Protein AF-A0A5M9MHJ9-F1 (afdb_monomer_lite)

Radius of gyration: 39.11 Å; chains: 1; bounding box: 100×88×126 Å

Structure (mmCIF, N/CA/C/O backbone):
data_AF-A0A5M9MHJ9-F1
#
_entry.id   AF-A0A5M9MHJ9-F1
#
loop_
_atom_site.group_PDB
_atom_site.id
_atom_site.type_symbol
_atom_site.label_atom_id
_atom_site.label_alt_id
_atom_site.label_comp_id
_atom_site.label_asym_id
_atom_site.label_entity_id
_atom_site.label_seq_id
_atom_site.pdbx_PDB_ins_code
_atom_site.Cartn_x
_atom_site.Cartn_y
_atom_site.Cartn_z
_atom_site.occupancy
_atom_site.B_iso_or_equiv
_atom_site.auth_seq_id
_atom_site.auth_comp_id
_atom_site.auth_asym_id
_atom_site.auth_atom_id
_atom_site.pdbx_PDB_model_num
ATOM 1 N N . MET A 1 1 ? 21.197 -10.072 -76.867 1.00 35.59 1 MET A N 1
ATOM 2 C CA . MET A 1 1 ? 22.634 -9.866 -76.608 1.00 35.59 1 MET A CA 1
ATOM 3 C C . MET A 1 1 ? 22.841 -8.407 -76.247 1.00 35.59 1 MET A C 1
ATOM 5 O O . MET A 1 1 ? 22.905 -7.575 -77.137 1.00 35.59 1 MET A O 1
ATOM 9 N N . THR A 1 2 ? 22.917 -8.119 -74.955 1.00 24.06 2 THR A N 1
ATOM 10 C CA . THR A 1 2 ? 23.590 -6.936 -74.411 1.00 24.06 2 THR A CA 1
ATOM 11 C C . THR A 1 2 ? 24.116 -7.400 -73.064 1.00 24.06 2 THR A C 1
ATOM 13 O O . THR A 1 2 ? 23.375 -7.576 -72.103 1.00 24.06 2 THR A O 1
ATOM 16 N N . THR A 1 3 ? 25.381 -7.796 -73.077 1.00 29.19 3 THR A N 1
ATOM 17 C CA . THR A 1 3 ? 26.177 -8.205 -71.924 1.00 29.19 3 THR A CA 1
ATOM 18 C C . THR A 1 3 ? 26.262 -7.038 -70.945 1.00 29.19 3 THR A C 1
ATOM 20 O O . THR A 1 3 ? 27.033 -6.110 -71.164 1.00 29.19 3 THR A O 1
ATOM 23 N N . LEU A 1 4 ? 25.460 -7.078 -69.878 1.00 30.00 4 LEU A N 1
ATOM 24 C CA . LEU A 1 4 ? 25.735 -6.324 -68.658 1.00 30.00 4 LEU A CA 1
ATOM 25 C C . LEU A 1 4 ? 26.999 -6.932 -68.048 1.00 30.00 4 LEU A C 1
ATOM 27 O O . LEU A 1 4 ? 26.980 -8.077 -67.596 1.00 30.00 4 LEU A O 1
ATOM 31 N N . ALA A 1 5 ? 28.105 -6.192 -68.109 1.00 31.47 5 ALA A N 1
ATOM 32 C CA . ALA A 1 5 ? 29.316 -6.525 -67.380 1.00 31.47 5 ALA A CA 1
ATOM 33 C C . ALA A 1 5 ? 28.969 -6.563 -65.886 1.00 31.47 5 ALA A C 1
ATOM 35 O O . ALA A 1 5 ? 28.623 -5.554 -65.277 1.00 31.47 5 ALA A O 1
ATOM 36 N N . THR A 1 6 ? 28.974 -7.758 -65.306 1.00 33.78 6 THR A N 1
ATOM 37 C CA . THR A 1 6 ? 28.797 -7.954 -63.871 1.00 33.78 6 THR A CA 1
ATOM 38 C C . THR A 1 6 ? 30.060 -7.485 -63.163 1.00 33.78 6 THR A C 1
ATOM 40 O O . THR A 1 6 ? 31.103 -8.121 -63.304 1.00 33.78 6 THR A O 1
ATOM 43 N N . SER A 1 7 ? 29.974 -6.404 -62.386 1.00 37.25 7 SER A N 1
ATOM 44 C CA . SER A 1 7 ? 30.997 -6.065 -61.396 1.00 37.25 7 SER A CA 1
ATOM 45 C C . SER A 1 7 ? 31.138 -7.235 -60.415 1.00 37.25 7 SER A C 1
ATOM 47 O O . SER A 1 7 ? 30.146 -7.736 -59.880 1.00 37.25 7 SER A O 1
ATOM 49 N N . THR A 1 8 ? 32.358 -7.725 -60.204 1.00 37.47 8 THR A N 1
ATOM 50 C CA . THR A 1 8 ? 32.646 -8.831 -59.277 1.00 37.47 8 THR A CA 1
ATOM 51 C C . THR A 1 8 ? 33.340 -8.247 -58.058 1.00 37.47 8 THR A C 1
ATOM 53 O O . THR A 1 8 ? 34.488 -7.842 -58.157 1.00 37.47 8 THR A O 1
ATOM 56 N N . VAL A 1 9 ? 32.674 -8.218 -56.898 1.00 42.28 9 VAL A N 1
ATOM 57 C CA . VAL A 1 9 ? 33.405 -8.047 -55.631 1.00 42.28 9 VAL A CA 1
ATOM 58 C C . VAL A 1 9 ? 34.237 -9.302 -55.442 1.00 42.28 9 VAL A C 1
ATOM 60 O O . VAL A 1 9 ? 33.674 -10.396 -55.389 1.00 42.28 9 VAL A O 1
ATOM 63 N N . GLN A 1 10 ? 35.557 -9.150 -55.408 1.00 42.75 10 GLN A N 1
ATOM 64 C CA . GLN A 1 10 ? 36.471 -10.228 -55.066 1.00 42.75 10 GLN A CA 1
ATOM 65 C C . GLN A 1 10 ? 36.965 -10.004 -53.641 1.00 42.75 10 GLN A C 1
ATOM 67 O O . GLN A 1 10 ? 37.477 -8.940 -53.312 1.00 42.75 10 GLN A O 1
ATOM 72 N N . THR A 1 11 ? 36.841 -11.017 -52.788 1.00 42.75 11 THR A N 1
ATOM 73 C CA . THR A 1 11 ? 37.583 -11.063 -51.527 1.00 42.75 11 THR A CA 1
ATOM 74 C C . THR A 1 11 ? 39.049 -11.314 -51.881 1.00 42.75 11 THR A C 1
ATOM 76 O O . THR A 1 11 ? 39.420 -12.445 -52.208 1.00 42.75 11 THR A O 1
ATOM 79 N N . GLN A 1 12 ? 39.879 -10.271 -51.896 1.00 43.72 12 GLN A N 1
ATOM 80 C CA . GLN A 1 12 ? 41.303 -10.417 -52.186 1.00 43.72 12 GLN A CA 1
ATOM 81 C C . GLN A 1 12 ? 42.082 -10.654 -50.891 1.00 43.72 12 GLN A C 1
ATOM 83 O O . GLN A 1 12 ? 41.860 -10.024 -49.859 1.00 43.72 12 GLN A O 1
ATOM 88 N N . MET A 1 13 ? 42.993 -11.620 -50.954 1.00 39.66 13 MET A N 1
ATOM 89 C CA . MET A 1 13 ? 43.907 -11.953 -49.871 1.00 39.66 13 MET A CA 1
ATOM 90 C C . MET A 1 13 ? 45.109 -11.009 -49.946 1.00 39.66 13 MET A C 1
ATOM 92 O O . MET A 1 13 ? 45.943 -11.146 -50.841 1.00 39.66 13 MET A O 1
ATOM 96 N N . TYR A 1 14 ? 45.205 -10.077 -49.006 1.00 43.41 14 TYR A N 1
ATOM 97 C CA . TYR A 1 14 ? 46.397 -9.275 -48.771 1.00 43.41 14 TYR A CA 1
ATOM 98 C C . TYR A 1 14 ? 47.341 -10.014 -47.817 1.00 43.41 14 TYR A C 1
ATOM 100 O O . TYR A 1 14 ? 46.921 -10.661 -46.857 1.00 43.41 14 TYR A O 1
ATOM 108 N N . VAL A 1 15 ? 48.639 -9.942 -48.096 1.00 38.75 15 VAL A N 1
ATOM 109 C CA . VAL A 1 15 ? 49.693 -10.391 -47.180 1.00 38.75 15 VAL A CA 1
ATOM 110 C C . VAL A 1 15 ? 50.249 -9.127 -46.537 1.00 38.75 15 VAL A C 1
ATOM 112 O O . VAL A 1 15 ? 50.870 -8.328 -47.236 1.00 38.75 15 VAL A O 1
ATOM 115 N N . SER A 1 16 ? 49.993 -8.905 -45.246 1.00 41.28 16 SER A N 1
ATOM 116 C CA . SER A 1 16 ? 50.686 -7.841 -44.508 1.00 41.28 16 SER A CA 1
ATOM 117 C C . SER A 1 16 ? 52.136 -8.262 -44.258 1.00 41.28 16 SER A C 1
ATOM 119 O O . SER A 1 16 ? 52.421 -9.458 -44.166 1.00 41.28 16 SER A O 1
ATOM 121 N N . GLU A 1 17 ? 53.062 -7.305 -44.147 1.00 40.69 17 GLU A N 1
ATOM 122 C CA . GLU A 1 17 ? 54.464 -7.565 -43.781 1.00 40.69 17 GLU A CA 1
ATOM 123 C C . GLU A 1 17 ? 54.537 -8.187 -42.372 1.00 40.69 17 GLU A C 1
ATOM 125 O O . GLU A 1 17 ? 54.617 -7.493 -41.366 1.00 40.69 17 GLU A O 1
ATOM 130 N N . GLY A 1 18 ? 54.430 -9.517 -42.302 1.00 43.72 18 GLY A N 1
ATOM 131 C CA . GLY A 1 18 ? 54.384 -10.286 -41.058 1.00 43.72 18 GLY A CA 1
ATOM 132 C C . GLY A 1 18 ? 53.422 -11.476 -41.121 1.00 43.72 18 GLY A C 1
ATOM 133 O O . GLY A 1 18 ? 52.471 -11.506 -40.354 1.00 43.72 18 GLY A O 1
ATOM 134 N N . ASP A 1 19 ? 53.642 -12.417 -42.051 1.00 37.56 19 ASP A N 1
ATOM 135 C CA . ASP A 1 19 ? 53.073 -13.785 -42.176 1.00 37.56 19 ASP A CA 1
ATOM 136 C C . ASP A 1 19 ? 51.553 -14.045 -41.973 1.00 37.56 19 ASP A C 1
ATOM 138 O O . ASP A 1 19 ? 51.095 -15.177 -42.160 1.00 37.56 19 ASP A O 1
ATOM 142 N N . ALA A 1 20 ? 50.724 -13.040 -41.687 1.00 39.56 20 ALA A N 1
ATOM 143 C CA . ALA A 1 20 ? 49.273 -13.156 -41.596 1.00 39.56 20 ALA A CA 1
ATOM 144 C C . ALA A 1 20 ? 48.620 -12.833 -42.952 1.00 39.56 20 ALA A C 1
ATOM 146 O O . ALA A 1 20 ? 48.805 -11.760 -43.529 1.00 39.56 20 ALA A O 1
ATOM 147 N N . ARG A 1 21 ? 47.840 -13.781 -43.486 1.00 44.84 21 ARG A N 1
ATOM 148 C CA . ARG A 1 21 ? 46.992 -13.571 -44.671 1.00 44.84 21 ARG A CA 1
ATOM 149 C C . ARG A 1 21 ? 45.698 -12.900 -44.212 1.00 44.84 21 ARG A C 1
ATOM 151 O O . ARG A 1 21 ? 44.982 -13.485 -43.404 1.00 44.84 21 ARG A O 1
ATOM 158 N N . ARG A 1 22 ? 45.391 -11.707 -44.723 1.00 49.38 22 ARG A N 1
ATOM 159 C CA . ARG A 1 22 ? 44.179 -10.944 -44.392 1.00 49.38 22 ARG A CA 1
ATOM 160 C C . ARG A 1 22 ? 43.279 -10.826 -45.616 1.00 49.38 22 ARG A C 1
ATOM 162 O O . ARG A 1 22 ? 43.745 -10.490 -46.697 1.00 49.38 22 ARG A O 1
ATOM 169 N N . TYR A 1 23 ? 41.995 -11.133 -45.467 1.00 48.78 23 TYR A N 1
ATOM 170 C CA . TYR A 1 23 ? 41.013 -10.980 -46.542 1.00 48.78 23 TYR A CA 1
ATOM 171 C C . TYR A 1 23 ? 40.300 -9.641 -46.377 1.00 48.78 23 TYR A C 1
ATOM 173 O O . TYR A 1 23 ? 39.469 -9.486 -45.480 1.00 48.78 23 TYR A O 1
ATOM 181 N N . GLU A 1 24 ? 40.623 -8.690 -47.249 1.00 53.94 24 GLU A N 1
ATOM 182 C CA . GLU A 1 24 ? 39.956 -7.391 -47.319 1.00 53.94 24 GLU A CA 1
ATOM 183 C C . GLU A 1 24 ? 39.030 -7.336 -48.538 1.00 53.94 24 GLU A C 1
ATOM 185 O O . GLU A 1 24 ? 39.241 -7.995 -49.561 1.00 53.94 24 GLU A O 1
ATOM 190 N N . LEU A 1 25 ? 37.942 -6.581 -48.402 1.00 54.66 25 LEU A N 1
ATOM 191 C CA . LEU A 1 25 ? 36.965 -6.387 -49.466 1.00 54.66 25 LEU A CA 1
ATOM 192 C C . LEU A 1 25 ? 37.438 -5.255 -50.380 1.00 54.66 25 LEU A C 1
ATOM 194 O O . LEU A 1 25 ? 37.250 -4.081 -50.067 1.00 54.66 25 LEU A O 1
ATOM 198 N N . THR A 1 26 ? 38.021 -5.603 -51.526 1.00 49.88 26 THR A N 1
ATOM 199 C CA . THR A 1 26 ? 38.351 -4.645 -52.585 1.00 49.88 26 THR A CA 1
ATOM 200 C C . THR A 1 26 ? 37.261 -4.634 -53.661 1.00 49.88 26 THR A C 1
ATOM 202 O O . THR A 1 26 ? 36.793 -5.664 -54.150 1.00 49.88 26 THR A O 1
ATOM 205 N N . LEU A 1 27 ? 36.798 -3.429 -54.003 1.00 51.31 27 LEU A N 1
ATOM 206 C CA . LEU A 1 27 ? 35.852 -3.193 -55.094 1.00 51.31 27 LEU A CA 1
ATOM 207 C C . LEU A 1 27 ? 36.647 -2.940 -56.379 1.00 51.31 27 LEU A C 1
ATOM 209 O O . LEU A 1 27 ? 37.202 -1.857 -56.542 1.00 51.31 27 LEU A O 1
ATOM 213 N N . GLU A 1 28 ? 36.666 -3.907 -57.293 1.00 46.16 28 GLU A N 1
ATOM 214 C CA . GLU A 1 28 ? 37.132 -3.714 -58.670 1.00 46.16 28 GLU A CA 1
ATOM 215 C C . GLU A 1 28 ? 35.962 -3.955 -59.641 1.00 46.16 28 GLU A C 1
ATOM 217 O O . GLU A 1 28 ? 35.405 -5.052 -59.719 1.00 46.16 28 GLU A O 1
ATOM 222 N N . GLY A 1 29 ? 35.541 -2.913 -60.366 1.00 50.88 29 GLY A N 1
ATOM 223 C CA . GLY A 1 29 ? 34.471 -3.002 -61.362 1.00 50.88 29 GLY A CA 1
ATOM 224 C C . GLY A 1 29 ? 33.986 -1.644 -61.875 1.00 50.88 29 GLY A C 1
ATOM 225 O O . GLY A 1 29 ? 34.243 -0.614 -61.252 1.00 50.88 29 GLY A O 1
ATOM 226 N N . ASP A 1 30 ? 33.283 -1.660 -63.013 1.00 47.66 30 ASP A N 1
ATOM 227 C CA . ASP A 1 30 ? 32.705 -0.467 -63.647 1.00 47.66 30 ASP A CA 1
ATOM 228 C C . ASP A 1 30 ? 31.717 0.263 -62.720 1.00 47.66 30 ASP A C 1
ATOM 230 O O . ASP A 1 30 ? 30.988 -0.355 -61.938 1.00 47.66 30 ASP A O 1
ATOM 234 N N . ALA A 1 31 ? 31.687 1.595 -62.822 1.00 56.88 31 ALA A N 1
ATOM 235 C CA . ALA A 1 31 ? 30.853 2.459 -61.993 1.00 56.88 31 ALA A CA 1
ATOM 236 C C . ALA A 1 31 ? 29.353 2.155 -62.183 1.00 56.88 31 ALA A C 1
ATOM 238 O O . ALA A 1 31 ? 28.817 2.277 -63.285 1.00 56.88 31 ALA A O 1
ATOM 239 N N . ILE A 1 32 ? 28.663 1.790 -61.097 1.00 70.38 32 ILE A N 1
ATOM 240 C CA . ILE A 1 32 ? 27.198 1.671 -61.071 1.00 70.38 32 ILE A CA 1
ATOM 241 C C . ILE A 1 32 ? 26.588 3.061 -61.282 1.00 70.38 32 ILE A C 1
ATOM 243 O O . ILE A 1 32 ? 27.002 4.022 -60.628 1.00 70.38 32 ILE A O 1
ATOM 247 N N . THR A 1 33 ? 25.604 3.159 -62.179 1.00 76.81 33 THR A N 1
ATOM 248 C CA . THR A 1 33 ? 24.893 4.419 -62.462 1.00 76.81 33 THR A CA 1
ATOM 249 C C . THR A 1 33 ? 24.098 4.903 -61.243 1.00 76.81 33 THR A C 1
ATOM 251 O O . THR A 1 33 ? 23.638 4.093 -60.436 1.00 76.81 33 THR A O 1
ATOM 254 N N . ASP A 1 34 ? 23.888 6.215 -61.114 1.00 72.88 34 ASP A N 1
ATOM 255 C CA . ASP A 1 34 ? 23.124 6.777 -59.989 1.00 72.88 34 ASP A CA 1
ATOM 256 C C . ASP A 1 34 ? 21.669 6.268 -59.956 1.00 72.88 34 ASP A C 1
ATOM 258 O O . ASP A 1 34 ? 21.119 6.038 -58.883 1.00 72.88 34 ASP A O 1
ATOM 262 N N . GLU A 1 35 ? 21.074 5.970 -61.117 1.00 76.19 35 GLU A N 1
ATOM 263 C CA . GLU A 1 35 ? 19.724 5.399 -61.227 1.00 76.19 35 GLU A CA 1
ATOM 264 C C . GLU A 1 35 ? 19.651 3.956 -60.689 1.00 76.19 35 GLU A C 1
ATOM 266 O O . GLU A 1 35 ? 18.733 3.606 -59.947 1.00 76.19 35 GLU A O 1
ATOM 271 N N . GLN A 1 36 ? 20.655 3.121 -60.984 1.00 78.81 36 GLN A N 1
ATOM 272 C CA . GLN A 1 36 ? 20.760 1.766 -60.424 1.00 78.81 36 GLN A CA 1
ATOM 273 C C . GLN A 1 36 ? 21.016 1.786 -58.912 1.00 78.81 36 GLN A C 1
ATOM 275 O O . GLN A 1 36 ? 20.492 0.936 -58.189 1.00 78.81 36 GLN A O 1
ATOM 280 N N . ARG A 1 37 ? 21.801 2.758 -58.430 1.00 80.38 37 ARG A N 1
ATOM 281 C CA . ARG A 1 37 ? 22.043 2.975 -56.998 1.00 80.38 37 ARG A CA 1
ATOM 282 C C . ARG A 1 37 ? 20.757 3.384 -56.277 1.00 80.38 37 ARG A C 1
ATOM 284 O O . ARG A 1 37 ? 20.421 2.772 -55.266 1.00 80.38 37 ARG A O 1
ATOM 291 N N . ALA A 1 38 ? 20.020 4.354 -56.818 1.00 76.06 38 ALA A N 1
ATOM 292 C CA . ALA A 1 38 ? 18.750 4.814 -56.258 1.00 76.06 38 ALA A CA 1
ATOM 293 C C . ALA A 1 38 ? 17.690 3.700 -56.246 1.00 76.06 38 ALA A C 1
ATOM 295 O O . ALA A 1 38 ? 17.040 3.475 -55.230 1.00 76.06 38 ALA A O 1
ATOM 296 N N . ALA A 1 39 ? 17.554 2.938 -57.338 1.00 80.38 39 ALA A N 1
ATOM 297 C CA . ALA A 1 39 ? 16.614 1.817 -57.409 1.00 80.38 39 ALA A CA 1
ATOM 298 C C . ALA A 1 39 ? 16.935 0.707 -56.391 1.00 80.38 39 ALA A C 1
ATOM 300 O O . ALA A 1 39 ? 16.022 0.152 -55.778 1.00 80.38 39 ALA A O 1
ATOM 301 N N . PHE A 1 40 ? 18.221 0.396 -56.191 1.00 85.06 40 PHE A N 1
ATOM 302 C CA . PHE A 1 40 ? 18.655 -0.544 -55.159 1.00 85.06 40 PHE A CA 1
ATOM 303 C C . PHE A 1 40 ? 18.284 -0.043 -53.760 1.00 85.06 40 PHE A C 1
ATOM 305 O O . PHE A 1 40 ? 17.638 -0.777 -53.014 1.00 85.06 40 PHE A O 1
ATOM 312 N N . TRP A 1 41 ? 18.644 1.199 -53.420 1.00 81.50 41 TRP A N 1
ATOM 313 C CA . TRP A 1 41 ? 18.390 1.739 -52.086 1.00 81.50 41 TRP A CA 1
ATOM 314 C C . TRP A 1 41 ? 16.901 1.917 -51.790 1.00 81.50 41 TRP A C 1
ATOM 316 O O . TRP A 1 41 ? 16.481 1.547 -50.700 1.00 81.50 41 TRP A O 1
ATOM 326 N N . ASN A 1 42 ? 16.083 2.338 -52.757 1.00 79.19 42 ASN A N 1
ATOM 327 C CA . ASN A 1 42 ? 14.627 2.407 -52.587 1.00 79.19 42 ASN A CA 1
ATOM 328 C C . ASN A 1 42 ? 14.027 1.042 -52.210 1.00 79.19 42 ASN A C 1
ATOM 330 O O . ASN A 1 42 ? 13.278 0.942 -51.244 1.00 79.19 42 ASN A O 1
ATOM 334 N N . ALA A 1 43 ? 14.411 -0.026 -52.917 1.00 81.19 43 ALA A N 1
ATOM 335 C CA . ALA A 1 43 ? 13.926 -1.376 -52.621 1.00 81.19 43 ALA A CA 1
ATOM 336 C C . ALA A 1 43 ? 14.447 -1.927 -51.281 1.00 81.19 43 ALA A C 1
ATOM 338 O O . ALA A 1 43 ? 13.815 -2.783 -50.661 1.00 81.19 43 ALA A O 1
ATOM 339 N N . GLU A 1 44 ? 15.626 -1.483 -50.852 1.00 82.19 44 GLU A N 1
ATOM 340 C CA . GLU A 1 44 ? 16.256 -1.946 -49.620 1.00 82.19 44 GLU A CA 1
ATOM 341 C C . GLU A 1 44 ? 15.708 -1.224 -48.392 1.00 82.19 44 GLU A C 1
ATOM 343 O O . GLU A 1 44 ? 15.442 -1.896 -47.399 1.00 82.19 44 GLU A O 1
ATOM 348 N N . ILE A 1 45 ? 15.489 0.094 -48.475 1.00 76.62 45 ILE A N 1
ATOM 349 C CA . ILE A 1 45 ? 14.923 0.930 -47.405 1.00 76.62 45 ILE A CA 1
ATOM 350 C C . ILE A 1 45 ? 13.506 0.478 -47.047 1.00 76.62 45 ILE A C 1
ATOM 352 O O . ILE A 1 45 ? 13.199 0.372 -45.865 1.00 76.62 45 ILE A O 1
ATOM 356 N N . GLU A 1 46 ? 12.674 0.122 -48.033 1.00 76.12 46 GLU A N 1
ATOM 357 C CA . GLU A 1 46 ? 11.323 -0.420 -47.792 1.00 76.12 46 GLU A CA 1
ATOM 358 C C . GLU A 1 46 ? 11.319 -1.701 -46.939 1.00 76.12 46 GLU A C 1
ATOM 360 O O . GLU A 1 46 ? 10.309 -2.036 -46.324 1.00 76.12 46 GLU A O 1
ATOM 365 N N . GLN A 1 47 ? 12.437 -2.431 -46.904 1.00 78.44 47 GLN A N 1
ATOM 366 C CA . GLN A 1 47 ? 12.585 -3.673 -46.145 1.00 78.44 47 GLN A CA 1
ATOM 367 C C . GLN A 1 47 ? 13.390 -3.492 -44.853 1.00 78.44 47 GLN A C 1
ATOM 369 O O . GLN A 1 47 ? 13.648 -4.479 -44.162 1.00 78.44 47 GLN A O 1
ATOM 374 N N . ILE A 1 48 ? 13.840 -2.273 -44.533 1.00 76.06 48 ILE A N 1
ATOM 375 C CA . ILE A 1 48 ? 14.564 -2.011 -43.289 1.00 76.06 48 ILE A CA 1
ATOM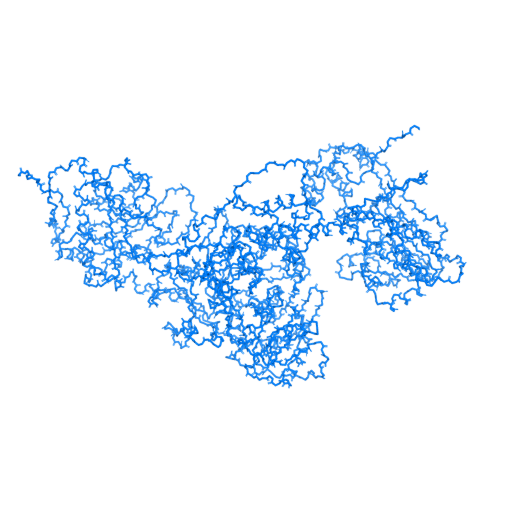 376 C C . ILE A 1 48 ? 13.568 -2.095 -42.119 1.00 76.06 48 ILE A C 1
ATOM 378 O O . ILE A 1 48 ? 12.542 -1.413 -42.134 1.00 76.06 48 ILE A O 1
ATOM 382 N N . PRO A 1 49 ? 13.835 -2.942 -41.108 1.00 71.50 49 PRO A N 1
ATOM 383 C CA . PRO A 1 49 ? 13.017 -3.006 -39.903 1.00 71.50 49 PRO A CA 1
ATOM 384 C C . PRO A 1 49 ? 13.143 -1.707 -39.100 1.00 71.50 49 PRO A C 1
ATOM 386 O O . PRO A 1 49 ? 14.107 -0.959 -39.262 1.00 71.50 49 PRO A O 1
ATOM 389 N N . LEU A 1 50 ? 12.201 -1.465 -38.184 1.00 66.69 50 LEU A N 1
ATOM 390 C CA . LEU A 1 50 ? 12.307 -0.335 -37.260 1.00 66.69 50 LEU A CA 1
ATOM 391 C C . LEU A 1 50 ? 13.661 -0.356 -36.521 1.00 66.69 50 LEU A C 1
ATOM 393 O O . LEU A 1 50 ? 14.143 -1.441 -36.171 1.00 66.69 50 LEU A O 1
ATOM 397 N N . PRO A 1 51 ? 14.270 0.815 -36.259 1.00 65.56 51 PRO A N 1
ATOM 398 C CA . PRO A 1 51 ? 15.543 0.886 -35.555 1.00 65.56 51 PRO A CA 1
ATOM 399 C C . PRO A 1 51 ? 15.486 0.197 -34.193 1.00 65.56 51 PRO A C 1
ATOM 401 O O . PRO A 1 51 ? 14.469 0.236 -33.495 1.00 65.56 51 PRO A O 1
ATOM 404 N N . LEU A 1 52 ? 16.596 -0.436 -33.810 1.00 65.00 52 LEU A N 1
ATOM 405 C CA . LEU A 1 52 ? 16.655 -1.194 -32.566 1.00 65.00 52 LEU A CA 1
ATOM 406 C C . LEU A 1 52 ? 16.519 -0.266 -31.352 1.00 65.00 52 LEU A C 1
ATOM 408 O O . LEU A 1 52 ? 17.150 0.797 -31.330 1.00 65.00 52 LEU A O 1
ATOM 412 N N . PRO A 1 53 ? 15.775 -0.686 -30.314 1.00 63.22 53 PRO A N 1
ATOM 413 C CA . PRO A 1 53 ? 15.806 -0.010 -29.027 1.00 63.22 53 PRO A CA 1
ATOM 414 C C . PRO A 1 53 ? 17.194 -0.149 -28.372 1.00 63.22 53 PRO A C 1
ATOM 416 O O . PRO A 1 53 ? 18.022 -0.953 -28.818 1.00 63.22 53 PRO A O 1
ATOM 419 N N . PRO A 1 54 ? 17.461 0.600 -27.287 1.00 68.19 54 PRO A N 1
ATOM 420 C CA . PRO A 1 54 ? 18.698 0.458 -26.530 1.00 68.19 54 PRO A CA 1
ATOM 421 C C . PRO A 1 54 ? 18.929 -0.995 -26.081 1.00 68.19 54 PRO A C 1
ATOM 423 O O . PRO A 1 54 ? 18.015 -1.647 -25.579 1.00 68.19 54 PRO A O 1
ATOM 426 N N . LEU A 1 55 ? 20.158 -1.499 -26.241 1.00 72.94 55 LEU A N 1
ATOM 427 C CA . LEU A 1 55 ? 20.540 -2.878 -25.898 1.00 72.94 55 LEU A CA 1
ATOM 428 C C . LEU A 1 55 ? 20.532 -3.146 -24.389 1.00 72.94 55 LEU A C 1
ATOM 430 O O . LEU A 1 55 ? 20.410 -4.290 -23.957 1.00 72.94 55 LEU A O 1
ATOM 434 N N . LEU A 1 56 ? 20.685 -2.087 -23.594 1.00 68.56 56 LEU A N 1
ATOM 435 C CA . LEU A 1 56 ? 20.559 -2.094 -22.145 1.00 68.56 56 LEU A CA 1
ATOM 436 C C . LEU A 1 56 ? 19.592 -0.983 -21.744 1.00 68.56 56 LEU A C 1
ATOM 438 O O . LEU A 1 56 ? 19.646 0.126 -22.273 1.00 68.56 56 LEU A O 1
ATOM 442 N N . TYR A 1 57 ? 18.724 -1.281 -20.783 1.00 57.06 57 TYR A N 1
ATOM 443 C CA . TYR A 1 57 ? 17.841 -0.297 -20.167 1.00 57.06 57 TYR A CA 1
ATOM 444 C C . TYR A 1 57 ? 18.632 0.505 -19.132 1.00 57.06 57 TYR A C 1
ATOM 446 O O . TYR A 1 57 ? 18.584 0.193 -17.947 1.00 57.06 57 TYR A O 1
ATOM 454 N N . SER A 1 58 ? 19.413 1.495 -19.556 1.00 46.91 58 SER A N 1
ATOM 455 C CA . SER A 1 58 ? 20.077 2.443 -18.651 1.00 46.91 58 SER A CA 1
ATOM 456 C C . SER A 1 58 ? 19.404 3.814 -18.663 1.00 46.91 58 SER A C 1
ATOM 458 O O . SER A 1 58 ? 18.697 4.192 -19.591 1.00 46.91 58 SER A O 1
ATOM 460 N N . ASN A 1 59 ? 19.558 4.493 -17.530 1.00 46.62 59 ASN A N 1
ATOM 461 C CA . ASN A 1 59 ? 18.840 5.680 -17.091 1.00 46.62 59 ASN A CA 1
ATOM 462 C C . ASN A 1 59 ? 18.823 6.812 -18.144 1.00 46.62 59 ASN A C 1
ATOM 464 O O . ASN A 1 59 ? 19.876 7.172 -18.668 1.00 46.62 59 ASN A O 1
ATOM 468 N N . ARG A 1 60 ? 17.655 7.423 -18.399 1.00 41.34 60 ARG A N 1
ATOM 469 C CA . ARG A 1 60 ? 17.570 8.746 -19.036 1.00 41.34 60 ARG A CA 1
ATOM 470 C C . ARG A 1 60 ? 17.501 9.782 -17.932 1.00 41.34 60 ARG A C 1
ATOM 472 O O . ARG A 1 60 ? 16.540 9.775 -17.174 1.00 41.34 60 ARG A O 1
ATOM 479 N N . ASN A 1 61 ? 18.500 10.662 -17.888 1.00 39.25 61 ASN A N 1
ATOM 480 C CA . ASN A 1 61 ? 18.366 12.095 -17.597 1.00 39.25 61 ASN A CA 1
ATOM 481 C C . ASN A 1 61 ? 19.746 12.773 -17.568 1.00 39.25 61 ASN A C 1
ATOM 483 O O . ASN A 1 61 ? 20.167 13.351 -16.567 1.00 39.25 61 ASN A O 1
ATOM 487 N N . VAL A 1 62 ? 20.461 12.724 -18.690 1.00 36.00 62 VAL A N 1
ATOM 488 C CA . VAL A 1 62 ? 21.477 13.743 -18.972 1.00 36.00 62 VAL A CA 1
ATOM 489 C C . VAL A 1 62 ? 20.822 14.721 -19.932 1.00 36.00 62 VAL A C 1
ATOM 491 O O . VAL A 1 62 ? 20.134 14.303 -20.864 1.00 36.00 62 VAL A O 1
ATOM 494 N N . SER A 1 63 ? 20.966 16.014 -19.642 1.00 35.38 63 SER A N 1
ATOM 495 C CA . SER A 1 63 ? 20.470 17.096 -20.487 1.00 35.38 63 SER A CA 1
ATOM 496 C C . SER A 1 63 ? 20.923 16.912 -21.937 1.00 35.38 63 SER A C 1
ATOM 498 O O . SER A 1 63 ? 21.826 16.131 -22.224 1.00 35.38 63 SER A O 1
ATOM 500 N N . SER A 1 64 ? 20.309 17.668 -22.840 1.00 35.97 64 SER A N 1
ATOM 501 C CA . SER A 1 64 ? 20.569 17.781 -24.283 1.00 35.97 64 SER A CA 1
ATOM 502 C C . SER A 1 64 ? 22.026 18.086 -24.707 1.00 35.97 64 SER A C 1
ATOM 504 O O . SER A 1 64 ? 22.257 18.587 -25.804 1.00 35.97 64 SER A O 1
ATOM 506 N N . ALA A 1 65 ? 23.024 17.830 -23.861 1.00 38.81 65 ALA A N 1
ATOM 507 C CA . ALA A 1 65 ? 24.429 17.809 -24.212 1.00 38.81 65 ALA A CA 1
ATOM 508 C C . ALA A 1 65 ? 24.758 16.515 -24.974 1.00 38.81 65 ALA A C 1
ATOM 510 O O . ALA A 1 65 ? 24.805 15.425 -24.405 1.00 38.81 65 ALA A O 1
ATOM 511 N N . VAL A 1 66 ? 25.020 16.661 -26.272 1.00 52.91 66 VAL A N 1
ATOM 512 C CA . VAL A 1 66 ? 25.569 15.621 -27.149 1.00 52.91 66 VAL A CA 1
ATOM 513 C C . VAL A 1 66 ? 26.918 15.161 -26.578 1.00 52.91 66 VAL A C 1
ATOM 515 O O . VAL A 1 66 ? 27.915 15.869 -26.687 1.00 52.91 66 VAL A O 1
ATOM 518 N N . GLY A 1 67 ? 26.961 14.004 -25.914 1.00 60.44 67 GLY A N 1
ATOM 519 C CA . GLY A 1 67 ? 28.190 13.457 -25.340 1.00 60.44 67 GLY A CA 1
ATOM 520 C C . GLY A 1 67 ? 28.279 11.937 -25.466 1.00 60.44 67 GLY A C 1
ATOM 521 O O . GLY A 1 67 ? 27.276 11.230 -25.548 1.00 60.44 67 GLY A O 1
ATOM 522 N N . TRP A 1 68 ? 29.506 11.417 -25.487 1.00 72.44 68 TRP A N 1
ATOM 523 C CA . TRP A 1 68 ? 29.783 10.000 -25.733 1.00 72.44 68 TRP A CA 1
ATOM 524 C C . TRP A 1 68 ? 30.653 9.411 -24.623 1.00 72.44 68 TRP A C 1
ATOM 526 O O . TRP A 1 68 ? 31.695 9.968 -24.280 1.00 72.44 68 TRP A O 1
ATOM 536 N N . HIS A 1 69 ? 30.277 8.244 -24.104 1.00 75.19 69 HIS A N 1
ATOM 537 C CA . HIS A 1 69 ? 31.204 7.382 -23.383 1.00 75.19 69 HIS A CA 1
ATOM 538 C C . HIS A 1 69 ? 31.949 6.507 -24.383 1.00 75.19 69 HIS A C 1
ATOM 540 O O . HIS A 1 69 ? 31.340 5.796 -25.180 1.00 75.19 69 HIS A O 1
ATOM 546 N N . ARG A 1 70 ? 33.280 6.538 -24.312 1.00 78.00 70 ARG A N 1
ATOM 547 C CA . ARG A 1 70 ? 34.161 5.683 -25.107 1.00 78.00 70 ARG A CA 1
ATOM 548 C C . ARG A 1 70 ? 34.900 4.736 -24.178 1.00 78.00 70 ARG A C 1
ATOM 550 O O . ARG A 1 70 ? 35.489 5.163 -23.183 1.00 78.00 70 ARG A O 1
ATOM 557 N N . VAL A 1 71 ? 34.852 3.449 -24.489 1.00 78.88 71 VAL A N 1
ATOM 558 C CA . VAL A 1 71 ? 35.593 2.409 -23.774 1.00 78.88 71 VAL A CA 1
ATOM 559 C C . VAL A 1 71 ? 36.409 1.617 -24.778 1.00 78.88 71 VAL A C 1
ATOM 561 O O . VAL A 1 71 ? 35.907 1.267 -25.839 1.00 78.88 71 VAL A O 1
ATOM 564 N N . VAL A 1 72 ? 37.676 1.368 -24.457 1.00 83.00 72 VAL A N 1
ATOM 565 C CA . VAL A 1 72 ? 38.626 0.697 -25.350 1.00 83.00 72 VAL A CA 1
ATOM 566 C C . VAL A 1 72 ? 39.171 -0.534 -24.649 1.00 83.00 72 VAL A C 1
ATOM 568 O O . VAL A 1 72 ? 39.552 -0.462 -23.479 1.00 83.00 72 VAL A O 1
ATOM 571 N N . ARG A 1 73 ? 39.249 -1.654 -25.367 1.00 85.25 73 ARG A N 1
ATOM 572 C CA . ARG A 1 73 ? 39.922 -2.868 -24.905 1.00 85.25 73 ARG A CA 1
ATOM 573 C C . ARG A 1 73 ? 40.938 -3.311 -25.947 1.00 85.25 73 ARG A C 1
ATOM 575 O O . ARG A 1 73 ? 40.583 -3.580 -27.092 1.00 85.25 73 ARG A O 1
ATOM 582 N N . ARG A 1 74 ? 42.206 -3.368 -25.533 1.00 84.19 74 ARG A N 1
ATOM 583 C CA . ARG A 1 74 ? 43.292 -3.961 -26.319 1.00 84.19 74 ARG A CA 1
ATOM 584 C C . ARG A 1 74 ? 43.335 -5.463 -26.050 1.00 84.19 74 ARG A C 1
ATOM 586 O O . ARG A 1 74 ? 43.357 -5.886 -24.895 1.00 84.19 74 ARG A O 1
ATOM 593 N N . LEU A 1 75 ? 43.299 -6.240 -27.119 1.00 84.69 75 LEU A N 1
ATOM 594 C CA . LEU A 1 75 ? 43.363 -7.694 -27.155 1.00 84.69 75 LEU A CA 1
ATOM 595 C C . LEU A 1 75 ? 44.726 -8.089 -27.708 1.00 84.69 75 LEU A C 1
ATOM 597 O O . LEU A 1 75 ? 45.207 -7.456 -28.645 1.00 84.69 75 LEU A O 1
ATOM 601 N N . ASP A 1 76 ? 45.342 -9.118 -27.136 1.00 82.75 76 ASP A N 1
ATOM 602 C CA . ASP A 1 76 ? 46.665 -9.566 -27.564 1.00 82.75 76 ASP A CA 1
ATOM 603 C C . ASP A 1 76 ? 46.702 -10.020 -29.037 1.00 82.75 76 ASP A C 1
ATOM 605 O O . ASP A 1 76 ? 45.678 -10.290 -29.675 1.00 82.75 76 ASP A O 1
ATOM 609 N N . SER A 1 77 ? 47.913 -10.131 -29.582 1.00 79.75 77 SER A N 1
ATOM 610 C CA . SER A 1 77 ? 48.122 -10.555 -30.968 1.00 79.75 77 SER A CA 1
ATOM 611 C C . SER A 1 77 ? 47.633 -11.980 -31.247 1.00 79.75 77 SER A C 1
ATOM 613 O O . SER A 1 77 ? 47.282 -12.305 -32.382 1.00 79.75 77 SER A O 1
ATOM 615 N N . SER A 1 78 ? 47.527 -12.835 -30.223 1.00 84.88 78 SER A N 1
ATOM 616 C CA . SER A 1 78 ? 47.008 -14.197 -30.381 1.00 84.88 78 SER A CA 1
ATOM 617 C C . SER A 1 78 ? 45.516 -14.207 -30.720 1.00 84.88 78 SER A C 1
ATOM 619 O O . SER A 1 78 ? 45.069 -15.057 -31.493 1.00 84.88 78 SER A O 1
ATOM 621 N N . PHE A 1 79 ? 44.752 -13.247 -30.192 1.00 86.31 79 PHE A N 1
ATOM 622 C CA . PHE A 1 79 ? 43.350 -13.050 -30.541 1.00 86.31 79 PHE A CA 1
ATOM 623 C C . PHE A 1 79 ? 43.207 -12.669 -32.014 1.00 86.31 79 PHE A C 1
ATOM 625 O O . PHE A 1 79 ? 42.454 -13.310 -32.744 1.00 86.31 79 PHE A O 1
ATOM 632 N N . GLY A 1 80 ? 43.948 -11.650 -32.462 1.00 79.56 80 GLY A N 1
ATOM 633 C CA . GLY A 1 80 ? 43.858 -11.169 -33.840 1.00 79.56 80 GLY A CA 1
ATOM 634 C C . GLY A 1 80 ? 44.249 -12.230 -34.860 1.00 79.56 80 GLY A C 1
ATOM 635 O O . GLY A 1 80 ? 43.500 -12.483 -35.802 1.00 79.56 80 GLY A O 1
ATOM 636 N N . LEU A 1 81 ? 45.336 -12.956 -34.592 1.00 82.38 81 LEU A N 1
ATOM 637 C CA . LEU A 1 81 ? 45.773 -14.071 -35.431 1.00 82.38 81 LEU A CA 1
ATOM 638 C C . LEU A 1 81 ? 44.728 -15.191 -35.522 1.00 82.38 81 LEU A C 1
ATOM 640 O O . LEU A 1 81 ? 44.555 -15.776 -36.590 1.00 82.38 81 LEU A O 1
ATOM 644 N N . LYS A 1 82 ? 44.028 -15.530 -34.432 1.00 87.00 82 LYS A N 1
ATOM 645 C CA . LYS A 1 82 ? 42.968 -16.555 -34.462 1.00 87.00 82 LYS A CA 1
ATOM 646 C C . LYS A 1 82 ? 41.786 -16.118 -35.323 1.00 87.00 82 LYS A C 1
ATOM 648 O O . LYS A 1 82 ? 41.319 -16.914 -36.141 1.00 87.00 82 LYS A O 1
ATOM 653 N N . LEU A 1 83 ? 41.350 -14.870 -35.178 1.00 85.44 83 LEU A N 1
ATOM 654 C CA . LEU A 1 83 ? 40.255 -14.308 -35.962 1.00 85.44 83 LEU A CA 1
ATOM 655 C C . LEU A 1 83 ? 40.615 -14.245 -37.454 1.00 85.44 83 LEU A C 1
ATOM 657 O O . LEU A 1 83 ? 39.855 -14.746 -38.283 1.00 85.44 83 LEU A O 1
ATOM 661 N N . ASP A 1 84 ? 41.801 -13.723 -37.788 1.00 81.62 84 ASP A N 1
ATOM 662 C CA . ASP A 1 84 ? 42.306 -13.628 -39.165 1.00 81.62 84 ASP A CA 1
ATOM 663 C C . ASP A 1 84 ? 42.468 -15.022 -39.807 1.00 81.62 84 ASP A C 1
ATOM 665 O O . ASP A 1 84 ? 42.077 -15.239 -40.960 1.00 81.62 84 ASP A O 1
ATOM 669 N N . ASN A 1 85 ? 42.966 -16.011 -39.053 1.00 84.94 85 ASN A N 1
ATOM 670 C CA . ASN A 1 85 ? 43.074 -17.397 -39.518 1.00 84.94 85 ASN A CA 1
ATOM 671 C C . ASN A 1 85 ? 41.703 -18.034 -39.774 1.00 84.94 85 ASN A C 1
ATOM 673 O O . ASN A 1 85 ? 41.529 -18.732 -40.777 1.00 84.94 85 ASN A O 1
ATOM 677 N N . MET A 1 86 ? 40.727 -17.813 -38.889 1.00 87.88 86 MET A N 1
ATOM 678 C CA . MET A 1 86 ? 39.382 -18.368 -39.050 1.00 87.88 86 MET A CA 1
ATOM 679 C C . MET A 1 86 ? 38.652 -17.730 -40.238 1.00 87.88 86 MET A C 1
ATOM 681 O O . MET A 1 86 ? 38.068 -18.445 -41.059 1.00 87.88 86 MET A O 1
ATOM 685 N N . ALA A 1 87 ? 38.753 -16.407 -40.380 1.00 85.44 87 ALA A N 1
ATOM 686 C CA . ALA A 1 87 ? 38.240 -15.663 -41.525 1.00 85.44 87 ALA A CA 1
ATOM 687 C C . ALA A 1 87 ? 38.859 -16.171 -42.838 1.00 85.44 87 ALA A C 1
ATOM 689 O O . ALA A 1 87 ? 38.138 -16.540 -43.769 1.00 85.44 87 ALA A O 1
ATOM 690 N N . SER A 1 88 ? 40.184 -16.335 -42.862 1.00 82.75 88 SER A N 1
ATOM 691 C CA . SER A 1 88 ? 40.924 -16.861 -44.012 1.00 82.75 88 SER A CA 1
ATOM 692 C C . SER A 1 88 ? 40.540 -18.287 -44.391 1.00 82.75 88 SER A C 1
ATOM 694 O O . SER A 1 88 ? 40.354 -18.593 -45.570 1.00 82.75 88 SER A O 1
ATOM 696 N N . LYS A 1 89 ? 40.397 -19.171 -43.398 1.00 86.88 89 LYS A N 1
ATOM 697 C CA . LYS A 1 89 ? 40.035 -20.579 -43.600 1.00 86.88 89 LYS A CA 1
ATOM 698 C C . LYS A 1 89 ? 38.691 -20.731 -44.313 1.00 86.88 89 LYS A C 1
ATOM 700 O O . LYS A 1 89 ? 38.537 -21.641 -45.126 1.00 86.88 89 LYS A O 1
ATOM 705 N N . HIS A 1 90 ? 37.739 -19.845 -44.024 1.00 86.06 90 HIS A N 1
ATOM 706 C CA . HIS A 1 90 ? 36.382 -19.901 -44.566 1.00 86.06 90 HIS A CA 1
ATOM 707 C C . HIS A 1 90 ? 36.080 -18.834 -45.634 1.00 86.06 90 HIS A C 1
ATOM 709 O O . HIS A 1 90 ? 34.966 -18.807 -46.150 1.00 86.06 90 HIS A O 1
ATOM 715 N N . ARG A 1 91 ? 37.080 -18.030 -46.033 1.00 86.00 91 ARG A N 1
ATOM 716 C CA . ARG A 1 91 ? 36.979 -16.955 -47.041 1.00 86.00 91 ARG A CA 1
ATOM 717 C C . ARG A 1 91 ? 35.952 -15.870 -46.689 1.00 86.00 91 ARG A C 1
ATOM 719 O O . ARG A 1 91 ? 35.224 -15.397 -47.559 1.00 86.00 91 ARG A O 1
ATOM 726 N N . PHE A 1 92 ? 35.903 -15.474 -45.423 1.00 87.38 92 PHE A N 1
ATOM 727 C CA . PHE A 1 92 ? 35.128 -14.317 -44.966 1.00 87.38 92 PHE A CA 1
ATOM 728 C C . PHE A 1 92 ? 36.055 -13.150 -44.634 1.00 87.38 92 PHE A C 1
ATOM 730 O O . PHE A 1 92 ? 37.240 -13.356 -44.376 1.00 87.38 92 PHE A O 1
ATOM 737 N N . SER A 1 93 ? 35.519 -11.930 -44.608 1.00 84.00 93 SER A N 1
ATOM 738 C CA . SER A 1 93 ? 36.231 -10.785 -44.038 1.00 84.00 93 SER A CA 1
ATOM 739 C C . SER A 1 93 ? 36.130 -10.785 -42.509 1.00 84.00 93 SER A C 1
ATOM 741 O O . SER A 1 93 ? 35.175 -11.306 -41.928 1.00 84.00 93 SER A O 1
ATOM 743 N N . THR A 1 94 ? 37.084 -10.149 -41.832 1.00 81.88 94 THR A N 1
ATOM 744 C CA . THR A 1 94 ? 36.978 -9.878 -40.388 1.00 81.88 94 THR A CA 1
ATOM 745 C C . THR A 1 94 ? 35.793 -8.961 -40.069 1.00 81.88 94 THR A C 1
ATOM 747 O O . THR A 1 94 ? 35.128 -9.148 -39.052 1.00 81.88 94 THR A O 1
ATOM 750 N N . THR A 1 95 ? 35.433 -8.050 -40.981 1.00 81.81 95 THR A N 1
ATOM 751 C CA . THR A 1 95 ? 34.208 -7.237 -40.902 1.00 81.81 95 THR A CA 1
ATOM 752 C C . THR A 1 95 ? 32.945 -8.090 -40.795 1.00 81.81 95 THR A C 1
ATOM 754 O O . THR A 1 95 ? 32.049 -7.754 -40.021 1.00 81.81 95 THR A O 1
ATOM 757 N N . ALA A 1 96 ? 32.870 -9.219 -41.511 1.00 87.69 96 ALA A N 1
ATOM 758 C CA . ALA A 1 96 ? 31.734 -10.131 -41.401 1.00 87.69 96 ALA A CA 1
ATOM 759 C C . ALA A 1 96 ? 31.625 -10.752 -39.999 1.00 87.69 96 ALA A C 1
ATOM 761 O O . ALA A 1 96 ? 30.514 -10.907 -39.497 1.00 87.69 96 ALA A O 1
ATOM 762 N N . PHE A 1 97 ? 32.751 -11.039 -39.333 1.00 89.00 97 PHE A N 1
ATOM 763 C CA . PHE A 1 97 ? 32.752 -11.493 -37.937 1.00 89.00 97 PHE A CA 1
ATOM 764 C C . PHE A 1 97 ? 32.256 -10.411 -36.980 1.00 89.00 97 PHE A C 1
ATOM 766 O O . PHE A 1 97 ? 31.412 -10.701 -36.135 1.00 89.00 97 PHE A O 1
ATOM 773 N N . TYR A 1 98 ? 32.717 -9.166 -37.124 1.00 87.06 98 TYR A N 1
ATOM 774 C CA . TYR A 1 98 ? 32.248 -8.060 -36.282 1.00 87.06 98 TYR A CA 1
ATOM 775 C C . TYR A 1 98 ? 30.747 -7.808 -36.442 1.00 87.06 98 TYR A C 1
ATOM 777 O O . TYR A 1 98 ? 30.035 -7.685 -35.448 1.00 87.06 98 TYR A O 1
ATOM 785 N N . LEU A 1 99 ? 30.245 -7.808 -37.679 1.00 87.38 99 LEU A N 1
ATOM 786 C CA . LEU A 1 99 ? 28.817 -7.667 -37.959 1.00 87.38 99 LEU A CA 1
ATOM 787 C C . LEU A 1 99 ? 27.992 -8.843 -37.431 1.00 87.38 99 LEU A C 1
ATOM 789 O O . LEU A 1 99 ? 26.947 -8.626 -36.820 1.00 87.38 99 LEU A O 1
ATOM 793 N N . ALA A 1 100 ? 28.457 -10.080 -37.626 1.00 90.75 100 ALA A N 1
ATOM 794 C CA . ALA A 1 100 ? 27.784 -11.260 -37.093 1.00 90.75 100 ALA A CA 1
ATOM 795 C C . ALA A 1 100 ? 27.729 -11.226 -35.559 1.00 90.75 100 ALA A C 1
ATOM 797 O O . ALA A 1 100 ? 26.685 -11.530 -34.979 1.00 90.75 100 ALA A O 1
ATOM 798 N N . ALA A 1 101 ? 28.814 -10.808 -34.902 1.00 89.81 101 ALA A N 1
ATOM 799 C CA . ALA A 1 101 ? 28.875 -10.675 -33.453 1.00 89.81 101 ALA A CA 1
ATOM 800 C C . ALA A 1 101 ? 27.947 -9.565 -32.932 1.00 89.81 101 ALA A C 1
ATOM 802 O O . ALA A 1 101 ? 27.177 -9.814 -32.007 1.00 89.81 101 ALA A O 1
ATOM 803 N N . LEU A 1 102 ? 27.941 -8.382 -33.561 1.00 86.50 102 LEU A N 1
ATOM 804 C CA . LEU A 1 102 ? 27.026 -7.282 -33.221 1.00 86.50 102 LEU A CA 1
ATOM 805 C C . LEU A 1 102 ? 25.557 -7.677 -33.406 1.00 86.50 102 LEU A C 1
ATOM 807 O O . LEU A 1 102 ? 24.742 -7.439 -32.517 1.00 86.50 102 LEU A O 1
ATOM 811 N N . GLY A 1 103 ? 25.224 -8.319 -34.528 1.00 87.06 103 GLY A N 1
ATOM 812 C CA . GLY A 1 103 ? 23.872 -8.810 -34.783 1.00 87.06 103 GLY A CA 1
ATOM 813 C C . GLY A 1 103 ? 23.444 -9.866 -33.763 1.00 87.06 103 GLY A C 1
ATOM 814 O O . GLY A 1 103 ? 22.346 -9.783 -33.221 1.00 87.06 103 GLY A O 1
ATOM 815 N N . THR A 1 104 ? 24.326 -10.818 -33.445 1.00 89.00 104 THR A N 1
ATOM 816 C CA . THR A 1 104 ? 24.061 -11.861 -32.437 1.00 89.00 104 THR A CA 1
ATOM 817 C C . THR A 1 104 ? 23.850 -11.254 -31.052 1.00 89.00 104 THR A C 1
ATOM 819 O O . THR A 1 104 ? 22.891 -11.613 -30.371 1.00 89.00 104 THR A O 1
ATOM 822 N N . MET A 1 105 ? 24.695 -10.298 -30.655 1.00 87.00 105 MET A N 1
ATOM 823 C CA . MET A 1 105 ? 24.553 -9.560 -29.399 1.00 87.00 105 MET A CA 1
ATOM 824 C C . MET A 1 105 ? 23.196 -8.854 -29.329 1.00 87.00 105 MET A C 1
ATOM 826 O O . MET A 1 105 ? 22.457 -9.045 -28.367 1.00 87.00 105 MET A O 1
ATOM 830 N N . ALA A 1 106 ? 22.839 -8.084 -30.360 1.00 81.12 106 ALA A N 1
ATOM 831 C CA . ALA A 1 106 ? 21.579 -7.352 -30.400 1.00 81.12 106 ALA A CA 1
ATOM 832 C C . ALA A 1 106 ? 20.358 -8.283 -30.350 1.00 81.12 106 ALA A C 1
ATOM 834 O O . ALA A 1 106 ? 19.459 -8.068 -29.539 1.00 81.12 106 ALA A O 1
ATOM 835 N N . SER A 1 107 ? 20.353 -9.346 -31.161 1.00 83.31 107 SER A N 1
ATOM 836 C CA . SER A 1 107 ? 19.265 -10.329 -31.192 1.00 83.31 107 SER A CA 1
ATOM 837 C C . SER A 1 107 ? 19.063 -11.005 -29.833 1.00 83.31 107 SER A C 1
ATOM 839 O O . SER A 1 107 ? 17.934 -11.082 -29.349 1.00 83.31 107 SER A O 1
ATOM 841 N N . ARG A 1 108 ? 20.148 -11.435 -29.175 1.00 81.88 108 ARG A N 1
ATOM 842 C CA . ARG A 1 108 ? 20.075 -12.142 -27.887 1.00 81.88 108 ARG A CA 1
ATOM 843 C C . ARG A 1 108 ? 19.718 -11.223 -26.719 1.00 81.88 108 ARG A C 1
ATOM 845 O O . ARG A 1 108 ? 18.905 -11.617 -25.892 1.00 81.88 108 ARG A O 1
ATOM 852 N N . LEU A 1 109 ? 20.270 -10.008 -26.654 1.00 77.19 109 LEU A N 1
ATOM 853 C CA . LEU A 1 109 ? 19.983 -9.061 -25.565 1.00 77.19 109 LEU A CA 1
ATOM 854 C C . LEU A 1 109 ? 18.562 -8.490 -25.624 1.00 77.19 109 LEU A C 1
ATOM 856 O O . LEU A 1 109 ? 17.941 -8.259 -24.586 1.00 77.19 109 LEU A O 1
ATOM 860 N N . LEU A 1 110 ? 18.038 -8.282 -26.833 1.00 71.62 110 LEU A N 1
ATOM 861 C CA . LEU A 1 110 ? 16.673 -7.799 -27.043 1.00 71.62 110 LEU A CA 1
ATOM 862 C C . LEU A 1 110 ? 15.641 -8.931 -27.118 1.00 71.62 110 LEU A C 1
ATOM 864 O O . LEU A 1 110 ? 14.447 -8.650 -27.160 1.00 71.62 110 LEU A O 1
ATOM 868 N N . ASN A 1 111 ? 16.095 -10.188 -27.122 1.00 73.06 111 ASN A N 1
ATOM 869 C CA . ASN A 1 111 ? 15.277 -11.381 -27.331 1.00 73.06 111 ASN A CA 1
ATOM 870 C C . ASN A 1 111 ? 14.391 -11.289 -28.591 1.00 73.06 111 ASN A C 1
ATOM 872 O O . ASN A 1 111 ? 13.191 -11.560 -28.553 1.00 73.06 111 ASN A O 1
ATOM 876 N N . ILE A 1 112 ? 14.983 -10.858 -29.712 1.00 70.12 112 ILE A N 1
ATOM 877 C CA . ILE A 1 112 ? 14.295 -10.705 -31.001 1.00 70.12 112 ILE A CA 1
ATOM 878 C C . ILE A 1 112 ? 14.727 -11.792 -31.991 1.00 70.12 112 ILE A C 1
ATOM 880 O O . ILE A 1 112 ? 15.916 -11.966 -32.269 1.00 70.12 112 ILE A O 1
ATOM 884 N N . ASP A 1 113 ? 13.742 -12.485 -32.563 1.00 78.50 113 ASP A N 1
ATOM 885 C CA . ASP A 1 113 ? 13.900 -13.401 -33.703 1.00 78.50 113 ASP A CA 1
ATOM 886 C C . ASP A 1 113 ? 13.351 -12.724 -34.969 1.00 78.50 113 ASP A C 1
ATOM 888 O O . ASP A 1 113 ? 12.293 -13.073 -35.496 1.00 78.50 113 ASP A O 1
ATOM 892 N N . ALA A 1 114 ? 14.012 -11.639 -35.375 1.00 76.94 114 ALA A N 1
ATOM 893 C CA . ALA A 1 114 ? 13.615 -10.802 -36.502 1.00 76.94 114 ALA A CA 1
ATOM 894 C C . ALA A 1 114 ? 14.843 -10.242 -37.233 1.00 76.94 114 ALA A C 1
ATOM 896 O O . ALA A 1 114 ? 15.960 -10.253 -36.707 1.00 76.94 114 ALA A O 1
ATOM 897 N N . GLU A 1 115 ? 14.634 -9.725 -38.448 1.00 82.94 115 GLU A N 1
ATOM 898 C CA . GLU A 1 115 ? 15.670 -8.943 -39.123 1.00 82.94 115 GLU A CA 1
ATOM 899 C C . GLU A 1 115 ? 15.990 -7.675 -38.325 1.00 82.94 115 GLU A C 1
ATOM 901 O O . GLU A 1 115 ? 15.103 -7.031 -37.766 1.00 82.94 115 GLU A O 1
ATOM 906 N N . LEU A 1 116 ? 17.267 -7.302 -38.310 1.00 83.31 116 LEU A N 1
ATOM 907 C CA . LEU A 1 116 ? 17.788 -6.082 -37.703 1.00 83.31 116 LEU A CA 1
ATOM 908 C C . LEU A 1 116 ? 18.723 -5.362 -38.675 1.00 83.31 116 LEU A C 1
ATOM 910 O O . LEU A 1 116 ? 19.248 -5.972 -39.606 1.00 83.31 116 LEU A O 1
ATOM 914 N N . CYS A 1 117 ? 18.944 -4.065 -38.470 1.00 82.56 117 CYS A N 1
ATOM 915 C CA . CYS A 1 117 ? 19.790 -3.251 -39.338 1.00 82.56 117 CYS A CA 1
ATOM 916 C C . CYS A 1 117 ? 20.970 -2.652 -38.562 1.00 82.56 117 CYS A C 1
ATOM 918 O O . CYS A 1 117 ? 20.781 -2.050 -37.506 1.00 82.56 117 CYS A O 1
ATOM 920 N N . VAL A 1 118 ? 22.182 -2.811 -39.102 1.00 80.25 118 VAL A N 1
ATOM 921 C CA . VAL A 1 118 ? 23.429 -2.243 -38.568 1.00 80.25 118 VAL A CA 1
ATOM 922 C C . VAL A 1 118 ? 24.063 -1.358 -39.635 1.00 80.25 118 VAL A C 1
ATOM 924 O O . VAL A 1 118 ? 24.232 -1.785 -40.776 1.00 80.25 118 VAL A O 1
ATOM 927 N N . GLY A 1 119 ? 24.420 -0.127 -39.284 1.00 76.69 119 GLY A N 1
ATOM 928 C CA . GLY A 1 119 ? 25.166 0.762 -40.168 1.00 76.69 119 GLY A CA 1
ATOM 929 C C . GLY A 1 119 ? 26.623 0.320 -40.299 1.00 76.69 119 GLY A C 1
ATOM 930 O O . GLY A 1 119 ? 27.244 -0.070 -39.317 1.00 76.69 119 GLY A O 1
ATOM 931 N N . VAL A 1 120 ? 27.198 0.399 -41.493 1.00 77.38 120 VAL A N 1
ATOM 932 C CA . VAL A 1 120 ? 28.633 0.180 -41.718 1.00 77.38 120 VAL A CA 1
ATOM 933 C C . VAL A 1 120 ? 29.244 1.436 -42.309 1.00 77.38 120 VAL A C 1
ATOM 935 O O . VAL A 1 120 ? 28.741 1.956 -43.305 1.00 77.38 120 VAL A O 1
ATOM 938 N N . HIS A 1 121 ? 30.329 1.905 -41.702 1.00 71.00 121 HIS A N 1
ATOM 939 C CA . HIS A 1 121 ? 31.131 3.021 -42.172 1.00 71.00 121 HIS A CA 1
ATOM 940 C C . HIS A 1 121 ? 32.458 2.496 -42.743 1.00 71.00 121 HIS A C 1
ATOM 942 O O . HIS A 1 121 ? 33.225 1.823 -42.057 1.00 71.00 121 HIS A O 1
ATOM 948 N N . ALA A 1 122 ? 32.675 2.741 -44.038 1.00 60.81 122 ALA A N 1
ATOM 949 C CA . ALA A 1 122 ? 33.912 2.392 -44.754 1.00 60.81 122 ALA A CA 1
ATOM 950 C C . ALA A 1 122 ? 34.229 3.386 -45.889 1.00 60.81 122 ALA A C 1
ATOM 952 O O . ALA A 1 122 ? 35.373 3.747 -46.118 1.00 60.81 122 ALA A O 1
ATOM 953 N N . LYS A 1 123 ? 33.207 3.839 -46.635 1.00 57.81 123 LYS A N 1
ATOM 954 C CA . LYS A 1 123 ? 33.298 4.901 -47.669 1.00 57.81 123 LYS A CA 1
ATOM 955 C C . LYS A 1 123 ? 32.017 5.750 -47.695 1.00 57.81 123 LYS A C 1
ATOM 957 O O . LYS A 1 123 ? 31.477 6.073 -48.753 1.00 57.81 123 LYS A O 1
ATOM 962 N N . GLY A 1 124 ? 31.481 6.028 -46.508 1.00 59.09 124 GLY A N 1
ATOM 963 C CA . GLY A 1 124 ? 30.105 6.474 -46.273 1.00 59.09 124 GLY A CA 1
ATOM 964 C C . GLY A 1 124 ? 29.304 5.430 -45.492 1.00 59.09 124 GLY A C 1
ATOM 965 O O . GLY A 1 124 ? 29.731 4.280 -45.375 1.00 59.09 124 GLY A O 1
ATOM 966 N N . VAL A 1 125 ? 28.168 5.850 -44.933 1.00 68.31 125 VAL A N 1
ATOM 967 C CA . VAL A 1 125 ? 27.344 5.018 -44.048 1.00 68.31 125 VAL A CA 1
ATOM 968 C C . VAL A 1 125 ? 26.351 4.195 -44.864 1.00 68.31 125 VAL A C 1
ATOM 970 O O . VAL A 1 125 ? 25.623 4.742 -45.692 1.00 68.31 125 VAL A O 1
ATOM 973 N N . MET A 1 126 ? 26.332 2.880 -44.649 1.00 78.19 126 MET A N 1
ATOM 974 C CA . MET A 1 126 ? 25.486 1.950 -45.399 1.00 78.19 126 MET A CA 1
ATOM 975 C C . MET A 1 126 ? 24.699 1.032 -44.451 1.00 78.19 126 MET A C 1
ATOM 977 O O . MET A 1 126 ? 25.321 0.370 -43.618 1.00 78.19 126 MET A O 1
ATOM 981 N N . PRO A 1 127 ? 23.361 0.945 -44.557 1.00 80.00 127 PRO A N 1
ATOM 982 C CA . PRO A 1 127 ? 22.570 0.024 -43.746 1.00 80.00 127 PRO A CA 1
ATOM 983 C C . PRO A 1 127 ? 22.745 -1.427 -44.218 1.00 80.00 127 PRO A C 1
ATOM 985 O O . PRO A 1 127 ? 22.484 -1.769 -45.373 1.00 80.00 127 PRO A O 1
ATOM 988 N N . VAL A 1 128 ? 23.161 -2.307 -43.308 1.00 85.88 128 VAL A N 1
ATOM 989 C CA . VAL A 1 128 ? 23.312 -3.747 -43.540 1.00 85.88 128 VAL A CA 1
ATOM 990 C C . VAL A 1 128 ? 22.278 -4.498 -42.703 1.00 85.88 128 VAL A C 1
ATOM 992 O O . VAL A 1 128 ? 22.342 -4.519 -41.475 1.00 85.88 128 VAL A O 1
ATOM 995 N N . ARG A 1 129 ? 21.322 -5.145 -43.381 1.00 88.50 129 ARG A N 1
ATOM 996 C CA . ARG A 1 129 ? 20.340 -6.032 -42.735 1.00 88.50 129 ARG A CA 1
ATOM 997 C C . ARG A 1 129 ? 20.967 -7.368 -42.341 1.00 88.50 129 ARG A C 1
ATOM 999 O O . ARG A 1 129 ? 21.656 -7.981 -43.155 1.00 88.50 129 ARG A O 1
ATOM 1006 N N . LEU A 1 130 ? 20.674 -7.830 -41.132 1.00 89.25 130 LEU A N 1
ATOM 1007 C CA . LEU A 1 130 ? 21.126 -9.091 -40.549 1.00 89.25 130 LEU A CA 1
ATOM 1008 C C . LEU A 1 130 ? 19.914 -9.846 -39.986 1.00 89.25 130 LEU A C 1
ATOM 1010 O O . LEU A 1 130 ? 18.976 -9.222 -39.505 1.00 89.25 130 LEU A O 1
ATOM 1014 N N . HIS A 1 131 ? 19.945 -11.179 -40.000 1.00 89.12 131 HIS A N 1
ATOM 1015 C CA . HIS A 1 131 ? 18.897 -12.015 -39.399 1.00 89.12 131 HIS A CA 1
ATOM 1016 C C . HIS A 1 131 ? 19.524 -13.189 -38.633 1.00 89.12 131 HIS A C 1
ATOM 1018 O O . HIS A 1 131 ? 19.542 -14.314 -39.136 1.00 89.12 131 HIS A O 1
ATOM 1024 N N . PRO A 1 132 ? 20.089 -12.948 -37.439 1.00 89.50 132 PRO A N 1
ATOM 1025 C CA . PRO A 1 132 ? 20.641 -14.013 -36.610 1.00 89.50 132 PRO A CA 1
ATOM 1026 C C . PRO A 1 132 ? 19.500 -14.898 -36.099 1.00 89.50 132 PRO A C 1
ATOM 1028 O O . PRO A 1 132 ? 18.659 -14.430 -35.340 1.00 89.50 132 PRO A O 1
ATOM 1031 N N . LYS A 1 133 ? 19.458 -16.172 -36.506 1.00 88.06 133 LYS A N 1
ATOM 1032 C CA . LYS A 1 133 ? 18.425 -17.121 -36.051 1.00 88.06 133 LYS A CA 1
ATOM 1033 C C . LYS A 1 133 ? 18.979 -18.052 -34.975 1.00 88.06 133 LYS A C 1
ATOM 1035 O O . LYS A 1 133 ? 20.017 -18.663 -35.224 1.00 88.06 133 LYS A O 1
ATOM 1040 N N . PRO A 1 134 ? 18.291 -18.288 -33.843 1.00 83.25 134 PRO A N 1
ATOM 1041 C CA . PRO A 1 134 ? 18.835 -19.092 -32.743 1.00 83.25 134 PRO A CA 1
ATOM 1042 C C . PRO A 1 134 ? 19.347 -20.484 -33.145 1.00 83.25 134 PRO A C 1
ATOM 1044 O O . PRO A 1 134 ? 20.350 -20.934 -32.611 1.00 83.25 134 PRO A O 1
ATOM 1047 N N . GLY A 1 135 ? 18.690 -21.165 -34.091 1.00 86.62 135 GLY A N 1
ATOM 1048 C CA . GLY A 1 135 ? 19.102 -22.495 -34.572 1.00 86.62 135 GLY A CA 1
ATOM 1049 C C . GLY A 1 135 ? 20.128 -22.499 -35.715 1.00 86.62 135 GLY A C 1
ATOM 1050 O O . GLY A 1 135 ? 20.519 -23.569 -36.176 1.00 86.62 135 GLY A O 1
ATOM 1051 N N . GLN A 1 136 ? 20.529 -21.333 -36.224 1.00 92.62 136 GLN A N 1
ATOM 1052 C CA . GLN A 1 136 ? 21.507 -21.212 -37.305 1.00 92.62 136 GLN A CA 1
ATOM 1053 C C . GLN A 1 136 ? 22.928 -21.391 -36.756 1.00 92.62 136 GLN A C 1
ATOM 1055 O O . GLN A 1 136 ? 23.212 -20.993 -35.631 1.00 92.62 136 GLN A O 1
ATOM 1060 N N . SER A 1 137 ? 23.840 -21.970 -37.542 1.00 94.88 137 SER A N 1
ATOM 1061 C CA . SER A 1 137 ? 25.255 -22.023 -37.160 1.00 94.88 137 SER A CA 1
ATOM 1062 C C . SER A 1 137 ? 25.957 -20.685 -37.396 1.00 94.88 137 SER A C 1
ATOM 1064 O O . SER A 1 137 ? 25.617 -19.955 -38.333 1.00 94.88 137 SER A O 1
ATOM 1066 N N . VAL A 1 138 ? 26.998 -20.395 -36.612 1.00 93.69 138 VAL A N 1
ATOM 1067 C CA . VAL A 1 138 ? 27.853 -19.205 -36.808 1.00 93.69 138 VAL A CA 1
ATOM 1068 C C . VAL A 1 138 ? 28.360 -19.120 -38.256 1.00 93.69 138 VAL A C 1
ATOM 1070 O O . VAL A 1 138 ? 28.307 -18.062 -38.876 1.00 93.69 138 VAL A O 1
ATOM 1073 N N . LEU A 1 139 ? 28.777 -20.247 -38.840 1.00 94.38 139 LEU A N 1
ATOM 1074 C CA . LEU A 1 139 ? 29.250 -20.354 -40.220 1.00 94.38 139 LEU A CA 1
ATOM 1075 C C . LEU A 1 139 ? 28.185 -19.926 -41.237 1.00 94.38 139 LEU A C 1
ATOM 1077 O O . LEU A 1 139 ? 28.497 -19.240 -42.211 1.00 94.38 139 LEU A O 1
ATOM 1081 N N . SER A 1 140 ? 26.932 -20.334 -41.025 1.00 94.12 140 SER A N 1
ATOM 1082 C CA . SER A 1 140 ? 25.841 -19.948 -41.915 1.00 94.12 140 SER A CA 1
ATOM 1083 C C . SER A 1 140 ? 25.529 -18.458 -41.801 1.00 94.12 140 SER A C 1
ATOM 1085 O O . SER A 1 140 ? 25.343 -17.828 -42.842 1.00 94.12 140 SER A O 1
ATOM 1087 N N . LEU A 1 141 ? 25.524 -17.901 -40.584 1.00 94.31 141 LEU A N 1
ATOM 1088 C CA . LEU A 1 141 ? 25.320 -16.468 -40.369 1.00 94.31 141 LEU A CA 1
ATOM 1089 C C . LEU A 1 141 ? 26.425 -15.654 -41.054 1.00 94.31 141 LEU A C 1
ATOM 1091 O O . LEU A 1 141 ? 26.123 -14.732 -41.804 1.00 94.31 141 LEU A O 1
ATOM 1095 N N . LEU A 1 142 ? 27.696 -16.025 -40.867 1.00 93.88 142 LEU A N 1
ATOM 1096 C CA . LEU A 1 142 ? 28.836 -15.366 -41.521 1.00 93.88 142 LEU A CA 1
ATOM 1097 C C . LEU A 1 142 ? 28.692 -15.346 -43.048 1.00 93.88 142 LEU A C 1
ATOM 1099 O O . LEU A 1 142 ? 28.967 -14.328 -43.680 1.00 93.88 142 LEU A O 1
ATOM 1103 N N . GLY A 1 143 ? 28.203 -16.439 -43.640 1.00 92.94 143 GLY A N 1
ATOM 1104 C CA . GLY A 1 143 ? 27.913 -16.502 -45.071 1.00 92.94 143 GLY A CA 1
ATOM 1105 C C . GLY A 1 143 ? 26.810 -15.537 -45.518 1.00 92.94 143 GLY A C 1
ATOM 1106 O O . GLY A 1 143 ? 26.936 -14.926 -46.581 1.00 92.94 143 GLY A O 1
ATOM 1107 N N . ASP A 1 144 ? 25.747 -15.384 -44.725 1.00 91.94 144 ASP A N 1
ATOM 1108 C CA . ASP A 1 144 ? 24.674 -14.418 -44.992 1.00 91.94 144 ASP A CA 1
ATOM 1109 C C . ASP A 1 144 ? 25.179 -12.975 -44.879 1.00 91.94 144 ASP A C 1
ATOM 1111 O O . ASP A 1 144 ? 24.975 -12.175 -45.798 1.00 91.94 144 ASP A O 1
ATOM 1115 N N . VAL A 1 145 ? 25.907 -12.667 -43.800 1.00 91.62 145 VAL A N 1
ATOM 1116 C CA . VAL A 1 145 ? 26.501 -11.346 -43.550 1.00 91.62 145 VAL A CA 1
ATOM 1117 C C . VAL A 1 145 ? 27.470 -10.959 -44.664 1.00 91.62 145 VAL A C 1
ATOM 1119 O O . VAL A 1 145 ? 27.358 -9.866 -45.213 1.00 91.62 145 VAL A O 1
ATOM 1122 N N . GLN A 1 146 ? 28.381 -11.857 -45.049 1.00 89.75 146 GLN A N 1
ATOM 1123 C CA . GLN A 1 146 ? 29.361 -11.608 -46.107 1.00 89.75 146 GLN A CA 1
ATOM 1124 C C . GLN A 1 146 ? 28.672 -11.280 -47.440 1.00 89.75 146 GLN A C 1
ATOM 1126 O O . GLN A 1 146 ? 28.979 -10.262 -48.057 1.00 89.75 146 GLN A O 1
ATOM 1131 N N . ARG A 1 147 ? 27.690 -12.091 -47.866 1.00 89.69 147 ARG A N 1
ATOM 1132 C CA . ARG A 1 147 ? 26.932 -11.840 -49.108 1.00 89.69 147 ARG A CA 1
ATOM 1133 C C . ARG A 1 147 ? 26.218 -10.493 -49.082 1.00 89.69 147 ARG A C 1
ATOM 1135 O O . ARG A 1 147 ? 26.162 -9.796 -50.097 1.00 89.69 147 ARG A O 1
ATOM 1142 N N . ARG A 1 148 ? 25.644 -10.135 -47.933 1.00 88.69 148 ARG A N 1
ATOM 1143 C CA . ARG A 1 148 ? 24.931 -8.870 -47.759 1.00 88.69 148 ARG A CA 1
ATOM 1144 C C . ARG A 1 148 ? 25.882 -7.681 -47.824 1.00 88.69 148 ARG A C 1
ATOM 1146 O O . ARG A 1 148 ? 25.599 -6.727 -48.543 1.00 88.69 148 ARG A O 1
ATOM 1153 N N . LEU A 1 149 ? 27.012 -7.776 -47.130 1.00 85.19 149 LEU A N 1
ATOM 1154 C CA . LEU A 1 149 ? 28.056 -6.760 -47.113 1.00 85.19 149 LEU A CA 1
ATOM 1155 C C . LEU A 1 149 ? 28.610 -6.515 -48.522 1.00 85.19 149 LEU A C 1
ATOM 1157 O O . LEU A 1 149 ? 28.663 -5.374 -48.966 1.00 85.19 149 LEU A O 1
ATOM 1161 N N . GLU A 1 150 ? 28.927 -7.574 -49.271 1.00 84.88 150 GLU A N 1
ATOM 1162 C CA . GLU A 1 150 ? 29.368 -7.462 -50.668 1.00 84.88 150 GLU A CA 1
ATOM 1163 C C . GLU A 1 150 ? 28.321 -6.783 -51.556 1.00 84.88 150 GLU A C 1
ATOM 1165 O O . GLU A 1 150 ? 28.666 -5.962 -52.405 1.00 84.88 150 GLU A O 1
ATOM 1170 N N . ARG A 1 151 ? 27.035 -7.108 -51.370 1.00 84.81 151 ARG A N 1
ATOM 1171 C CA . ARG A 1 151 ? 25.940 -6.510 -52.144 1.00 84.81 151 ARG A CA 1
ATOM 1172 C C . ARG A 1 151 ? 25.797 -5.016 -51.863 1.00 84.81 151 ARG A C 1
ATOM 1174 O O . ARG A 1 151 ? 25.643 -4.250 -52.809 1.00 84.81 151 ARG A O 1
ATOM 1181 N N . VAL A 1 152 ? 25.864 -4.616 -50.597 1.00 83.06 152 VAL A N 1
ATOM 1182 C CA . VAL A 1 152 ? 25.769 -3.214 -50.171 1.00 83.06 152 VAL A CA 1
ATOM 1183 C C . VAL A 1 152 ? 26.987 -2.413 -50.649 1.00 83.06 152 VAL A C 1
ATOM 1185 O O . VAL A 1 152 ? 26.825 -1.365 -51.269 1.00 83.06 152 VAL A O 1
ATOM 1188 N N . LEU A 1 153 ? 28.199 -2.957 -50.492 1.00 79.06 153 LEU A N 1
ATOM 1189 C CA . LEU A 1 153 ? 29.436 -2.316 -50.955 1.00 79.06 153 LEU A CA 1
ATOM 1190 C C . LEU A 1 153 ? 29.457 -2.079 -52.472 1.00 79.06 153 LEU A C 1
ATOM 1192 O O . LEU A 1 153 ? 29.966 -1.048 -52.906 1.00 79.06 153 LEU A O 1
ATOM 1196 N N . ARG A 1 154 ? 28.874 -2.979 -53.285 1.00 79.56 154 ARG A N 1
ATOM 1197 C CA . ARG A 1 154 ? 28.757 -2.777 -54.746 1.00 79.56 154 ARG A CA 1
ATOM 1198 C C . ARG A 1 154 ? 28.006 -1.500 -55.102 1.00 79.56 154 ARG A C 1
ATOM 1200 O O . ARG A 1 154 ? 28.404 -0.827 -56.043 1.00 79.56 154 ARG A O 1
ATOM 1207 N N . HIS A 1 155 ? 26.931 -1.190 -54.378 1.00 78.12 155 HIS A N 1
ATOM 1208 C CA . HIS A 1 155 ? 26.017 -0.097 -54.722 1.00 78.12 155 HIS A CA 1
ATOM 1209 C C . HIS A 1 155 ? 26.427 1.248 -54.106 1.00 78.12 155 HIS A C 1
ATOM 1211 O O . HIS A 1 155 ? 25.951 2.287 -54.556 1.00 78.12 155 HIS A O 1
ATOM 1217 N N . GLY A 1 156 ? 27.390 1.259 -53.179 1.00 71.94 156 GLY A N 1
ATOM 1218 C CA . GLY A 1 156 ? 27.945 2.482 -52.594 1.00 71.94 156 GLY A CA 1
ATOM 1219 C C . GLY A 1 156 ? 27.009 3.148 -51.580 1.00 71.94 156 GLY A C 1
ATOM 1220 O O . GLY A 1 156 ? 25.960 2.610 -51.246 1.00 71.94 156 GLY A O 1
ATOM 1221 N N . ARG A 1 157 ? 27.401 4.319 -51.061 1.00 70.00 157 ARG A N 1
ATOM 1222 C CA . ARG A 1 157 ? 26.669 5.034 -49.996 1.00 70.00 157 ARG A CA 1
ATOM 1223 C C . ARG A 1 157 ? 25.240 5.425 -50.399 1.00 70.00 157 ARG A C 1
ATOM 1225 O O . ARG A 1 157 ? 24.973 5.671 -51.574 1.00 70.00 157 ARG A O 1
ATOM 1232 N N . ILE A 1 158 ? 24.365 5.545 -49.406 1.00 68.38 158 ILE A N 1
ATOM 1233 C CA . ILE A 1 158 ? 23.068 6.218 -49.542 1.00 68.38 158 ILE A CA 1
ATOM 1234 C C . ILE A 1 158 ? 23.280 7.744 -49.545 1.00 68.38 158 ILE A C 1
ATOM 1236 O O . ILE A 1 158 ? 24.154 8.240 -48.828 1.00 68.38 158 ILE A O 1
ATOM 1240 N N . GLU A 1 159 ? 22.540 8.495 -50.365 1.00 62.78 159 GLU A N 1
ATOM 1241 C CA . GLU A 1 159 ? 22.597 9.964 -50.343 1.00 62.78 159 GLU A CA 1
ATOM 1242 C C . GLU A 1 159 ? 21.626 10.517 -49.287 1.00 62.78 159 GLU A C 1
ATOM 1244 O O . GLU A 1 159 ? 20.538 9.983 -49.077 1.00 62.78 159 GLU A O 1
ATOM 1249 N N . SER A 1 160 ? 22.019 11.577 -48.568 1.00 53.12 160 SER A N 1
ATOM 1250 C CA . SER A 1 160 ? 21.299 12.022 -47.360 1.00 53.12 160 SER A CA 1
ATOM 1251 C C . SER A 1 160 ? 19.898 12.588 -47.624 1.00 53.12 160 SER A C 1
ATOM 1253 O O . SER A 1 160 ? 19.157 12.836 -46.679 1.00 53.12 160 SER A O 1
ATOM 1255 N N . THR A 1 161 ? 19.536 12.843 -48.880 1.00 52.91 161 THR A N 1
ATOM 1256 C CA . THR A 1 161 ? 18.221 13.365 -49.279 1.00 52.91 161 THR A CA 1
ATOM 1257 C C . THR A 1 161 ? 17.115 12.309 -49.268 1.00 52.91 161 THR A C 1
ATOM 1259 O O . THR A 1 161 ? 15.942 12.677 -49.281 1.00 52.91 161 THR A O 1
ATOM 1262 N N . ASP A 1 162 ? 17.472 11.024 -49.199 1.00 51.66 162 ASP A N 1
ATOM 1263 C CA . ASP A 1 162 ? 16.535 9.903 -49.363 1.00 51.66 162 ASP A CA 1
ATOM 1264 C C . ASP A 1 162 ? 15.967 9.372 -48.031 1.00 51.66 162 ASP A C 1
ATOM 1266 O O . ASP A 1 162 ? 15.125 8.476 -48.021 1.00 51.66 162 ASP A O 1
ATOM 1270 N N . VAL A 1 163 ? 16.400 9.921 -46.888 1.00 55.53 163 VAL A N 1
ATOM 1271 C CA . VAL A 1 163 ? 16.137 9.359 -45.552 1.00 55.53 163 VAL A CA 1
ATOM 1272 C C . VAL A 1 163 ? 15.529 10.416 -44.624 1.00 55.53 163 VAL A C 1
ATOM 1274 O O . VAL A 1 163 ? 16.178 11.403 -44.288 1.00 55.53 163 VAL A O 1
ATOM 1277 N N . ARG A 1 164 ? 14.268 10.218 -44.206 1.00 49.16 164 ARG A N 1
ATOM 1278 C CA . ARG A 1 164 ? 13.546 11.118 -43.274 1.00 49.16 164 ARG A CA 1
ATOM 1279 C C . ARG A 1 164 ? 13.639 10.701 -41.802 1.00 49.16 164 ARG A C 1
ATOM 1281 O O . ARG A 1 164 ? 13.438 11.542 -40.934 1.00 49.16 164 ARG A O 1
ATOM 1288 N N . GLU A 1 165 ? 13.938 9.431 -41.538 1.00 54.06 165 GLU A N 1
ATOM 1289 C CA . GLU A 1 165 ? 14.000 8.818 -40.205 1.00 54.06 165 GLU A CA 1
ATOM 1290 C C . GLU A 1 165 ? 15.283 7.973 -40.063 1.00 54.06 165 GLU A C 1
ATOM 1292 O O . GLU A 1 165 ? 15.792 7.487 -41.075 1.00 54.06 165 GLU A O 1
ATOM 1297 N N . PRO A 1 166 ? 15.827 7.774 -38.846 1.00 60.56 166 PRO A N 1
ATOM 1298 C CA . PRO A 1 166 ? 17.002 6.925 -38.641 1.00 60.56 166 PRO A CA 1
ATOM 1299 C C . PRO A 1 166 ? 16.760 5.503 -39.171 1.00 60.56 166 PRO A C 1
ATOM 1301 O O . PRO A 1 166 ? 15.750 4.895 -38.838 1.00 60.56 166 PRO A O 1
ATOM 1304 N N . LEU A 1 167 ? 17.692 4.936 -39.947 1.00 69.44 167 LEU A N 1
ATOM 1305 C CA . LEU A 1 167 ? 17.569 3.568 -40.494 1.00 69.44 167 LEU A CA 1
ATOM 1306 C C . LEU A 1 167 ? 18.150 2.478 -39.575 1.00 69.44 167 LEU A C 1
ATOM 1308 O O . LEU A 1 167 ? 17.890 1.290 -39.750 1.00 69.44 167 LEU A O 1
ATOM 1312 N N . PHE A 1 168 ? 18.998 2.865 -38.628 1.00 70.44 168 PHE A N 1
ATOM 1313 C CA . PHE A 1 168 ? 19.647 1.986 -37.658 1.00 70.44 168 PHE A CA 1
ATOM 1314 C C . PHE A 1 168 ? 20.104 2.825 -36.464 1.00 70.44 168 PHE A C 1
ATOM 1316 O O . PHE A 1 168 ? 20.335 4.027 -36.587 1.00 70.44 168 PHE A O 1
ATOM 1323 N N . THR A 1 169 ? 20.268 2.172 -35.318 1.00 66.94 169 THR A N 1
ATOM 1324 C CA . THR A 1 169 ? 20.828 2.766 -34.094 1.00 66.94 169 THR A CA 1
ATOM 1325 C C . THR A 1 169 ? 22.251 2.279 -33.824 1.00 66.94 169 THR A C 1
ATOM 1327 O O . THR A 1 169 ? 23.053 3.011 -33.260 1.00 66.94 169 THR A O 1
ATOM 1330 N N . ILE A 1 170 ? 22.622 1.088 -34.312 1.00 74.94 170 ILE A N 1
ATOM 1331 C CA . ILE A 1 170 ? 23.965 0.516 -34.139 1.00 74.94 170 ILE A CA 1
ATOM 1332 C C . ILE A 1 170 ? 24.793 0.704 -35.410 1.00 74.94 170 ILE A C 1
ATOM 1334 O O . ILE A 1 170 ? 24.299 0.427 -36.504 1.00 74.94 170 ILE A O 1
ATOM 1338 N N . ALA A 1 171 ? 26.058 1.108 -35.271 1.00 75.44 171 ALA A N 1
ATOM 1339 C CA . ALA A 1 171 ? 26.990 1.230 -36.393 1.00 75.44 171 ALA A CA 1
ATOM 1340 C C . ALA A 1 171 ? 28.352 0.568 -36.123 1.00 75.44 171 ALA A C 1
ATOM 1342 O O . ALA A 1 171 ? 28.804 0.498 -34.981 1.00 75.44 171 ALA A O 1
ATOM 1343 N N . LEU A 1 172 ? 29.007 0.108 -37.188 1.00 78.06 172 LEU A N 1
ATOM 1344 C CA . LEU A 1 172 ? 30.365 -0.425 -37.200 1.00 78.06 172 LEU A CA 1
ATOM 1345 C C . LEU A 1 172 ? 31.256 0.450 -38.087 1.00 78.06 172 LEU A C 1
ATOM 1347 O O . LEU A 1 172 ? 30.945 0.634 -39.263 1.00 78.06 172 LEU A O 1
ATOM 1351 N N . ASP A 1 173 ? 32.376 0.929 -37.553 1.00 72.25 173 ASP A N 1
ATOM 1352 C CA . ASP A 1 173 ? 33.419 1.613 -38.330 1.00 72.25 173 ASP A CA 1
ATOM 1353 C C . ASP A 1 173 ? 34.640 0.701 -38.502 1.00 72.25 173 ASP A C 1
ATOM 1355 O O . ASP A 1 173 ? 35.089 0.071 -37.538 1.00 72.25 173 ASP A O 1
ATOM 1359 N N . CYS A 1 174 ? 35.130 0.589 -39.738 1.00 62.59 174 CYS A N 1
ATOM 1360 C CA . CYS A 1 174 ? 36.182 -0.351 -40.142 1.00 62.59 174 CYS A CA 1
ATOM 1361 C C . CYS A 1 174 ? 37.436 0.327 -40.725 1.00 62.59 174 CYS A C 1
ATOM 1363 O O . CYS A 1 174 ? 38.307 -0.387 -41.220 1.00 62.59 174 CYS A O 1
ATOM 1365 N N . ASP A 1 175 ? 37.551 1.661 -40.691 1.00 55.12 175 ASP A N 1
ATOM 1366 C CA . ASP A 1 175 ? 38.687 2.358 -41.312 1.00 55.12 175 ASP A CA 1
ATOM 1367 C C . ASP A 1 175 ? 40.041 2.069 -40.623 1.00 55.12 175 ASP A C 1
ATOM 1369 O O . ASP A 1 175 ? 40.226 2.225 -39.411 1.00 55.12 175 ASP A O 1
ATOM 1373 N N . SER A 1 176 ? 41.031 1.677 -41.433 1.00 47.34 176 SER A N 1
ATOM 1374 C CA . SER A 1 176 ? 42.417 1.396 -41.043 1.00 47.34 176 SER A CA 1
ATOM 1375 C C . SER A 1 176 ? 43.328 2.606 -41.315 1.00 47.34 176 SER A C 1
ATOM 1377 O O . SER A 1 176 ? 43.820 2.781 -42.430 1.00 47.34 176 SER A O 1
ATOM 1379 N N . GLY A 1 177 ? 43.566 3.456 -40.310 1.00 46.66 177 GLY A N 1
ATOM 1380 C CA . GLY A 1 177 ? 44.579 4.531 -40.355 1.00 46.66 177 GLY A CA 1
ATOM 1381 C C . GLY A 1 177 ? 45.791 4.265 -39.440 1.00 46.66 177 GLY A C 1
ATOM 1382 O O . GLY A 1 177 ? 45.713 3.358 -38.608 1.00 46.66 177 GLY A O 1
ATOM 1383 N N . PRO A 1 178 ? 46.891 5.044 -39.527 1.00 41.06 178 PRO A N 1
ATOM 1384 C CA . PRO A 1 178 ? 48.024 4.991 -38.589 1.00 41.06 178 PRO A CA 1
ATOM 1385 C C . PRO A 1 178 ? 47.738 5.699 -37.247 1.00 41.06 178 PRO A C 1
ATOM 1387 O O . PRO A 1 178 ? 46.800 6.491 -37.133 1.00 41.06 178 PRO A O 1
ATOM 1390 N N . GLU A 1 179 ? 48.536 5.362 -36.230 1.00 41.28 179 GLU A N 1
ATOM 1391 C CA . GLU A 1 179 ? 48.421 5.557 -34.765 1.00 41.28 179 GLU A CA 1
ATOM 1392 C C . GLU A 1 179 ? 48.254 7.000 -34.198 1.00 41.28 179 GLU A C 1
ATOM 1394 O O . GLU A 1 179 ? 48.676 7.291 -33.079 1.00 41.28 179 GLU A O 1
ATOM 1399 N N . GLY A 1 180 ? 47.630 7.933 -34.921 1.00 36.81 180 GLY A N 1
ATOM 1400 C CA . GLY A 1 180 ? 47.398 9.306 -34.455 1.00 36.81 180 GLY A CA 1
ATOM 1401 C C . GLY A 1 180 ? 46.414 9.396 -33.283 1.00 36.81 180 GLY A C 1
ATOM 1402 O O . GLY A 1 180 ? 45.208 9.401 -33.490 1.00 36.81 180 GLY A O 1
ATOM 1403 N N . ASP A 1 181 ? 46.966 9.463 -32.073 1.00 37.34 181 ASP A N 1
ATOM 1404 C CA . ASP A 1 181 ? 46.379 9.938 -30.815 1.00 37.34 181 ASP A CA 1
ATOM 1405 C C . ASP A 1 181 ? 44.994 9.371 -30.430 1.00 37.34 181 ASP A C 1
ATOM 1407 O O . ASP A 1 181 ? 43.945 9.996 -30.573 1.00 37.34 181 ASP A O 1
ATOM 1411 N N . LEU A 1 182 ? 45.003 8.181 -29.815 1.00 42.75 182 LEU A N 1
ATOM 1412 C CA . LEU A 1 182 ? 43.835 7.564 -29.161 1.00 42.75 182 LEU A CA 1
ATOM 1413 C C . LEU A 1 182 ? 43.178 8.455 -28.080 1.00 42.75 182 LEU A C 1
ATOM 1415 O O . LEU A 1 182 ? 42.129 8.077 -27.553 1.00 42.75 182 LEU A O 1
ATOM 1419 N N . SER A 1 183 ? 43.783 9.597 -27.725 1.00 38.00 183 SER A N 1
ATOM 1420 C CA . SER A 1 183 ? 43.312 10.500 -26.676 1.00 38.00 183 SER A CA 1
ATOM 1421 C C . SER A 1 183 ? 42.637 11.790 -27.167 1.00 38.00 183 SER A C 1
ATOM 1423 O O . SER A 1 183 ? 41.937 12.406 -26.363 1.00 38.00 183 SER A O 1
ATOM 1425 N N . GLN A 1 184 ? 42.752 12.180 -28.448 1.00 36.62 184 GLN A N 1
ATOM 1426 C CA . GLN A 1 184 ? 42.171 13.438 -28.955 1.00 36.62 184 GLN A CA 1
ATOM 1427 C C . GLN A 1 184 ? 41.587 13.326 -30.390 1.00 36.62 184 GLN A C 1
ATOM 1429 O O . GLN A 1 184 ? 42.281 13.095 -31.373 1.00 36.62 184 GLN A O 1
ATOM 1434 N N . ASP A 1 185 ? 40.268 13.534 -30.489 1.00 39.38 185 ASP A N 1
ATOM 1435 C CA . ASP A 1 185 ? 39.557 14.205 -31.598 1.00 39.38 185 ASP A CA 1
ATOM 1436 C C . ASP A 1 185 ? 39.443 13.638 -33.032 1.00 39.38 185 ASP A C 1
ATOM 1438 O O . ASP A 1 185 ? 39.057 14.389 -33.923 1.00 39.38 185 ASP A O 1
ATOM 1442 N N . THR A 1 186 ? 39.613 12.342 -33.327 1.00 36.94 186 THR A N 1
ATOM 1443 C CA . THR A 1 186 ? 39.408 11.865 -34.729 1.00 36.94 186 THR A CA 1
ATOM 1444 C C . THR A 1 186 ? 38.558 10.606 -34.925 1.00 36.94 186 THR A C 1
ATOM 1446 O O . THR A 1 186 ? 38.857 9.750 -35.749 1.00 36.94 186 THR A O 1
ATOM 1449 N N . VAL A 1 187 ? 37.401 10.539 -34.260 1.00 40.75 187 VAL A N 1
ATOM 1450 C CA . VAL A 1 187 ? 36.221 9.891 -34.870 1.00 40.75 187 VAL A CA 1
ATOM 1451 C C . VAL A 1 187 ? 35.065 10.877 -34.746 1.00 40.75 187 VAL A C 1
ATOM 1453 O O . VAL A 1 187 ? 34.455 10.997 -33.678 1.00 40.75 187 VAL A O 1
ATOM 1456 N N . ASN A 1 188 ? 34.807 11.629 -35.820 1.00 39.75 188 ASN A N 1
ATOM 1457 C CA . ASN A 1 188 ? 33.651 12.518 -35.953 1.00 39.75 188 ASN A CA 1
ATOM 1458 C C . ASN A 1 188 ? 32.376 11.669 -36.073 1.00 39.75 188 ASN A C 1
ATOM 1460 O O . ASN A 1 188 ? 31.792 11.535 -37.144 1.00 39.75 188 ASN A O 1
ATOM 1464 N N . VAL A 1 189 ? 31.922 11.102 -34.953 1.00 43.03 189 VAL A N 1
ATOM 1465 C CA . VAL A 1 189 ? 30.576 10.510 -34.853 1.00 43.03 189 VAL A CA 1
ATOM 1466 C C . VAL A 1 189 ? 29.499 11.598 -35.039 1.00 43.03 189 VAL A C 1
ATOM 1468 O O . VAL A 1 189 ? 28.366 11.289 -35.386 1.00 43.03 189 VAL A O 1
ATOM 1471 N N . GLU A 1 190 ? 29.865 12.884 -34.918 1.00 37.25 190 GLU A N 1
ATOM 1472 C CA . GLU A 1 190 ? 29.021 14.042 -35.257 1.00 37.25 190 GLU A CA 1
ATOM 1473 C C . GLU A 1 190 ? 28.590 14.094 -36.737 1.00 37.25 190 GLU A C 1
ATOM 1475 O O . GLU A 1 190 ? 27.632 14.786 -37.070 1.00 37.25 190 GLU A O 1
ATOM 1480 N N . ALA A 1 191 ? 29.253 13.358 -37.638 1.00 35.47 191 ALA A N 1
ATOM 1481 C CA . ALA A 1 191 ? 29.010 13.432 -39.080 1.00 35.47 191 ALA A CA 1
ATOM 1482 C C . ALA A 1 191 ? 27.958 12.440 -39.619 1.00 35.47 191 ALA A C 1
ATOM 1484 O O . ALA A 1 191 ? 27.836 12.311 -40.838 1.00 35.47 191 ALA A O 1
ATOM 1485 N N . ILE A 1 192 ? 27.196 11.747 -38.760 1.00 43.41 192 ILE A N 1
ATOM 1486 C CA . ILE A 1 192 ? 26.049 10.924 -39.182 1.00 43.41 192 ILE A CA 1
ATOM 1487 C C . ILE A 1 192 ? 24.749 11.632 -38.760 1.00 43.41 192 ILE A C 1
ATOM 1489 O O . ILE A 1 192 ? 24.285 11.440 -37.635 1.00 43.41 192 ILE A O 1
ATOM 1493 N N . PRO A 1 193 ? 24.145 12.469 -39.627 1.00 34.94 193 PRO A N 1
ATOM 1494 C CA . PRO A 1 193 ? 22.889 13.138 -39.313 1.00 34.94 193 PRO A CA 1
ATOM 1495 C C . PRO A 1 193 ? 21.794 12.111 -39.007 1.00 34.94 193 PRO A C 1
ATOM 1497 O O . PRO A 1 193 ? 21.544 11.211 -39.806 1.00 34.94 193 PRO A O 1
ATOM 1500 N N . GLY A 1 194 ? 21.131 12.255 -37.857 1.00 37.78 194 GLY A N 1
ATOM 1501 C CA . GLY A 1 194 ? 19.930 11.490 -37.513 1.00 37.78 194 GLY A CA 1
ATOM 1502 C C . GLY A 1 194 ? 20.143 10.146 -36.809 1.00 37.78 194 GLY A C 1
ATOM 1503 O O . GLY A 1 194 ? 19.158 9.456 -36.589 1.00 37.78 194 GLY A O 1
ATOM 1504 N N . VAL A 1 195 ? 21.364 9.756 -36.422 1.00 40.75 195 VAL A N 1
ATOM 1505 C CA . VAL A 1 195 ? 21.592 8.495 -35.685 1.00 40.75 195 VAL A CA 1
ATOM 1506 C C . VAL A 1 195 ? 21.833 8.770 -34.204 1.00 40.75 195 VAL A C 1
ATOM 1508 O O . VAL A 1 195 ? 22.954 9.007 -33.757 1.00 40.75 195 VAL A O 1
ATOM 1511 N N . GLU A 1 196 ? 20.762 8.685 -33.419 1.00 42.97 196 GLU A N 1
ATOM 1512 C CA . GLU A 1 196 ? 20.864 8.561 -31.972 1.00 42.97 196 GLU A CA 1
ATOM 1513 C C . GLU A 1 196 ? 21.175 7.088 -31.590 1.00 42.97 196 GLU A C 1
ATOM 1515 O O . GLU A 1 196 ? 20.294 6.298 -31.268 1.00 42.97 196 GLU A O 1
ATOM 1520 N N . ILE A 1 197 ? 22.490 6.809 -31.515 1.00 50.88 197 ILE A N 1
ATOM 1521 C CA . ILE A 1 197 ? 23.194 6.041 -30.456 1.00 50.88 197 ILE A CA 1
ATOM 1522 C C . ILE A 1 197 ? 23.593 4.562 -30.697 1.00 50.88 197 ILE A C 1
ATOM 1524 O O . ILE A 1 197 ? 22.776 3.655 -30.567 1.00 50.88 197 ILE A O 1
ATOM 1528 N N . GLY A 1 198 ? 24.926 4.334 -30.753 1.00 48.47 198 GLY A N 1
ATOM 1529 C CA . GLY A 1 198 ? 25.626 3.073 -30.427 1.00 48.47 198 GLY A CA 1
ATOM 1530 C C . GLY A 1 198 ? 26.641 2.601 -31.483 1.00 48.47 198 GLY A C 1
ATOM 1531 O O . GLY A 1 198 ? 26.365 1.665 -32.223 1.00 48.47 198 GLY A O 1
ATOM 1532 N N . GLY A 1 199 ? 27.824 3.215 -31.580 1.00 51.00 199 GLY A N 1
ATOM 1533 C CA . GLY A 1 199 ? 28.857 2.812 -32.547 1.00 51.00 199 GLY A CA 1
ATOM 1534 C C . GLY A 1 199 ? 29.920 1.896 -31.931 1.00 51.00 199 GLY A C 1
ATOM 1535 O O . GLY A 1 199 ? 30.531 2.259 -30.928 1.00 51.00 199 GLY A O 1
ATOM 1536 N N . ALA A 1 200 ? 30.194 0.734 -32.524 1.00 50.16 200 ALA A N 1
ATOM 1537 C CA . ALA A 1 200 ? 31.393 -0.056 -32.236 1.00 50.16 200 ALA A CA 1
ATOM 1538 C C . ALA A 1 200 ? 32.453 0.221 -33.312 1.00 50.16 200 ALA A C 1
ATOM 1540 O O . ALA A 1 200 ? 32.186 0.112 -34.501 1.00 50.16 200 ALA A O 1
ATOM 1541 N N . VAL A 1 201 ? 33.665 0.577 -32.906 1.00 53.69 201 VAL A N 1
ATOM 1542 C CA . VAL A 1 201 ? 34.818 0.793 -33.786 1.00 53.69 201 VAL A CA 1
ATOM 1543 C C . VAL A 1 201 ? 35.860 -0.264 -33.439 1.00 53.69 201 VAL A C 1
ATOM 1545 O O . VAL A 1 201 ? 36.414 -0.250 -32.342 1.00 53.69 201 VAL A O 1
ATOM 1548 N N . ALA A 1 202 ? 36.131 -1.202 -34.343 1.00 50.25 202 ALA A N 1
ATOM 1549 C CA . ALA A 1 202 ? 37.160 -2.223 -34.140 1.00 50.25 202 ALA A CA 1
ATOM 1550 C C . ALA A 1 202 ? 38.375 -1.907 -35.020 1.00 50.25 202 ALA A C 1
ATOM 1552 O O . ALA A 1 202 ? 38.251 -1.862 -36.240 1.00 50.25 202 ALA A O 1
ATOM 1553 N N . ARG A 1 203 ? 39.552 -1.700 -34.414 1.00 58.94 203 ARG A N 1
ATOM 1554 C CA . ARG A 1 203 ? 40.784 -1.308 -35.115 1.00 58.94 203 ARG A CA 1
ATOM 1555 C C . ARG A 1 203 ? 41.945 -2.243 -34.772 1.00 58.94 203 ARG A C 1
ATOM 1557 O O . ARG A 1 203 ? 42.212 -2.521 -33.609 1.00 58.94 203 ARG A O 1
ATOM 1564 N N . CYS A 1 204 ? 42.655 -2.727 -35.787 1.00 48.94 204 CYS A N 1
ATOM 1565 C CA . CYS A 1 204 ? 43.925 -3.436 -35.604 1.00 48.94 204 CYS A CA 1
ATOM 1566 C C . CYS A 1 204 ? 45.046 -2.425 -35.310 1.00 48.94 204 CYS A C 1
ATOM 1568 O O . CYS A 1 204 ? 45.064 -1.357 -35.918 1.00 48.94 204 CYS A O 1
ATOM 1570 N N . VAL A 1 205 ? 45.955 -2.757 -34.393 1.00 54.00 205 VAL A N 1
ATOM 1571 C CA . VAL A 1 205 ? 47.156 -1.973 -34.057 1.00 54.00 205 VAL A CA 1
ATOM 1572 C C . VAL A 1 205 ? 48.370 -2.576 -34.779 1.00 54.00 205 VAL A C 1
ATOM 1574 O O . VAL A 1 205 ? 48.368 -3.764 -35.114 1.00 54.00 205 VAL A O 1
ATOM 1577 N N . ASP A 1 206 ? 49.394 -1.758 -35.025 1.00 48.97 206 ASP A N 1
ATOM 1578 C CA . ASP A 1 206 ? 50.576 -2.089 -35.836 1.00 48.97 206 ASP A CA 1
ATOM 1579 C C . ASP A 1 206 ? 51.427 -3.253 -35.277 1.00 48.97 206 ASP A C 1
ATOM 1581 O O . ASP A 1 206 ? 52.171 -3.888 -36.020 1.00 48.97 206 ASP A O 1
ATOM 1585 N N . ASP A 1 207 ? 51.292 -3.598 -33.991 1.00 58.22 207 ASP A N 1
ATOM 1586 C CA . ASP A 1 207 ? 51.976 -4.731 -33.340 1.00 58.22 207 ASP A CA 1
ATOM 1587 C C . ASP A 1 207 ? 51.234 -6.081 -33.482 1.00 58.22 207 ASP A C 1
ATOM 1589 O O . ASP A 1 207 ? 51.594 -7.078 -32.847 1.00 58.22 207 ASP A O 1
ATOM 1593 N N . GLY A 1 208 ? 50.178 -6.126 -34.302 1.00 60.94 208 GLY A N 1
ATOM 1594 C CA . GLY A 1 208 ? 49.318 -7.295 -34.495 1.00 60.94 208 GLY A CA 1
ATOM 1595 C C . GLY A 1 208 ? 48.258 -7.483 -33.403 1.00 60.94 208 GLY A C 1
ATOM 1596 O O . GLY A 1 208 ? 47.480 -8.436 -33.480 1.00 60.94 208 GLY A O 1
ATOM 1597 N N . SER A 1 209 ? 48.199 -6.602 -32.398 1.00 70.44 209 SER A N 1
ATOM 1598 C CA . SER A 1 209 ? 47.115 -6.556 -31.411 1.00 70.44 209 SER A CA 1
ATOM 1599 C C . SER A 1 209 ? 45.844 -5.923 -31.998 1.00 70.44 209 SER A C 1
ATOM 1601 O O . SER A 1 209 ? 45.880 -5.204 -32.998 1.00 70.44 209 SER A O 1
ATOM 1603 N N . ILE A 1 210 ? 44.681 -6.198 -31.397 1.00 77.00 210 ILE A N 1
ATOM 1604 C CA . ILE A 1 210 ? 43.401 -5.597 -31.812 1.00 77.00 210 ILE A CA 1
ATOM 1605 C C . ILE A 1 210 ? 42.891 -4.683 -30.702 1.00 77.00 210 ILE A C 1
ATOM 1607 O O . ILE A 1 210 ? 42.717 -5.115 -29.566 1.00 77.00 210 ILE A O 1
ATOM 1611 N N . ALA A 1 211 ? 42.593 -3.428 -31.025 1.00 78.12 211 ALA A N 1
ATOM 1612 C CA . ALA A 1 211 ? 41.902 -2.493 -30.151 1.00 78.12 211 ALA A CA 1
ATOM 1613 C C . ALA A 1 211 ? 40.432 -2.367 -30.573 1.00 78.12 211 ALA A C 1
ATOM 1615 O O . ALA A 1 211 ? 40.118 -1.853 -31.645 1.00 78.12 211 ALA A O 1
ATOM 1616 N N . ILE A 1 212 ? 39.513 -2.807 -29.715 1.00 80.56 212 ILE A N 1
ATOM 1617 C CA . ILE A 1 212 ? 38.076 -2.608 -29.931 1.00 80.56 212 ILE A CA 1
ATOM 1618 C C . ILE A 1 212 ? 37.608 -1.461 -29.040 1.00 80.56 212 ILE A C 1
ATOM 1620 O O . ILE A 1 212 ? 37.772 -1.501 -27.819 1.00 80.56 212 ILE A O 1
ATOM 1624 N N . THR A 1 213 ? 37.028 -0.444 -29.665 1.00 78.56 213 THR A N 1
ATOM 1625 C CA . THR A 1 213 ? 36.443 0.734 -29.031 1.00 78.56 213 THR A CA 1
ATOM 1626 C C . THR A 1 213 ? 34.929 0.670 -29.163 1.00 78.56 213 THR A C 1
ATOM 1628 O O . THR A 1 213 ? 34.407 0.557 -30.264 1.00 78.56 213 THR A O 1
ATOM 1631 N N . LEU A 1 214 ? 34.200 0.791 -28.060 1.00 80.75 214 LEU A N 1
ATOM 1632 C CA . LEU A 1 214 ? 32.755 0.999 -28.092 1.00 80.75 214 LEU A CA 1
ATOM 1633 C C . LEU A 1 214 ? 32.448 2.439 -27.680 1.00 80.75 214 LEU A C 1
ATOM 1635 O O . LEU A 1 214 ? 32.880 2.890 -26.616 1.00 80.75 214 LEU A O 1
ATOM 1639 N N . ALA A 1 215 ? 31.709 3.148 -28.530 1.00 75.06 215 ALA A N 1
ATOM 1640 C CA . ALA A 1 215 ? 31.207 4.489 -28.290 1.00 75.06 215 ALA A CA 1
ATOM 1641 C C . ALA A 1 215 ? 29.683 4.443 -28.126 1.00 75.06 215 ALA A C 1
ATOM 1643 O O . ALA A 1 215 ? 28.937 4.135 -29.057 1.00 75.06 215 ALA A O 1
ATOM 1644 N N . VAL A 1 216 ? 29.213 4.780 -26.932 1.00 73.00 216 VAL A N 1
ATOM 1645 C CA . VAL A 1 216 ? 27.787 4.866 -26.607 1.00 73.00 216 VAL A CA 1
ATOM 1646 C C . VAL A 1 216 ? 27.461 6.284 -26.171 1.00 73.00 216 VAL A C 1
ATOM 1648 O O . VAL A 1 216 ? 28.306 6.959 -25.584 1.00 73.00 216 VAL A O 1
ATOM 1651 N N . ALA A 1 217 ? 26.258 6.765 -26.452 1.00 69.56 217 ALA A N 1
ATOM 1652 C CA . ALA A 1 217 ? 25.887 8.096 -26.002 1.00 69.56 217 ALA A CA 1
ATOM 1653 C C . ALA A 1 217 ? 25.533 8.080 -24.520 1.00 69.56 217 ALA A C 1
ATOM 1655 O O . ALA A 1 217 ? 24.856 7.174 -24.025 1.00 69.56 217 ALA A O 1
ATOM 1656 N N . ASN A 1 218 ? 25.987 9.122 -23.837 1.00 69.94 218 ASN A N 1
ATOM 1657 C CA . ASN A 1 218 ? 25.784 9.319 -22.406 1.00 69.94 218 ASN A CA 1
ATOM 1658 C C . ASN A 1 218 ? 24.310 9.535 -22.022 1.00 69.94 218 ASN A C 1
ATOM 1660 O O . ASN A 1 218 ? 23.949 9.340 -20.866 1.00 69.94 218 ASN A O 1
ATOM 1664 N N . SER A 1 219 ? 23.457 9.906 -22.980 1.00 59.56 219 SER A N 1
ATOM 1665 C CA . SER A 1 219 ? 22.015 10.070 -22.788 1.00 59.56 219 SER A CA 1
ATOM 1666 C C . SER A 1 219 ? 21.262 8.743 -22.662 1.00 59.56 219 SER A C 1
ATOM 1668 O O . SER A 1 219 ? 20.125 8.744 -22.190 1.00 59.56 219 SER A O 1
ATOM 1670 N N . LEU A 1 220 ? 21.873 7.622 -23.070 1.00 62.38 220 LEU A N 1
ATOM 1671 C CA . LEU A 1 220 ? 21.271 6.288 -22.982 1.00 62.38 220 LEU A CA 1
ATOM 1672 C C . LEU A 1 220 ? 22.071 5.294 -22.151 1.00 62.38 220 LEU A C 1
ATOM 1674 O O . LEU A 1 220 ? 21.465 4.407 -21.562 1.00 62.38 220 LEU A O 1
ATOM 1678 N N . TYR A 1 221 ? 23.399 5.392 -22.127 1.00 71.81 221 TYR A N 1
ATOM 1679 C CA . TYR A 1 221 ? 24.270 4.398 -21.505 1.00 71.81 221 TYR A CA 1
ATOM 1680 C C . TYR A 1 221 ? 25.244 5.054 -20.544 1.00 71.81 221 TYR A C 1
ATOM 1682 O O . TYR A 1 221 ? 25.789 6.112 -20.838 1.00 71.81 221 TYR A O 1
ATOM 1690 N N . THR A 1 222 ? 25.532 4.396 -19.425 1.00 74.06 222 THR A N 1
ATOM 1691 C CA . THR A 1 222 ? 26.655 4.779 -18.567 1.00 74.06 222 THR A CA 1
ATOM 1692 C C . THR A 1 222 ? 27.973 4.235 -19.126 1.00 74.06 222 THR A C 1
ATOM 1694 O O . THR A 1 222 ? 28.007 3.316 -19.950 1.00 74.06 222 THR A O 1
ATOM 1697 N N . GLN A 1 223 ? 29.106 4.736 -18.625 1.00 79.38 223 GLN A N 1
ATOM 1698 C CA . GLN A 1 223 ? 30.412 4.148 -18.943 1.00 79.38 223 GLN A CA 1
ATOM 1699 C C . GLN A 1 223 ? 30.502 2.664 -18.532 1.00 79.38 223 GLN A C 1
ATOM 1701 O O . GLN A 1 223 ? 31.237 1.899 -19.155 1.00 79.38 223 GLN A O 1
ATOM 1706 N N . HIS A 1 224 ? 29.773 2.247 -17.492 1.00 79.44 224 HIS A N 1
ATOM 1707 C CA . HIS A 1 224 ? 29.722 0.849 -17.073 1.00 79.44 224 HIS A CA 1
ATOM 1708 C C . HIS A 1 224 ? 28.961 -0.013 -18.089 1.00 79.44 224 HIS A C 1
ATOM 1710 O O . HIS A 1 224 ? 29.497 -1.031 -18.522 1.00 79.44 224 HIS A O 1
ATOM 1716 N N . ASP A 1 225 ? 27.790 0.442 -18.546 1.00 77.06 225 ASP A N 1
ATOM 1717 C CA . ASP A 1 225 ? 27.012 -0.236 -19.595 1.00 77.06 225 ASP A CA 1
ATOM 1718 C C . ASP A 1 225 ? 27.845 -0.411 -20.875 1.00 77.06 225 ASP A C 1
ATOM 1720 O O . ASP A 1 225 ? 27.862 -1.483 -21.479 1.00 77.06 225 ASP A O 1
ATOM 1724 N N . ALA A 1 226 ? 28.628 0.610 -21.244 1.00 80.31 226 ALA A N 1
ATOM 1725 C CA . ALA A 1 226 ? 29.556 0.533 -22.370 1.00 80.31 226 ALA A CA 1
ATOM 1726 C C . ALA A 1 226 ? 30.593 -0.594 -22.194 1.00 80.31 226 ALA A C 1
ATOM 1728 O O . ALA A 1 226 ? 30.873 -1.343 -23.129 1.00 80.31 226 ALA A O 1
ATOM 1729 N N . ARG A 1 227 ? 31.174 -0.742 -20.993 1.00 84.44 227 ARG A N 1
ATOM 1730 C CA . ARG A 1 227 ? 32.139 -1.821 -20.707 1.00 84.44 227 ARG A CA 1
ATOM 1731 C C . ARG A 1 227 ? 31.483 -3.196 -20.787 1.00 84.44 227 ARG A C 1
ATOM 1733 O O . ARG A 1 227 ? 32.091 -4.105 -21.343 1.00 84.44 227 ARG A O 1
ATOM 1740 N N . LEU A 1 228 ? 30.259 -3.337 -20.276 1.00 82.81 228 LEU A N 1
ATOM 1741 C CA . LEU A 1 228 ? 29.499 -4.588 -20.337 1.00 82.81 228 LEU A CA 1
ATOM 1742 C C . LEU A 1 228 ? 29.215 -5.007 -21.783 1.00 82.81 228 LEU A C 1
ATOM 1744 O O . LEU A 1 228 ? 29.490 -6.144 -22.163 1.00 82.81 228 LEU A O 1
ATOM 1748 N N . LEU A 1 229 ? 28.731 -4.079 -22.612 1.00 84.06 229 LEU A N 1
ATOM 1749 C CA . LEU A 1 229 ? 28.481 -4.332 -24.033 1.00 84.06 229 LEU A CA 1
ATOM 1750 C C . LEU A 1 229 ? 29.770 -4.671 -24.792 1.00 84.06 229 LEU A C 1
ATOM 1752 O O . LEU A 1 229 ? 29.779 -5.593 -25.605 1.00 84.06 229 LEU A O 1
ATOM 1756 N N . LEU A 1 230 ? 30.877 -3.978 -24.502 1.00 86.69 230 LEU A N 1
ATOM 1757 C CA . LEU A 1 230 ? 32.172 -4.280 -25.114 1.00 86.69 230 LEU A CA 1
ATOM 1758 C C . LEU A 1 230 ? 32.679 -5.676 -24.717 1.00 86.69 230 LEU A C 1
ATOM 1760 O O . LEU A 1 230 ? 33.167 -6.414 -25.571 1.00 86.69 230 LEU A O 1
ATOM 1764 N N . ASN A 1 231 ? 32.541 -6.062 -23.446 1.00 87.12 231 ASN A N 1
ATOM 1765 C CA . ASN A 1 231 ? 32.907 -7.400 -22.978 1.00 87.12 231 ASN A CA 1
ATOM 1766 C C . ASN A 1 231 ? 32.053 -8.485 -23.647 1.00 87.12 231 ASN A C 1
ATOM 1768 O O . ASN A 1 231 ? 32.610 -9.477 -24.112 1.00 87.12 231 ASN A O 1
ATOM 1772 N N . CYS A 1 232 ? 30.740 -8.263 -23.762 1.00 87.50 232 CYS A N 1
ATOM 1773 C CA . CYS A 1 232 ? 29.811 -9.150 -24.467 1.00 87.50 232 CYS A CA 1
ATOM 1774 C C . CYS A 1 232 ? 30.226 -9.342 -25.935 1.00 87.50 232 CYS A C 1
ATOM 1776 O O . CYS A 1 232 ? 30.416 -10.469 -26.393 1.00 87.50 232 CYS A O 1
ATOM 1778 N N . LEU A 1 233 ? 30.490 -8.244 -26.654 1.00 88.00 233 LEU A N 1
ATOM 1779 C CA . LEU A 1 233 ? 30.951 -8.290 -28.043 1.00 88.00 233 LEU A CA 1
ATOM 1780 C C . LEU A 1 233 ? 32.258 -9.085 -28.191 1.00 88.00 233 LEU A C 1
ATOM 1782 O O . LEU A 1 233 ? 32.373 -9.935 -29.075 1.00 88.00 233 LEU A O 1
ATOM 1786 N N . ILE A 1 234 ? 33.235 -8.837 -27.315 1.00 88.81 234 ILE A N 1
ATOM 1787 C CA . ILE A 1 234 ? 34.514 -9.558 -27.312 1.00 88.81 234 ILE A CA 1
ATOM 1788 C C . ILE A 1 234 ? 34.294 -11.044 -27.035 1.00 88.81 234 ILE A C 1
ATOM 1790 O O . ILE A 1 234 ? 34.888 -11.873 -27.719 1.00 88.81 234 ILE A O 1
ATOM 1794 N N . HIS A 1 235 ? 33.436 -11.395 -26.078 1.00 90.06 235 HIS A N 1
ATOM 1795 C CA . HIS A 1 235 ? 33.170 -12.787 -25.736 1.00 90.06 235 HIS A CA 1
ATOM 1796 C C . HIS A 1 235 ? 32.482 -13.540 -26.883 1.00 90.06 235 HIS A C 1
ATOM 1798 O O . HIS A 1 235 ? 32.866 -14.663 -27.215 1.00 90.06 235 HIS A O 1
ATOM 1804 N N . ILE A 1 236 ? 31.530 -12.907 -27.569 1.00 90.25 236 ILE A N 1
ATOM 1805 C CA . ILE A 1 236 ? 30.902 -13.481 -28.766 1.00 90.25 236 ILE A CA 1
ATOM 1806 C C . ILE A 1 236 ? 31.952 -13.703 -29.862 1.00 90.25 236 ILE A C 1
ATOM 1808 O O . ILE A 1 236 ? 32.021 -14.793 -30.431 1.00 90.25 236 ILE A O 1
ATOM 1812 N N . LEU A 1 237 ? 32.827 -12.723 -30.113 1.00 90.25 237 LEU A N 1
ATOM 1813 C CA . LEU A 1 237 ? 33.927 -12.866 -31.074 1.00 90.25 237 LEU A CA 1
ATOM 1814 C C . LEU A 1 237 ? 34.876 -14.014 -30.698 1.00 90.25 237 LEU A C 1
ATOM 1816 O O . LEU A 1 237 ? 35.277 -14.778 -31.577 1.00 90.25 237 LEU A O 1
ATOM 1820 N N . GLN A 1 238 ? 35.190 -14.183 -29.407 1.00 91.00 238 GLN A N 1
ATOM 1821 C CA . GLN A 1 238 ? 35.995 -15.304 -28.905 1.00 91.00 238 GLN A CA 1
ATOM 1822 C C . GLN A 1 238 ? 35.353 -16.656 -29.203 1.00 91.00 238 GLN A C 1
ATOM 1824 O O . GLN A 1 238 ? 36.037 -17.579 -29.641 1.00 91.00 238 GLN A O 1
ATOM 1829 N N . ASN A 1 239 ? 34.048 -16.779 -28.990 1.00 91.12 239 ASN A N 1
ATOM 1830 C CA . ASN A 1 239 ? 33.327 -18.016 -29.257 1.00 91.12 239 ASN A CA 1
ATOM 1831 C C . ASN A 1 239 ? 33.234 -18.302 -30.762 1.00 91.12 239 ASN A C 1
ATOM 1833 O O . ASN A 1 239 ? 33.552 -19.410 -31.199 1.00 91.12 239 ASN A O 1
ATOM 1837 N N . MET A 1 240 ? 32.905 -17.291 -31.571 1.00 91.44 240 MET A N 1
ATOM 1838 C CA . MET A 1 240 ? 32.813 -17.423 -33.028 1.00 91.44 240 MET A CA 1
ATOM 1839 C C . MET A 1 240 ? 34.150 -17.813 -33.672 1.00 91.44 240 MET A C 1
ATOM 1841 O O . MET A 1 240 ? 34.159 -18.646 -34.577 1.00 91.44 240 MET A O 1
ATOM 1845 N N . GLN A 1 241 ? 35.284 -17.271 -33.206 1.00 89.62 241 GLN A N 1
ATOM 1846 C CA . GLN A 1 241 ? 36.602 -17.656 -33.736 1.00 89.62 241 GLN A CA 1
ATOM 1847 C C . GLN A 1 241 ? 37.055 -19.056 -33.294 1.00 89.62 241 GLN A C 1
ATOM 1849 O O . GLN A 1 241 ? 37.919 -19.643 -33.941 1.00 89.62 241 GLN A O 1
ATOM 1854 N N . ASN A 1 242 ? 36.498 -19.598 -32.205 1.00 90.50 242 ASN A N 1
ATOM 1855 C CA . ASN A 1 242 ? 36.853 -20.924 -31.699 1.00 90.50 242 ASN A CA 1
ATOM 1856 C C . ASN A 1 242 ? 35.998 -22.033 -32.330 1.00 90.50 242 ASN A C 1
ATOM 1858 O O . ASN A 1 242 ? 36.513 -23.118 -32.600 1.00 90.50 242 ASN A O 1
ATOM 1862 N N . ASN A 1 243 ? 34.709 -21.779 -32.581 1.00 91.00 243 ASN A N 1
ATOM 1863 C CA . ASN A 1 243 ? 33.796 -22.784 -33.116 1.00 91.00 243 ASN A CA 1
ATOM 1864 C C . ASN A 1 243 ? 32.722 -22.177 -34.033 1.00 91.00 243 ASN A C 1
ATOM 1866 O O . ASN A 1 243 ? 31.655 -21.763 -33.594 1.00 91.00 243 ASN A O 1
ATOM 1870 N N . VAL A 1 244 ? 32.973 -22.199 -35.343 1.00 91.56 244 VAL A N 1
ATOM 1871 C CA . VAL A 1 244 ? 32.021 -21.680 -36.340 1.00 91.56 244 VAL A CA 1
ATOM 1872 C C . VAL A 1 244 ? 30.861 -22.637 -36.651 1.00 91.56 244 VAL A C 1
ATOM 1874 O O . VAL A 1 244 ? 29.901 -22.234 -37.301 1.00 91.56 244 VAL A O 1
ATOM 1877 N N . VAL A 1 245 ? 30.911 -23.908 -36.237 1.00 91.69 245 VAL A N 1
ATOM 1878 C CA . VAL A 1 245 ? 29.819 -24.864 -36.516 1.00 91.69 245 VAL A CA 1
ATOM 1879 C C . VAL A 1 245 ? 28.762 -24.902 -35.415 1.00 91.69 245 VAL A C 1
ATOM 1881 O O . VAL A 1 245 ? 27.694 -25.465 -35.645 1.00 91.69 245 VAL A O 1
ATOM 1884 N N . GLN A 1 246 ? 29.028 -24.286 -34.259 1.00 92.62 246 GLN A N 1
ATOM 1885 C CA . GLN A 1 246 ? 28.060 -24.202 -33.168 1.00 92.62 246 GLN A CA 1
ATOM 1886 C C . GLN A 1 246 ? 26.815 -23.415 -33.569 1.00 92.62 246 GLN A C 1
ATOM 1888 O O . GLN A 1 246 ? 26.880 -22.485 -34.383 1.00 92.62 246 GLN A O 1
ATOM 1893 N N . SER A 1 247 ? 25.695 -23.785 -32.957 1.00 90.81 247 SER A N 1
ATOM 1894 C CA . SER A 1 247 ? 24.443 -23.045 -33.055 1.00 90.81 247 SER A CA 1
ATOM 1895 C C . SER A 1 247 ? 24.564 -21.681 -32.368 1.00 90.81 247 SER A C 1
ATOM 1897 O O . SER A 1 247 ? 25.228 -21.561 -31.338 1.00 90.81 247 SER A O 1
ATOM 1899 N N . LEU A 1 248 ? 23.894 -20.650 -32.889 1.00 87.31 248 LEU A N 1
ATOM 1900 C CA . LEU A 1 248 ? 23.847 -19.331 -32.249 1.00 87.31 248 LEU A CA 1
ATOM 1901 C C . LEU A 1 248 ? 23.196 -19.381 -30.858 1.00 87.31 248 LEU A C 1
ATOM 1903 O O . LEU A 1 248 ? 23.589 -18.609 -29.990 1.00 87.31 248 LEU A O 1
ATOM 1907 N N . ARG A 1 249 ? 22.264 -20.314 -30.612 1.00 84.81 249 ARG A N 1
ATOM 1908 C CA . ARG A 1 249 ? 21.690 -20.570 -29.278 1.00 84.81 249 ARG A CA 1
ATOM 1909 C C . ARG A 1 249 ? 22.737 -21.071 -28.280 1.00 84.81 249 ARG A C 1
ATOM 1911 O O . ARG A 1 249 ? 22.665 -20.721 -27.111 1.00 84.81 249 ARG A O 1
ATOM 1918 N N . GLU A 1 250 ? 23.689 -21.879 -28.738 1.00 84.75 250 GLU A N 1
ATOM 1919 C CA . GLU A 1 250 ? 24.741 -22.470 -27.899 1.00 84.75 250 GLU A CA 1
ATOM 1920 C C . GLU A 1 250 ? 25.965 -21.560 -27.762 1.00 84.75 250 GLU A C 1
ATOM 1922 O O . GLU A 1 250 ? 26.843 -21.846 -26.956 1.00 84.75 250 GLU A O 1
ATOM 1927 N N . CYS A 1 251 ? 26.043 -20.479 -28.545 1.00 84.94 251 CYS A N 1
ATOM 1928 C CA . CYS A 1 251 ? 27.109 -19.492 -28.466 1.00 84.94 251 CYS A CA 1
ATOM 1929 C C . CYS A 1 251 ? 26.906 -18.620 -27.216 1.00 84.94 251 CYS A C 1
ATOM 1931 O O . CYS A 1 251 ? 25.994 -17.784 -27.213 1.00 84.94 251 CYS A O 1
ATOM 1933 N N . PRO A 1 252 ? 27.741 -18.751 -26.168 1.00 82.94 252 PRO A N 1
ATOM 1934 C CA . PRO A 1 252 ? 27.596 -17.937 -24.972 1.00 82.94 252 PRO A CA 1
ATOM 1935 C C . PRO A 1 252 ? 27.799 -16.463 -25.317 1.00 82.94 252 PRO A C 1
ATOM 1937 O O . PRO A 1 252 ? 28.755 -16.092 -26.003 1.00 82.94 252 PRO A O 1
ATOM 1940 N N . ILE A 1 253 ? 26.885 -15.623 -24.841 1.00 84.75 253 ILE A N 1
ATOM 1941 C CA . ILE A 1 253 ? 26.985 -14.166 -24.995 1.00 84.75 253 ILE A CA 1
ATOM 1942 C C . ILE A 1 253 ? 27.764 -13.523 -23.841 1.00 84.75 253 ILE A C 1
ATOM 1944 O O . ILE A 1 253 ? 28.277 -12.418 -23.980 1.00 84.75 253 ILE A O 1
ATOM 1948 N N . PHE A 1 254 ? 27.902 -14.234 -22.722 1.00 85.44 254 PHE A N 1
ATOM 1949 C CA . PHE A 1 254 ? 28.559 -13.762 -21.509 1.00 85.44 254 PHE A CA 1
ATOM 1950 C C . PHE A 1 254 ? 29.704 -14.685 -21.116 1.00 85.44 254 PHE A C 1
ATOM 1952 O O . PHE A 1 254 ? 29.593 -15.899 -21.285 1.00 85.44 254 PHE A O 1
ATOM 1959 N N . ASP A 1 255 ? 30.759 -14.115 -20.527 1.00 83.44 255 ASP A N 1
ATOM 1960 C CA . ASP A 1 255 ? 31.745 -14.913 -19.803 1.00 83.44 255 ASP A CA 1
ATOM 1961 C C . ASP A 1 255 ? 31.028 -15.631 -18.648 1.00 83.44 255 ASP A C 1
ATOM 1963 O O . ASP A 1 255 ? 30.425 -14.958 -17.801 1.00 83.44 255 ASP A O 1
ATOM 1967 N N . PRO A 1 256 ? 31.083 -16.975 -18.579 1.00 81.94 256 PRO A N 1
ATOM 1968 C CA . PRO A 1 256 ? 30.459 -17.719 -17.498 1.00 81.94 256 PRO A CA 1
ATOM 1969 C C . PRO A 1 256 ? 30.886 -17.214 -16.121 1.00 81.94 256 PRO A C 1
ATOM 1971 O O . PRO A 1 256 ? 30.047 -17.110 -15.240 1.00 81.94 256 PRO A O 1
ATOM 1974 N N . ASN A 1 257 ? 32.151 -16.839 -15.914 1.00 85.00 257 ASN A N 1
ATOM 1975 C CA . ASN A 1 257 ? 32.606 -16.369 -14.605 1.00 85.00 257 ASN A CA 1
ATOM 1976 C C . ASN A 1 257 ? 31.944 -15.041 -14.212 1.00 85.00 257 ASN A C 1
ATOM 1978 O O . ASN A 1 257 ? 31.555 -14.870 -13.059 1.00 85.00 257 ASN A O 1
ATOM 1982 N N . GLU A 1 258 ? 31.780 -14.109 -15.158 1.00 83.31 258 GLU A N 1
ATOM 1983 C CA . GLU A 1 258 ? 31.078 -12.841 -14.909 1.00 83.31 258 GLU A CA 1
ATOM 1984 C C . GLU A 1 258 ? 29.593 -13.078 -14.592 1.00 83.31 258 GLU A C 1
ATOM 1986 O O . GLU A 1 258 ? 29.045 -12.423 -13.706 1.00 83.31 258 GLU A O 1
ATOM 1991 N N . ALA A 1 259 ? 28.968 -14.046 -15.267 1.00 85.44 259 ALA A N 1
ATOM 1992 C CA . ALA A 1 259 ? 27.602 -14.475 -14.993 1.00 85.44 259 ALA A CA 1
ATOM 1993 C C . ALA A 1 259 ? 27.464 -15.156 -13.620 1.00 85.44 259 ALA A C 1
ATOM 1995 O O . ALA A 1 259 ? 26.604 -14.785 -12.833 1.00 85.44 259 ALA A O 1
ATOM 1996 N N . TRP A 1 260 ? 28.341 -16.098 -13.271 1.00 89.94 260 TRP A N 1
ATOM 1997 C CA . TRP A 1 260 ? 28.303 -16.797 -11.982 1.00 89.94 260 TRP A CA 1
ATOM 1998 C C . TRP A 1 260 ? 28.576 -15.861 -10.794 1.00 89.94 260 TRP A C 1
ATOM 2000 O O . TRP A 1 260 ? 27.959 -16.019 -9.742 1.00 89.94 260 TRP A O 1
ATOM 2010 N N . ASN A 1 261 ? 29.414 -14.832 -10.968 1.00 89.94 261 ASN A N 1
ATOM 2011 C CA . ASN A 1 261 ? 29.656 -13.809 -9.941 1.00 89.94 261 ASN A CA 1
ATOM 2012 C C . ASN A 1 261 ? 28.389 -13.014 -9.567 1.00 89.94 261 ASN A C 1
ATOM 2014 O O . ASN A 1 261 ? 28.308 -12.474 -8.462 1.00 89.94 261 ASN A O 1
ATOM 2018 N N . GLN A 1 262 ? 27.391 -12.934 -10.456 1.00 92.38 262 GLN A N 1
ATOM 2019 C CA . GLN A 1 262 ? 26.117 -12.269 -10.173 1.00 92.38 262 GLN A CA 1
ATOM 2020 C C . GLN A 1 262 ? 25.364 -12.936 -9.012 1.00 92.38 262 GLN A C 1
ATOM 2022 O O . GLN A 1 262 ? 24.685 -12.240 -8.252 1.00 92.38 262 GLN A O 1
ATOM 2027 N N . LEU A 1 263 ? 25.533 -14.248 -8.816 1.00 93.75 263 LEU A N 1
ATOM 2028 C CA . LEU A 1 263 ? 24.889 -14.971 -7.719 1.00 93.75 263 LEU A CA 1
ATOM 2029 C C . LEU A 1 263 ? 25.341 -14.435 -6.355 1.00 93.75 263 LEU A C 1
ATOM 2031 O O . LEU A 1 263 ? 24.520 -14.270 -5.454 1.00 93.75 263 LEU A O 1
ATOM 2035 N N . ASP A 1 264 ? 26.627 -14.100 -6.217 1.00 92.50 264 ASP A N 1
ATOM 2036 C CA . ASP A 1 264 ? 27.181 -13.505 -4.996 1.00 92.50 264 ASP A CA 1
ATOM 2037 C C . ASP A 1 264 ? 26.747 -12.043 -4.808 1.00 92.50 264 ASP A C 1
ATOM 2039 O O . ASP A 1 264 ? 26.579 -11.585 -3.677 1.00 92.50 264 ASP A O 1
ATOM 2043 N N . VAL A 1 265 ? 26.541 -11.303 -5.904 1.00 93.00 265 VAL A N 1
ATOM 2044 C CA . VAL A 1 265 ? 25.995 -9.931 -5.882 1.00 93.00 265 VAL A CA 1
ATOM 2045 C C . VAL A 1 265 ? 24.558 -9.938 -5.365 1.00 93.00 265 VAL A C 1
ATOM 2047 O O . VAL A 1 265 ? 24.201 -9.100 -4.541 1.00 93.00 265 VAL A O 1
ATOM 2050 N N . GLY A 1 266 ? 23.748 -10.894 -5.824 1.00 94.00 266 GLY A N 1
ATOM 2051 C CA . GLY A 1 266 ? 22.340 -11.030 -5.457 1.00 94.00 266 GLY A CA 1
ATOM 2052 C C . GLY A 1 266 ? 22.090 -11.666 -4.093 1.00 94.00 266 GLY A C 1
ATOM 2053 O O . GLY A 1 266 ? 20.949 -11.668 -3.621 1.00 94.00 266 GLY A O 1
ATOM 2054 N N . LYS A 1 267 ? 23.130 -12.195 -3.445 1.00 94.75 267 LYS A N 1
ATOM 2055 C CA . LYS A 1 267 ? 23.046 -12.843 -2.138 1.00 94.75 267 LYS A CA 1
ATOM 2056 C C . LYS A 1 267 ? 23.063 -11.813 -1.011 1.00 94.75 267 LYS A C 1
ATOM 2058 O O . LYS A 1 267 ? 24.030 -11.071 -0.831 1.00 94.75 267 LYS A O 1
ATOM 2063 N N . GLY A 1 268 ? 21.995 -11.803 -0.217 1.00 93.12 268 GLY A N 1
ATOM 2064 C CA . GLY A 1 268 ? 21.945 -11.044 1.025 1.00 93.12 268 GLY A CA 1
ATOM 2065 C C . GLY A 1 268 ? 22.896 -11.624 2.079 1.00 93.12 268 GLY A C 1
ATOM 2066 O O . GLY A 1 268 ? 23.324 -12.780 1.978 1.00 93.12 268 GLY A O 1
ATOM 2067 N N . PRO A 1 269 ? 23.249 -10.852 3.119 1.00 90.62 269 PRO A N 1
ATOM 2068 C CA . PRO A 1 269 ? 24.111 -11.349 4.182 1.00 90.62 269 PRO A CA 1
ATOM 2069 C C . PRO A 1 269 ? 23.473 -12.566 4.869 1.00 90.62 269 PRO A C 1
ATOM 2071 O O . PRO A 1 269 ? 22.289 -12.559 5.203 1.00 90.62 269 PRO A O 1
ATOM 2074 N N . CYS A 1 270 ? 24.270 -13.612 5.093 1.00 88.19 270 CYS A N 1
ATOM 2075 C CA . CYS A 1 270 ? 23.853 -14.754 5.901 1.00 88.19 270 CYS A CA 1
ATOM 2076 C C . CYS A 1 270 ? 23.989 -14.374 7.376 1.00 88.19 270 CYS A C 1
ATOM 2078 O O . CYS A 1 270 ? 25.090 -14.066 7.840 1.00 88.19 270 CYS A O 1
ATOM 2080 N N . VAL A 1 271 ? 22.873 -14.348 8.099 1.00 85.38 271 VAL A N 1
ATOM 2081 C CA . VAL A 1 271 ? 22.825 -13.880 9.485 1.00 85.38 271 VAL A CA 1
ATOM 2082 C C . VAL A 1 271 ? 22.126 -14.920 10.344 1.00 85.38 271 VAL A C 1
ATOM 2084 O O . VAL A 1 271 ? 20.983 -15.288 10.083 1.00 85.38 271 VAL A O 1
ATOM 2087 N N . GLU A 1 272 ? 22.792 -15.355 11.412 1.00 80.00 272 GLU A N 1
ATOM 2088 C CA . GLU A 1 272 ? 22.162 -16.181 12.436 1.00 80.00 272 GLU A CA 1
ATOM 2089 C C . GLU A 1 272 ? 21.106 -15.353 13.185 1.00 80.00 272 GLU A C 1
ATOM 2091 O O . GLU A 1 272 ? 21.398 -14.299 13.763 1.00 80.00 272 GLU A O 1
ATOM 2096 N N . HIS A 1 273 ? 19.852 -15.801 13.146 1.00 69.31 273 HIS A N 1
ATOM 2097 C CA . HIS A 1 273 ? 18.771 -15.123 13.850 1.00 69.31 273 HIS A CA 1
ATOM 2098 C C . HIS A 1 273 ? 18.756 -15.540 15.323 1.00 69.31 273 HIS A C 1
ATOM 2100 O O . HIS A 1 273 ? 18.505 -16.691 15.654 1.00 69.31 273 HIS A O 1
ATOM 2106 N N . VAL A 1 274 ? 18.917 -14.566 16.222 1.00 73.38 274 VAL A N 1
ATOM 2107 C CA . VAL A 1 274 ? 18.756 -14.746 17.683 1.00 73.38 274 VAL A CA 1
ATOM 2108 C C . VAL A 1 274 ? 17.266 -14.773 18.093 1.00 73.38 274 VAL A C 1
ATOM 2110 O O . VAL A 1 274 ? 16.919 -14.773 19.272 1.00 73.38 274 VAL A O 1
ATOM 2113 N N . TRP A 1 275 ? 16.347 -14.731 17.125 1.00 79.75 275 TRP A N 1
ATOM 2114 C CA . TRP A 1 275 ? 14.906 -14.746 17.374 1.00 79.75 275 TRP A CA 1
ATOM 2115 C C . TRP A 1 275 ? 14.394 -16.179 17.556 1.00 79.75 275 TRP A C 1
ATOM 2117 O O . TRP A 1 275 ? 14.906 -17.093 16.913 1.00 79.75 275 TRP A O 1
ATOM 2127 N N . PRO A 1 276 ? 13.348 -16.389 18.377 1.00 81.25 276 PRO A N 1
ATOM 2128 C CA . PRO A 1 276 ? 12.604 -17.640 18.361 1.00 81.25 276 PRO A CA 1
ATOM 2129 C C . PRO A 1 276 ? 12.078 -17.960 16.961 1.00 81.25 276 PRO A C 1
ATOM 2131 O O . PRO A 1 276 ? 11.730 -17.061 16.196 1.00 81.25 276 PRO A O 1
ATOM 2134 N N . SER A 1 277 ? 11.922 -19.247 16.666 1.00 78.06 277 SER A 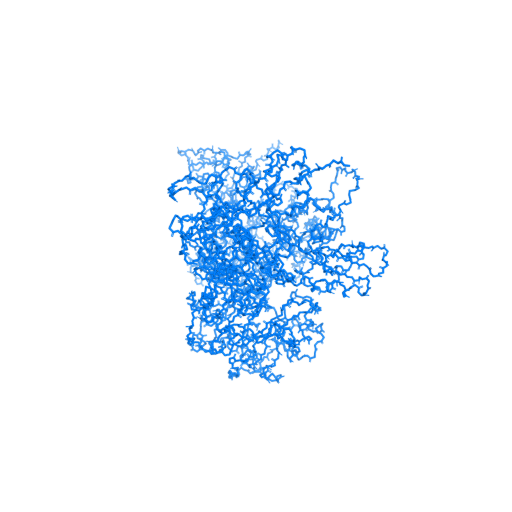N 1
ATOM 2135 C CA . SER A 1 277 ? 11.568 -19.741 15.330 1.00 78.06 277 SER A CA 1
ATOM 2136 C C . SER A 1 277 ? 10.142 -19.391 14.868 1.00 78.06 277 SER A C 1
ATOM 2138 O O . SER A 1 277 ? 9.776 -19.683 13.735 1.00 78.06 277 SER A O 1
ATOM 2140 N N . THR A 1 278 ? 9.323 -18.770 15.726 1.00 91.38 278 THR A N 1
ATOM 2141 C CA . THR A 1 278 ? 7.961 -18.320 15.397 1.00 91.38 278 THR A CA 1
ATOM 2142 C C . THR A 1 278 ? 7.682 -16.949 16.016 1.00 91.38 278 THR A C 1
ATOM 2144 O O . THR A 1 278 ? 8.131 -16.664 17.132 1.00 91.38 278 THR A O 1
ATOM 2147 N N . LEU A 1 279 ? 6.841 -16.156 15.353 1.00 92.75 279 LEU A N 1
ATOM 2148 C CA . LEU A 1 279 ? 6.420 -14.829 15.815 1.00 92.75 279 LEU A CA 1
ATOM 2149 C C . LEU A 1 279 ? 5.741 -14.849 17.195 1.00 92.75 279 LEU A C 1
ATOM 2151 O O . LEU A 1 279 ? 6.017 -13.984 18.023 1.00 92.75 279 LEU A O 1
ATOM 2155 N N . ILE A 1 280 ? 4.898 -15.848 17.483 1.00 95.25 280 ILE A N 1
ATOM 2156 C CA . ILE A 1 280 ? 4.149 -15.898 18.748 1.00 95.25 280 ILE A CA 1
ATOM 2157 C C . ILE A 1 280 ? 5.065 -16.147 19.954 1.00 95.25 280 ILE A C 1
ATOM 2159 O O . ILE A 1 280 ? 4.883 -15.513 20.985 1.00 95.25 280 ILE A O 1
ATOM 2163 N N . HIS A 1 281 ? 6.108 -16.976 19.813 1.00 94.62 281 HIS A N 1
ATOM 2164 C CA . HIS A 1 281 ? 7.131 -17.143 20.853 1.00 94.62 281 HIS A CA 1
ATOM 2165 C C . HIS A 1 281 ? 7.899 -15.839 21.109 1.00 94.62 281 HIS A C 1
ATOM 2167 O O . HIS A 1 281 ? 8.226 -15.528 22.253 1.00 94.62 281 HIS A O 1
ATOM 2173 N N . LYS A 1 282 ? 8.170 -15.049 20.060 1.00 94.69 282 LYS A N 1
ATOM 2174 C CA . LYS A 1 282 ? 8.806 -13.736 20.217 1.00 94.69 282 LYS A CA 1
ATOM 2175 C C . LYS A 1 282 ? 7.900 -12.753 20.962 1.00 94.69 282 LYS A C 1
ATOM 2177 O O . LYS A 1 282 ? 8.378 -12.061 21.856 1.00 94.69 282 LYS A O 1
ATOM 2182 N N . ILE A 1 283 ? 6.608 -12.723 20.637 1.00 95.94 283 ILE A N 1
ATOM 2183 C CA . ILE A 1 283 ? 5.619 -11.908 21.358 1.00 95.94 283 ILE A CA 1
ATOM 2184 C C . ILE A 1 283 ? 5.523 -12.359 22.820 1.00 95.94 283 ILE A C 1
ATOM 2186 O O . ILE A 1 283 ? 5.537 -11.523 23.712 1.00 95.94 283 ILE A O 1
ATOM 2190 N N . ASP A 1 284 ? 5.513 -13.664 23.089 1.00 94.94 284 ASP A N 1
ATOM 2191 C CA . ASP A 1 284 ? 5.454 -14.214 24.448 1.00 94.94 284 ASP A CA 1
ATOM 2192 C C . ASP A 1 284 ? 6.671 -13.774 25.296 1.00 94.94 284 ASP A C 1
ATOM 2194 O O . ASP A 1 284 ? 6.508 -13.387 26.452 1.00 94.94 284 ASP A O 1
ATOM 2198 N N . GLN A 1 285 ? 7.879 -13.689 24.716 1.00 95.06 285 GLN A N 1
ATOM 2199 C CA . GLN A 1 285 ? 9.051 -13.087 25.383 1.00 95.06 285 GLN A CA 1
ATOM 2200 C C . GLN A 1 285 ? 8.853 -11.599 25.733 1.00 95.06 285 GLN A C 1
ATOM 2202 O O . GLN A 1 285 ? 9.300 -11.139 26.789 1.00 95.06 285 GLN A O 1
ATOM 2207 N N . ILE A 1 286 ? 8.194 -10.829 24.860 1.00 95.00 286 ILE A N 1
ATOM 2208 C CA . ILE A 1 286 ? 7.852 -9.424 25.125 1.00 95.00 286 ILE A CA 1
ATOM 2209 C C . ILE A 1 286 ? 6.811 -9.330 26.242 1.00 95.00 286 ILE A C 1
ATOM 2211 O O . ILE A 1 286 ? 7.011 -8.564 27.178 1.00 95.00 286 ILE A O 1
ATOM 2215 N N . VAL A 1 287 ? 5.761 -10.155 26.209 1.00 96.00 287 VAL A N 1
ATOM 2216 C CA . VAL A 1 287 ? 4.720 -10.204 27.250 1.00 96.00 287 VAL A CA 1
ATOM 2217 C C . VAL A 1 287 ? 5.330 -10.476 28.627 1.00 96.00 287 VAL A C 1
ATOM 2219 O O . VAL A 1 287 ? 4.972 -9.810 29.593 1.00 96.00 287 VAL A O 1
ATOM 2222 N N . HIS A 1 288 ? 6.288 -11.403 28.722 1.00 95.69 288 HIS A N 1
ATOM 2223 C CA . HIS A 1 288 ? 6.968 -11.710 29.984 1.00 95.69 288 HIS A CA 1
ATOM 2224 C C . HIS A 1 288 ? 7.860 -10.568 30.487 1.00 95.69 288 HIS A C 1
ATOM 2226 O O . HIS A 1 288 ? 7.975 -10.365 31.693 1.00 95.69 288 HIS A O 1
ATOM 2232 N N . SER A 1 289 ? 8.518 -9.839 29.583 1.00 96.12 289 SER A N 1
ATOM 2233 C CA . SER A 1 289 ? 9.453 -8.772 29.961 1.00 96.12 289 SER A CA 1
ATOM 2234 C C . SER A 1 289 ? 8.788 -7.405 30.145 1.00 96.12 289 SER A C 1
ATOM 2236 O O . SER A 1 289 ? 9.326 -6.564 30.863 1.00 96.12 289 SER A O 1
ATOM 2238 N N . GLN A 1 290 ? 7.644 -7.163 29.498 1.00 95.50 290 GLN A N 1
ATOM 2239 C CA . GLN A 1 290 ? 6.959 -5.866 29.432 1.00 95.50 290 GLN A CA 1
ATOM 2240 C C . GLN A 1 290 ? 5.418 -6.018 29.437 1.00 95.50 290 GLN A C 1
ATOM 2242 O O . GLN A 1 290 ? 4.751 -5.517 28.528 1.00 95.50 290 GLN A O 1
ATOM 2247 N N . PRO A 1 291 ? 4.818 -6.680 30.444 1.00 97.00 291 PRO A N 1
ATOM 2248 C CA . PRO A 1 291 ? 3.384 -6.997 30.448 1.00 97.00 291 PRO A CA 1
ATOM 2249 C C . PRO A 1 291 ? 2.473 -5.760 30.450 1.00 97.00 291 PRO A C 1
ATOM 2251 O O . PRO A 1 291 ? 1.380 -5.804 29.885 1.00 97.00 291 PRO A O 1
ATOM 2254 N N . ASP A 1 292 ? 2.933 -4.661 31.053 1.00 97.88 292 ASP A N 1
ATOM 2255 C CA . ASP A 1 292 ? 2.165 -3.419 31.220 1.00 97.88 292 ASP A CA 1
ATOM 2256 C C . ASP A 1 292 ? 2.393 -2.407 30.083 1.00 97.88 292 ASP A C 1
ATOM 2258 O O . ASP A 1 292 ? 1.817 -1.320 30.082 1.00 97.88 292 ASP A O 1
ATOM 2262 N N . ALA A 1 293 ? 3.244 -2.732 29.102 1.00 97.69 293 ALA A N 1
ATOM 2263 C CA . ALA A 1 293 ? 3.435 -1.881 27.933 1.00 97.69 293 ALA A CA 1
ATOM 2264 C C . ALA A 1 293 ? 2.203 -1.929 27.017 1.00 97.69 293 ALA A C 1
ATOM 2266 O O . ALA A 1 293 ? 1.566 -2.974 26.885 1.00 97.69 293 ALA A O 1
ATOM 2267 N N . ILE A 1 294 ? 1.889 -0.815 26.349 1.00 98.38 294 ILE A N 1
ATOM 2268 C CA . ILE A 1 294 ? 0.768 -0.741 25.402 1.00 98.38 294 ILE A CA 1
ATOM 2269 C C . ILE A 1 294 ? 1.109 -1.530 24.135 1.00 98.38 294 ILE A C 1
ATOM 2271 O O . ILE A 1 294 ? 2.035 -1.170 23.406 1.00 98.38 294 ILE A O 1
ATOM 2275 N N . ALA A 1 295 ? 0.340 -2.583 23.869 1.00 98.31 295 ALA A N 1
ATOM 2276 C CA . ALA A 1 295 ? 0.482 -3.422 22.684 1.00 98.31 295 ALA A CA 1
ATOM 2277 C C . ALA A 1 295 ? -0.315 -2.871 21.500 1.00 98.31 295 ALA A C 1
ATOM 2279 O O . ALA A 1 295 ? 0.147 -2.930 20.362 1.00 98.31 295 ALA A O 1
ATOM 2280 N N . VAL A 1 296 ? -1.509 -2.335 21.760 1.00 98.44 296 VAL A N 1
ATOM 2281 C CA . VAL A 1 296 ? -2.427 -1.875 20.715 1.00 98.44 296 VAL A CA 1
ATOM 2282 C C . VAL A 1 296 ? -3.225 -0.657 21.164 1.00 98.44 296 VAL A C 1
ATOM 2284 O O . VAL A 1 296 ? -3.626 -0.564 22.324 1.00 98.44 296 VAL A O 1
ATOM 2287 N N . GLU A 1 297 ? -3.456 0.256 20.230 1.00 97.62 297 GLU A N 1
ATOM 2288 C CA . GLU A 1 297 ? -4.326 1.423 20.356 1.00 97.62 297 GLU A CA 1
ATOM 2289 C C . GLU A 1 297 ? -5.252 1.474 19.132 1.00 97.62 297 GLU A C 1
ATOM 2291 O O . GLU A 1 297 ? -4.790 1.306 18.000 1.00 97.62 297 GLU A O 1
ATOM 2296 N N . ASP A 1 298 ? -6.559 1.634 19.340 1.00 91.50 298 ASP A N 1
ATOM 2297 C CA . ASP A 1 298 ? -7.521 1.803 18.245 1.00 91.50 298 ASP A CA 1
ATOM 2298 C C . ASP A 1 298 ? -7.799 3.282 17.935 1.00 91.50 298 ASP A C 1
ATOM 2300 O O . ASP A 1 298 ? -7.392 4.192 18.660 1.00 91.50 298 ASP A O 1
ATOM 2304 N N . ASP A 1 299 ? -8.511 3.530 16.839 1.00 84.50 299 ASP A N 1
ATOM 2305 C CA . ASP A 1 299 ? -8.871 4.873 16.377 1.00 84.50 299 ASP A CA 1
ATOM 2306 C C . ASP A 1 299 ? -9.880 5.612 17.275 1.00 84.50 299 ASP A C 1
ATOM 2308 O O . ASP A 1 299 ? -10.140 6.798 17.065 1.00 84.50 299 ASP A O 1
ATOM 2312 N N . THR A 1 300 ? -10.406 4.954 18.312 1.00 86.25 300 THR A N 1
ATOM 2313 C CA . THR A 1 300 ? -11.223 5.580 19.362 1.00 86.25 300 THR A CA 1
ATOM 2314 C C . THR A 1 300 ? -10.397 6.023 20.574 1.00 86.25 300 THR A C 1
ATOM 2316 O O . THR A 1 300 ? -10.935 6.647 21.492 1.00 86.25 300 THR A O 1
ATOM 2319 N N . GLY A 1 301 ? -9.090 5.731 20.579 1.00 87.25 301 GLY A N 1
ATOM 2320 C CA . GLY A 1 301 ? -8.167 6.003 21.681 1.00 87.25 301 GLY A CA 1
ATOM 2321 C C . GLY A 1 301 ? -8.169 4.925 22.768 1.00 87.25 301 GLY A C 1
ATOM 2322 O O . GLY A 1 301 ? -7.605 5.130 23.847 1.00 87.25 301 GLY A O 1
ATOM 2323 N N . ARG A 1 302 ? -8.806 3.772 22.528 1.00 92.50 302 ARG A N 1
ATOM 2324 C CA . ARG A 1 302 ? -8.760 2.640 23.455 1.00 92.50 302 ARG A CA 1
ATOM 2325 C C . ARG A 1 302 ? -7.400 1.963 23.340 1.00 92.50 302 ARG A C 1
ATOM 2327 O O . ARG A 1 302 ? -7.000 1.548 22.259 1.00 92.50 302 ARG A O 1
ATOM 2334 N N . MET A 1 303 ? -6.723 1.798 24.472 1.00 96.81 303 MET A N 1
ATOM 2335 C CA . MET A 1 303 ? -5.392 1.193 24.555 1.00 96.81 303 MET A CA 1
ATOM 2336 C C . MET A 1 303 ? -5.435 -0.088 25.379 1.00 96.81 303 MET A C 1
ATOM 2338 O O . MET A 1 303 ? -5.998 -0.066 26.472 1.00 96.81 303 MET A O 1
ATOM 2342 N N . TRP A 1 304 ? -4.831 -1.168 24.877 1.00 98.25 304 TRP A N 1
ATOM 2343 C CA . TRP A 1 304 ? -4.637 -2.419 25.619 1.00 98.25 304 TRP A CA 1
ATOM 2344 C C . TRP A 1 304 ? -3.155 -2.732 25.807 1.00 98.25 304 TRP A C 1
ATOM 2346 O O . TRP A 1 304 ? -2.337 -2.566 24.892 1.00 98.25 304 TRP A O 1
ATOM 2356 N N . THR A 1 305 ? -2.814 -3.232 26.990 1.00 98.69 305 THR A N 1
ATOM 2357 C CA . THR A 1 305 ? -1.468 -3.713 27.308 1.00 98.69 305 THR A CA 1
ATOM 2358 C C . THR A 1 305 ? -1.187 -5.087 26.691 1.00 98.69 305 THR A C 1
ATOM 2360 O O . THR A 1 305 ? -2.096 -5.808 26.269 1.00 98.69 305 THR A O 1
ATOM 2363 N N . TYR A 1 306 ? 0.085 -5.497 26.664 1.00 98.31 306 TYR A N 1
ATOM 2364 C CA . TYR A 1 306 ? 0.469 -6.857 26.266 1.00 98.31 306 TYR A CA 1
ATOM 2365 C C . TYR A 1 306 ? -0.202 -7.932 27.135 1.00 98.31 306 TYR A C 1
ATOM 2367 O O . TYR A 1 306 ? -0.580 -8.986 26.613 1.00 98.31 306 TYR A O 1
ATOM 2375 N N . SER A 1 307 ? -0.388 -7.684 28.435 1.00 97.44 307 SER A N 1
ATOM 2376 C CA . SER A 1 307 ? -1.070 -8.622 29.334 1.00 97.44 307 SER A CA 1
ATOM 2377 C C . SER A 1 307 ? -2.571 -8.734 29.041 1.00 97.44 307 SER A C 1
ATOM 2379 O O . SER A 1 307 ? -3.097 -9.848 28.996 1.00 97.44 307 SER A O 1
ATOM 2381 N N . GLU A 1 308 ? -3.248 -7.622 28.744 1.00 97.56 308 GLU A N 1
ATOM 2382 C CA . GLU A 1 308 ? -4.669 -7.606 28.365 1.00 97.56 308 GLU A CA 1
ATOM 2383 C C . GLU A 1 308 ? -4.912 -8.313 27.024 1.00 97.56 308 GLU A C 1
ATOM 2385 O O . GLU A 1 308 ? -5.804 -9.160 26.917 1.00 97.56 308 GLU A O 1
ATOM 2390 N N . VAL A 1 309 ? -4.066 -8.045 26.021 1.00 97.62 309 VAL A N 1
ATOM 2391 C CA . VAL A 1 309 ? -4.098 -8.763 24.735 1.00 97.62 309 VAL A CA 1
ATOM 2392 C C . VAL A 1 309 ? -3.882 -10.260 24.957 1.00 97.62 309 VAL A C 1
ATOM 2394 O O . VAL A 1 309 ? -4.662 -11.074 24.467 1.00 97.62 309 VAL A O 1
ATOM 2397 N N . THR A 1 310 ? -2.874 -10.646 25.742 1.00 96.50 310 THR A N 1
ATOM 2398 C CA . THR A 1 310 ? -2.569 -12.062 26.014 1.00 96.50 310 THR A CA 1
ATOM 2399 C C . THR A 1 310 ? -3.722 -12.772 26.721 1.00 96.50 310 THR A C 1
ATOM 2401 O O . THR A 1 310 ? -4.057 -13.910 26.384 1.00 96.50 310 THR A O 1
ATOM 2404 N N . HIS A 1 311 ? -4.390 -12.095 27.656 1.00 95.62 311 HIS A N 1
ATOM 2405 C CA . HIS A 1 311 ? -5.572 -12.628 28.323 1.00 95.62 311 HIS A CA 1
ATOM 2406 C C . HIS A 1 311 ? -6.700 -12.935 27.325 1.00 95.62 311 HIS A C 1
ATOM 2408 O O . HIS A 1 311 ? -7.255 -14.038 27.327 1.00 95.62 311 HIS A O 1
ATOM 2414 N N . ARG A 1 312 ? -6.999 -11.998 26.416 1.00 95.44 312 ARG A N 1
ATOM 2415 C CA . ARG A 1 312 ? -8.006 -12.201 25.362 1.00 95.44 312 ARG A CA 1
ATOM 2416 C C . ARG A 1 312 ? -7.601 -13.300 24.379 1.00 95.44 312 ARG A C 1
ATOM 2418 O O . ARG A 1 312 ? -8.446 -14.103 23.990 1.00 95.44 312 ARG A O 1
ATOM 2425 N N . VAL A 1 313 ? -6.318 -13.386 24.033 1.00 96.50 313 VAL A N 1
ATOM 2426 C CA . VAL A 1 313 ? -5.760 -14.464 23.203 1.00 96.50 313 VAL A CA 1
ATOM 2427 C C . VAL A 1 313 ? -5.998 -15.834 23.839 1.00 96.50 313 VAL A C 1
ATOM 2429 O O . VAL A 1 313 ? -6.406 -16.756 23.139 1.00 96.50 313 VAL A O 1
ATOM 2432 N N . HIS A 1 314 ? -5.808 -15.985 25.153 1.00 95.81 314 HIS A N 1
ATOM 2433 C CA . HIS A 1 314 ? -6.075 -17.251 25.843 1.00 95.81 314 HIS A CA 1
ATOM 2434 C C . HIS A 1 314 ? -7.552 -17.646 25.835 1.00 95.81 314 HIS A C 1
ATOM 2436 O O . HIS A 1 314 ? -7.863 -18.815 25.606 1.00 95.81 314 HIS A O 1
ATOM 2442 N N . LEU A 1 315 ? -8.462 -16.691 26.030 1.00 95.25 315 LEU A N 1
ATOM 2443 C CA . LEU A 1 315 ? -9.904 -16.942 25.959 1.00 95.25 315 LEU A CA 1
ATOM 2444 C C . LEU A 1 315 ? -10.325 -17.461 24.569 1.00 95.25 315 LEU A C 1
ATOM 2446 O O . LEU A 1 315 ? -11.017 -18.481 24.456 1.00 95.25 315 LEU A O 1
ATOM 2450 N N . ILE A 1 316 ? -9.840 -16.814 23.504 1.00 95.88 316 ILE A N 1
ATOM 2451 C CA . ILE A 1 316 ? -10.129 -17.232 22.126 1.00 95.88 316 ILE A CA 1
ATOM 2452 C C . ILE A 1 316 ? -9.457 -18.578 21.825 1.00 95.88 316 ILE A C 1
ATOM 2454 O O . ILE A 1 316 ? -10.098 -19.466 21.271 1.00 95.88 316 ILE A O 1
ATOM 2458 N N . ALA A 1 317 ? -8.202 -18.777 22.237 1.00 95.69 317 ALA A N 1
ATOM 2459 C CA . ALA A 1 317 ? -7.469 -20.023 22.014 1.00 95.69 317 ALA A CA 1
ATOM 2460 C C . ALA A 1 317 ? -8.151 -21.232 22.676 1.00 95.69 317 ALA A C 1
ATOM 2462 O O . ALA A 1 317 ? -8.273 -22.279 22.046 1.00 95.69 317 ALA A O 1
ATOM 2463 N N . ASN A 1 318 ? -8.656 -21.091 23.907 1.00 94.56 318 ASN A N 1
ATOM 2464 C CA . ASN A 1 318 ? -9.433 -22.149 24.562 1.00 94.56 318 ASN A CA 1
ATOM 2465 C C . ASN A 1 318 ? -10.714 -22.479 23.790 1.00 94.56 318 ASN A C 1
ATOM 2467 O O . ASN A 1 318 ? -11.047 -23.651 23.634 1.00 94.56 318 ASN A O 1
ATOM 2471 N N . SER A 1 319 ? -11.400 -21.459 23.274 1.00 94.12 319 SER A N 1
ATOM 2472 C CA . SER A 1 319 ? -12.613 -21.646 22.472 1.00 9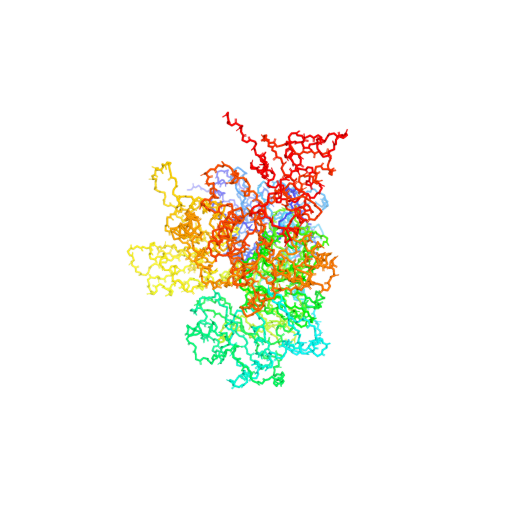4.12 319 SER A CA 1
ATOM 2473 C C . SER A 1 319 ? -12.302 -22.396 21.171 1.00 94.12 319 SER A C 1
ATOM 2475 O O . SER A 1 319 ? -12.978 -23.360 20.835 1.00 94.12 319 SER A O 1
ATOM 2477 N N . LEU A 1 320 ? -11.209 -22.042 20.484 1.00 95.19 320 LEU A N 1
ATOM 2478 C CA . LEU A 1 320 ? -10.750 -22.759 19.289 1.00 95.19 320 LEU A CA 1
ATOM 2479 C C . LEU A 1 320 ? -10.433 -24.233 19.583 1.00 95.19 320 LEU A C 1
ATOM 2481 O O . LEU A 1 320 ? -10.816 -25.113 18.814 1.00 95.19 320 LEU A O 1
ATOM 2485 N N . LEU A 1 321 ? -9.770 -24.522 20.705 1.00 94.12 321 LEU A N 1
ATOM 2486 C CA . LEU A 1 321 ? -9.486 -25.898 21.122 1.00 94.12 321 LEU A CA 1
ATOM 2487 C C . LEU A 1 321 ? -10.767 -26.690 21.437 1.00 94.12 321 LEU A C 1
ATOM 2489 O O . LEU A 1 321 ? -10.844 -27.871 21.100 1.00 94.12 321 LEU A O 1
ATOM 2493 N N . GLN A 1 322 ? -11.775 -26.055 22.046 1.00 93.12 322 GLN A N 1
ATOM 2494 C CA . GLN A 1 322 ? -13.085 -26.669 22.313 1.00 93.12 322 GLN A CA 1
ATOM 2495 C C . GLN A 1 322 ? -13.852 -26.983 21.025 1.00 93.12 322 GLN A C 1
ATOM 2497 O O . GLN A 1 322 ? -14.443 -28.056 20.922 1.00 93.12 322 GLN A O 1
ATOM 2502 N N . GLU A 1 323 ? -13.754 -26.112 20.019 1.00 93.88 323 GLU A N 1
ATOM 2503 C CA . GLU A 1 323 ? -14.289 -26.343 18.669 1.00 93.88 323 GLU A CA 1
ATOM 2504 C C . GLU A 1 323 ? -13.484 -27.384 17.867 1.00 93.88 323 GLU A C 1
ATOM 2506 O O . GLU A 1 323 ? -13.818 -27.715 16.728 1.00 93.88 323 GLU A O 1
ATOM 2511 N N . GLY A 1 324 ? -12.426 -27.950 18.453 1.00 94.06 324 GLY A N 1
ATOM 2512 C CA . GLY A 1 324 ? -11.663 -29.048 17.871 1.00 94.06 324 GLY A CA 1
ATOM 2513 C C . GLY A 1 324 ? -10.583 -28.616 16.884 1.00 94.06 324 GLY A C 1
ATOM 2514 O O . GLY A 1 324 ? -10.149 -29.448 16.084 1.00 94.06 324 GLY A O 1
ATOM 2515 N N . ILE A 1 325 ? -10.125 -27.359 16.941 1.00 95.69 325 ILE A N 1
ATOM 2516 C CA . ILE A 1 325 ? -8.963 -26.897 16.174 1.00 95.69 325 ILE A CA 1
ATOM 2517 C C . ILE A 1 325 ? -7.722 -27.702 16.554 1.00 95.69 325 ILE A C 1
ATOM 2519 O O . ILE A 1 325 ? -7.418 -27.919 17.728 1.00 95.69 325 ILE A O 1
ATOM 2523 N N . ARG A 1 326 ? -7.000 -28.157 15.528 1.00 92.31 326 ARG A N 1
ATOM 2524 C CA . ARG A 1 326 ? -5.749 -28.909 15.637 1.00 92.31 326 ARG A CA 1
ATOM 2525 C C . ARG A 1 326 ? -4.663 -28.210 14.824 1.00 92.31 326 ARG A C 1
ATOM 2527 O O . ARG A 1 326 ? -4.945 -27.329 14.014 1.00 92.31 326 ARG A O 1
ATOM 2534 N N . ARG A 1 327 ? -3.418 -28.656 15.002 1.00 95.00 327 ARG A N 1
ATOM 2535 C CA . ARG A 1 327 ? -2.278 -28.234 14.178 1.00 95.00 327 ARG A CA 1
ATOM 2536 C C . ARG A 1 327 ? -2.616 -28.377 12.688 1.00 95.00 327 ARG A C 1
ATOM 2538 O O . ARG A 1 327 ? -2.981 -29.467 12.249 1.00 95.00 327 ARG A O 1
ATOM 2545 N N . GLY A 1 328 ? -2.508 -27.284 11.937 1.00 92.69 328 GLY A N 1
ATOM 2546 C CA . GLY A 1 328 ? -2.816 -27.213 10.506 1.00 92.69 328 GLY A CA 1
ATOM 2547 C C . GLY A 1 328 ? -4.290 -26.972 10.151 1.00 92.69 328 GLY A C 1
ATOM 2548 O O . GLY A 1 328 ? -4.595 -26.808 8.973 1.00 92.69 328 GLY A O 1
ATOM 2549 N N . SER A 1 329 ? -5.213 -26.920 11.121 1.00 96.25 329 SER A N 1
ATOM 2550 C CA . SER A 1 329 ? -6.614 -26.563 10.854 1.00 96.25 329 SER A CA 1
ATOM 2551 C C . SER A 1 329 ? -6.719 -25.115 10.372 1.00 96.25 329 SER A C 1
ATOM 2553 O O . SER A 1 329 ? -6.210 -24.206 11.027 1.00 96.25 329 SER A O 1
ATOM 2555 N N . THR A 1 330 ? -7.420 -24.884 9.263 1.00 97.69 330 THR A N 1
ATOM 2556 C CA . THR A 1 330 ? -7.706 -23.538 8.755 1.00 97.69 330 THR A CA 1
ATOM 2557 C C . THR A 1 330 ? -8.803 -22.871 9.581 1.00 97.69 330 THR A C 1
ATOM 2559 O O . THR A 1 330 ? -9.838 -23.470 9.882 1.00 97.69 330 THR A O 1
ATOM 2562 N N . VAL A 1 331 ? -8.576 -21.616 9.965 1.00 98.31 331 VAL A N 1
ATOM 2563 C CA . VAL A 1 331 ? -9.525 -20.782 10.708 1.00 98.31 331 VAL A CA 1
ATOM 2564 C C . VAL A 1 331 ? -9.692 -19.473 9.961 1.00 98.31 331 VAL A C 1
ATOM 2566 O O . VAL A 1 331 ? -8.738 -18.707 9.805 1.00 98.31 331 VAL A O 1
ATOM 2569 N N . ALA A 1 332 ? -10.912 -19.219 9.501 1.00 97.44 332 ALA A N 1
ATOM 2570 C CA . ALA A 1 332 ? -11.236 -17.992 8.800 1.00 97.44 332 ALA A CA 1
ATOM 2571 C C . ALA A 1 332 ? -11.681 -16.901 9.776 1.00 97.44 332 ALA A C 1
ATOM 2573 O O . ALA A 1 332 ? -12.401 -17.176 10.733 1.00 97.44 332 ALA A O 1
ATOM 2574 N N . VAL A 1 333 ? -11.265 -15.660 9.534 1.00 96.06 333 VAL A N 1
ATOM 2575 C CA . VAL A 1 333 ? -11.627 -14.504 10.365 1.00 96.06 333 VAL A CA 1
ATOM 2576 C C . VAL A 1 333 ? -12.411 -13.507 9.527 1.00 96.06 333 VAL A C 1
ATOM 2578 O O . VAL A 1 333 ? -11.866 -12.899 8.608 1.00 96.06 333 VAL A O 1
ATOM 2581 N N . PHE A 1 334 ? -13.690 -13.346 9.861 1.00 93.88 334 PHE A N 1
ATOM 2582 C CA . PHE A 1 334 ? -14.667 -12.504 9.173 1.00 93.88 334 PHE A CA 1
ATOM 2583 C C . PHE A 1 334 ? -15.142 -11.361 10.083 1.00 93.88 334 PHE A C 1
ATOM 2585 O O . PHE A 1 334 ? -16.314 -11.244 10.461 1.00 93.88 334 PHE A O 1
ATOM 2592 N N . CYS A 1 335 ? -14.178 -10.524 10.463 1.00 89.81 335 CYS A N 1
ATOM 2593 C CA . CYS A 1 335 ? -14.343 -9.424 11.407 1.00 89.81 335 CYS A CA 1
ATOM 2594 C C . CYS A 1 335 ? -13.837 -8.111 10.803 1.00 89.81 335 CYS A C 1
ATOM 2596 O O . CYS A 1 335 ? -12.980 -8.114 9.916 1.00 89.81 335 CYS A O 1
ATOM 2598 N N . GLU A 1 336 ? -14.334 -6.982 11.310 1.00 87.19 336 GLU A N 1
ATOM 2599 C CA . GLU A 1 336 ? -13.706 -5.694 11.019 1.00 87.19 336 GLU A CA 1
ATOM 2600 C C . GLU A 1 336 ? -12.317 -5.612 11.673 1.00 87.19 336 GLU A C 1
ATOM 2602 O O . GLU A 1 336 ? -12.091 -6.233 12.718 1.00 87.19 336 GLU A O 1
ATOM 2607 N N . PRO A 1 337 ? -11.377 -4.851 11.084 1.00 88.38 337 PRO A N 1
ATOM 2608 C CA . PRO A 1 337 ? -10.089 -4.604 11.713 1.00 88.38 337 PRO A CA 1
ATOM 2609 C C . PRO A 1 337 ? -10.261 -3.923 13.073 1.00 88.38 337 PRO A C 1
ATOM 2611 O O . PRO A 1 337 ? -10.881 -2.868 13.179 1.00 88.38 337 PRO A O 1
ATOM 2614 N N . GLY A 1 338 ? -9.696 -4.536 14.110 1.00 91.69 338 GLY A N 1
ATOM 2615 C CA . GLY A 1 338 ? -9.820 -4.097 15.499 1.00 91.69 338 GLY A CA 1
ATOM 2616 C C . GLY A 1 338 ? -9.075 -5.016 16.468 1.00 91.69 338 GLY A C 1
ATOM 2617 O O . GLY A 1 338 ? -8.519 -6.044 16.067 1.00 91.69 338 GLY A O 1
ATOM 2618 N N . ILE A 1 339 ? -9.095 -4.671 17.758 1.00 93.88 339 ILE A N 1
ATOM 2619 C CA . ILE A 1 339 ? -8.383 -5.407 18.819 1.00 93.88 339 ILE A CA 1
ATOM 2620 C C . ILE A 1 339 ? -8.806 -6.885 18.876 1.00 93.88 339 ILE A C 1
ATOM 2622 O O . ILE A 1 339 ? -7.962 -7.767 19.021 1.00 93.88 339 ILE A O 1
ATOM 2626 N N . ASP A 1 340 ? -10.096 -7.182 18.708 1.00 91.69 340 ASP A N 1
ATOM 2627 C CA . ASP A 1 340 ? -10.593 -8.563 18.709 1.00 91.69 340 ASP A CA 1
ATOM 2628 C C . ASP A 1 340 ? -10.064 -9.376 17.515 1.00 91.69 340 ASP A C 1
ATOM 2630 O O . ASP A 1 340 ? -9.623 -10.511 17.693 1.00 91.69 340 ASP A O 1
ATOM 2634 N N . SER A 1 341 ? -10.028 -8.789 16.311 1.00 92.56 341 SER A N 1
ATOM 2635 C CA . SER A 1 341 ? -9.464 -9.447 15.120 1.00 92.56 341 SER A CA 1
ATOM 2636 C C . SER A 1 341 ? -7.962 -9.729 15.269 1.00 92.56 341 SER A C 1
ATOM 2638 O O . SER A 1 341 ? -7.483 -10.788 14.857 1.00 92.56 341 SER A O 1
ATOM 2640 N N . LEU A 1 342 ? -7.234 -8.826 15.940 1.00 96.19 342 LEU A N 1
ATOM 2641 C CA . LEU A 1 342 ? -5.835 -9.021 16.310 1.00 96.19 342 LEU A CA 1
ATOM 2642 C C . LEU A 1 342 ? -5.689 -10.195 17.286 1.00 96.19 342 LEU A C 1
ATOM 2644 O O . LEU A 1 342 ? -4.870 -11.087 17.070 1.00 96.19 342 LEU A O 1
ATOM 2648 N N . CYS A 1 343 ? -6.496 -10.221 18.348 1.00 96.50 343 CYS A N 1
ATOM 2649 C CA . CYS A 1 343 ? -6.453 -11.302 19.329 1.00 96.50 343 CYS A CA 1
ATOM 2650 C C . CYS A 1 343 ? -6.814 -12.655 18.697 1.00 96.50 343 CYS A C 1
ATOM 2652 O O . CYS A 1 343 ? -6.212 -13.668 19.044 1.00 96.50 343 CYS A O 1
ATOM 2654 N N . ALA A 1 344 ? -7.743 -12.679 17.737 1.00 96.56 344 ALA A N 1
ATOM 2655 C CA . ALA A 1 344 ? -8.088 -13.878 16.981 1.00 96.56 344 ALA A CA 1
ATOM 2656 C C . ALA A 1 344 ? -6.899 -14.409 16.162 1.00 96.56 344 ALA A C 1
ATOM 2658 O O . ALA A 1 344 ? -6.571 -15.588 16.272 1.00 96.56 344 ALA A O 1
ATOM 2659 N N . LEU A 1 345 ? -6.200 -13.546 15.414 1.00 97.38 345 LEU A N 1
ATOM 2660 C CA . LEU A 1 345 ? -4.971 -13.903 14.689 1.00 97.38 345 LEU A CA 1
ATOM 2661 C C . LEU A 1 345 ? -3.916 -14.525 15.624 1.00 97.38 345 LEU A C 1
ATOM 2663 O O . LEU A 1 345 ? -3.344 -15.581 15.334 1.00 97.38 345 LEU A O 1
ATOM 2667 N N . LEU A 1 346 ? -3.672 -13.892 16.772 1.00 97.44 346 LEU A N 1
ATOM 2668 C CA . LEU A 1 346 ? -2.693 -14.369 17.752 1.00 97.44 346 LEU A CA 1
ATOM 2669 C C . LEU A 1 346 ? -3.128 -15.686 18.418 1.00 97.44 346 LEU A C 1
ATOM 2671 O O . LEU A 1 346 ? -2.296 -16.555 18.670 1.00 97.44 346 LEU A O 1
ATOM 2675 N N . ALA A 1 347 ? -4.424 -15.876 18.667 1.00 97.12 347 ALA A N 1
ATOM 2676 C CA . ALA A 1 347 ? -4.960 -17.119 19.216 1.00 97.12 347 ALA A CA 1
ATOM 2677 C C . ALA A 1 347 ? -4.838 -18.286 18.231 1.00 97.12 347 ALA A C 1
ATOM 2679 O O . ALA A 1 347 ? -4.384 -19.358 18.626 1.00 97.12 347 ALA A O 1
ATOM 2680 N N . ILE A 1 348 ? -5.176 -18.062 16.956 1.00 97.56 348 ILE A N 1
ATOM 2681 C CA . ILE A 1 348 ? -5.060 -19.060 15.881 1.00 97.56 348 ILE A CA 1
ATOM 2682 C C . ILE A 1 348 ? -3.609 -19.528 15.753 1.00 97.56 348 ILE A C 1
ATOM 2684 O O . ILE A 1 348 ? -3.336 -20.726 15.802 1.00 97.56 348 ILE A O 1
ATOM 2688 N N . THR A 1 349 ? -2.671 -18.583 15.677 1.00 95.44 349 THR A N 1
ATOM 2689 C CA . THR A 1 349 ? -1.238 -18.900 15.571 1.00 95.44 349 THR A CA 1
ATOM 2690 C C . THR A 1 349 ? -0.710 -19.630 16.811 1.00 95.44 349 THR A C 1
ATOM 2692 O O . THR A 1 349 ? 0.091 -20.554 16.686 1.00 95.44 349 THR A O 1
ATOM 2695 N N . ARG A 1 350 ? -1.193 -19.293 18.015 1.00 95.19 350 ARG A N 1
ATOM 2696 C CA . ARG A 1 350 ? -0.804 -19.958 19.273 1.00 95.19 350 ARG A CA 1
ATOM 2697 C C . ARG A 1 350 ? -1.193 -21.440 19.327 1.00 95.19 350 ARG A C 1
ATOM 2699 O O . ARG A 1 350 ? -0.426 -22.255 19.849 1.00 95.19 350 ARG A O 1
ATOM 2706 N N . VAL A 1 351 ? -2.352 -21.797 18.770 1.00 95.69 351 VAL A N 1
ATOM 2707 C CA . VAL A 1 351 ? -2.852 -23.186 18.702 1.00 95.69 351 VAL A CA 1
ATOM 2708 C C . VAL A 1 351 ? -2.422 -23.926 17.426 1.00 95.69 351 VAL A C 1
ATOM 2710 O O . VAL A 1 351 ? -2.982 -24.972 17.105 1.00 95.69 351 VAL A O 1
ATOM 2713 N N . ALA A 1 352 ? -1.430 -23.388 16.701 1.00 95.50 352 ALA A N 1
ATOM 2714 C CA . ALA A 1 352 ? -0.923 -23.925 15.436 1.00 95.50 352 ALA A CA 1
ATOM 2715 C C . ALA A 1 352 ? -1.999 -24.074 14.340 1.00 95.50 352 ALA A C 1
ATOM 2717 O O . ALA A 1 352 ? -1.910 -24.958 13.484 1.00 95.50 352 ALA A O 1
ATOM 2718 N N . GLY A 1 353 ? -3.034 -23.232 14.384 1.00 97.00 353 GLY A N 1
ATOM 2719 C CA . GLY A 1 353 ? -4.013 -23.098 13.312 1.00 97.00 353 GLY A CA 1
ATOM 2720 C C . GLY A 1 353 ? -3.497 -22.201 12.184 1.00 97.00 353 GLY A C 1
ATOM 2721 O O . GLY A 1 353 ? -2.583 -21.398 12.372 1.00 97.00 353 GLY A O 1
ATOM 2722 N N . VAL A 1 354 ? -4.125 -22.317 11.016 1.00 97.94 354 VAL A N 1
ATOM 2723 C CA . VAL A 1 354 ? -3.786 -21.559 9.808 1.00 97.94 354 VAL A CA 1
ATOM 2724 C C . VAL A 1 354 ? -4.795 -20.428 9.622 1.00 97.94 354 VAL A C 1
ATOM 2726 O O . VAL A 1 354 ? -5.977 -20.671 9.387 1.00 97.94 354 VAL A O 1
ATOM 2729 N N . TYR A 1 355 ? -4.338 -19.185 9.731 1.00 98.25 355 TYR A N 1
ATOM 2730 C CA . TYR A 1 355 ? -5.172 -17.990 9.626 1.00 98.25 355 TYR A CA 1
ATOM 2731 C C . TYR A 1 355 ? -5.568 -17.683 8.174 1.00 98.25 355 TYR A C 1
ATOM 2733 O O . TYR A 1 355 ? -4.705 -17.597 7.297 1.00 98.25 355 TYR A O 1
ATOM 2741 N N . VAL A 1 356 ? -6.869 -17.470 7.944 1.00 97.81 356 VAL A N 1
ATOM 2742 C CA . VAL A 1 356 ? -7.450 -17.062 6.654 1.00 97.81 356 VAL A CA 1
ATOM 2743 C C . VAL A 1 356 ? -8.253 -15.758 6.839 1.00 97.81 356 VAL A C 1
ATOM 2745 O O . VAL A 1 356 ? -9.358 -15.790 7.383 1.00 97.81 356 VAL A O 1
ATOM 2748 N N . PRO A 1 357 ? -7.747 -14.592 6.411 1.00 95.44 357 PRO A N 1
ATOM 2749 C CA . PRO A 1 357 ? -8.489 -13.335 6.503 1.00 95.44 357 PRO A CA 1
ATOM 2750 C C . PRO A 1 357 ? -9.620 -13.268 5.466 1.00 95.44 357 PRO A C 1
ATOM 2752 O O . PRO A 1 357 ? -9.394 -13.494 4.277 1.00 95.44 357 PRO A O 1
ATOM 2755 N N . LEU A 1 358 ? -10.829 -12.893 5.894 1.00 92.25 358 LEU A N 1
ATOM 2756 C CA . LEU A 1 358 ? -11.966 -12.612 5.013 1.00 92.25 358 LEU A CA 1
ATOM 2757 C C . LEU A 1 358 ? -12.310 -11.115 5.074 1.00 92.25 358 LEU A C 1
ATOM 2759 O O . LEU A 1 358 ? -12.985 -10.659 5.996 1.00 92.25 358 LEU A O 1
ATOM 2763 N N . ASP A 1 359 ? -11.839 -10.340 4.093 1.00 85.06 359 ASP A N 1
ATOM 2764 C CA . ASP A 1 359 ? -12.092 -8.893 4.031 1.00 85.06 359 ASP A CA 1
ATOM 2765 C C . ASP A 1 359 ? -13.569 -8.599 3.719 1.00 85.06 359 ASP A C 1
ATOM 2767 O O . ASP A 1 359 ? -14.070 -8.903 2.636 1.00 85.06 359 ASP A O 1
ATOM 2771 N N . LEU A 1 360 ? -14.248 -7.943 4.663 1.00 82.69 360 LEU A N 1
ATOM 2772 C CA . LEU A 1 360 ? -15.655 -7.535 4.580 1.00 82.69 360 LEU A CA 1
ATOM 2773 C C . LEU A 1 360 ? -15.975 -6.602 3.400 1.00 82.69 360 LEU A C 1
ATOM 2775 O O . LEU A 1 360 ? -17.145 -6.412 3.070 1.00 82.69 360 LEU A O 1
ATOM 2779 N N . ASN A 1 361 ? -14.961 -6.006 2.770 1.00 74.00 361 ASN A N 1
ATOM 2780 C CA . ASN A 1 361 ? -15.119 -5.161 1.589 1.00 74.00 361 ASN A CA 1
ATOM 2781 C C . ASN A 1 361 ? -15.212 -5.955 0.279 1.00 74.00 361 ASN A C 1
ATOM 2783 O O . ASN A 1 361 ? -15.490 -5.370 -0.771 1.00 74.00 361 ASN A O 1
ATOM 2787 N N . HIS A 1 362 ? -14.954 -7.263 0.305 1.00 74.69 362 HIS A N 1
ATOM 2788 C CA . HIS A 1 362 ? -15.122 -8.119 -0.861 1.00 74.69 362 HIS A CA 1
ATOM 2789 C C . HIS A 1 362 ? -16.568 -8.618 -0.998 1.00 74.69 362 HIS A C 1
ATOM 2791 O O . HIS A 1 362 ? -17.233 -8.855 0.012 1.00 74.69 362 HIS A O 1
ATOM 2797 N N . PRO A 1 363 ? -17.061 -8.811 -2.240 1.00 75.81 363 PRO A N 1
ATOM 2798 C CA . PRO A 1 363 ? -18.348 -9.457 -2.473 1.00 75.81 363 PRO A CA 1
ATOM 2799 C C . PRO A 1 363 ? -18.402 -10.841 -1.820 1.00 75.81 363 PRO A C 1
ATOM 2801 O O . PRO A 1 363 ? -17.410 -11.579 -1.839 1.00 75.81 363 PRO A O 1
ATOM 2804 N N . ILE A 1 364 ? -19.567 -11.202 -1.280 1.00 84.06 364 ILE A N 1
ATOM 2805 C CA . ILE A 1 364 ? -19.787 -12.482 -0.594 1.00 84.06 364 ILE A CA 1
ATOM 2806 C C . ILE A 1 364 ? -19.460 -13.664 -1.509 1.00 84.06 364 ILE A C 1
ATOM 2808 O O . ILE A 1 364 ? -18.879 -14.638 -1.050 1.00 84.06 364 ILE A O 1
ATOM 2812 N N . GLU A 1 365 ? -19.723 -13.554 -2.810 1.00 79.00 365 GLU A N 1
ATOM 2813 C CA . GLU A 1 365 ? -19.425 -14.588 -3.802 1.00 79.00 365 GLU A CA 1
ATOM 2814 C C . GLU A 1 365 ? -17.919 -14.860 -3.896 1.00 79.00 365 GLU A C 1
ATOM 2816 O O . GLU A 1 365 ? -17.492 -16.011 -3.964 1.00 79.00 365 GLU A O 1
ATOM 2821 N N . ARG A 1 366 ? -17.088 -13.810 -3.845 1.00 81.19 366 ARG A N 1
ATOM 2822 C CA . ARG A 1 366 ? -15.626 -13.961 -3.839 1.00 81.19 366 ARG A CA 1
ATOM 2823 C C . ARG A 1 366 ? -15.144 -14.579 -2.530 1.00 81.19 366 ARG A C 1
ATOM 2825 O O . ARG A 1 366 ? -14.258 -15.430 -2.553 1.00 81.19 366 ARG A O 1
ATOM 2832 N N . LEU A 1 367 ? -15.717 -14.164 -1.402 1.00 88.56 367 LEU A N 1
ATOM 2833 C CA . LEU A 1 367 ? -15.386 -14.733 -0.095 1.00 88.56 367 LEU A CA 1
ATOM 2834 C C . LEU A 1 367 ? -15.813 -16.205 0.006 1.00 88.56 367 LEU A C 1
ATOM 2836 O O . LEU A 1 367 ? -15.077 -17.008 0.571 1.00 88.56 367 LEU A O 1
ATOM 2840 N N . ALA A 1 368 ? -16.936 -16.584 -0.604 1.00 89.81 368 ALA A N 1
ATOM 2841 C CA . ALA A 1 368 ? -17.377 -17.971 -0.697 1.00 89.81 368 ALA A CA 1
ATOM 2842 C C . ALA A 1 368 ? -16.371 -18.835 -1.477 1.00 89.81 368 ALA A C 1
ATOM 2844 O O . ALA A 1 368 ? -16.082 -19.947 -1.053 1.00 89.81 368 ALA A O 1
ATOM 2845 N N . LEU A 1 369 ? -15.759 -18.317 -2.555 1.00 87.38 369 LEU A N 1
ATOM 2846 C CA . LEU A 1 369 ? -14.681 -19.024 -3.269 1.00 87.38 369 LEU A CA 1
ATOM 2847 C C . LEU A 1 369 ? -13.435 -19.239 -2.396 1.00 87.38 369 LEU A C 1
ATOM 2849 O O . LEU A 1 369 ? -12.807 -20.291 -2.472 1.00 87.38 369 LEU A O 1
ATOM 2853 N N . ILE A 1 370 ? -13.083 -18.252 -1.568 1.00 91.75 370 ILE A N 1
ATOM 2854 C CA . ILE A 1 370 ? -11.975 -18.357 -0.607 1.00 91.75 370 ILE A CA 1
ATOM 2855 C C . ILE A 1 370 ? -12.282 -19.419 0.454 1.00 91.75 370 ILE A C 1
ATOM 2857 O O . ILE A 1 370 ? -11.417 -20.216 0.812 1.00 91.75 370 ILE A O 1
ATOM 2861 N N . VAL A 1 371 ? -13.514 -19.447 0.960 1.00 95.06 371 VAL A N 1
ATOM 2862 C CA . VAL A 1 371 ? -13.972 -20.433 1.945 1.00 95.06 371 VAL A CA 1
ATOM 2863 C C . VAL A 1 371 ? -14.038 -21.842 1.347 1.00 95.06 371 VAL A C 1
ATOM 2865 O O . VAL A 1 371 ? -13.633 -22.792 2.009 1.00 95.06 371 VAL A O 1
ATOM 2868 N N . ASP A 1 372 ? -14.480 -21.980 0.097 1.00 93.19 372 ASP A N 1
ATOM 2869 C CA . ASP A 1 372 ? -14.521 -23.251 -0.638 1.00 93.19 372 ASP A CA 1
ATOM 2870 C C . ASP A 1 372 ? -13.119 -23.858 -0.825 1.00 93.19 372 ASP A C 1
ATOM 2872 O O . ASP A 1 372 ? -12.927 -25.057 -0.605 1.00 93.19 372 ASP A O 1
ATOM 2876 N N . ASP A 1 373 ? -12.121 -23.031 -1.162 1.00 93.88 373 ASP A N 1
ATOM 2877 C CA . ASP A 1 373 ? -10.730 -23.479 -1.300 1.00 93.88 373 ASP A CA 1
ATOM 2878 C C . ASP A 1 373 ? -10.064 -23.738 0.065 1.00 93.88 373 ASP A C 1
ATOM 2880 O O . ASP A 1 373 ? -9.471 -24.794 0.288 1.00 93.88 373 ASP A O 1
ATOM 2884 N N . SER A 1 374 ? -10.211 -22.825 1.032 1.00 95.31 374 SER A N 1
ATOM 2885 C CA . SER A 1 374 ? -9.559 -22.955 2.350 1.00 95.31 374 SER A CA 1
ATOM 2886 C C . SER A 1 374 ? -10.205 -23.962 3.298 1.00 95.31 374 SER A C 1
ATOM 2888 O O . SER A 1 374 ? -9.537 -24.417 4.230 1.00 95.31 374 SER A O 1
ATOM 2890 N N . ARG A 1 375 ? -11.483 -24.295 3.084 1.00 95.38 375 ARG A N 1
ATOM 2891 C CA . ARG A 1 375 ? -12.290 -25.216 3.902 1.00 95.38 375 ARG A CA 1
ATOM 2892 C C . ARG A 1 375 ? -12.084 -25.005 5.410 1.00 95.38 375 ARG A C 1
ATOM 2894 O O . ARG A 1 375 ? -11.641 -25.934 6.089 1.00 95.38 375 ARG A O 1
ATOM 2901 N N . PRO A 1 376 ? -12.350 -23.792 5.934 1.00 96.75 376 PRO A N 1
ATOM 2902 C CA . PRO A 1 376 ? -12.096 -23.479 7.333 1.00 96.75 376 PRO A CA 1
ATOM 2903 C C . PRO A 1 376 ? -12.881 -24.417 8.251 1.00 96.75 376 PRO A C 1
ATOM 2905 O O . PRO A 1 376 ? -14.055 -24.691 8.011 1.00 96.75 376 PRO A O 1
ATOM 2908 N N . HIS A 1 377 ? -12.244 -24.883 9.324 1.00 96.69 377 HIS A N 1
ATOM 2909 C CA . HIS A 1 377 ? -12.915 -25.654 10.378 1.00 96.69 377 HIS A CA 1
ATOM 2910 C C . HIS A 1 377 ? -13.813 -24.743 11.226 1.00 96.69 377 HIS A C 1
ATOM 2912 O O . HIS A 1 377 ? -14.929 -25.111 11.587 1.00 96.69 377 HIS A O 1
ATOM 2918 N N . VAL A 1 378 ? -13.338 -23.520 11.484 1.00 96.88 378 VAL A N 1
ATOM 2919 C CA . VAL A 1 378 ? -14.057 -22.467 12.213 1.00 96.88 378 VAL A CA 1
ATOM 2920 C C . VAL A 1 378 ? -14.028 -21.166 11.414 1.00 96.88 378 VAL A C 1
ATOM 2922 O O . VAL A 1 378 ? -12.992 -20.798 10.855 1.00 96.88 378 VAL A O 1
ATOM 2925 N N . ILE A 1 379 ? -15.153 -20.450 11.404 1.00 96.75 379 ILE A N 1
ATOM 2926 C CA . ILE A 1 379 ? -15.244 -19.047 10.987 1.00 96.75 379 ILE A CA 1
ATOM 2927 C C . ILE A 1 379 ? -15.468 -18.199 12.240 1.00 96.75 379 ILE A C 1
ATOM 2929 O O . ILE A 1 379 ? -16.493 -18.317 12.906 1.00 96.75 379 ILE A O 1
ATOM 2933 N N . ILE A 1 380 ? -14.515 -17.331 12.559 1.00 95.44 380 ILE A N 1
ATOM 2934 C CA . ILE A 1 380 ? -14.634 -16.349 13.636 1.00 95.44 380 ILE A CA 1
ATOM 2935 C C . ILE A 1 380 ? -15.368 -15.114 13.098 1.00 95.44 380 ILE A C 1
ATOM 2937 O O . ILE A 1 380 ? -14.977 -14.574 12.062 1.00 95.44 380 ILE A O 1
ATOM 2941 N N . ALA A 1 381 ? -16.399 -14.655 13.805 1.00 92.62 381 ALA A N 1
ATOM 2942 C CA . ALA A 1 381 ? -17.199 -13.481 13.450 1.00 92.62 381 ALA A CA 1
ATOM 2943 C C . ALA A 1 381 ? -17.584 -12.660 14.698 1.00 92.62 381 ALA A C 1
ATOM 2945 O O . ALA A 1 381 ? -17.400 -13.104 15.832 1.00 92.62 381 ALA A O 1
ATOM 2946 N N . HIS A 1 382 ? -18.131 -11.458 14.494 1.00 85.94 382 HIS A N 1
ATOM 2947 C CA . HIS A 1 382 ? -18.870 -10.724 15.529 1.00 85.94 382 HIS A CA 1
ATOM 2948 C C . HIS A 1 382 ? -20.369 -10.962 15.333 1.00 85.94 382 HIS A C 1
ATOM 2950 O O . HIS A 1 382 ? -20.801 -11.135 14.197 1.00 85.94 382 HIS A O 1
ATOM 2956 N N . ALA A 1 383 ? -21.184 -10.823 16.384 1.00 78.94 383 ALA A N 1
ATOM 2957 C CA . ALA A 1 383 ? -22.649 -10.890 16.282 1.00 78.94 383 ALA A CA 1
ATOM 2958 C C . ALA A 1 383 ? -23.248 -10.083 15.109 1.00 78.94 383 ALA A C 1
ATOM 2960 O O . ALA A 1 383 ? -24.198 -10.522 14.473 1.00 78.94 383 ALA A O 1
ATOM 2961 N N . GLN A 1 384 ? -22.669 -8.923 14.783 1.00 75.31 384 GLN A N 1
ATOM 2962 C CA . GLN A 1 384 ? -23.120 -8.053 13.687 1.00 75.31 384 GLN A CA 1
ATOM 2963 C C . GLN A 1 384 ? -22.759 -8.576 12.282 1.00 75.31 384 GLN A C 1
ATOM 2965 O O . GLN A 1 384 ? -23.346 -8.140 11.291 1.00 75.31 384 GLN A O 1
ATOM 2970 N N . THR A 1 385 ? -21.771 -9.471 12.172 1.00 78.75 385 THR A N 1
ATOM 2971 C CA . THR A 1 385 ? -21.339 -10.094 10.910 1.00 78.75 385 THR A CA 1
ATOM 2972 C C . THR A 1 385 ? -21.786 -11.550 10.777 1.00 78.75 385 THR A C 1
ATOM 2974 O O . THR A 1 385 ? -21.762 -12.068 9.661 1.00 78.75 385 THR A O 1
ATOM 2977 N N . THR A 1 386 ? -22.267 -12.181 11.854 1.00 81.56 386 THR A N 1
ATOM 2978 C CA . THR A 1 386 ? -22.739 -13.576 11.878 1.00 81.56 386 THR A CA 1
ATOM 2979 C C . THR A 1 386 ? -23.799 -13.867 10.810 1.00 81.56 386 THR A C 1
ATOM 2981 O O . THR A 1 386 ? -23.663 -14.837 10.066 1.00 81.56 386 THR A O 1
ATOM 2984 N N . ASP A 1 387 ? -24.793 -12.991 10.634 1.00 80.25 387 ASP A N 1
ATOM 2985 C CA . ASP A 1 387 ? -25.854 -13.196 9.632 1.00 80.25 387 ASP A CA 1
ATOM 2986 C C . ASP A 1 387 ? -25.308 -13.255 8.195 1.00 80.25 387 ASP A C 1
ATOM 2988 O O . ASP A 1 387 ? -25.842 -13.955 7.333 1.00 80.25 387 ASP A O 1
ATOM 2992 N N . LYS A 1 388 ? -24.207 -12.542 7.923 1.00 82.94 388 LYS A N 1
ATOM 2993 C CA . LYS A 1 388 ? -23.587 -12.504 6.594 1.00 82.94 388 LYS A CA 1
ATOM 2994 C C . LYS A 1 388 ? -22.785 -13.763 6.283 1.00 82.94 388 LYS A C 1
ATOM 2996 O O . LYS A 1 388 ? -22.598 -14.056 5.103 1.00 82.94 388 LYS A O 1
ATOM 3001 N N . VAL A 1 389 ? -22.333 -14.529 7.286 1.00 85.69 389 VAL A N 1
ATOM 3002 C CA . VAL A 1 389 ? -21.557 -15.751 7.007 1.00 85.69 389 VAL A CA 1
ATOM 3003 C C . VAL A 1 389 ? -22.420 -16.854 6.384 1.00 85.69 389 VAL A C 1
ATOM 3005 O O . VAL A 1 389 ? -21.892 -17.679 5.642 1.00 85.69 389 VAL A O 1
ATOM 3008 N N . HIS A 1 390 ? -23.750 -16.807 6.538 1.00 81.88 390 HIS A N 1
ATOM 3009 C CA . HIS A 1 390 ? -24.665 -17.699 5.811 1.00 81.88 390 HIS A CA 1
ATOM 3010 C C . HIS A 1 390 ? -24.504 -17.617 4.284 1.00 81.88 390 HIS A C 1
ATOM 3012 O O . HIS A 1 390 ? -24.637 -18.630 3.598 1.00 81.88 390 HIS A O 1
ATOM 3018 N N . GLY A 1 391 ? -24.158 -16.439 3.749 1.00 81.12 391 GLY A N 1
ATOM 3019 C CA . GLY A 1 391 ? -23.904 -16.246 2.319 1.00 81.12 391 GLY A CA 1
ATOM 3020 C C . GLY A 1 391 ? -22.601 -16.880 1.816 1.00 81.12 391 GLY A C 1
ATOM 3021 O O . GLY A 1 391 ? -22.411 -17.001 0.612 1.00 81.12 391 GLY A O 1
ATOM 3022 N N . LEU A 1 392 ? -21.708 -17.320 2.711 1.00 88.06 392 LEU A N 1
ATOM 3023 C CA . LEU A 1 392 ? -20.452 -17.985 2.343 1.00 88.06 392 LEU A CA 1
ATOM 3024 C C . LEU A 1 392 ? -20.643 -19.470 2.003 1.00 88.06 392 LEU A C 1
ATOM 3026 O O . LEU A 1 392 ? -19.685 -20.117 1.590 1.00 88.06 392 LEU A O 1
ATOM 3030 N N . HIS A 1 393 ? -21.851 -20.014 2.204 1.00 84.56 393 HIS A N 1
ATOM 3031 C CA . HIS A 1 393 ? -22.197 -21.418 1.946 1.00 84.56 393 HIS A CA 1
ATOM 3032 C C . HIS A 1 393 ? -21.250 -22.430 2.624 1.00 84.56 393 HIS A C 1
ATOM 3034 O O . HIS A 1 393 ? -20.983 -23.506 2.094 1.00 84.56 393 HIS A O 1
ATOM 3040 N N . SER A 1 394 ? -20.747 -22.083 3.812 1.00 85.50 394 SER A N 1
ATOM 3041 C CA . SER A 1 394 ? -19.801 -22.897 4.580 1.00 85.50 394 SER A CA 1
ATOM 3042 C C . SER A 1 394 ? -20.492 -23.881 5.522 1.00 85.50 394 SER A C 1
ATOM 3044 O O . SER A 1 394 ? -21.552 -23.583 6.070 1.00 85.50 394 SER A O 1
ATOM 3046 N N . THR A 1 395 ? -19.842 -25.017 5.786 1.00 88.44 395 THR A N 1
ATOM 3047 C CA . THR A 1 395 ? -20.204 -25.947 6.872 1.00 88.44 395 THR A CA 1
ATOM 3048 C C . THR A 1 395 ? -19.391 -25.723 8.151 1.00 88.44 395 THR A C 1
ATOM 3050 O O . THR A 1 395 ? -19.525 -26.501 9.092 1.00 88.44 395 THR A O 1
ATOM 3053 N N . ALA A 1 396 ? -18.508 -24.722 8.174 1.00 91.75 396 ALA A N 1
ATOM 3054 C CA . ALA A 1 396 ? -17.664 -24.405 9.324 1.00 91.75 396 ALA A CA 1
ATOM 3055 C C . ALA A 1 396 ? -18.494 -23.987 10.545 1.00 91.75 396 ALA A C 1
ATOM 3057 O O . ALA A 1 396 ? -19.527 -23.325 10.400 1.00 91.75 396 ALA A O 1
ATOM 3058 N N . THR A 1 397 ? -18.005 -24.288 11.751 1.00 93.50 397 THR A N 1
ATOM 3059 C CA . THR A 1 397 ? -18.621 -23.742 12.967 1.00 93.50 397 THR A CA 1
ATOM 3060 C C . THR A 1 397 ? -18.373 -22.238 13.041 1.00 93.50 397 THR A C 1
ATOM 3062 O O . THR A 1 397 ? -17.246 -21.778 12.843 1.00 93.50 397 THR A O 1
ATOM 3065 N N . VAL A 1 398 ? -19.416 -21.460 13.339 1.00 93.44 398 VAL A N 1
ATOM 3066 C CA . VAL A 1 398 ? -19.290 -20.013 13.539 1.00 93.44 398 VAL A CA 1
ATOM 3067 C C . VAL A 1 398 ? -19.020 -19.723 15.009 1.00 93.44 398 VAL A C 1
ATOM 3069 O O . VAL A 1 398 ? -19.851 -20.019 15.864 1.00 93.44 398 VAL A O 1
ATOM 3072 N N . LEU A 1 399 ? -17.865 -19.126 15.294 1.00 92.31 399 LEU A N 1
ATOM 3073 C CA . LEU A 1 399 ? -17.472 -18.704 16.633 1.00 92.31 399 LEU A CA 1
ATOM 3074 C C . LEU A 1 399 ? -17.681 -17.193 16.765 1.00 92.31 399 LEU A C 1
ATOM 3076 O O . LEU A 1 399 ? -16.968 -16.401 16.148 1.00 92.31 399 LEU A O 1
ATOM 3080 N N . ASP A 1 400 ? -18.665 -16.798 17.574 1.00 89.75 400 ASP A N 1
ATOM 3081 C CA . ASP A 1 400 ? -18.967 -15.391 17.847 1.00 89.75 400 ASP A CA 1
ATOM 3082 C C . ASP A 1 400 ? -18.084 -14.846 18.978 1.00 89.75 400 ASP A C 1
ATOM 3084 O O . ASP A 1 400 ? -18.209 -15.247 20.141 1.00 89.75 400 ASP A O 1
ATOM 3088 N N . LEU A 1 401 ? -17.223 -13.881 18.648 1.00 85.44 401 LEU A N 1
ATOM 3089 C CA . LEU A 1 401 ? -16.336 -13.211 19.604 1.00 85.44 401 LEU A CA 1
ATOM 3090 C C . LEU A 1 401 ? -17.075 -12.366 20.649 1.00 85.44 401 LEU A C 1
ATOM 3092 O O . LEU A 1 401 ? -16.470 -12.017 21.667 1.00 85.44 401 LEU A O 1
ATOM 3096 N N . SER A 1 402 ? -18.345 -12.022 20.411 1.00 79.81 402 SER A N 1
ATOM 3097 C CA . SER A 1 402 ? -19.167 -11.233 21.333 1.00 79.81 402 SER A CA 1
ATOM 3098 C C . SER A 1 402 ? -19.751 -12.057 22.487 1.00 79.81 402 SER A C 1
ATOM 3100 O O . SER A 1 402 ? -20.120 -11.500 23.524 1.00 79.81 402 SER A O 1
ATOM 3102 N N . SER A 1 403 ? -19.793 -13.384 22.340 1.00 75.00 403 SER A N 1
ATOM 3103 C CA . SER A 1 403 ? -20.250 -14.291 23.391 1.00 75.00 403 SER A CA 1
ATOM 3104 C C . SER A 1 403 ? -19.264 -14.323 24.570 1.00 75.00 403 SER A C 1
ATOM 3106 O O . SER A 1 403 ? -18.044 -14.238 24.394 1.00 75.00 403 SER A O 1
ATOM 3108 N N . SER A 1 404 ? -19.775 -14.402 25.807 1.00 57.12 404 SER A N 1
ATOM 3109 C CA . SER A 1 404 ? -18.914 -14.408 26.994 1.00 57.12 404 SER A CA 1
ATOM 3110 C C . SER A 1 404 ? -18.148 -15.732 27.103 1.00 57.12 404 SER A C 1
ATOM 3112 O O . SER A 1 404 ? -18.705 -16.799 27.354 1.00 57.12 404 SER A O 1
ATOM 3114 N N . GLN A 1 405 ? -16.832 -15.660 26.918 1.00 68.38 405 GLN A N 1
ATOM 3115 C CA . GLN A 1 405 ? -15.936 -16.811 27.024 1.00 68.38 405 GLN A CA 1
ATOM 3116 C C . GLN A 1 405 ? -15.617 -17.078 28.500 1.00 68.38 405 GLN A C 1
ATOM 3118 O O . GLN A 1 405 ? -15.247 -16.170 29.242 1.00 68.38 405 GLN A O 1
ATOM 3123 N N . SER A 1 406 ? -15.791 -18.322 28.947 1.00 61.28 406 SER A N 1
ATOM 3124 C CA . SER A 1 406 ? -15.838 -18.641 30.383 1.00 61.28 406 SER A CA 1
ATOM 3125 C C . SER A 1 406 ? -14.484 -19.014 31.008 1.00 61.28 406 SER A C 1
ATOM 3127 O O . SER A 1 406 ? -14.391 -19.065 32.232 1.00 61.28 406 SER A O 1
ATOM 3129 N N . SER A 1 407 ? -13.439 -19.290 30.211 1.00 73.88 407 SER A N 1
ATOM 3130 C CA . SER A 1 407 ? -12.132 -19.745 30.719 1.00 73.88 407 SER A CA 1
ATOM 3131 C C . SER A 1 407 ? -10.939 -19.079 30.032 1.00 73.88 407 SER A C 1
ATOM 3133 O O . SER A 1 407 ? -10.668 -19.309 28.853 1.00 73.88 407 SER A O 1
ATOM 3135 N N . ALA A 1 408 ? -10.180 -18.303 30.808 1.00 74.88 408 ALA A N 1
ATOM 3136 C CA . ALA A 1 408 ? -8.918 -17.687 30.397 1.00 74.88 408 ALA A CA 1
ATOM 3137 C C . ALA A 1 408 ? -7.685 -18.512 30.815 1.00 74.88 408 ALA A C 1
ATOM 3139 O O . ALA A 1 408 ? -6.609 -17.945 31.009 1.00 74.88 408 ALA A O 1
ATOM 3140 N N . SER A 1 409 ? -7.825 -19.829 31.026 1.00 88.62 409 SER A N 1
ATOM 3141 C CA . SER A 1 409 ? -6.683 -20.675 31.398 1.00 88.62 409 SER A CA 1
ATOM 3142 C C . SER A 1 409 ? -5.542 -20.519 30.381 1.00 88.62 409 SER A C 1
ATOM 3144 O O . SER A 1 409 ? -5.814 -20.569 29.178 1.00 88.62 409 SER A O 1
ATOM 3146 N N . PRO A 1 410 ? -4.281 -20.340 30.825 1.00 92.12 410 PRO A N 1
ATOM 3147 C CA . PRO A 1 410 ? -3.154 -20.193 29.914 1.00 92.12 410 PRO A CA 1
ATOM 3148 C C . PRO A 1 410 ? -3.040 -21.380 28.955 1.00 92.12 410 PRO A C 1
ATOM 3150 O O . PRO A 1 410 ? -2.940 -22.532 29.373 1.00 92.12 410 PRO A O 1
ATOM 3153 N N . VAL A 1 411 ? -3.034 -21.080 27.659 1.00 93.12 411 VAL A N 1
ATOM 3154 C CA . VAL A 1 411 ? -2.846 -22.063 26.585 1.00 93.12 411 VAL A CA 1
ATOM 3155 C C . VAL A 1 411 ? -1.362 -22.085 26.205 1.00 93.12 411 VAL A C 1
ATOM 3157 O O . VAL A 1 411 ? -0.819 -21.017 25.899 1.00 93.12 411 VAL A O 1
ATOM 3160 N N . PRO A 1 412 ? -0.668 -23.236 26.223 1.00 92.44 412 PRO A N 1
ATOM 3161 C CA . PRO A 1 412 ? 0.722 -23.312 25.782 1.00 92.44 412 PRO A CA 1
ATOM 3162 C C . PRO A 1 412 ? 0.830 -23.071 24.272 1.00 92.44 412 PRO A C 1
ATOM 3164 O O . PRO A 1 412 ? -0.092 -23.369 23.514 1.00 92.44 412 PRO A O 1
ATOM 3167 N N . ILE A 1 413 ? 1.964 -22.532 23.828 1.00 93.38 413 ILE A N 1
ATOM 3168 C CA . ILE A 1 413 ? 2.248 -22.393 22.397 1.00 93.38 413 ILE A CA 1
ATOM 3169 C C . ILE A 1 413 ? 2.544 -23.786 21.829 1.00 93.38 413 ILE A C 1
ATOM 3171 O O . ILE A 1 413 ? 3.361 -24.516 22.385 1.00 93.38 413 ILE A O 1
ATOM 3175 N N . SER A 1 414 ? 1.875 -24.155 20.734 1.00 90.75 414 SER A N 1
ATOM 3176 C CA . SER A 1 414 ? 1.975 -25.498 20.132 1.00 90.75 414 SER A CA 1
ATOM 3177 C C . SER A 1 414 ? 2.565 -25.524 18.715 1.00 90.75 414 SER A C 1
ATOM 3179 O O . SER A 1 414 ? 2.836 -26.603 18.188 1.00 90.75 414 SER A O 1
ATOM 3181 N N . CYS A 1 415 ? 2.779 -24.356 18.100 1.00 90.44 415 CYS A N 1
ATOM 3182 C CA . CYS A 1 415 ? 3.307 -24.229 16.742 1.00 90.44 415 CYS A CA 1
ATOM 3183 C C . CYS A 1 415 ? 4.834 -24.395 16.673 1.00 90.44 415 CYS A C 1
ATOM 3185 O O . CYS A 1 415 ? 5.567 -23.975 17.572 1.00 90.44 415 CYS A O 1
ATOM 3187 N N . SER A 1 416 ? 5.308 -24.945 15.557 1.00 90.38 416 SER A N 1
ATOM 3188 C CA . SER A 1 416 ? 6.718 -25.036 15.154 1.00 90.38 416 SER A CA 1
ATOM 3189 C C . SER A 1 416 ? 7.026 -24.068 13.999 1.00 90.38 416 SER A C 1
ATOM 3191 O O . SER A 1 416 ? 6.117 -23.486 13.415 1.00 90.38 416 SER A O 1
ATOM 3193 N N . SER A 1 417 ? 8.305 -23.893 13.648 1.00 90.19 417 SER A N 1
ATOM 3194 C CA . SER A 1 417 ? 8.746 -23.008 12.551 1.00 90.19 417 SER A CA 1
ATOM 3195 C C . SER A 1 417 ? 8.134 -23.361 11.195 1.00 90.19 417 SER A C 1
ATOM 3197 O O . SER A 1 417 ? 7.684 -22.478 10.467 1.00 90.19 417 SER A O 1
ATOM 3199 N N . ASP A 1 418 ? 8.086 -24.655 10.892 1.00 90.75 418 ASP A N 1
ATOM 3200 C CA . ASP A 1 418 ? 7.731 -25.165 9.563 1.00 90.75 418 ASP A CA 1
ATOM 3201 C C . ASP A 1 418 ? 6.216 -25.335 9.397 1.00 90.75 418 ASP A C 1
ATOM 3203 O O . ASP A 1 418 ? 5.731 -25.667 8.316 1.00 90.75 418 ASP A O 1
ATOM 3207 N N . ASP A 1 419 ? 5.455 -25.106 10.470 1.00 94.00 419 ASP A N 1
ATOM 3208 C CA . ASP A 1 419 ? 4.002 -25.165 10.422 1.00 94.00 419 ASP A CA 1
ATOM 3209 C C . ASP A 1 419 ? 3.442 -24.057 9.546 1.00 94.00 419 ASP A C 1
ATOM 3211 O O . ASP A 1 419 ? 3.849 -22.898 9.651 1.00 94.00 419 ASP A O 1
ATOM 3215 N N . ALA A 1 420 ? 2.456 -24.418 8.725 1.00 95.69 420 ALA A N 1
ATOM 3216 C CA . ALA A 1 420 ? 1.611 -23.452 8.048 1.00 95.69 420 ALA A CA 1
ATOM 3217 C C . ALA A 1 420 ? 0.942 -22.532 9.079 1.00 95.69 420 ALA A C 1
ATOM 3219 O O . ALA A 1 420 ? 0.373 -23.000 10.064 1.00 95.69 420 ALA A O 1
ATOM 3220 N N . ALA A 1 421 ? 0.997 -21.230 8.824 1.00 95.81 421 ALA A N 1
ATOM 3221 C CA . ALA A 1 421 ? 0.516 -20.193 9.728 1.00 95.81 421 ALA A CA 1
ATOM 3222 C C . ALA A 1 421 ? -0.533 -19.295 9.067 1.00 95.81 421 ALA A C 1
ATOM 3224 O O . ALA A 1 421 ? -1.505 -18.901 9.711 1.00 95.81 421 ALA A O 1
ATOM 3225 N N . PHE A 1 422 ? -0.357 -18.982 7.780 1.00 97.31 422 PHE A N 1
ATOM 3226 C CA . PHE A 1 422 ? -1.200 -18.024 7.067 1.00 97.31 422 PHE A CA 1
ATOM 3227 C C . PHE A 1 422 ? -1.530 -18.526 5.662 1.00 97.31 422 PHE A C 1
ATOM 3229 O O . PHE A 1 422 ? -0.676 -19.103 4.985 1.00 97.31 422 PHE A O 1
ATOM 3236 N N . VAL A 1 423 ? -2.755 -18.256 5.208 1.00 97.25 423 VAL A N 1
ATOM 3237 C CA . VAL A 1 423 ? -3.131 -18.348 3.794 1.00 97.25 423 VAL A CA 1
ATOM 3238 C C . VAL A 1 423 ? -3.601 -16.981 3.333 1.00 97.25 423 VAL A C 1
ATOM 3240 O O . VAL A 1 423 ? -4.614 -16.473 3.812 1.00 97.25 423 VAL A O 1
ATOM 3243 N N . LEU A 1 424 ? -2.881 -16.402 2.376 1.00 93.81 424 LEU A N 1
ATOM 3244 C CA . LEU A 1 424 ? -3.223 -15.111 1.785 1.00 93.81 424 LEU A CA 1
ATOM 3245 C C . LEU A 1 424 ? -3.650 -15.299 0.336 1.00 93.81 424 LEU A C 1
ATOM 3247 O O . LEU A 1 424 ? -2.911 -15.858 -0.474 1.00 93.81 424 LEU A O 1
ATOM 3251 N N . TYR A 1 425 ? -4.856 -14.845 0.006 1.00 89.50 425 TYR A N 1
ATOM 3252 C CA . TYR A 1 425 ? -5.413 -15.028 -1.328 1.00 89.50 425 TYR A CA 1
ATOM 3253 C C . TYR A 1 425 ? -5.014 -13.897 -2.265 1.00 89.50 425 TYR A C 1
ATOM 3255 O O . TYR A 1 425 ? -5.203 -12.720 -1.976 1.00 89.50 425 TYR A O 1
ATOM 3263 N N . THR A 1 426 ? -4.525 -14.277 -3.440 1.00 77.69 426 THR A N 1
ATOM 3264 C CA . THR A 1 426 ? -4.196 -13.361 -4.536 1.00 77.69 426 THR A CA 1
ATOM 3265 C C . THR A 1 426 ? -5.053 -13.668 -5.768 1.00 77.69 426 THR A C 1
ATOM 3267 O O . THR A 1 426 ? -5.789 -14.660 -5.806 1.00 77.69 426 THR A O 1
ATOM 3270 N N . SER A 1 427 ? -5.001 -12.792 -6.772 1.00 66.69 427 SER A N 1
ATOM 3271 C CA . SER A 1 427 ? -5.627 -13.011 -8.081 1.00 66.69 427 SER A CA 1
ATOM 3272 C C . SER A 1 427 ? -5.071 -14.266 -8.767 1.00 66.69 427 SER A C 1
ATOM 3274 O O . SER A 1 427 ? -3.884 -14.587 -8.662 1.00 66.69 427 SER A O 1
ATOM 3276 N N . GLY A 1 428 ? -5.935 -15.015 -9.452 1.00 59.03 428 GLY A N 1
ATOM 3277 C CA . GLY A 1 428 ? -5.589 -16.267 -10.118 1.00 59.03 428 GLY A CA 1
ATOM 3278 C C . GLY A 1 428 ? -6.070 -16.293 -11.562 1.00 59.03 428 GLY A C 1
ATOM 3279 O O . GLY A 1 428 ? -7.259 -16.162 -11.822 1.00 59.03 428 GLY A O 1
ATOM 3280 N N . SER A 1 429 ? -5.159 -16.546 -12.510 1.00 51.69 429 SER A N 1
ATOM 3281 C CA . SER A 1 429 ? -5.447 -16.506 -13.957 1.00 51.69 429 SER A CA 1
ATOM 3282 C C . SER A 1 429 ? -6.612 -17.389 -14.443 1.00 51.69 429 SER A C 1
ATOM 3284 O O . SER A 1 429 ? -7.132 -17.166 -15.531 1.00 51.69 429 SER A O 1
ATOM 3286 N N . THR A 1 430 ? -7.070 -18.361 -13.649 1.00 57.12 430 THR A N 1
ATOM 3287 C CA . THR A 1 430 ? -8.215 -19.237 -13.957 1.00 57.12 430 THR A CA 1
ATOM 3288 C C . THR A 1 430 ? -9.582 -18.634 -13.614 1.00 57.12 430 THR A C 1
ATOM 3290 O O . THR A 1 430 ? -10.593 -19.302 -13.810 1.00 57.12 430 THR A O 1
ATOM 3293 N N . GLY A 1 431 ? -9.651 -17.410 -13.076 1.00 59.03 431 GLY A N 1
ATOM 3294 C CA . GLY A 1 431 ? -10.914 -16.830 -12.596 1.00 59.03 431 GLY A CA 1
ATOM 3295 C C . GLY A 1 431 ? -11.191 -17.079 -11.105 1.00 59.03 431 GLY A C 1
ATOM 3296 O O . GLY A 1 431 ? -12.137 -16.513 -10.565 1.00 59.03 431 GLY A O 1
ATOM 3297 N N . ARG A 1 432 ? -10.395 -17.929 -10.432 1.00 72.62 432 ARG A N 1
ATOM 3298 C CA . ARG A 1 432 ? -10.536 -18.252 -8.999 1.00 72.62 432 ARG A CA 1
ATOM 3299 C C . ARG A 1 432 ? -9.346 -17.703 -8.194 1.00 72.62 432 ARG A C 1
ATOM 3301 O O . ARG A 1 432 ? -8.211 -17.856 -8.655 1.00 72.62 432 ARG A O 1
ATOM 3308 N N . PRO A 1 433 ? -9.574 -17.117 -6.999 1.00 79.12 433 PRO A N 1
ATOM 3309 C CA . PRO A 1 433 ? -8.498 -16.701 -6.098 1.00 79.12 433 PRO A CA 1
ATOM 3310 C C . PRO A 1 433 ? -7.534 -17.854 -5.785 1.00 79.12 433 PRO A C 1
ATOM 3312 O O . PRO A 1 433 ? -7.973 -18.990 -5.628 1.00 79.12 433 PRO A O 1
ATOM 3315 N N . LYS A 1 434 ? -6.231 -17.567 -5.665 1.00 87.38 434 LYS A N 1
ATOM 3316 C CA . LYS A 1 434 ? -5.199 -18.555 -5.294 1.00 87.38 434 LYS A CA 1
ATOM 3317 C C . LYS A 1 434 ? -4.658 -18.262 -3.892 1.00 87.38 434 LYS A C 1
ATOM 3319 O O . LYS A 1 434 ? -4.174 -17.154 -3.652 1.00 87.38 434 LYS A O 1
ATOM 3324 N N . GLY A 1 435 ? -4.734 -19.228 -2.979 1.00 93.75 435 GLY A N 1
ATOM 3325 C CA . GLY A 1 435 ? -4.193 -19.095 -1.625 1.00 93.75 435 GLY A CA 1
ATOM 3326 C C . GLY A 1 435 ? -2.687 -19.354 -1.590 1.00 93.75 435 GLY A C 1
ATOM 3327 O O . GLY A 1 435 ? -2.248 -20.443 -1.944 1.00 93.75 435 GLY A O 1
ATOM 3328 N N . VAL A 1 436 ? -1.883 -18.379 -1.167 1.00 96.44 436 VAL A N 1
ATOM 3329 C CA . VAL A 1 436 ? -0.448 -18.550 -0.886 1.00 96.44 436 VAL A CA 1
ATOM 3330 C C . VAL A 1 436 ? -0.295 -19.065 0.541 1.00 96.44 436 VAL A C 1
ATOM 3332 O O . VAL A 1 436 ? -0.739 -18.398 1.475 1.00 96.44 436 VAL A O 1
ATOM 3335 N N . LEU A 1 437 ? 0.308 -20.243 0.706 1.00 96.88 437 LEU A N 1
ATOM 3336 C CA . LEU A 1 437 ? 0.483 -20.914 1.993 1.00 96.88 437 LEU A CA 1
ATOM 3337 C C . LEU A 1 437 ? 1.850 -20.574 2.597 1.00 96.88 437 LEU A C 1
ATOM 3339 O O . LEU A 1 437 ? 2.888 -20.907 2.026 1.00 96.88 437 LEU A O 1
ATOM 3343 N N . LEU A 1 438 ? 1.845 -19.942 3.766 1.00 95.88 438 LEU A N 1
ATOM 3344 C CA . LEU A 1 438 ? 3.038 -19.418 4.434 1.00 95.88 438 LEU A CA 1
ATOM 3345 C C . LEU A 1 438 ? 3.276 -20.138 5.760 1.00 95.88 438 LEU A C 1
ATOM 3347 O O . LEU A 1 438 ? 2.325 -20.358 6.515 1.00 95.88 438 LEU A O 1
ATOM 3351 N N . SER A 1 439 ? 4.533 -20.457 6.066 1.00 94.88 439 SER A N 1
ATOM 3352 C CA . SER A 1 439 ? 4.925 -21.012 7.365 1.00 94.88 439 SER A CA 1
ATOM 3353 C C . SER A 1 439 ? 5.170 -19.923 8.416 1.00 94.88 439 SER A C 1
ATOM 3355 O O . SER A 1 439 ? 5.305 -18.737 8.095 1.00 94.88 439 SER A O 1
ATOM 3357 N N . HIS A 1 440 ? 5.276 -20.314 9.689 1.00 93.50 440 HIS A N 1
ATOM 3358 C CA . HIS A 1 440 ? 5.703 -19.395 10.749 1.00 93.50 440 HIS A CA 1
ATOM 3359 C C . HIS A 1 440 ? 7.101 -18.822 10.496 1.00 93.50 440 HIS A C 1
ATOM 3361 O O . HIS A 1 440 ? 7.319 -17.629 10.730 1.00 93.50 440 HIS A O 1
ATOM 3367 N N . GLN A 1 441 ? 8.040 -19.649 10.024 1.00 91.44 441 GLN A N 1
ATOM 3368 C CA . GLN A 1 441 ? 9.412 -19.228 9.755 1.00 91.44 441 GLN A CA 1
ATOM 3369 C C . GLN A 1 441 ? 9.477 -18.156 8.673 1.00 91.44 441 GLN A C 1
ATOM 3371 O O . GLN A 1 441 ? 10.287 -17.240 8.800 1.00 91.44 441 GLN A O 1
ATOM 3376 N N . ASN A 1 442 ? 8.624 -18.240 7.646 1.00 92.19 442 ASN A N 1
ATOM 3377 C CA . ASN A 1 442 ? 8.680 -17.312 6.524 1.00 92.19 442 ASN A CA 1
ATOM 3378 C C . ASN A 1 442 ? 8.541 -15.851 6.973 1.00 92.19 442 ASN A C 1
ATOM 3380 O O . ASN A 1 442 ? 9.413 -15.020 6.713 1.00 92.19 442 ASN A O 1
ATOM 3384 N N . PHE A 1 443 ? 7.490 -15.553 7.739 1.00 90.69 443 PHE A N 1
ATOM 3385 C CA . PHE A 1 443 ? 7.293 -14.217 8.294 1.00 90.69 443 PHE A CA 1
ATOM 3386 C C . PHE A 1 443 ? 8.220 -13.917 9.479 1.00 90.69 443 PHE A C 1
ATOM 3388 O O . PHE A 1 443 ? 8.658 -12.779 9.620 1.00 90.69 443 PHE A O 1
ATOM 3395 N N . ALA A 1 444 ? 8.562 -14.897 10.325 1.00 92.12 444 ALA A N 1
ATOM 3396 C CA . ALA A 1 444 ? 9.508 -14.667 11.422 1.00 92.12 444 ALA A CA 1
ATOM 3397 C C . ALA A 1 444 ? 10.884 -14.210 10.906 1.00 92.12 444 ALA A C 1
ATOM 3399 O O . ALA A 1 444 ? 11.439 -13.244 11.428 1.00 92.12 444 ALA A O 1
ATOM 3400 N N . GLY A 1 445 ? 11.393 -14.858 9.854 1.00 90.19 445 GLY A N 1
ATOM 3401 C CA . GLY A 1 445 ? 12.630 -14.476 9.178 1.00 90.19 445 GLY A CA 1
ATOM 3402 C C . GLY A 1 445 ? 12.527 -13.100 8.529 1.00 90.19 445 GLY A C 1
ATOM 3403 O O . GLY A 1 445 ? 13.394 -12.261 8.760 1.00 90.19 445 GLY A O 1
ATOM 3404 N N . GLN A 1 446 ? 11.432 -12.830 7.809 1.00 91.81 446 GLN A N 1
ATOM 3405 C CA . GLN A 1 446 ? 11.182 -11.521 7.200 1.00 91.81 446 GLN A CA 1
ATOM 3406 C C . GLN A 1 446 ? 11.230 -10.385 8.228 1.00 91.81 446 GLN A C 1
ATOM 3408 O O . GLN A 1 446 ? 11.983 -9.424 8.064 1.00 91.81 446 GLN A O 1
ATOM 3413 N N . ILE A 1 447 ? 10.446 -10.495 9.305 1.00 92.69 447 ILE A N 1
ATOM 3414 C CA . ILE A 1 447 ? 10.387 -9.465 10.347 1.00 92.69 447 ILE A CA 1
ATOM 3415 C C . ILE A 1 447 ? 11.750 -9.322 11.023 1.00 92.69 447 ILE A C 1
ATOM 3417 O O . ILE A 1 447 ? 12.234 -8.205 11.169 1.00 92.69 447 ILE A O 1
ATOM 3421 N N . ALA A 1 448 ? 12.418 -10.426 11.367 1.00 90.94 448 ALA A N 1
ATOM 3422 C CA . ALA A 1 448 ? 13.727 -10.372 12.008 1.00 90.94 448 ALA A CA 1
ATOM 3423 C C . ALA A 1 448 ? 14.798 -9.706 11.121 1.00 90.94 448 ALA A C 1
ATOM 3425 O O . ALA A 1 448 ? 15.601 -8.920 11.630 1.00 90.94 448 ALA A O 1
ATOM 3426 N N . SER A 1 449 ? 14.810 -9.989 9.813 1.00 90.25 449 SER A N 1
ATOM 3427 C CA . SER A 1 449 ? 15.729 -9.367 8.851 1.00 90.25 449 SER A CA 1
ATOM 3428 C C . SER A 1 449 ? 15.487 -7.863 8.735 1.00 90.25 449 SER A C 1
ATOM 3430 O O . SER A 1 449 ? 16.427 -7.081 8.879 1.00 90.25 449 SER A O 1
ATOM 3432 N N . VAL A 1 450 ? 14.232 -7.443 8.555 1.00 91.06 450 VAL A N 1
ATOM 3433 C CA . VAL A 1 450 ? 13.876 -6.022 8.407 1.00 91.06 450 VAL A CA 1
ATOM 3434 C C . VAL A 1 450 ? 14.090 -5.254 9.716 1.00 91.06 450 VAL A C 1
ATOM 3436 O O . VAL A 1 450 ? 14.662 -4.165 9.706 1.00 91.06 450 VAL A O 1
ATOM 3439 N N . SER A 1 451 ? 13.714 -5.828 10.864 1.00 90.81 451 SER A N 1
ATOM 3440 C CA . SER A 1 451 ? 13.945 -5.208 12.173 1.00 90.81 451 SER A CA 1
ATOM 3441 C C . SER A 1 451 ? 15.428 -5.013 12.477 1.00 90.81 451 SER A C 1
ATOM 3443 O O . SER A 1 451 ? 15.789 -4.007 13.082 1.00 90.81 451 SER A O 1
ATOM 3445 N N . ARG A 1 452 ? 16.293 -5.943 12.055 1.00 87.50 452 ARG A N 1
ATOM 3446 C CA . ARG A 1 452 ? 17.746 -5.793 12.189 1.00 87.50 452 ARG A CA 1
ATOM 3447 C C . ARG A 1 452 ? 18.273 -4.678 11.290 1.00 87.50 452 ARG A C 1
ATOM 3449 O O . ARG A 1 452 ? 18.987 -3.814 11.784 1.00 87.50 452 ARG A O 1
ATOM 3456 N N . GLU A 1 453 ? 17.933 -4.713 10.005 1.00 88.00 453 GLU A N 1
ATOM 3457 C CA . GLU A 1 453 ? 18.462 -3.781 9.002 1.00 88.00 453 GLU A CA 1
ATOM 3458 C C . GLU A 1 453 ? 18.122 -2.325 9.350 1.00 88.00 453 GLU A C 1
ATOM 3460 O O . GLU A 1 453 ? 18.989 -1.452 9.381 1.00 88.00 453 GLU A O 1
ATOM 3465 N N . PHE A 1 454 ? 16.865 -2.071 9.719 1.00 89.19 454 PHE A N 1
ATOM 3466 C CA . PHE A 1 454 ? 16.385 -0.722 10.027 1.00 89.19 454 PHE A CA 1
ATOM 3467 C C . PHE A 1 454 ? 16.421 -0.374 11.513 1.00 89.19 454 PHE A C 1
ATOM 3469 O O . PHE A 1 454 ? 15.900 0.668 11.900 1.00 89.19 454 PHE A O 1
ATOM 3476 N N . HIS A 1 455 ? 17.048 -1.216 12.343 1.00 90.06 455 HIS A N 1
ATOM 3477 C CA . HIS A 1 455 ? 17.161 -1.002 13.789 1.00 90.06 455 HIS A CA 1
ATOM 3478 C C . HIS A 1 455 ? 15.793 -0.707 14.429 1.00 90.06 455 HIS A C 1
ATOM 3480 O O . HIS A 1 455 ? 15.624 0.232 15.210 1.00 90.06 455 HIS A O 1
ATOM 3486 N N . LEU A 1 456 ? 14.788 -1.500 14.046 1.00 91.50 456 LEU A N 1
ATOM 3487 C CA . LEU A 1 456 ? 13.431 -1.335 14.544 1.00 91.50 456 LEU A CA 1
ATOM 3488 C C . LEU A 1 456 ? 13.365 -1.838 15.982 1.00 91.50 456 LEU A C 1
ATOM 3490 O O . LEU A 1 456 ? 13.713 -2.981 16.299 1.00 91.50 456 LEU A O 1
ATOM 3494 N N . HIS A 1 457 ? 12.889 -0.959 16.851 1.00 87.62 457 HIS A N 1
ATOM 3495 C CA . HIS A 1 457 ? 12.671 -1.238 18.260 1.00 87.62 457 HIS A CA 1
ATOM 3496 C C . HIS A 1 457 ? 11.190 -1.007 18.554 1.00 87.62 457 HIS A C 1
ATOM 3498 O O . HIS A 1 457 ? 10.337 -1.526 17.845 1.00 87.62 457 HIS A O 1
ATOM 3504 N N . ARG A 1 458 ? 10.842 -0.218 19.565 1.00 92.88 458 ARG A N 1
ATOM 3505 C CA . ARG A 1 458 ? 9.461 -0.046 20.034 1.00 92.88 458 ARG A CA 1
ATOM 3506 C C . ARG A 1 458 ? 8.668 0.937 19.162 1.00 92.88 458 ARG A C 1
ATOM 3508 O O . ARG A 1 458 ? 8.196 1.960 19.648 1.00 92.88 458 ARG A O 1
ATOM 3515 N N . GLU A 1 459 ? 8.575 0.643 17.869 1.00 96.31 459 GLU A N 1
ATOM 3516 C CA . GLU A 1 459 ? 7.872 1.468 16.888 1.00 96.31 459 GLU A CA 1
ATOM 3517 C C . GLU A 1 459 ? 6.364 1.529 17.169 1.00 96.31 459 GLU A C 1
ATOM 3519 O O . GLU A 1 459 ? 5.760 0.587 17.690 1.00 96.31 459 GLU A O 1
ATOM 3524 N N . ARG A 1 460 ? 5.746 2.645 16.783 1.00 98.00 460 ARG A N 1
ATOM 3525 C CA . ARG A 1 460 ? 4.295 2.829 16.759 1.00 98.00 460 ARG A CA 1
ATOM 3526 C C . ARG A 1 460 ? 3.844 2.686 15.313 1.00 98.00 460 ARG A C 1
ATOM 3528 O O . ARG A 1 460 ? 4.095 3.570 14.492 1.00 98.00 460 ARG A O 1
ATOM 3535 N N . VAL A 1 461 ? 3.271 1.532 14.990 1.00 98.44 461 VAL A N 1
ATOM 3536 C CA . VAL A 1 461 ? 3.059 1.085 13.608 1.00 98.44 461 VAL A CA 1
ATOM 3537 C C . VAL A 1 461 ? 1.604 1.272 13.222 1.00 98.44 461 VAL A C 1
ATOM 3539 O O . VAL A 1 461 ? 0.722 0.732 13.886 1.00 98.44 461 VAL A O 1
ATOM 3542 N N . LEU A 1 462 ? 1.345 1.995 12.134 1.00 97.81 462 LEU A N 1
ATOM 3543 C CA . LEU A 1 462 ? -0.007 2.118 11.593 1.00 97.81 462 LEU A CA 1
ATOM 3544 C C . LEU A 1 462 ? -0.435 0.818 10.894 1.00 97.81 462 LEU A C 1
ATOM 3546 O O . LEU A 1 462 ? 0.270 0.305 10.024 1.00 97.81 462 LEU A O 1
ATOM 3550 N N . GLN A 1 463 ? -1.611 0.308 11.259 1.00 95.62 463 GLN A N 1
ATOM 3551 C CA . GLN A 1 463 ? -2.276 -0.827 10.629 1.00 95.62 463 GLN A CA 1
ATOM 3552 C C . GLN A 1 463 ? -3.479 -0.331 9.821 1.00 95.62 463 GLN A C 1
ATOM 3554 O O . GLN A 1 463 ? -4.621 -0.345 10.286 1.00 95.62 463 GLN A O 1
ATOM 3559 N N . GLN A 1 464 ? -3.217 0.122 8.599 1.00 88.44 464 GLN A N 1
ATOM 3560 C CA . GLN A 1 464 ? -4.244 0.609 7.676 1.00 88.44 464 GLN A CA 1
ATOM 3561 C C . GLN A 1 464 ? -4.503 -0.335 6.492 1.00 88.44 464 GLN A C 1
ATOM 3563 O O . GLN A 1 464 ? -5.558 -0.266 5.861 1.00 88.44 464 GLN A O 1
ATOM 3568 N N . SER A 1 465 ? -3.591 -1.272 6.220 1.00 86.62 465 SER A N 1
ATOM 3569 C CA . SER A 1 465 ? -3.729 -2.210 5.101 1.00 86.62 465 SER A CA 1
ATOM 3570 C C . SER A 1 465 ? -4.862 -3.210 5.330 1.00 86.62 465 SER A C 1
ATOM 3572 O O . SER A 1 465 ? -5.123 -3.628 6.464 1.00 86.62 465 SER A O 1
ATOM 3574 N N . SER A 1 466 ? -5.560 -3.611 4.263 1.00 84.50 466 SER A N 1
ATOM 3575 C CA . SER A 1 466 ? -6.572 -4.675 4.351 1.00 84.50 466 SER A CA 1
ATOM 3576 C C . SER A 1 466 ? -5.952 -5.961 4.908 1.00 84.50 466 SER A C 1
ATOM 3578 O O . SER A 1 466 ? -4.834 -6.320 4.542 1.00 84.50 466 SER A O 1
ATOM 3580 N N . LEU A 1 467 ? -6.694 -6.646 5.786 1.00 84.50 467 LEU A N 1
ATOM 3581 C CA . LEU A 1 467 ? -6.241 -7.875 6.449 1.00 84.50 467 LEU A CA 1
ATOM 3582 C C . LEU A 1 467 ? -5.974 -9.024 5.466 1.00 84.50 467 LEU A C 1
ATOM 3584 O O . LEU A 1 467 ? -5.299 -9.984 5.820 1.00 84.50 467 LEU A O 1
ATOM 3588 N N . GLY A 1 468 ? -6.500 -8.929 4.239 1.00 84.31 468 GLY A N 1
ATOM 3589 C CA . GLY A 1 468 ? -6.268 -9.892 3.163 1.00 84.31 468 GLY A CA 1
ATOM 3590 C C . GLY A 1 468 ? -4.880 -9.815 2.520 1.00 84.31 468 GLY A C 1
ATOM 3591 O O . GLY A 1 468 ? -4.550 -10.685 1.716 1.00 84.31 468 GLY A O 1
ATOM 3592 N N . PHE A 1 469 ? -4.076 -8.801 2.850 1.00 84.75 469 PHE A N 1
ATOM 3593 C CA . PHE A 1 469 ? -2.749 -8.587 2.272 1.00 84.75 469 PHE A CA 1
ATOM 3594 C C . PHE A 1 469 ? -1.630 -8.922 3.263 1.00 84.75 469 PHE A C 1
ATOM 3596 O O . PHE A 1 469 ? -1.730 -8.692 4.463 1.00 84.75 469 PHE A O 1
ATOM 3603 N N . ASP A 1 470 ? -0.504 -9.401 2.743 1.00 91.25 470 ASP A N 1
ATOM 3604 C CA . ASP A 1 470 ? 0.726 -9.662 3.509 1.00 91.25 470 ASP A CA 1
ATOM 3605 C C . ASP A 1 470 ? 1.243 -8.424 4.254 1.00 91.25 470 ASP A C 1
ATOM 3607 O O . ASP A 1 470 ? 1.758 -8.537 5.370 1.00 91.25 470 ASP A O 1
ATOM 3611 N N . VAL A 1 471 ? 1.034 -7.237 3.683 1.00 91.19 471 VAL A N 1
ATOM 3612 C CA . VAL A 1 471 ? 1.335 -5.944 4.305 1.00 91.19 471 VAL A CA 1
ATOM 3613 C C . VAL A 1 471 ? 0.713 -5.815 5.699 1.00 91.19 471 VAL A C 1
ATOM 3615 O O . VAL A 1 471 ? 1.386 -5.341 6.615 1.00 91.19 471 VAL A O 1
ATOM 3618 N N . SER A 1 472 ? -0.535 -6.251 5.910 1.00 91.88 472 SER A N 1
ATOM 3619 C CA . SER A 1 472 ? -1.165 -6.127 7.231 1.00 91.88 472 SER A CA 1
ATOM 3620 C C . SER A 1 472 ? -0.509 -7.037 8.263 1.00 91.88 472 SER A C 1
ATOM 3622 O O . SER A 1 472 ? -0.338 -6.628 9.409 1.00 91.88 472 SER A O 1
ATOM 3624 N N . LEU A 1 473 ? -0.106 -8.252 7.869 1.00 95.19 473 LEU A N 1
ATOM 3625 C CA . LEU A 1 473 ? 0.631 -9.151 8.759 1.00 95.19 473 LEU A CA 1
ATOM 3626 C C . LEU A 1 473 ? 1.974 -8.531 9.143 1.00 95.19 473 LEU A C 1
ATOM 3628 O O . LEU A 1 473 ? 2.337 -8.551 10.317 1.00 95.19 473 LEU A O 1
ATOM 3632 N N . PHE A 1 474 ? 2.676 -7.916 8.187 1.00 95.44 474 PHE A N 1
ATOM 3633 C CA . PHE A 1 474 ? 3.915 -7.207 8.485 1.00 95.44 474 PHE A CA 1
ATOM 3634 C C . PHE A 1 474 ? 3.694 -6.066 9.484 1.00 95.44 474 PHE A C 1
ATOM 3636 O O . PHE A 1 474 ? 4.393 -6.010 10.490 1.00 95.44 474 PHE A O 1
ATOM 3643 N N . GLN A 1 475 ? 2.697 -5.203 9.251 1.00 96.44 475 GLN A N 1
ATOM 3644 C CA . GLN A 1 475 ? 2.349 -4.097 10.154 1.00 96.44 475 GLN A CA 1
ATOM 3645 C C . GLN A 1 475 ? 2.063 -4.591 11.582 1.00 96.44 475 GLN A C 1
ATOM 3647 O O . GLN A 1 475 ? 2.578 -4.034 12.550 1.00 96.44 475 GLN A O 1
ATOM 3652 N N . ILE A 1 476 ? 1.286 -5.670 11.716 1.00 97.50 476 ILE A N 1
ATOM 3653 C CA . ILE A 1 476 ? 0.948 -6.274 13.011 1.00 97.50 476 ILE A CA 1
ATOM 3654 C C . ILE A 1 476 ? 2.198 -6.821 13.700 1.00 97.50 476 ILE A C 1
ATOM 3656 O O . ILE A 1 476 ? 2.490 -6.483 14.850 1.00 97.50 476 ILE A O 1
ATOM 3660 N N . PHE A 1 477 ? 2.945 -7.682 13.013 1.00 96.94 477 PHE A N 1
ATOM 3661 C CA . PHE A 1 477 ? 4.033 -8.409 13.646 1.00 96.94 477 PHE A CA 1
ATOM 3662 C C . PHE A 1 477 ? 5.262 -7.544 13.885 1.00 96.94 477 PHE A C 1
ATOM 3664 O O . PHE A 1 477 ? 5.914 -7.743 14.909 1.00 96.94 477 PHE A O 1
ATOM 3671 N N . VAL A 1 478 ? 5.558 -6.562 13.029 1.00 95.94 478 VAL A N 1
ATOM 3672 C CA . VAL A 1 478 ? 6.680 -5.646 13.266 1.00 95.94 478 VAL A CA 1
ATOM 3673 C C . VAL A 1 478 ? 6.454 -4.814 14.527 1.00 95.94 478 VAL A C 1
ATOM 3675 O O . VAL A 1 478 ? 7.395 -4.654 15.288 1.00 95.94 478 VAL A O 1
ATOM 3678 N N . ALA A 1 479 ? 5.220 -4.382 14.824 1.00 97.31 479 ALA A N 1
ATOM 3679 C CA . ALA A 1 479 ? 4.909 -3.683 16.077 1.00 97.31 479 ALA A CA 1
ATOM 3680 C C . ALA A 1 479 ? 5.064 -4.596 17.302 1.00 97.31 479 ALA A C 1
ATOM 3682 O O . ALA A 1 479 ? 5.718 -4.235 18.282 1.00 97.31 479 ALA A O 1
ATOM 3683 N N . LEU A 1 480 ? 4.454 -5.784 17.260 1.00 97.50 480 LEU A N 1
ATOM 3684 C CA . LEU A 1 480 ? 4.337 -6.629 18.451 1.00 97.50 480 LEU A CA 1
ATOM 3685 C C . LEU A 1 480 ? 5.627 -7.374 18.807 1.00 97.50 480 LEU A C 1
ATOM 3687 O O . LEU A 1 480 ? 5.926 -7.594 19.980 1.00 97.50 480 LEU A O 1
ATOM 3691 N N . THR A 1 481 ? 6.413 -7.778 17.810 1.00 95.12 481 THR A N 1
ATOM 3692 C CA . THR A 1 481 ? 7.639 -8.561 18.048 1.00 95.12 481 THR A CA 1
ATOM 3693 C C . THR A 1 481 ? 8.822 -7.718 18.511 1.00 95.12 481 THR A C 1
ATOM 3695 O O . THR A 1 481 ? 9.779 -8.257 19.075 1.00 95.12 481 THR A O 1
ATOM 3698 N N . THR A 1 482 ? 8.756 -6.400 18.332 1.00 92.88 482 THR A N 1
ATOM 3699 C CA . THR A 1 482 ? 9.777 -5.453 18.788 1.00 92.88 482 THR A CA 1
ATOM 3700 C C . THR A 1 482 ? 9.391 -4.723 20.084 1.00 92.88 482 THR A C 1
ATOM 3702 O O . THR A 1 482 ? 10.152 -3.881 20.567 1.00 92.88 482 THR A O 1
ATOM 3705 N N . GLY A 1 483 ? 8.239 -5.056 20.683 1.00 95.50 483 GLY A N 1
ATOM 3706 C CA . GLY A 1 483 ? 7.741 -4.435 21.917 1.00 95.50 483 GLY A CA 1
ATOM 3707 C C . GLY A 1 483 ? 7.186 -3.021 21.731 1.00 95.50 483 GLY A C 1
ATOM 3708 O O . GLY A 1 483 ? 7.185 -2.230 22.681 1.00 95.50 483 GLY A O 1
ATOM 3709 N N . GLY A 1 484 ? 6.781 -2.695 20.503 1.00 97.12 484 GLY A N 1
ATOM 3710 C CA . GLY A 1 484 ? 6.118 -1.453 20.130 1.00 97.12 484 GLY A CA 1
ATOM 3711 C C . GLY A 1 484 ? 4.605 -1.491 20.345 1.00 97.12 484 GLY A C 1
ATOM 3712 O O . GLY A 1 484 ? 4.088 -2.340 21.077 1.00 97.12 484 GLY A O 1
ATOM 3713 N N . THR A 1 485 ? 3.909 -0.564 19.686 1.00 98.50 485 THR A N 1
ATOM 3714 C CA . THR A 1 485 ? 2.448 -0.411 19.747 1.00 98.50 485 THR A CA 1
ATOM 3715 C C . THR A 1 485 ? 1.856 -0.450 18.340 1.00 98.50 485 THR A C 1
ATOM 3717 O O . THR A 1 485 ? 2.295 0.281 17.453 1.00 98.50 485 THR A O 1
ATOM 3720 N N . LEU A 1 486 ? 0.836 -1.277 18.133 1.00 98.62 486 LEU A N 1
ATOM 3721 C CA . LEU A 1 486 ? 0.055 -1.304 16.901 1.00 98.62 486 LEU A CA 1
ATOM 3722 C C . LEU A 1 486 ? -1.069 -0.259 16.961 1.00 98.62 486 LEU A C 1
ATOM 3724 O O . LEU A 1 486 ? -1.885 -0.301 17.876 1.00 98.62 486 LEU A O 1
ATOM 3728 N N . ILE A 1 487 ? -1.144 0.638 15.981 1.00 98.31 487 ILE A N 1
ATOM 3729 C CA . ILE A 1 487 ? -2.228 1.619 15.839 1.00 98.31 487 ILE A CA 1
ATOM 3730 C C . ILE A 1 487 ? -3.212 1.105 14.787 1.00 98.31 487 ILE A C 1
ATOM 3732 O O . ILE A 1 487 ? -2.889 1.090 13.599 1.00 98.31 487 ILE A O 1
ATOM 3736 N N . ILE A 1 488 ? -4.399 0.650 15.193 1.00 95.94 488 ILE A N 1
ATOM 3737 C CA . ILE A 1 488 ? -5.376 0.053 14.270 1.00 95.94 488 ILE A CA 1
ATOM 3738 C C . ILE A 1 488 ? -6.327 1.123 13.734 1.00 95.94 488 ILE A C 1
ATOM 3740 O O . ILE A 1 488 ? -7.095 1.710 14.490 1.00 95.94 488 ILE A O 1
ATOM 3744 N N . ALA A 1 489 ? -6.334 1.315 12.413 1.00 90.88 489 ALA A N 1
ATOM 3745 C CA . ALA A 1 489 ? -7.352 2.116 11.739 1.00 90.88 489 ALA A CA 1
ATOM 3746 C C . ALA A 1 489 ? -8.540 1.228 11.337 1.00 90.88 489 ALA A C 1
ATOM 3748 O O . ALA A 1 489 ? -8.340 0.201 10.677 1.00 90.88 489 ALA A O 1
ATOM 3749 N N . THR A 1 490 ? -9.773 1.620 11.672 1.00 85.75 490 THR A N 1
ATOM 3750 C CA . THR A 1 490 ? -10.981 0.924 11.193 1.00 85.75 490 THR A CA 1
ATOM 3751 C C . THR A 1 490 ? -11.216 1.160 9.699 1.00 85.75 490 THR A C 1
ATOM 3753 O O . THR A 1 490 ? -10.641 2.061 9.083 1.00 85.75 490 THR A O 1
ATOM 3756 N N . ASN A 1 491 ? -12.113 0.377 9.089 1.00 76.06 491 ASN A N 1
ATOM 3757 C CA . ASN A 1 491 ? -12.509 0.564 7.686 1.00 76.06 491 ASN A CA 1
ATOM 3758 C C . ASN A 1 491 ? -13.049 1.973 7.385 1.00 76.06 491 ASN A C 1
ATOM 3760 O O . ASN A 1 491 ? -12.887 2.447 6.259 1.00 76.06 491 ASN A O 1
ATOM 3764 N N . ALA A 1 492 ? -13.672 2.630 8.368 1.00 75.75 492 ALA A N 1
ATOM 3765 C CA . ALA A 1 492 ? -14.172 3.992 8.226 1.00 75.75 492 ALA A CA 1
ATOM 3766 C C . ALA A 1 492 ? -13.020 4.996 8.082 1.00 75.75 492 ALA A C 1
ATOM 3768 O O . ALA A 1 492 ? -13.019 5.792 7.148 1.00 75.75 492 ALA A O 1
ATOM 3769 N N . ILE A 1 493 ? -12.003 4.910 8.945 1.00 78.00 493 ILE A N 1
ATOM 3770 C CA . ILE A 1 493 ? -10.868 5.844 8.940 1.00 78.00 493 ILE A CA 1
ATOM 3771 C C . ILE A 1 493 ? -9.913 5.589 7.770 1.00 78.00 493 ILE A C 1
ATOM 3773 O O . ILE A 1 493 ? -9.417 6.537 7.169 1.00 78.00 493 ILE A O 1
ATOM 3777 N N . ARG A 1 494 ? -9.698 4.327 7.371 1.00 75.75 494 ARG A N 1
ATOM 3778 C CA . ARG A 1 494 ? -8.811 3.963 6.241 1.00 75.75 494 ARG A CA 1
ATOM 3779 C C . ARG A 1 494 ? -9.139 4.674 4.929 1.00 75.75 494 ARG A C 1
ATOM 3781 O O . ARG A 1 494 ? -8.259 4.832 4.090 1.00 75.75 494 ARG A O 1
ATOM 3788 N N . ARG A 1 495 ? -10.406 5.041 4.720 1.00 65.81 495 ARG A N 1
ATOM 3789 C CA . ARG A 1 495 ? -10.892 5.678 3.484 1.00 65.81 495 ARG A CA 1
ATOM 3790 C C . ARG A 1 495 ? -10.903 7.201 3.552 1.00 65.81 495 ARG A C 1
ATOM 3792 O O . ARG A 1 495 ? -11.170 7.840 2.542 1.00 65.81 495 ARG A O 1
ATOM 3799 N N . GLU A 1 496 ? -10.594 7.758 4.717 1.00 70.88 496 GLU A N 1
ATOM 3800 C CA . GLU A 1 496 ? -10.646 9.184 5.006 1.00 70.88 496 GLU A CA 1
ATOM 3801 C C . GLU A 1 496 ? -9.219 9.692 5.260 1.00 70.88 496 GLU A C 1
ATOM 3803 O O . GLU A 1 496 ? -8.751 9.689 6.401 1.00 70.88 496 GLU A O 1
ATOM 3808 N N . PRO A 1 497 ? -8.484 10.112 4.214 1.00 69.94 497 PRO A N 1
ATOM 3809 C CA . PRO A 1 497 ? -7.048 10.385 4.311 1.00 69.94 497 PRO A CA 1
ATOM 3810 C C . PRO A 1 497 ? -6.699 11.472 5.332 1.00 69.94 497 PRO A C 1
ATOM 3812 O O . PRO A 1 497 ? -5.676 11.374 6.005 1.00 69.94 497 PRO A O 1
ATOM 3815 N N . THR A 1 498 ? -7.560 12.478 5.505 1.00 75.88 498 THR A N 1
ATOM 3816 C CA . THR A 1 498 ? -7.369 13.519 6.523 1.00 75.88 498 THR A CA 1
ATOM 3817 C C . THR A 1 498 ? -7.483 12.951 7.940 1.00 75.88 498 THR A C 1
ATOM 3819 O O . THR A 1 498 ? -6.611 13.218 8.763 1.00 75.88 498 THR A O 1
ATOM 3822 N N . HIS A 1 499 ? -8.489 12.113 8.220 1.00 82.31 499 HIS A N 1
ATOM 3823 C CA . HIS A 1 499 ? -8.640 11.472 9.531 1.00 82.31 499 HIS A CA 1
ATOM 3824 C C . HIS A 1 499 ? -7.548 10.429 9.795 1.00 82.31 499 HIS A C 1
ATOM 3826 O O . HIS A 1 499 ? -7.085 10.300 10.924 1.00 82.31 499 HIS A O 1
ATOM 3832 N N . LEU A 1 500 ? -7.091 9.709 8.767 1.00 84.25 500 LEU A N 1
ATOM 3833 C CA . LEU A 1 500 ? -5.969 8.780 8.895 1.00 84.25 500 LEU A CA 1
ATOM 3834 C C . LEU A 1 500 ? -4.667 9.522 9.242 1.00 84.25 500 LEU A C 1
ATOM 3836 O O . LEU A 1 500 ? -3.923 9.089 10.121 1.00 84.25 500 LEU A O 1
ATOM 3840 N N . ALA A 1 501 ? -4.417 10.673 8.611 1.00 88.00 501 ALA A N 1
ATOM 3841 C CA . ALA A 1 501 ? -3.288 11.540 8.944 1.00 88.00 501 ALA A CA 1
ATOM 3842 C C . ALA A 1 501 ? -3.412 12.156 10.351 1.00 88.00 501 ALA A C 1
ATOM 3844 O O . ALA A 1 501 ? -2.423 12.252 11.081 1.00 88.00 501 ALA A O 1
ATOM 3845 N N . GLU A 1 502 ? -4.621 12.541 10.766 1.00 91.81 502 GLU A N 1
ATOM 3846 C CA . GLU A 1 502 ? -4.884 12.986 12.136 1.00 91.81 502 GLU A CA 1
ATOM 3847 C C . GLU A 1 502 ? -4.611 11.871 13.153 1.00 91.81 502 GLU A C 1
ATOM 3849 O O . GLU A 1 502 ? -3.973 12.125 14.179 1.00 91.81 502 GLU A O 1
ATOM 3854 N N . LEU A 1 503 ? -5.031 10.636 12.862 1.00 95.06 503 LEU A N 1
ATOM 3855 C CA . LEU A 1 503 ? -4.749 9.469 13.693 1.00 95.06 503 LEU A CA 1
ATOM 3856 C C . LEU A 1 503 ? -3.239 9.261 13.830 1.00 95.06 503 LEU A C 1
ATOM 3858 O O . LEU A 1 503 ? -2.748 9.127 14.948 1.00 95.06 503 LEU A O 1
ATOM 3862 N N . MET A 1 504 ? -2.485 9.315 12.727 1.00 96.56 504 MET A N 1
ATOM 3863 C CA . MET A 1 504 ? -1.020 9.210 12.758 1.00 96.56 504 MET A CA 1
ATOM 3864 C C . MET A 1 504 ? -0.388 10.245 13.689 1.00 96.56 504 MET A C 1
ATOM 3866 O O . MET A 1 504 ? 0.428 9.897 14.542 1.00 96.56 504 MET A O 1
ATOM 3870 N N . ARG A 1 505 ? -0.808 11.507 13.562 1.00 94.12 505 ARG A N 1
ATOM 3871 C CA . ARG A 1 505 ? -0.310 12.617 14.379 1.00 94.12 505 ARG A CA 1
ATOM 3872 C C . ARG A 1 505 ? -0.666 12.447 15.856 1.00 94.12 505 ARG A C 1
ATOM 3874 O O . ARG A 1 505 ? 0.192 12.581 16.719 1.00 94.12 505 ARG A O 1
ATOM 3881 N N . THR A 1 506 ? -1.934 12.181 16.164 1.00 94.88 506 THR A N 1
ATOM 3882 C CA . THR A 1 506 ? -2.437 12.106 17.550 1.00 94.88 506 THR A CA 1
ATOM 3883 C C . THR A 1 506 ? -1.899 10.899 18.305 1.00 94.88 506 THR A C 1
ATOM 3885 O O . THR A 1 506 ? -1.657 10.987 19.508 1.00 94.88 506 THR A O 1
ATOM 3888 N N . THR A 1 507 ? -1.644 9.805 17.592 1.00 96.06 507 THR A N 1
ATOM 3889 C CA . THR A 1 507 ? -1.082 8.578 18.156 1.00 96.06 507 THR A CA 1
ATOM 3890 C C . THR A 1 507 ? 0.432 8.496 17.987 1.00 96.06 507 THR A C 1
ATOM 3892 O O . THR A 1 507 ? 1.001 7.461 18.312 1.00 96.06 507 THR A O 1
ATOM 3895 N N . ASN A 1 508 ? 1.117 9.556 17.542 1.00 95.56 508 ASN A N 1
ATOM 3896 C CA . ASN A 1 508 ? 2.573 9.592 17.355 1.00 95.56 508 ASN A CA 1
ATOM 3897 C C . ASN A 1 508 ? 3.115 8.377 16.575 1.00 95.56 508 ASN A C 1
ATOM 3899 O O . ASN A 1 508 ? 4.029 7.687 17.038 1.00 95.56 508 ASN A O 1
ATOM 3903 N N . VAL A 1 509 ? 2.527 8.074 15.417 1.00 97.56 509 VAL A N 1
ATOM 3904 C CA . VAL A 1 509 ? 2.997 6.987 14.544 1.00 97.56 509 VAL A CA 1
ATOM 3905 C C . VAL A 1 509 ? 4.457 7.225 14.158 1.00 97.56 509 VAL A C 1
ATOM 3907 O O . VAL A 1 509 ? 4.849 8.344 13.824 1.00 97.56 509 VAL A O 1
ATOM 3910 N N . THR A 1 510 ? 5.263 6.164 14.202 1.00 97.06 510 THR A N 1
ATOM 3911 C CA . THR A 1 510 ? 6.685 6.196 13.832 1.00 97.06 510 THR A CA 1
ATOM 3912 C C . THR A 1 510 ? 6.983 5.413 12.561 1.00 97.06 510 THR A C 1
ATOM 3914 O O . THR A 1 510 ? 7.926 5.751 11.846 1.00 97.06 510 THR A O 1
ATOM 3917 N N . PHE A 1 511 ? 6.170 4.410 12.235 1.00 97.50 511 PHE A N 1
ATOM 3918 C CA . PHE A 1 511 ? 6.392 3.531 11.094 1.00 97.50 511 PHE A CA 1
ATOM 3919 C C . PHE A 1 511 ? 5.098 3.329 10.307 1.00 97.50 511 PHE A C 1
ATOM 3921 O O . PHE A 1 511 ? 4.064 2.949 10.863 1.00 97.50 511 PHE A O 1
ATOM 3928 N N . THR A 1 512 ? 5.173 3.523 8.992 1.00 96.50 512 THR A N 1
ATOM 3929 C CA . THR A 1 512 ? 4.107 3.158 8.057 1.00 96.50 512 THR A CA 1
ATOM 3930 C C . THR A 1 512 ? 4.670 2.327 6.912 1.00 96.50 512 THR A C 1
ATOM 3932 O O . THR A 1 512 ? 5.826 2.474 6.516 1.00 96.50 512 THR A O 1
ATOM 3935 N N . LEU A 1 513 ? 3.832 1.444 6.381 1.00 93.44 513 LEU A N 1
ATOM 3936 C CA . LEU A 1 513 ? 4.088 0.689 5.160 1.00 93.44 513 LEU A CA 1
ATOM 3937 C C . LEU A 1 513 ? 2.813 0.739 4.326 1.00 93.44 513 LEU A C 1
ATOM 3939 O O . LEU A 1 513 ? 1.751 0.400 4.848 1.00 93.44 513 LEU A O 1
ATOM 3943 N N . GLY A 1 514 ? 2.923 1.149 3.069 1.00 83.25 514 GLY A N 1
ATOM 3944 C CA . GLY A 1 514 ? 1.795 1.297 2.154 1.00 83.25 514 GLY A CA 1
ATOM 3945 C C . GLY A 1 514 ? 2.241 1.328 0.696 1.00 83.25 514 GLY A C 1
ATOM 3946 O O . GLY A 1 514 ? 3.424 1.168 0.379 1.00 83.25 514 GLY A O 1
ATOM 3947 N N . VAL A 1 515 ? 1.287 1.529 -0.207 1.00 78.06 515 VAL A N 1
ATOM 3948 C CA . VAL A 1 515 ? 1.563 1.614 -1.650 1.00 78.06 515 VAL A CA 1
ATOM 3949 C C . VAL A 1 515 ? 1.741 3.079 -2.071 1.00 78.06 515 VAL A C 1
ATOM 3951 O O . VAL A 1 515 ? 1.110 3.958 -1.479 1.00 78.06 515 VAL A O 1
ATOM 3954 N N . PRO A 1 516 ? 2.568 3.393 -3.085 1.00 73.50 516 PRO A N 1
ATOM 3955 C CA . PRO A 1 516 ? 2.730 4.757 -3.593 1.00 73.50 516 PRO A CA 1
ATOM 3956 C C . PRO A 1 516 ? 1.412 5.517 -3.822 1.00 73.50 516 PRO A C 1
ATOM 3958 O O . PRO A 1 516 ? 1.275 6.650 -3.363 1.00 73.50 516 PRO A O 1
ATOM 3961 N N . SER A 1 517 ? 0.405 4.888 -4.436 1.00 65.19 517 SER A N 1
ATOM 3962 C CA . SER A 1 517 ? -0.909 5.514 -4.656 1.00 65.19 517 SER A CA 1
ATOM 3963 C C . SER A 1 517 ? -1.623 5.918 -3.360 1.00 65.19 517 SER A C 1
ATOM 3965 O O . SER A 1 517 ? -2.291 6.949 -3.310 1.00 65.19 517 SER A O 1
ATOM 3967 N N . GLU A 1 518 ? -1.481 5.127 -2.296 1.00 71.50 518 GLU A N 1
ATOM 3968 C CA . GLU A 1 518 ? -2.075 5.408 -0.987 1.00 71.50 518 GLU A CA 1
ATOM 3969 C C . GLU A 1 518 ? -1.383 6.605 -0.332 1.00 71.50 518 GLU A C 1
ATOM 3971 O O . GLU A 1 518 ? -2.050 7.536 0.122 1.00 71.50 518 GLU A O 1
ATOM 3976 N N . TYR A 1 519 ? -0.048 6.642 -0.371 1.00 77.12 519 TYR A N 1
ATOM 3977 C CA . TYR A 1 519 ? 0.718 7.784 0.123 1.00 77.12 519 TYR A CA 1
ATOM 3978 C C . TYR A 1 519 ? 0.433 9.065 -0.656 1.00 77.12 519 TYR A C 1
ATOM 3980 O O . TYR A 1 519 ? 0.361 10.130 -0.051 1.00 77.12 519 TYR A O 1
ATOM 3988 N N . ALA A 1 520 ? 0.223 8.987 -1.972 1.00 66.94 520 ALA A N 1
ATOM 3989 C CA . ALA A 1 520 ? -0.136 10.152 -2.774 1.00 66.94 520 ALA A CA 1
ATOM 3990 C C . ALA A 1 520 ? -1.452 10.790 -2.301 1.00 66.94 520 ALA A C 1
ATOM 3992 O O . ALA A 1 520 ? -1.544 12.014 -2.202 1.00 66.94 520 ALA A O 1
ATOM 3993 N N . ILE A 1 521 ? -2.454 9.973 -1.962 1.00 62.62 521 ILE A N 1
ATOM 3994 C CA . ILE A 1 521 ? -3.732 10.438 -1.406 1.00 62.62 521 ILE A CA 1
ATOM 3995 C C . ILE A 1 521 ? -3.524 10.993 0.006 1.00 62.62 521 ILE A C 1
ATOM 3997 O O . ILE A 1 521 ? -3.970 12.101 0.309 1.00 62.62 521 ILE A O 1
ATOM 4001 N N . LEU A 1 522 ? -2.828 10.240 0.858 1.00 74.19 522 LEU A N 1
ATOM 4002 C CA . LEU A 1 522 ? -2.574 10.609 2.247 1.00 74.19 522 LEU A CA 1
ATOM 4003 C C . LEU A 1 522 ? -1.836 11.952 2.345 1.00 74.19 522 LEU A C 1
ATOM 4005 O O . LEU A 1 522 ? -2.261 12.832 3.089 1.00 74.19 522 LEU A O 1
ATOM 4009 N N . LEU A 1 523 ? -0.784 12.147 1.548 1.00 73.81 523 LEU A N 1
ATOM 4010 C CA . LEU A 1 523 ? -0.038 13.402 1.486 1.00 73.81 523 LEU A CA 1
ATOM 4011 C C . LEU A 1 523 ? -0.877 14.521 0.879 1.00 73.81 523 LEU A C 1
ATOM 4013 O O . LEU A 1 523 ? -0.867 15.618 1.410 1.00 73.81 523 LEU A O 1
ATOM 4017 N N . ARG A 1 524 ? -1.649 14.276 -0.184 1.00 65.38 524 ARG A N 1
ATOM 4018 C CA . ARG A 1 524 ? -2.458 15.330 -0.817 1.00 65.38 524 ARG A CA 1
ATOM 4019 C C . ARG A 1 524 ? -3.501 15.931 0.128 1.00 65.38 524 ARG A C 1
ATOM 4021 O O . ARG A 1 524 ? -3.683 17.143 0.123 1.00 65.38 524 ARG A O 1
ATOM 4028 N N . TYR A 1 525 ? -4.194 15.100 0.904 1.00 62.94 525 TYR A N 1
ATOM 4029 C CA . TYR A 1 525 ? -5.335 15.536 1.723 1.00 62.94 525 TYR A CA 1
ATOM 4030 C C . TYR A 1 525 ? -5.029 15.630 3.225 1.00 62.94 525 TYR A C 1
ATOM 4032 O O . TYR A 1 525 ? -5.791 16.242 3.973 1.00 62.94 525 TYR A O 1
ATOM 4040 N N . GLY A 1 526 ? -3.935 15.019 3.680 1.00 70.69 526 GLY A N 1
ATOM 4041 C CA . GLY A 1 526 ? -3.532 14.953 5.085 1.00 70.69 526 GLY A CA 1
ATOM 4042 C C . GLY A 1 526 ? -2.269 15.745 5.429 1.00 70.69 526 GLY A C 1
ATOM 4043 O O . GLY A 1 526 ? -1.851 15.696 6.586 1.00 70.69 526 GLY A O 1
ATOM 4044 N N . ILE A 1 527 ? -1.663 16.473 4.475 1.00 79.50 527 ILE A N 1
ATOM 4045 C CA . ILE A 1 527 ? -0.335 17.102 4.635 1.00 79.50 527 ILE A CA 1
ATOM 4046 C C . ILE A 1 527 ? -0.184 17.895 5.936 1.00 79.50 527 ILE A C 1
ATOM 4048 O O . ILE A 1 527 ? 0.815 17.737 6.629 1.00 79.50 527 ILE A O 1
ATOM 4052 N N . HIS A 1 528 ? -1.200 18.674 6.316 1.00 78.44 528 HIS A N 1
ATOM 4053 C CA . HIS A 1 528 ? -1.161 19.523 7.506 1.00 78.44 528 HIS A CA 1
ATOM 4054 C C . HIS A 1 528 ? -0.976 18.727 8.802 1.00 78.44 528 HIS A C 1
ATOM 4056 O O . HIS A 1 528 ? -0.254 19.161 9.697 1.00 78.44 528 HIS A O 1
ATOM 4062 N N . HIS A 1 529 ? -1.609 17.557 8.917 1.00 85.69 529 HIS A N 1
ATOM 4063 C CA . HIS A 1 529 ? -1.424 16.692 10.079 1.00 85.69 529 HIS A CA 1
ATOM 4064 C C . HIS A 1 529 ? -0.087 15.953 10.023 1.00 85.69 529 HIS A C 1
ATOM 4066 O O . HIS A 1 529 ? 0.550 15.774 11.059 1.00 85.69 529 HIS A O 1
ATOM 4072 N N . LEU A 1 530 ? 0.355 15.558 8.827 1.00 87.12 530 LEU A N 1
ATOM 4073 C CA . LEU A 1 530 ? 1.603 14.820 8.630 1.00 87.12 530 LEU A CA 1
ATOM 4074 C C . LEU A 1 530 ? 2.838 15.686 8.896 1.00 87.12 530 LEU A C 1
ATOM 4076 O O . LEU A 1 530 ? 3.767 15.204 9.532 1.00 87.12 530 LEU A O 1
ATOM 4080 N N . GLN A 1 531 ? 2.819 16.967 8.513 1.00 87.19 531 GLN A N 1
ATOM 4081 C CA . GLN A 1 531 ? 3.864 17.945 8.857 1.00 87.19 531 GLN A CA 1
ATOM 4082 C C . GLN A 1 531 ? 4.022 18.123 10.375 1.00 87.19 531 GLN A C 1
ATOM 4084 O O . GLN A 1 531 ? 5.089 18.466 10.867 1.00 87.19 531 GLN A O 1
ATOM 4089 N N . GLN A 1 532 ? 2.957 17.871 11.137 1.00 87.19 532 GLN A N 1
ATOM 4090 C CA . GLN A 1 532 ? 2.970 17.918 12.600 1.00 87.19 532 GLN A CA 1
ATOM 4091 C C . GLN A 1 532 ? 3.280 16.553 13.235 1.00 87.19 532 GLN A C 1
ATOM 4093 O O . GLN A 1 532 ? 3.416 16.456 14.455 1.00 87.19 532 GLN A O 1
ATOM 4098 N N . CYS A 1 533 ? 3.376 15.487 12.440 1.00 90.56 533 CYS A N 1
ATOM 4099 C CA . CYS A 1 533 ? 3.662 14.134 12.902 1.00 90.56 533 CYS A CA 1
ATOM 4100 C C . CYS A 1 533 ? 5.180 13.910 12.998 1.00 90.56 533 CYS A C 1
ATOM 4102 O O . CYS A 1 533 ? 5.733 13.028 12.346 1.00 90.56 533 CYS A O 1
ATOM 4104 N N . LEU A 1 534 ? 5.852 14.695 13.846 1.00 89.38 534 LEU A N 1
ATOM 4105 C CA . LEU A 1 534 ? 7.318 14.692 14.011 1.00 89.38 534 LEU A CA 1
ATOM 4106 C C . LEU A 1 534 ? 7.892 13.342 14.482 1.00 89.38 534 LEU A C 1
ATOM 4108 O O . LEU A 1 534 ? 9.096 13.111 14.430 1.00 89.38 534 LEU A O 1
ATOM 4112 N N . SER A 1 535 ? 7.037 12.445 14.975 1.00 92.75 535 SER A N 1
ATOM 4113 C CA . SER A 1 535 ? 7.406 11.078 15.340 1.00 92.75 535 SER A CA 1
ATOM 4114 C C . SER A 1 535 ? 7.615 10.161 14.134 1.00 92.75 535 SER A C 1
ATOM 4116 O O . SER A 1 535 ? 8.170 9.077 14.309 1.00 92.75 535 SER A O 1
ATOM 4118 N N . TRP A 1 536 ? 7.145 10.537 12.938 1.00 94.50 536 TRP A N 1
ATOM 4119 C CA . TRP A 1 536 ? 7.126 9.658 11.772 1.00 94.50 536 TRP A CA 1
ATOM 4120 C C . TRP A 1 536 ? 8.536 9.461 11.209 1.00 94.50 536 TRP A C 1
ATOM 4122 O O . TRP A 1 536 ? 9.089 10.325 10.541 1.00 94.50 536 TRP A O 1
ATOM 4132 N N . ARG A 1 537 ? 9.121 8.291 11.485 1.00 92.88 537 ARG A N 1
ATOM 4133 C CA . ARG A 1 537 ? 10.515 7.956 11.168 1.00 92.88 537 ARG A CA 1
ATOM 4134 C C . ARG A 1 537 ? 10.683 7.190 9.870 1.00 92.88 537 ARG A C 1
ATOM 4136 O O . ARG A 1 537 ? 11.670 7.415 9.183 1.00 92.88 537 ARG A O 1
ATOM 4143 N N . TYR A 1 538 ? 9.769 6.280 9.541 1.00 94.62 538 TYR A N 1
ATOM 4144 C CA . TYR A 1 538 ? 9.885 5.433 8.351 1.00 94.62 538 TYR A CA 1
ATOM 4145 C C . TYR A 1 538 ? 8.583 5.413 7.554 1.00 94.62 538 TYR A C 1
ATOM 4147 O O . TYR A 1 538 ? 7.511 5.116 8.092 1.00 94.62 538 TYR A O 1
ATOM 4155 N N . ALA A 1 539 ? 8.696 5.698 6.259 1.00 94.25 539 ALA A N 1
ATOM 4156 C CA . ALA A 1 539 ? 7.639 5.530 5.273 1.00 94.25 539 ALA A CA 1
ATOM 4157 C C . ALA A 1 539 ? 8.101 4.481 4.260 1.00 94.25 539 ALA A C 1
ATOM 4159 O O . ALA A 1 539 ? 8.966 4.757 3.430 1.00 94.25 539 ALA A O 1
ATOM 4160 N N . VAL A 1 540 ? 7.577 3.261 4.357 1.00 93.19 540 VAL A N 1
ATOM 4161 C CA . VAL A 1 540 ? 7.941 2.178 3.440 1.00 93.19 540 VAL A CA 1
ATOM 4162 C C . VAL A 1 540 ? 6.931 2.094 2.308 1.00 93.19 540 VAL A C 1
ATOM 4164 O O . VAL A 1 540 ? 5.734 1.950 2.537 1.00 93.19 540 VAL A O 1
ATOM 4167 N N . CYS A 1 541 ? 7.420 2.123 1.077 1.00 83.19 541 CYS A N 1
ATOM 4168 C CA . CYS A 1 541 ? 6.630 2.032 -0.134 1.00 83.19 541 CYS A CA 1
ATOM 4169 C C . CYS A 1 541 ? 6.952 0.741 -0.881 1.00 83.19 541 CYS A C 1
ATOM 4171 O O . CYS A 1 541 ? 8.098 0.495 -1.252 1.00 83.19 541 CYS A O 1
ATOM 4173 N N . GLY A 1 542 ? 5.926 -0.064 -1.135 1.00 79.38 542 GLY A N 1
ATOM 4174 C CA . GLY A 1 542 ? 6.045 -1.306 -1.893 1.00 79.38 542 GLY A CA 1
ATOM 4175 C C . GLY A 1 542 ? 4.837 -1.531 -2.790 1.00 79.38 542 GLY A C 1
ATOM 4176 O O . GLY A 1 542 ? 3.836 -0.827 -2.707 1.00 79.38 542 GLY A O 1
ATOM 4177 N N . GLY A 1 543 ? 4.925 -2.513 -3.682 1.00 71.75 543 GLY A N 1
ATOM 4178 C CA . GLY A 1 543 ? 3.794 -2.907 -4.529 1.00 71.75 543 GLY A CA 1
ATOM 4179 C C . GLY A 1 543 ? 3.546 -2.028 -5.761 1.00 71.75 543 GLY A C 1
ATOM 4180 O O . GLY A 1 543 ? 2.916 -2.506 -6.694 1.00 71.75 543 GLY A O 1
ATOM 4181 N N . GLU A 1 544 ? 4.091 -0.816 -5.850 1.00 70.12 544 GLU A N 1
ATOM 4182 C CA . GLU A 1 544 ? 4.068 0.002 -7.074 1.00 70.12 544 GLU A CA 1
ATOM 4183 C C . GLU A 1 544 ? 5.392 0.738 -7.264 1.00 70.12 544 GLU A C 1
ATOM 4185 O O . GLU A 1 544 ? 6.217 0.808 -6.352 1.00 70.12 544 GLU A O 1
ATOM 4190 N N . ARG A 1 545 ? 5.594 1.299 -8.459 1.00 70.00 545 ARG A N 1
ATOM 4191 C CA . ARG A 1 545 ? 6.731 2.183 -8.711 1.00 70.00 545 ARG A CA 1
ATOM 4192 C C . ARG A 1 545 ? 6.529 3.511 -7.979 1.00 70.00 545 ARG A C 1
ATOM 4194 O O . ARG A 1 545 ? 5.424 4.044 -7.930 1.00 70.00 545 ARG A O 1
ATOM 4201 N N . MET A 1 546 ? 7.613 4.039 -7.421 1.00 71.38 546 MET A N 1
ATOM 4202 C CA . MET A 1 546 ? 7.642 5.361 -6.801 1.00 71.38 546 MET A CA 1
ATOM 4203 C C . MET A 1 546 ? 7.742 6.444 -7.881 1.00 71.38 546 MET A C 1
ATOM 4205 O O . MET A 1 546 ? 8.675 6.415 -8.681 1.00 71.38 546 MET A O 1
ATOM 4209 N N . THR A 1 547 ? 6.840 7.426 -7.871 1.00 69.12 547 THR A N 1
ATOM 4210 C CA . THR A 1 547 ? 6.866 8.546 -8.825 1.00 69.12 547 THR A CA 1
ATOM 4211 C C . THR A 1 547 ? 7.679 9.729 -8.292 1.00 69.12 547 THR A C 1
ATOM 4213 O O . THR A 1 547 ? 7.812 9.940 -7.082 1.00 69.12 547 THR A O 1
ATOM 4216 N N . VAL A 1 548 ? 8.206 10.559 -9.197 1.00 68.19 548 VAL A N 1
ATOM 4217 C CA . VAL A 1 548 ? 8.918 11.797 -8.823 1.00 68.19 548 VAL A CA 1
ATOM 4218 C C . VAL A 1 548 ? 7.981 12.785 -8.122 1.00 68.19 548 VAL A C 1
ATOM 4220 O O . VAL A 1 548 ? 8.386 13.460 -7.174 1.00 68.19 548 VAL A O 1
ATOM 4223 N N . SER A 1 549 ? 6.717 12.848 -8.549 1.00 63.56 549 SER A N 1
ATOM 4224 C CA . SER A 1 549 ? 5.686 13.674 -7.913 1.00 63.56 549 SER A CA 1
ATOM 4225 C C . SER A 1 549 ? 5.463 13.281 -6.451 1.00 63.56 549 SER A C 1
ATOM 4227 O O . SER A 1 549 ? 5.374 14.157 -5.591 1.00 63.56 549 SER A O 1
ATOM 4229 N N . LEU A 1 550 ? 5.472 11.983 -6.143 1.00 72.50 550 LEU A N 1
ATOM 4230 C CA . LEU A 1 550 ? 5.335 11.499 -4.776 1.00 72.50 550 LEU A CA 1
ATOM 4231 C C . LEU A 1 550 ? 6.581 11.788 -3.929 1.00 72.50 550 LEU A C 1
ATOM 4233 O O . LEU A 1 550 ? 6.446 12.270 -2.806 1.00 72.50 550 LEU A O 1
ATOM 4237 N N . LYS A 1 551 ? 7.794 11.602 -4.473 1.00 76.56 551 LYS A N 1
ATOM 4238 C CA . LYS A 1 551 ? 9.041 12.008 -3.788 1.00 76.56 551 LYS A CA 1
ATOM 4239 C C . LYS A 1 551 ? 9.035 13.505 -3.436 1.00 76.56 551 LYS A C 1
ATOM 4241 O O . LYS A 1 551 ? 9.429 13.874 -2.332 1.00 76.56 551 LYS A O 1
ATOM 4246 N N . ARG A 1 552 ? 8.539 14.369 -4.337 1.00 74.12 552 ARG A N 1
ATOM 4247 C CA . ARG A 1 552 ? 8.344 15.811 -4.071 1.00 74.12 552 ARG A CA 1
ATOM 4248 C C . ARG A 1 552 ? 7.337 16.061 -2.950 1.00 74.12 552 ARG A C 1
ATOM 4250 O O . ARG A 1 552 ? 7.590 16.912 -2.104 1.00 74.12 552 ARG A O 1
ATOM 4257 N N . ALA A 1 553 ? 6.225 15.327 -2.933 1.00 74.06 553 ALA A N 1
ATOM 4258 C CA . ALA A 1 553 ? 5.209 15.461 -1.892 1.00 74.06 553 ALA A CA 1
ATOM 4259 C C . ALA A 1 553 ? 5.750 15.071 -0.507 1.00 74.06 553 ALA A C 1
ATOM 4261 O O . ALA A 1 553 ? 5.509 15.787 0.458 1.00 74.06 553 ALA A O 1
ATOM 4262 N N . PHE A 1 554 ? 6.545 14.001 -0.410 1.00 84.44 554 PHE A N 1
ATOM 4263 C CA . PHE A 1 554 ? 7.235 13.668 0.838 1.00 84.44 554 PHE A CA 1
ATOM 4264 C C . PHE A 1 554 ? 8.270 14.725 1.232 1.00 84.44 554 PHE A C 1
ATOM 4266 O O . PHE A 1 554 ? 8.336 15.098 2.396 1.00 84.44 554 PHE A O 1
ATOM 4273 N N . ARG A 1 555 ? 9.036 15.266 0.274 1.00 81.62 555 ARG A N 1
ATOM 4274 C CA . ARG A 1 555 ? 9.992 16.353 0.544 1.00 81.62 555 ARG A CA 1
ATOM 4275 C C . ARG A 1 555 ? 9.312 17.595 1.141 1.00 81.62 555 ARG A C 1
ATOM 4277 O O . ARG A 1 555 ? 9.929 18.301 1.931 1.00 81.62 555 ARG A O 1
ATOM 4284 N N . ALA A 1 556 ? 8.051 17.857 0.792 1.00 78.25 556 ALA A N 1
ATOM 4285 C CA . ALA A 1 556 ? 7.269 18.968 1.342 1.00 78.25 556 ALA A CA 1
ATOM 4286 C C . ALA A 1 556 ? 6.871 18.791 2.825 1.00 78.25 556 ALA A C 1
ATOM 4288 O O . ALA A 1 556 ? 6.374 19.738 3.435 1.00 78.25 556 ALA A O 1
ATOM 4289 N N . LEU A 1 557 ? 7.096 17.610 3.417 1.00 78.50 557 LEU A N 1
ATOM 4290 C CA . LEU A 1 557 ? 6.959 17.397 4.862 1.00 78.50 557 LEU A CA 1
ATOM 4291 C C . LEU A 1 557 ? 8.104 18.008 5.683 1.00 78.50 557 LEU A C 1
ATOM 4293 O O . LEU A 1 557 ? 7.929 18.110 6.890 1.00 78.50 557 LEU A O 1
ATOM 4297 N N . ASP A 1 558 ? 9.191 18.435 5.019 1.00 68.00 558 ASP A N 1
ATOM 4298 C CA . ASP A 1 558 ? 10.520 18.841 5.520 1.00 68.00 558 ASP A CA 1
ATOM 4299 C C . ASP A 1 558 ? 11.596 17.776 5.225 1.00 68.00 558 ASP A C 1
ATOM 4301 O O . ASP A 1 558 ? 11.456 16.601 5.553 1.00 68.00 558 ASP A O 1
ATOM 4305 N N . ALA A 1 559 ? 12.685 18.191 4.571 1.00 58.84 559 ALA A N 1
ATOM 4306 C CA . ALA A 1 559 ? 13.780 17.311 4.170 1.00 58.84 559 ALA A CA 1
ATOM 4307 C C . ALA A 1 559 ? 14.724 16.952 5.332 1.00 58.84 559 ALA A C 1
ATOM 4309 O O . ALA A 1 559 ? 15.426 15.946 5.231 1.00 58.84 559 ALA A O 1
ATOM 4310 N N . GLU A 1 560 ? 14.752 17.750 6.406 1.00 60.97 560 GLU A N 1
ATOM 4311 C CA . GLU A 1 560 ? 15.587 17.476 7.586 1.00 60.97 560 GLU A CA 1
ATOM 4312 C C . GLU A 1 560 ? 14.835 16.712 8.684 1.00 60.97 560 GLU A C 1
ATOM 4314 O O . GLU A 1 560 ? 15.448 15.919 9.400 1.00 60.97 560 GLU A O 1
ATOM 4319 N N . SER A 1 561 ? 13.516 16.913 8.804 1.00 67.69 561 SER A N 1
ATOM 4320 C CA . SER A 1 561 ? 12.684 16.301 9.854 1.00 67.69 561 SER A CA 1
ATOM 4321 C C . SER A 1 561 ? 11.611 15.317 9.360 1.00 67.69 561 SER A C 1
ATOM 4323 O O . SER A 1 561 ? 10.936 14.690 10.178 1.00 67.69 561 SER A O 1
ATOM 4325 N N . GLY A 1 562 ? 11.466 15.132 8.043 1.00 77.88 562 GLY A N 1
ATOM 4326 C CA . GLY A 1 562 ? 10.554 14.153 7.448 1.00 77.88 562 GLY A CA 1
ATOM 4327 C C . GLY A 1 562 ? 10.995 12.691 7.636 1.00 77.88 562 GLY A C 1
ATOM 4328 O O . GLY A 1 562 ? 12.137 12.415 8.019 1.00 77.88 562 GLY A O 1
ATOM 4329 N N . PRO A 1 563 ? 10.110 11.715 7.344 1.00 91.00 563 PRO A N 1
ATOM 4330 C CA . PRO A 1 563 ? 10.433 10.298 7.507 1.00 91.00 563 PRO A CA 1
ATOM 4331 C C . PRO A 1 563 ? 11.582 9.874 6.582 1.00 91.00 563 PRO A C 1
ATOM 4333 O O . PRO A 1 563 ? 11.815 10.471 5.543 1.00 91.00 563 PRO A O 1
ATOM 4336 N N . THR A 1 564 ? 12.277 8.783 6.884 1.00 91.31 564 THR A N 1
ATOM 4337 C CA . THR A 1 564 ? 13.115 8.087 5.899 1.00 91.31 564 THR A CA 1
ATOM 4338 C C . THR A 1 564 ? 12.208 7.328 4.933 1.00 91.31 564 THR A C 1
ATOM 4340 O O . THR A 1 564 ? 11.448 6.448 5.352 1.00 91.31 564 THR A O 1
ATOM 4343 N N . LEU A 1 565 ? 12.287 7.660 3.644 1.00 90.62 565 LEU A N 1
ATOM 4344 C CA . LEU A 1 565 ? 11.538 6.976 2.595 1.00 90.62 565 LEU A CA 1
ATOM 4345 C C . LEU A 1 565 ? 12.265 5.688 2.198 1.00 90.62 565 LEU A C 1
ATOM 4347 O O . LEU A 1 565 ? 13.429 5.717 1.798 1.00 90.62 565 LEU A O 1
ATOM 4351 N N . LEU A 1 566 ? 11.578 4.555 2.296 1.00 91.00 566 LEU A N 1
ATOM 4352 C CA . LEU A 1 566 ? 12.108 3.242 1.940 1.00 91.00 566 LEU A CA 1
ATOM 4353 C C . LEU A 1 566 ? 11.310 2.670 0.768 1.00 91.00 566 LEU A C 1
ATOM 4355 O O . LEU A 1 566 ? 10.087 2.712 0.771 1.00 91.00 566 LEU A O 1
ATOM 4359 N N . SER A 1 567 ? 11.992 2.108 -0.222 1.00 89.19 567 SER A N 1
ATOM 4360 C CA . SER A 1 567 ? 11.394 1.262 -1.257 1.00 89.19 567 SER A CA 1
ATOM 4361 C C . SER A 1 567 ? 11.550 -0.197 -0.860 1.00 89.19 567 SER A C 1
ATOM 4363 O O . SER A 1 567 ? 12.602 -0.567 -0.333 1.00 89.19 567 SER A O 1
ATOM 4365 N N . CYS A 1 568 ? 10.552 -1.030 -1.134 1.00 92.06 568 CYS A N 1
ATOM 4366 C CA . CYS A 1 568 ? 10.690 -2.475 -1.029 1.00 92.06 568 CYS A CA 1
ATOM 4367 C C . CYS A 1 568 ? 10.082 -3.211 -2.223 1.00 92.06 568 CYS A C 1
ATOM 4369 O O . CYS A 1 568 ? 9.129 -2.756 -2.864 1.00 92.06 568 CYS A O 1
ATOM 4371 N N . TYR A 1 569 ? 10.636 -4.386 -2.511 1.00 92.62 569 TYR A N 1
ATOM 4372 C CA . TYR A 1 569 ? 10.151 -5.260 -3.569 1.00 92.62 569 TYR A CA 1
ATOM 4373 C C . TYR A 1 569 ? 10.063 -6.703 -3.094 1.00 92.62 569 TYR A C 1
ATOM 4375 O O . TYR A 1 569 ? 11.014 -7.275 -2.567 1.00 92.62 569 TYR A O 1
ATOM 4383 N N . GLY A 1 570 ? 8.906 -7.298 -3.350 1.00 90.81 570 GLY A N 1
ATOM 4384 C CA . GLY A 1 570 ? 8.692 -8.731 -3.370 1.00 90.81 570 GLY A CA 1
ATOM 4385 C C . GLY A 1 570 ? 7.226 -9.050 -3.652 1.00 90.81 570 GLY A C 1
ATOM 4386 O O . GLY A 1 570 ? 6.346 -8.192 -3.513 1.00 90.81 570 GLY A O 1
ATOM 4387 N N . PRO A 1 571 ? 6.951 -10.254 -4.157 1.00 91.69 571 PRO A N 1
ATOM 4388 C CA . PRO A 1 571 ? 5.601 -10.791 -4.222 1.00 91.69 571 PRO A CA 1
ATOM 4389 C C . PRO A 1 571 ? 5.181 -11.475 -2.905 1.00 91.69 571 PRO A C 1
ATOM 4391 O O . PRO A 1 571 ? 6.006 -11.805 -2.057 1.00 91.69 571 PRO A O 1
ATOM 4394 N N . THR A 1 572 ? 3.889 -11.773 -2.755 1.00 91.88 572 THR A N 1
ATOM 4395 C CA . THR A 1 572 ? 3.357 -12.488 -1.578 1.00 91.88 572 THR A CA 1
ATOM 4396 C C . THR A 1 572 ? 3.987 -13.864 -1.376 1.00 91.88 572 THR A C 1
ATOM 4398 O O . THR A 1 572 ? 4.175 -14.296 -0.243 1.00 91.88 572 THR A O 1
ATOM 4401 N N . GLU A 1 573 ? 4.385 -14.532 -2.461 1.00 95.81 573 GLU A N 1
ATOM 4402 C CA . GLU A 1 573 ? 5.054 -15.836 -2.416 1.00 95.81 573 GLU A CA 1
ATOM 4403 C C . GLU A 1 573 ? 6.452 -15.816 -1.769 1.00 95.81 573 GLU A C 1
ATOM 4405 O O . GLU A 1 573 ? 7.019 -16.880 -1.528 1.00 95.81 573 GLU A O 1
ATOM 4410 N N . VAL A 1 574 ? 6.996 -14.634 -1.454 1.00 95.12 574 VAL A N 1
ATOM 4411 C CA . VAL A 1 574 ? 8.265 -14.476 -0.720 1.00 95.12 574 VAL A CA 1
ATOM 4412 C C . VAL A 1 574 ? 8.097 -13.720 0.599 1.00 95.12 574 VAL A C 1
ATOM 4414 O O . VAL A 1 574 ? 9.066 -13.190 1.130 1.00 95.12 574 VAL A O 1
ATOM 4417 N N . SER A 1 575 ? 6.874 -13.681 1.140 1.00 94.12 575 SER A N 1
ATOM 4418 C CA . SER A 1 575 ? 6.553 -13.043 2.423 1.00 94.12 575 SER A CA 1
ATOM 4419 C C . SER A 1 575 ? 6.875 -11.551 2.451 1.00 94.12 575 SER A C 1
ATOM 4421 O O . SER A 1 575 ? 7.769 -11.104 3.164 1.00 94.12 575 SER A O 1
ATOM 4423 N N . LEU A 1 576 ? 6.089 -10.774 1.698 1.00 92.62 576 LEU A N 1
ATOM 4424 C CA . LEU A 1 576 ? 6.178 -9.321 1.522 1.00 92.62 576 LEU A CA 1
ATOM 4425 C C . LEU A 1 576 ? 7.302 -8.845 0.592 1.00 92.62 576 LEU A C 1
ATOM 4427 O O . LEU A 1 576 ? 7.010 -8.300 -0.469 1.00 92.62 576 LEU A O 1
ATOM 4431 N N . ALA A 1 577 ? 8.568 -8.947 0.999 1.00 93.75 577 ALA A N 1
ATOM 4432 C CA . ALA A 1 577 ? 9.653 -8.264 0.292 1.00 93.75 577 ALA A CA 1
ATOM 4433 C C . ALA A 1 577 ? 11.007 -8.963 0.442 1.00 93.75 577 ALA A C 1
ATOM 4435 O O . ALA A 1 577 ? 11.446 -9.235 1.549 1.00 93.75 577 ALA A O 1
ATOM 4436 N N . SER A 1 578 ? 11.714 -9.182 -0.663 1.00 94.88 578 SER A N 1
ATOM 4437 C CA . SER A 1 578 ? 13.078 -9.720 -0.673 1.00 94.88 578 SER A CA 1
ATOM 4438 C C . SER A 1 578 ? 14.152 -8.633 -0.690 1.00 94.88 578 SER A C 1
ATOM 4440 O O . SER A 1 578 ? 15.312 -8.928 -0.409 1.00 94.88 578 SER A O 1
ATOM 4442 N N . SER A 1 579 ? 13.799 -7.390 -1.040 1.00 94.50 579 SER A N 1
ATOM 4443 C CA . SER A 1 579 ? 14.735 -6.264 -1.076 1.00 94.50 579 SER A CA 1
ATOM 4444 C C . SER A 1 579 ? 14.159 -4.985 -0.479 1.00 94.50 579 SER A C 1
ATOM 4446 O O . SER A 1 579 ? 12.954 -4.738 -0.579 1.00 94.50 579 SER A O 1
ATOM 4448 N N . TYR A 1 580 ? 15.035 -4.174 0.124 1.00 93.50 580 TYR A N 1
ATOM 4449 C CA . TYR A 1 580 ? 14.717 -2.841 0.642 1.00 93.50 580 TYR A CA 1
ATOM 4450 C C . TYR A 1 580 ? 15.828 -1.834 0.341 1.00 93.50 580 TYR A C 1
ATOM 4452 O O . TYR A 1 580 ? 17.009 -2.180 0.328 1.00 93.50 580 TYR A O 1
ATOM 4460 N N . GLY A 1 581 ? 15.465 -0.575 0.103 1.00 88.75 581 GLY A N 1
ATOM 4461 C CA . GLY A 1 581 ? 16.422 0.495 -0.182 1.00 88.75 581 GLY A CA 1
ATOM 4462 C C . GLY A 1 581 ? 15.936 1.853 0.295 1.00 88.75 581 GLY A C 1
ATOM 4463 O O . GLY A 1 581 ? 14.738 2.121 0.292 1.00 88.75 581 GLY A O 1
ATOM 4464 N N . VAL A 1 582 ? 16.870 2.715 0.689 1.00 88.38 582 VAL A N 1
ATOM 4465 C CA . VAL A 1 582 ? 16.573 4.110 1.034 1.00 88.38 582 VAL A CA 1
ATOM 4466 C C . VAL A 1 582 ? 16.399 4.915 -0.248 1.00 88.38 582 VAL A C 1
ATOM 4468 O O . VAL A 1 582 ? 17.243 4.863 -1.140 1.00 88.38 582 VAL A O 1
ATOM 4471 N N . LEU A 1 583 ? 15.303 5.662 -0.338 1.00 82.81 583 LEU A N 1
ATOM 4472 C CA . LEU A 1 583 ? 15.034 6.578 -1.436 1.00 82.81 583 LEU A CA 1
ATOM 4473 C C . LEU A 1 583 ? 15.446 7.998 -1.042 1.00 82.81 583 LEU A C 1
ATOM 4475 O O . LEU A 1 583 ? 15.030 8.514 -0.007 1.00 82.81 583 LEU A O 1
ATOM 4479 N N . SER A 1 584 ? 16.238 8.643 -1.896 1.00 76.00 584 SER A N 1
ATOM 4480 C CA . SER A 1 584 ? 16.647 10.038 -1.722 1.00 76.00 584 SER A CA 1
ATOM 4481 C C . SER A 1 584 ? 15.509 11.014 -2.041 1.00 76.00 584 SER A C 1
ATOM 4483 O O . SER A 1 584 ? 14.794 10.859 -3.037 1.00 76.00 584 SER A O 1
ATOM 4485 N N . TYR A 1 585 ? 15.399 12.069 -1.227 1.00 67.44 585 TYR A N 1
ATOM 4486 C CA . TYR A 1 585 ? 14.537 13.226 -1.487 1.00 67.44 585 TYR A CA 1
ATOM 4487 C C . TYR A 1 585 ? 15.124 14.218 -2.493 1.00 67.44 585 TYR A C 1
ATOM 4489 O O . TYR A 1 585 ? 14.403 15.095 -2.962 1.00 67.44 585 TYR A O 1
ATOM 4497 N N . THR A 1 586 ? 16.419 14.140 -2.806 1.00 56.31 586 THR A N 1
ATOM 4498 C CA . THR A 1 586 ? 17.118 15.148 -3.623 1.00 56.31 586 THR A CA 1
ATOM 4499 C C . THR A 1 586 ? 17.344 14.718 -5.066 1.00 56.31 586 THR A C 1
ATOM 4501 O O . THR A 1 586 ? 17.639 15.567 -5.907 1.00 56.31 586 THR A O 1
ATOM 4504 N N . ASP A 1 587 ? 17.106 13.446 -5.388 1.00 58.22 587 ASP A N 1
ATOM 4505 C CA . ASP A 1 587 ? 17.203 12.884 -6.743 1.00 58.22 587 ASP A CA 1
ATOM 4506 C C . ASP A 1 587 ? 15.957 13.257 -7.581 1.00 58.22 587 ASP A C 1
ATOM 4508 O O . ASP A 1 587 ? 15.230 12.409 -8.095 1.00 58.22 587 ASP A O 1
ATOM 4512 N N . ILE A 1 588 ? 15.653 14.560 -7.642 1.00 53.78 588 ILE A N 1
ATOM 4513 C CA . ILE A 1 588 ? 14.496 15.178 -8.323 1.00 53.78 588 ILE A CA 1
ATOM 4514 C C . ILE A 1 588 ? 14.958 16.026 -9.528 1.00 53.78 588 ILE A C 1
ATOM 4516 O O . ILE A 1 588 ? 14.137 16.570 -10.271 1.00 53.78 588 ILE A O 1
ATOM 4520 N N . SER A 1 589 ? 16.274 16.146 -9.727 1.00 42.12 589 SER A N 1
ATOM 4521 C CA . SER A 1 589 ? 16.949 17.143 -10.571 1.00 42.12 589 SER A CA 1
ATOM 4522 C C . SER A 1 589 ? 16.593 17.118 -12.058 1.00 42.12 589 SER A C 1
ATOM 4524 O O . SER A 1 589 ? 16.936 18.061 -12.765 1.00 42.12 589 SER A O 1
ATOM 4526 N N . SER A 1 590 ? 15.872 16.110 -12.540 1.00 43.19 590 SER A N 1
ATOM 4527 C CA . SER A 1 590 ? 15.603 15.934 -13.962 1.00 43.19 590 SER A CA 1
ATOM 4528 C C . SER A 1 590 ? 14.133 15.909 -14.379 1.00 43.19 590 SER A C 1
ATOM 4530 O O . SER A 1 590 ? 13.838 15.871 -15.569 1.00 43.19 590 SER A O 1
ATOM 4532 N N . GLY A 1 591 ? 13.194 15.933 -13.432 1.00 36.69 591 GLY A N 1
ATOM 4533 C CA . GLY A 1 591 ? 11.762 16.046 -13.726 1.00 36.69 591 GLY A CA 1
ATOM 4534 C C . GLY A 1 591 ? 11.076 14.855 -14.417 1.00 36.69 591 GLY A C 1
ATOM 4535 O O . GLY A 1 591 ? 9.853 14.799 -14.330 1.00 36.69 591 GLY A O 1
ATOM 4536 N N . ALA A 1 592 ? 11.798 13.908 -15.027 1.00 40.00 592 ALA A N 1
ATOM 4537 C CA . ALA A 1 592 ? 11.222 12.704 -15.639 1.00 40.00 592 ALA A CA 1
ATOM 4538 C C . ALA A 1 592 ? 11.150 11.526 -14.649 1.00 40.00 592 ALA A C 1
ATOM 4540 O O . ALA A 1 592 ? 12.016 11.389 -13.782 1.00 40.00 592 ALA A O 1
ATOM 4541 N N . GLU A 1 593 ? 10.131 10.671 -14.783 1.00 50.84 593 GLU A N 1
ATOM 4542 C CA . GLU A 1 593 ? 10.013 9.426 -14.016 1.00 50.84 593 GLU A CA 1
ATOM 4543 C C . GLU A 1 593 ? 11.195 8.494 -14.324 1.00 50.84 593 GLU A C 1
ATOM 4545 O O . GLU A 1 593 ? 11.394 8.085 -15.466 1.00 50.84 593 GLU A O 1
ATOM 4550 N N . ASP A 1 594 ? 12.008 8.164 -13.316 1.00 55.47 594 ASP A N 1
ATOM 4551 C CA . ASP A 1 594 ? 13.107 7.208 -13.480 1.00 55.47 594 ASP A CA 1
ATOM 4552 C C . ASP A 1 594 ? 12.555 5.775 -13.422 1.00 55.47 594 ASP A C 1
ATOM 4554 O O . ASP A 1 594 ? 12.431 5.170 -12.353 1.00 55.47 594 ASP A O 1
ATOM 4558 N N . GLU A 1 595 ? 12.218 5.227 -14.593 1.00 53.00 595 GLU A N 1
ATOM 4559 C CA . GLU A 1 595 ? 11.759 3.842 -14.768 1.00 53.00 595 GLU A CA 1
ATOM 4560 C C . GLU A 1 595 ? 12.764 2.783 -14.273 1.00 53.00 595 GLU A C 1
ATOM 4562 O O . GLU A 1 595 ? 12.389 1.618 -14.118 1.00 53.00 595 GLU A O 1
ATOM 4567 N N . ASN A 1 596 ? 14.012 3.177 -13.994 1.00 61.47 596 ASN A N 1
ATOM 4568 C CA . ASN A 1 596 ? 15.108 2.323 -13.548 1.00 61.47 596 ASN A CA 1
ATOM 4569 C C . ASN A 1 596 ? 15.536 2.586 -12.094 1.00 61.47 596 ASN A C 1
ATOM 4571 O O . ASN A 1 596 ? 16.585 2.087 -11.676 1.00 61.47 596 ASN A O 1
ATOM 4575 N N . SER A 1 597 ? 14.746 3.330 -11.311 1.00 70.50 597 SER A N 1
ATOM 4576 C CA . SER A 1 597 ? 15.025 3.534 -9.886 1.00 70.50 597 SER A CA 1
ATOM 4577 C C . SER A 1 597 ? 15.145 2.185 -9.149 1.00 70.50 597 SER A C 1
ATOM 4579 O O . SER A 1 597 ? 14.221 1.364 -9.224 1.00 70.50 597 SER A O 1
ATOM 4581 N N . PRO A 1 598 ? 16.247 1.938 -8.414 1.00 84.25 598 PRO A N 1
ATOM 4582 C CA . PRO A 1 598 ? 16.414 0.700 -7.667 1.00 84.25 598 PRO A CA 1
ATOM 4583 C C . PRO A 1 598 ? 15.320 0.489 -6.613 1.00 84.25 598 PRO A C 1
ATOM 4585 O O . PRO A 1 598 ? 14.869 1.417 -5.941 1.00 84.25 598 PRO A O 1
ATOM 4588 N N . VAL A 1 599 ? 14.933 -0.770 -6.425 1.00 87.31 599 VAL A N 1
ATOM 4589 C CA . VAL A 1 599 ? 14.011 -1.252 -5.383 1.00 87.31 599 VAL A CA 1
ATOM 4590 C C . VAL A 1 599 ? 14.761 -1.864 -4.192 1.00 87.31 599 VAL A C 1
ATOM 4592 O O . VAL A 1 599 ? 14.225 -2.679 -3.438 1.00 87.31 599 VAL A O 1
ATOM 4595 N N . GLY A 1 600 ? 16.018 -1.446 -4.022 1.00 90.19 600 GLY A N 1
ATOM 4596 C CA . GLY A 1 600 ? 16.841 -1.750 -2.862 1.00 90.19 600 GLY A CA 1
ATOM 4597 C C . GLY A 1 600 ? 17.753 -2.963 -2.985 1.00 90.19 600 GLY A C 1
ATOM 4598 O O . GLY A 1 600 ? 17.884 -3.558 -4.049 1.00 90.19 600 GLY A O 1
ATOM 4599 N N . PHE A 1 601 ? 18.397 -3.312 -1.876 1.00 94.00 601 PHE A N 1
ATOM 4600 C CA . PHE A 1 601 ? 19.352 -4.413 -1.759 1.00 94.00 601 PHE A CA 1
ATOM 4601 C C . PHE A 1 601 ? 18.669 -5.670 -1.229 1.00 94.00 601 PHE A C 1
ATOM 4603 O O . PHE A 1 601 ? 17.697 -5.574 -0.475 1.00 94.00 601 PHE A O 1
ATOM 4610 N N . THR A 1 602 ? 19.185 -6.845 -1.594 1.00 95.38 602 THR A N 1
ATOM 4611 C CA . THR A 1 602 ? 18.694 -8.125 -1.070 1.00 95.38 602 THR A CA 1
ATOM 4612 C C . THR A 1 602 ? 18.812 -8.174 0.455 1.00 95.38 602 THR A C 1
ATOM 4614 O O . THR A 1 602 ? 19.889 -7.958 1.013 1.00 95.38 602 THR A O 1
ATOM 4617 N N . LEU A 1 603 ? 17.706 -8.491 1.129 1.00 93.94 603 LEU A N 1
ATOM 4618 C CA . LEU A 1 603 ? 17.646 -8.605 2.584 1.00 93.94 603 LEU A CA 1
ATOM 4619 C C . LEU A 1 603 ? 18.515 -9.754 3.125 1.00 93.94 603 LEU A C 1
ATOM 4621 O O . LEU A 1 603 ? 18.773 -10.733 2.418 1.00 93.94 603 LEU A O 1
ATOM 4625 N N . PRO A 1 604 ? 18.904 -9.702 4.415 1.00 92.62 604 PRO A N 1
ATOM 4626 C CA . PRO A 1 604 ? 19.542 -10.829 5.080 1.00 92.62 604 PRO A CA 1
ATOM 4627 C C . PRO A 1 604 ? 18.760 -12.136 4.908 1.00 92.62 604 PRO A C 1
ATOM 4629 O O . PRO A 1 604 ? 17.535 -12.157 5.055 1.00 92.62 604 PRO A O 1
ATOM 4632 N N . ASN A 1 605 ? 19.487 -13.224 4.640 1.00 91.56 605 ASN A N 1
ATOM 4633 C CA . ASN A 1 605 ? 18.955 -14.576 4.419 1.00 91.56 605 ASN A CA 1
ATOM 4634 C C . ASN A 1 605 ? 18.021 -14.735 3.202 1.00 91.56 605 ASN A C 1
ATOM 4636 O O . ASN A 1 605 ? 17.286 -15.722 3.116 1.00 91.56 605 ASN A O 1
ATOM 4640 N N . TYR A 1 606 ? 18.095 -13.805 2.247 1.00 94.75 606 TYR A N 1
ATOM 4641 C CA . TYR A 1 606 ? 17.545 -13.946 0.900 1.00 94.75 606 TYR A CA 1
ATOM 4642 C C . TYR A 1 606 ? 18.649 -14.084 -0.145 1.00 94.75 606 TYR A C 1
ATOM 4644 O O . TYR A 1 606 ? 19.799 -13.691 0.058 1.00 94.75 606 TYR A O 1
ATOM 4652 N N . SER A 1 607 ? 18.291 -14.634 -1.298 1.00 96.06 607 SER A N 1
ATOM 4653 C CA . SER A 1 607 ? 19.095 -14.571 -2.516 1.00 96.06 607 SER A CA 1
ATOM 4654 C C . SER A 1 607 ? 18.199 -14.195 -3.688 1.00 96.06 607 SER A C 1
ATOM 4656 O O . SER A 1 607 ? 17.105 -14.738 -3.831 1.00 96.06 607 SER A O 1
ATOM 4658 N N . VAL A 1 608 ? 18.652 -13.244 -4.500 1.00 97.56 608 VAL A N 1
ATOM 4659 C CA . VAL A 1 608 ? 17.971 -12.802 -5.720 1.00 97.56 608 VAL A CA 1
ATOM 4660 C C . VAL A 1 608 ? 18.827 -13.191 -6.916 1.00 97.56 608 VAL A C 1
ATOM 4662 O O . VAL A 1 608 ? 19.977 -12.774 -7.018 1.00 97.56 608 VAL A O 1
ATOM 4665 N N . TYR A 1 609 ? 18.259 -13.955 -7.841 1.00 97.38 609 TYR A N 1
ATOM 4666 C CA . TYR A 1 609 ? 18.922 -14.368 -9.074 1.00 97.38 609 TYR A CA 1
ATOM 4667 C C . TYR A 1 609 ? 18.252 -13.701 -10.272 1.00 97.38 609 TYR A C 1
ATOM 4669 O O . TYR A 1 609 ? 17.033 -13.532 -10.294 1.00 97.38 609 TYR A O 1
ATOM 4677 N N . ILE A 1 610 ? 19.054 -13.312 -11.260 1.00 96.00 610 ILE A N 1
ATOM 4678 C CA . ILE A 1 610 ? 18.588 -12.765 -12.532 1.00 96.00 610 ILE A CA 1
ATOM 4679 C C . ILE A 1 610 ? 19.007 -13.783 -13.580 1.00 96.00 610 ILE A C 1
ATOM 4681 O O . ILE A 1 610 ? 20.201 -13.953 -13.830 1.00 96.00 610 ILE A O 1
ATOM 4685 N N . LEU A 1 611 ? 18.027 -14.505 -14.114 1.00 93.69 611 LEU A N 1
ATOM 4686 C CA . LEU A 1 611 ? 18.259 -15.664 -14.969 1.00 93.69 611 LEU A CA 1
ATOM 4687 C C . LEU A 1 611 ? 17.705 -15.439 -16.378 1.00 93.69 611 LEU A C 1
ATOM 4689 O O . LEU A 1 611 ? 16.758 -14.671 -16.572 1.00 93.69 611 LEU A O 1
ATOM 4693 N N . ASP A 1 612 ? 18.291 -16.119 -17.356 1.00 87.50 612 ASP A N 1
ATOM 4694 C CA . ASP A 1 612 ? 17.755 -16.211 -18.712 1.00 87.50 612 ASP A CA 1
ATOM 4695 C C . ASP A 1 612 ? 16.663 -17.298 -18.843 1.00 87.50 612 ASP A C 1
ATOM 4697 O O . ASP A 1 612 ? 16.256 -17.933 -17.866 1.00 87.50 612 ASP A O 1
ATOM 4701 N N . GLU A 1 613 ? 16.152 -17.497 -20.062 1.00 82.69 613 GLU A N 1
ATOM 4702 C CA . GLU A 1 613 ? 15.089 -18.474 -20.357 1.00 82.69 613 GLU A CA 1
ATOM 4703 C C . GLU A 1 613 ? 15.495 -19.932 -20.073 1.00 82.69 613 GLU A C 1
ATOM 4705 O O . GLU A 1 613 ? 14.625 -20.768 -19.819 1.00 82.69 613 GLU A O 1
ATOM 4710 N N . ASP A 1 614 ? 16.798 -20.224 -20.080 1.00 84.25 614 ASP A N 1
ATOM 4711 C CA . ASP A 1 614 ? 17.373 -21.545 -19.823 1.00 84.25 614 ASP A CA 1
ATOM 4712 C C . ASP A 1 614 ? 17.794 -21.713 -18.342 1.00 84.25 614 ASP A C 1
ATOM 4714 O O . ASP A 1 614 ? 18.403 -22.718 -17.976 1.00 84.25 614 ASP A O 1
ATOM 4718 N N . MET A 1 615 ? 17.428 -20.758 -17.473 1.00 89.69 615 MET A N 1
ATOM 4719 C CA . MET A 1 615 ? 17.791 -20.677 -16.049 1.00 89.69 615 MET A CA 1
ATOM 4720 C C . MET A 1 615 ? 19.298 -20.525 -15.779 1.00 89.69 615 MET A C 1
ATOM 4722 O O . MET A 1 615 ? 19.769 -20.873 -14.694 1.00 89.69 615 MET A O 1
ATOM 4726 N N . HIS A 1 616 ? 20.065 -19.971 -16.720 1.00 88.94 616 HIS A N 1
ATOM 4727 C CA . HIS A 1 616 ? 21.452 -19.580 -16.470 1.00 88.94 616 HIS A CA 1
ATOM 4728 C C . HIS A 1 616 ? 21.522 -18.151 -15.913 1.00 88.94 616 HIS A C 1
ATOM 4730 O O . HIS A 1 616 ? 20.732 -17.297 -16.324 1.00 88.94 616 HIS A O 1
ATOM 4736 N N . PRO A 1 617 ? 22.456 -17.851 -14.990 1.00 92.44 617 PRO A N 1
ATOM 4737 C CA . PRO A 1 617 ? 22.645 -16.487 -14.518 1.00 92.44 617 PRO A CA 1
ATOM 4738 C C . PRO A 1 617 ? 23.136 -15.578 -15.648 1.00 92.44 617 PRO A C 1
ATOM 4740 O O . PRO A 1 617 ? 23.877 -16.005 -16.534 1.00 92.44 617 PRO A O 1
ATOM 4743 N N . VAL A 1 618 ? 22.750 -14.304 -15.594 1.00 90.19 618 VAL A N 1
ATOM 4744 C CA . VAL A 1 618 ? 23.292 -13.252 -16.468 1.00 90.19 618 VAL A CA 1
ATOM 4745 C C . VAL A 1 618 ? 24.258 -12.362 -15.675 1.00 90.19 618 VAL A C 1
ATOM 4747 O O . VAL A 1 618 ? 24.091 -12.230 -14.462 1.00 90.19 618 VAL A O 1
ATOM 4750 N N . PRO A 1 619 ? 25.265 -11.723 -16.299 1.00 88.75 619 PRO A N 1
ATOM 4751 C CA . PRO A 1 619 ? 26.168 -10.829 -15.583 1.00 88.75 619 PRO A CA 1
ATOM 4752 C C . PRO A 1 619 ? 25.438 -9.640 -14.953 1.00 88.75 619 PRO A C 1
ATOM 4754 O O . PRO A 1 619 ? 24.430 -9.150 -15.468 1.00 88.75 619 PRO A O 1
ATOM 4757 N N . THR A 1 620 ? 25.997 -9.120 -13.861 1.00 88.81 620 THR A N 1
ATOM 4758 C CA . THR A 1 620 ? 25.520 -7.891 -13.213 1.00 88.81 620 THR A CA 1
ATOM 4759 C C . THR A 1 620 ? 25.370 -6.756 -14.234 1.00 88.81 620 THR A C 1
ATOM 4761 O O . THR A 1 620 ? 26.272 -6.498 -15.026 1.00 88.81 620 THR A O 1
ATOM 4764 N N . GLY A 1 621 ? 24.222 -6.078 -14.216 1.00 81.12 621 GLY A N 1
ATOM 4765 C CA . GLY A 1 621 ? 23.837 -5.020 -15.153 1.00 81.12 621 GLY A CA 1
ATOM 4766 C C . GLY A 1 621 ? 22.937 -5.480 -16.307 1.00 81.12 621 GLY A C 1
ATOM 4767 O O . GLY A 1 621 ? 22.217 -4.645 -16.868 1.00 81.12 621 GLY A O 1
ATOM 4768 N N . PHE A 1 622 ? 22.902 -6.780 -16.626 1.00 84.62 622 PHE A N 1
ATOM 4769 C CA . PHE A 1 622 ? 22.025 -7.323 -17.666 1.00 84.62 622 PHE A CA 1
ATOM 4770 C C . PHE A 1 622 ? 20.624 -7.664 -17.137 1.00 84.62 622 PHE A C 1
ATOM 4772 O O . PHE A 1 622 ? 20.482 -8.124 -16.001 1.00 84.62 622 PHE A O 1
ATOM 4779 N N . PRO A 1 623 ? 19.572 -7.430 -17.945 1.00 83.94 623 PRO A N 1
ATOM 4780 C CA . PRO A 1 623 ? 18.212 -7.802 -17.591 1.00 83.94 623 PRO A CA 1
ATOM 4781 C C . PRO A 1 623 ? 17.968 -9.307 -17.757 1.00 83.94 623 PRO A C 1
ATOM 4783 O O . PRO A 1 623 ? 18.430 -9.915 -18.718 1.00 83.94 623 PRO A O 1
ATOM 4786 N N . GLY A 1 624 ? 17.147 -9.869 -16.878 1.00 87.75 624 GLY A N 1
ATOM 4787 C CA . GLY A 1 624 ? 16.640 -11.241 -16.948 1.00 87.75 624 GLY A CA 1
ATOM 4788 C C . GLY A 1 624 ? 15.378 -11.401 -16.102 1.00 87.75 624 GLY A C 1
ATOM 4789 O O . GLY A 1 624 ? 14.826 -10.413 -15.606 1.00 87.75 624 GLY A O 1
ATOM 4790 N N . GLU A 1 625 ? 14.899 -12.630 -15.946 1.00 93.75 625 GLU A N 1
ATOM 4791 C CA . GLU A 1 625 ? 13.791 -12.944 -15.045 1.00 93.75 625 GLU A CA 1
ATOM 4792 C C . GLU A 1 625 ? 14.292 -13.030 -13.593 1.00 93.75 625 GLU A C 1
ATOM 4794 O O . GLU A 1 625 ? 15.359 -13.578 -13.318 1.00 93.75 625 GLU A O 1
ATOM 4799 N N . VAL A 1 626 ? 13.523 -12.469 -12.658 1.00 96.62 626 VAL A N 1
ATOM 4800 C CA . VAL A 1 626 ? 13.855 -12.428 -11.232 1.00 96.62 626 VAL A CA 1
ATOM 4801 C C . VAL A 1 626 ? 13.418 -13.730 -10.554 1.00 96.62 626 VAL A C 1
ATOM 4803 O O . VAL A 1 626 ? 12.239 -14.095 -10.576 1.00 96.62 626 VAL A O 1
ATOM 4806 N N . TYR A 1 627 ? 14.351 -14.397 -9.883 1.00 97.94 627 TYR A N 1
ATOM 4807 C CA . TYR A 1 627 ? 14.101 -15.549 -9.015 1.00 97.94 627 TYR A CA 1
ATOM 4808 C C . TYR A 1 627 ? 14.526 -15.207 -7.592 1.00 97.94 627 TYR A C 1
ATOM 4810 O O . TYR A 1 627 ? 15.505 -14.490 -7.386 1.00 97.94 627 TYR A O 1
ATOM 4818 N N . ILE A 1 628 ? 13.782 -15.694 -6.602 1.00 98.06 628 ILE A N 1
ATOM 4819 C CA . ILE A 1 628 ? 14.025 -15.359 -5.194 1.00 98.06 628 ILE A CA 1
ATOM 4820 C C . ILE A 1 628 ? 14.086 -16.637 -4.368 1.00 98.06 628 ILE A C 1
ATOM 4822 O O . ILE A 1 628 ? 13.147 -17.423 -4.376 1.00 98.06 628 ILE A O 1
ATOM 4826 N N . SER A 1 629 ? 15.166 -16.812 -3.619 1.00 96.56 629 SER A N 1
ATOM 4827 C CA . SER A 1 629 ? 15.370 -17.897 -2.658 1.00 96.56 629 SER A CA 1
ATOM 4828 C C . SER A 1 629 ? 15.551 -17.326 -1.249 1.00 96.56 629 SER A C 1
ATOM 4830 O O . SER A 1 629 ? 15.828 -16.133 -1.080 1.00 96.56 629 SER A O 1
ATOM 4832 N N . GLY A 1 630 ? 15.413 -18.169 -0.229 1.00 92.94 630 GLY A N 1
ATOM 4833 C CA . GLY A 1 630 ? 15.701 -17.814 1.161 1.00 92.94 630 GLY A CA 1
ATOM 4834 C C . GLY A 1 630 ? 14.507 -17.894 2.107 1.00 92.94 630 GLY A C 1
ATOM 4835 O O . GLY A 1 630 ? 13.493 -18.529 1.822 1.00 92.94 630 GLY A O 1
ATOM 4836 N N . VAL A 1 631 ? 14.657 -17.267 3.276 1.00 89.50 631 VAL A N 1
ATOM 4837 C CA . VAL A 1 631 ? 13.815 -17.540 4.454 1.00 89.50 631 VAL A CA 1
ATOM 4838 C C . VAL A 1 631 ? 12.322 -17.252 4.248 1.00 89.50 631 VAL A C 1
ATOM 4840 O O . VAL A 1 631 ? 11.494 -17.951 4.827 1.00 89.50 631 VAL A O 1
ATOM 4843 N N . GLY A 1 632 ? 11.951 -16.276 3.415 1.00 91.88 632 GLY A N 1
ATOM 4844 C CA . GLY A 1 632 ? 10.545 -15.917 3.189 1.00 91.88 632 GLY A CA 1
ATOM 4845 C C . GLY A 1 632 ? 9.834 -16.657 2.067 1.00 91.88 632 GLY A C 1
ATOM 4846 O O . GLY A 1 632 ? 8.653 -16.383 1.854 1.00 91.88 632 GLY A O 1
ATOM 4847 N N . VAL A 1 633 ? 10.501 -17.564 1.345 1.00 96.25 633 VAL A N 1
ATOM 4848 C CA . VAL A 1 633 ? 9.859 -18.325 0.262 1.00 96.25 633 VAL A CA 1
ATOM 4849 C C . VAL A 1 633 ? 8.751 -19.205 0.842 1.00 96.25 633 VAL A C 1
ATOM 4851 O O . VAL A 1 633 ? 8.997 -20.036 1.716 1.00 96.25 633 VAL A O 1
ATOM 4854 N N . ALA A 1 634 ? 7.527 -18.986 0.363 1.00 96.50 634 ALA A N 1
ATOM 4855 C CA . ALA A 1 634 ? 6.323 -19.659 0.832 1.00 96.50 634 ALA A CA 1
ATOM 4856 C C . ALA A 1 634 ? 6.377 -21.181 0.605 1.00 96.50 634 ALA A C 1
ATOM 4858 O O . ALA A 1 634 ? 7.122 -21.674 -0.241 1.00 96.50 634 ALA A O 1
ATOM 4859 N N . ILE A 1 635 ? 5.527 -21.924 1.320 1.00 95.69 635 ILE A N 1
ATOM 4860 C CA . ILE A 1 635 ? 5.400 -23.382 1.157 1.00 95.69 635 ILE A CA 1
ATOM 4861 C C . ILE A 1 635 ? 4.896 -23.722 -0.256 1.00 95.69 635 ILE A C 1
ATOM 4863 O O . ILE A 1 635 ? 5.289 -24.730 -0.839 1.00 95.69 635 ILE A O 1
ATOM 4867 N N . GLY A 1 636 ? 4.002 -22.892 -0.799 1.00 95.75 636 GLY A N 1
ATOM 4868 C CA . GLY A 1 636 ? 3.413 -23.082 -2.120 1.00 95.75 636 GLY A CA 1
ATOM 4869 C C . GLY A 1 636 ? 2.020 -22.473 -2.229 1.00 95.75 636 GLY A C 1
ATOM 4870 O O . GLY A 1 636 ? 1.637 -21.601 -1.447 1.00 95.75 636 GLY A O 1
ATOM 4871 N N . TYR A 1 637 ? 1.237 -22.960 -3.191 1.00 95.94 637 TYR A N 1
ATOM 4872 C CA . TYR A 1 637 ? -0.174 -22.609 -3.329 1.00 95.94 637 TYR A CA 1
ATOM 4873 C C . TYR A 1 637 ? -1.072 -23.676 -2.692 1.00 95.94 637 TYR A C 1
ATOM 4875 O O . TYR A 1 637 ? -0.926 -24.872 -2.965 1.00 95.94 637 TYR A O 1
ATOM 4883 N N . LEU A 1 638 ? -2.037 -23.240 -1.881 1.00 95.81 638 LEU A N 1
ATOM 4884 C CA . LEU A 1 638 ? -3.026 -24.106 -1.249 1.00 95.81 638 LEU A CA 1
ATOM 4885 C C . LEU A 1 638 ? -3.792 -24.899 -2.320 1.00 95.81 638 LEU A C 1
ATOM 4887 O O . LEU A 1 638 ? -4.218 -24.340 -3.328 1.00 95.81 638 LEU A O 1
ATOM 4891 N N . ASN A 1 639 ? -3.905 -26.216 -2.122 1.00 93.19 639 ASN A N 1
ATOM 4892 C CA . ASN A 1 639 ? -4.603 -27.152 -3.015 1.00 93.19 639 ASN A CA 1
ATOM 4893 C C . ASN A 1 639 ? -4.200 -27.087 -4.506 1.00 93.19 639 ASN A C 1
ATOM 4895 O O . ASN A 1 639 ? -4.955 -27.540 -5.367 1.00 93.19 639 ASN A O 1
ATOM 4899 N N . ASN A 1 640 ? -3.013 -26.564 -4.841 1.00 92.62 640 ASN A N 1
ATOM 4900 C CA . ASN A 1 640 ? -2.588 -26.374 -6.230 1.00 92.62 640 ASN A CA 1
ATOM 4901 C C . ASN A 1 640 ? -1.136 -26.823 -6.453 1.00 92.62 640 ASN A C 1
ATOM 4903 O O . ASN A 1 640 ? -0.218 -26.020 -6.644 1.00 92.62 640 ASN A O 1
ATOM 4907 N N . ALA A 1 641 ? -0.934 -28.143 -6.437 1.00 93.69 641 ALA A N 1
ATOM 4908 C CA . ALA A 1 641 ? 0.378 -28.764 -6.613 1.00 93.69 641 ALA A CA 1
ATOM 4909 C C . ALA A 1 641 ? 0.999 -28.467 -7.989 1.00 93.69 641 ALA A C 1
ATOM 4911 O O . ALA A 1 641 ? 2.197 -28.222 -8.070 1.00 93.69 641 ALA A O 1
ATOM 4912 N N . THR A 1 642 ? 0.197 -28.433 -9.060 1.00 92.50 642 THR A N 1
ATOM 4913 C CA . THR A 1 642 ? 0.681 -28.145 -10.420 1.00 92.50 642 THR A CA 1
ATOM 4914 C C . THR A 1 642 ? 1.356 -26.781 -10.486 1.00 92.50 642 THR A C 1
ATOM 4916 O O . THR A 1 642 ? 2.530 -26.696 -10.833 1.00 92.50 642 THR A O 1
ATOM 4919 N N . ARG A 1 643 ? 0.659 -25.721 -10.059 1.00 90.06 643 ARG A N 1
ATOM 4920 C CA . ARG A 1 643 ? 1.226 -24.368 -10.068 1.00 90.06 643 ARG A CA 1
ATOM 4921 C C . ARG A 1 643 ? 2.354 -24.210 -9.050 1.00 90.06 643 ARG A C 1
ATOM 4923 O O . ARG A 1 643 ? 3.281 -23.441 -9.287 1.00 90.06 643 ARG A O 1
ATOM 4930 N N . THR A 1 644 ? 2.280 -24.926 -7.927 1.00 95.06 644 THR A N 1
ATOM 4931 C CA . THR A 1 644 ? 3.371 -24.944 -6.945 1.00 95.06 644 THR A CA 1
ATOM 4932 C C . THR A 1 644 ? 4.649 -25.468 -7.594 1.00 95.06 644 THR A C 1
ATOM 4934 O O . THR A 1 644 ? 5.648 -24.766 -7.586 1.00 95.06 644 THR A O 1
ATOM 4937 N N . ASN A 1 645 ? 4.597 -26.612 -8.276 1.00 95.12 645 ASN A N 1
ATOM 4938 C CA . ASN A 1 645 ? 5.762 -27.191 -8.950 1.00 95.12 645 ASN A CA 1
ATOM 4939 C C . ASN A 1 645 ? 6.274 -26.345 -10.130 1.00 95.12 645 ASN A C 1
ATOM 4941 O O . ASN A 1 645 ? 7.453 -26.404 -10.455 1.00 95.12 645 ASN A O 1
ATOM 4945 N N . GLU A 1 646 ? 5.408 -25.563 -10.780 1.00 93.25 646 GLU A N 1
ATOM 4946 C CA . GLU A 1 646 ? 5.802 -24.647 -11.863 1.00 93.25 646 GLU A CA 1
ATOM 4947 C C . GLU A 1 646 ? 6.531 -23.391 -11.364 1.00 93.25 646 GLU A C 1
ATOM 4949 O O . GLU A 1 646 ? 7.303 -22.788 -12.112 1.00 93.25 646 GLU A O 1
ATOM 4954 N N . ARG A 1 647 ? 6.246 -22.946 -10.133 1.00 94.50 647 ARG A N 1
ATOM 4955 C CA . ARG A 1 647 ? 6.705 -21.648 -9.612 1.00 94.50 647 ARG A CA 1
ATOM 4956 C C . ARG A 1 647 ? 7.696 -21.753 -8.457 1.00 94.50 647 ARG A C 1
ATOM 4958 O O . ARG A 1 647 ? 8.508 -20.849 -8.304 1.00 94.50 647 ARG A O 1
ATOM 4965 N N . PHE A 1 648 ? 7.636 -22.816 -7.665 1.00 97.19 648 PHE A N 1
ATOM 4966 C CA . PHE A 1 648 ? 8.510 -23.088 -6.527 1.00 97.19 648 PHE A CA 1
ATOM 4967 C C . PHE A 1 648 ? 9.462 -24.216 -6.923 1.00 97.19 648 PHE A C 1
ATOM 4969 O O . PHE A 1 648 ? 9.128 -25.397 -6.851 1.00 97.19 648 PHE A O 1
ATOM 4976 N N . LEU A 1 649 ? 10.630 -23.828 -7.423 1.00 97.00 649 LEU A N 1
ATOM 4977 C CA . LEU A 1 649 ? 11.612 -24.720 -8.027 1.00 97.00 649 LEU A CA 1
ATOM 4978 C C . LEU A 1 649 ? 12.720 -25.052 -7.020 1.00 97.00 649 LEU A C 1
ATOM 4980 O O . LEU A 1 649 ? 13.045 -24.211 -6.179 1.00 97.00 649 LEU A O 1
ATOM 4984 N N . PRO A 1 650 ? 13.353 -26.234 -7.101 1.00 96.62 650 PRO A N 1
ATOM 4985 C CA . PRO A 1 650 ? 14.596 -26.486 -6.382 1.00 96.62 650 PRO A CA 1
ATOM 4986 C C . PRO A 1 650 ? 15.640 -25.432 -6.756 1.00 96.62 650 PRO A C 1
ATOM 4988 O O . PRO A 1 650 ? 15.786 -25.112 -7.932 1.00 96.62 650 PRO A O 1
ATOM 4991 N N . ASP A 1 651 ? 16.353 -24.905 -5.768 1.00 95.44 651 ASP A N 1
ATOM 4992 C CA . ASP A 1 651 ? 17.409 -23.915 -5.975 1.00 95.44 651 ASP A CA 1
ATOM 4993 C C . ASP A 1 651 ? 18.744 -24.616 -6.300 1.00 95.44 651 ASP A C 1
ATOM 4995 O O . ASP A 1 651 ? 19.348 -25.210 -5.400 1.00 95.44 651 ASP A O 1
ATOM 4999 N N . PRO A 1 652 ? 19.225 -24.586 -7.562 1.00 94.38 652 PRO A N 1
ATOM 5000 C CA . PRO A 1 652 ? 20.465 -25.258 -7.947 1.00 94.38 652 PRO A CA 1
ATOM 5001 C C . PRO A 1 652 ? 21.720 -24.480 -7.521 1.00 94.38 652 PRO A C 1
ATOM 5003 O O . PRO A 1 652 ? 22.828 -25.001 -7.640 1.00 94.38 652 PRO A O 1
ATOM 5006 N N . PHE A 1 653 ? 21.564 -23.237 -7.060 1.00 92.75 653 PHE A N 1
ATOM 5007 C CA . PHE A 1 653 ? 22.658 -22.326 -6.723 1.00 92.75 653 PHE A CA 1
ATOM 5008 C C . PHE A 1 653 ? 22.994 -22.339 -5.230 1.00 92.75 653 PHE A C 1
ATOM 5010 O O . PHE A 1 653 ? 24.019 -21.801 -4.804 1.00 92.75 653 PHE A O 1
ATOM 5017 N N . SER A 1 654 ? 22.136 -22.956 -4.421 1.00 89.38 654 SER A N 1
ATOM 5018 C CA . SER A 1 654 ? 22.326 -23.083 -2.985 1.00 89.38 654 SER A CA 1
ATOM 5019 C C . SER A 1 654 ? 23.174 -24.304 -2.622 1.00 89.38 654 SER A C 1
ATOM 5021 O O . SER A 1 654 ? 23.020 -25.394 -3.169 1.00 89.38 654 SER A O 1
ATOM 5023 N N . ALA A 1 655 ? 24.058 -24.139 -1.633 1.00 85.00 655 ALA A N 1
ATOM 5024 C CA . ALA A 1 655 ? 24.862 -25.236 -1.087 1.00 85.00 655 ALA A CA 1
ATOM 5025 C C . ALA A 1 655 ? 24.036 -26.219 -0.233 1.00 85.00 655 ALA A C 1
ATOM 5027 O O . ALA A 1 655 ? 24.487 -27.327 0.058 1.00 85.00 655 ALA A O 1
ATOM 5028 N N . THR A 1 656 ? 22.839 -25.812 0.190 1.00 86.12 656 THR A N 1
ATOM 5029 C CA . THR A 1 656 ? 21.892 -26.623 0.961 1.00 86.12 656 THR A CA 1
ATOM 5030 C C . THR A 1 656 ? 20.571 -26.717 0.208 1.00 86.12 656 THR A C 1
ATOM 5032 O O . THR A 1 656 ? 20.185 -25.725 -0.404 1.00 86.12 656 THR A O 1
ATOM 5035 N N . PRO A 1 657 ? 19.830 -27.837 0.280 1.00 89.00 657 PRO A N 1
ATOM 5036 C CA . PRO A 1 657 ? 18.534 -27.943 -0.383 1.00 89.00 657 PRO A CA 1
ATOM 5037 C C . PRO A 1 657 ? 17.579 -26.822 0.051 1.00 89.00 657 PRO A C 1
ATOM 5039 O O . PRO A 1 657 ? 17.158 -26.767 1.206 1.00 89.00 657 PRO A O 1
ATOM 5042 N N . THR A 1 658 ? 17.254 -25.925 -0.877 1.00 92.31 658 THR A N 1
ATOM 5043 C CA . THR A 1 658 ? 16.313 -24.814 -0.693 1.00 92.31 658 THR A CA 1
ATOM 5044 C C . THR A 1 658 ? 15.399 -24.699 -1.911 1.00 92.31 658 THR A C 1
ATOM 5046 O O . THR A 1 658 ? 15.579 -25.386 -2.919 1.00 92.31 658 THR A O 1
ATOM 5049 N N . THR A 1 659 ? 14.374 -23.857 -1.798 1.00 95.31 659 THR A N 1
ATOM 5050 C CA . THR A 1 659 ? 13.418 -23.580 -2.875 1.00 95.31 659 THR A CA 1
ATOM 5051 C C . THR A 1 659 ? 13.605 -22.146 -3.352 1.00 95.31 659 THR A C 1
ATOM 5053 O O . THR A 1 659 ? 13.689 -21.235 -2.529 1.00 95.31 659 THR A O 1
ATOM 5056 N N . MET A 1 660 ? 13.634 -21.948 -4.667 1.00 96.69 660 MET A N 1
ATOM 5057 C CA . MET A 1 660 ? 13.578 -20.642 -5.313 1.00 96.69 660 MET A CA 1
ATOM 5058 C C . MET A 1 660 ? 12.207 -20.421 -5.962 1.00 96.69 660 MET A C 1
ATOM 5060 O O . MET A 1 660 ? 11.626 -21.323 -6.563 1.00 96.69 660 MET A O 1
ATOM 5064 N N . TYR A 1 661 ? 11.684 -19.206 -5.860 1.00 97.81 661 TYR A N 1
ATOM 5065 C CA . TYR A 1 661 ? 10.421 -18.792 -6.451 1.00 97.81 661 TYR A CA 1
ATOM 5066 C C . TYR A 1 661 ? 10.636 -18.033 -7.767 1.00 97.81 661 TYR A C 1
ATOM 5068 O O . TYR A 1 661 ? 11.375 -17.047 -7.813 1.00 97.81 661 TYR A O 1
ATOM 5076 N N . LYS A 1 662 ? 9.944 -18.471 -8.825 1.00 96.12 662 LYS A N 1
ATOM 5077 C CA . LYS A 1 662 ? 9.909 -17.870 -10.166 1.00 96.12 662 LYS A CA 1
ATOM 5078 C C . LYS A 1 662 ? 8.859 -16.756 -10.246 1.00 96.12 662 LYS A C 1
ATOM 5080 O O . LYS A 1 662 ? 7.657 -17.017 -10.383 1.00 96.12 662 LYS A O 1
ATOM 5085 N N . THR A 1 663 ? 9.303 -15.501 -10.189 1.00 93.00 663 THR A N 1
ATOM 5086 C CA . THR A 1 663 ? 8.412 -14.343 -9.968 1.00 93.00 663 THR A CA 1
ATOM 5087 C C . THR A 1 663 ? 7.555 -13.943 -11.179 1.00 93.00 663 THR A C 1
ATOM 5089 O O . THR A 1 663 ? 6.455 -13.402 -11.000 1.00 93.00 663 THR A O 1
ATOM 5092 N N . GLY A 1 664 ? 8.022 -14.217 -12.405 1.00 90.44 664 GLY A N 1
ATOM 5093 C CA . GLY A 1 664 ? 7.479 -13.625 -13.636 1.00 90.44 664 GLY A CA 1
ATOM 5094 C C . GLY A 1 664 ? 7.827 -12.141 -13.823 1.00 90.44 664 GLY A C 1
ATOM 5095 O O . GLY A 1 664 ? 7.319 -11.490 -14.734 1.00 90.44 664 GLY A O 1
ATOM 5096 N N . ASP A 1 665 ? 8.669 -11.578 -12.958 1.00 90.06 665 ASP A N 1
ATOM 5097 C CA . ASP A 1 665 ? 9.136 -10.199 -13.046 1.00 90.06 665 ASP A CA 1
ATOM 5098 C C . ASP A 1 665 ? 10.479 -10.141 -13.794 1.00 90.06 665 ASP A C 1
ATOM 5100 O O . ASP A 1 665 ? 11.329 -11.020 -13.654 1.00 90.06 665 ASP A O 1
ATOM 5104 N N . ARG A 1 666 ? 10.680 -9.092 -14.593 1.00 88.44 666 ARG A N 1
ATOM 5105 C CA . ARG A 1 666 ? 11.937 -8.773 -15.274 1.00 88.44 666 ARG A CA 1
ATOM 5106 C C . ARG A 1 666 ? 12.710 -7.757 -14.442 1.00 88.44 666 ARG A C 1
ATOM 5108 O O . ARG A 1 666 ? 12.155 -6.744 -14.013 1.00 88.44 666 ARG A O 1
ATOM 5115 N N . GLY A 1 667 ? 14.000 -7.986 -14.242 1.00 89.69 667 GLY A N 1
ATOM 5116 C CA . GLY A 1 667 ? 14.849 -7.100 -13.452 1.00 89.69 667 GLY A CA 1
ATOM 5117 C C . GLY A 1 667 ? 16.327 -7.252 -13.774 1.00 89.69 667 GLY A C 1
ATOM 5118 O O . GLY A 1 667 ? 16.705 -8.060 -14.619 1.00 89.69 667 GLY A O 1
ATOM 5119 N N . ARG A 1 668 ? 17.160 -6.457 -13.104 1.00 89.38 668 ARG A N 1
ATOM 5120 C CA . ARG A 1 668 ? 18.625 -6.562 -13.152 1.00 89.38 668 ARG A CA 1
ATOM 5121 C C . ARG A 1 668 ? 19.245 -6.170 -11.819 1.00 89.38 668 ARG A C 1
ATOM 5123 O O . ARG A 1 668 ? 18.686 -5.335 -11.112 1.00 89.38 668 ARG A O 1
ATOM 5130 N N . LEU A 1 669 ? 20.411 -6.726 -11.506 1.00 91.75 669 LEU A N 1
ATOM 5131 C CA . LEU A 1 669 ? 21.232 -6.266 -10.384 1.00 91.75 669 LEU A CA 1
ATOM 5132 C C . LEU A 1 669 ? 22.240 -5.228 -10.868 1.00 91.75 669 LEU A C 1
ATOM 5134 O O . LEU A 1 669 ? 22.822 -5.389 -11.939 1.00 91.75 669 LEU A O 1
ATOM 5138 N N . LEU A 1 670 ? 22.459 -4.185 -10.078 1.00 87.38 670 LEU A N 1
ATOM 5139 C CA . LEU A 1 670 ? 23.497 -3.187 -10.311 1.00 87.38 670 LEU A CA 1
ATOM 5140 C C . LEU A 1 670 ? 24.807 -3.579 -9.599 1.00 87.38 670 LEU A C 1
ATOM 5142 O O . LEU A 1 670 ? 24.793 -4.413 -8.691 1.00 87.38 670 LEU A O 1
ATOM 5146 N N . PRO A 1 671 ? 25.959 -2.986 -9.975 1.00 83.25 671 PRO A N 1
ATOM 5147 C CA . PRO A 1 671 ? 27.247 -3.266 -9.328 1.00 83.25 671 PRO A CA 1
ATOM 5148 C C . PRO A 1 671 ? 27.282 -2.978 -7.825 1.00 83.25 671 PRO A C 1
ATOM 5150 O O . PRO A 1 671 ? 28.045 -3.609 -7.096 1.00 83.25 671 PRO A O 1
ATOM 5153 N N . ASP A 1 672 ? 26.450 -2.048 -7.356 1.00 85.94 672 ASP A N 1
ATOM 5154 C CA . ASP A 1 672 ? 26.279 -1.752 -5.933 1.00 85.94 672 ASP A CA 1
ATOM 5155 C C . ASP A 1 672 ? 25.435 -2.806 -5.191 1.00 85.94 672 ASP A C 1
ATOM 5157 O O . ASP A 1 672 ? 25.310 -2.720 -3.974 1.00 85.94 672 ASP A O 1
ATOM 5161 N N . ARG A 1 673 ? 24.948 -3.839 -5.899 1.00 92.12 673 ARG A N 1
ATOM 5162 C CA . ARG A 1 673 ? 24.070 -4.935 -5.444 1.00 92.12 673 ARG A CA 1
ATOM 5163 C C . ARG A 1 673 ? 22.591 -4.577 -5.328 1.00 92.12 673 ARG A C 1
ATOM 5165 O O . ARG A 1 673 ? 21.806 -5.400 -4.858 1.00 92.12 673 ARG A O 1
ATOM 5172 N N . SER A 1 674 ? 22.187 -3.380 -5.742 1.00 90.69 674 SER A N 1
ATOM 5173 C CA . SER A 1 674 ? 20.774 -3.013 -5.748 1.00 90.69 674 SER A CA 1
ATOM 5174 C C . SER A 1 674 ? 20.025 -3.682 -6.907 1.00 90.69 674 SER A C 1
ATOM 5176 O O . SER A 1 674 ? 20.566 -3.905 -7.992 1.00 90.69 674 SER A O 1
ATOM 5178 N N . LEU A 1 675 ? 18.764 -4.034 -6.670 1.00 92.75 675 LEU A N 1
ATOM 5179 C CA . LEU A 1 675 ? 17.853 -4.603 -7.656 1.00 92.75 675 LEU A CA 1
ATOM 5180 C C . LEU A 1 675 ? 17.088 -3.486 -8.363 1.00 92.75 675 LEU A C 1
ATOM 5182 O O . LEU A 1 675 ? 16.545 -2.597 -7.716 1.00 92.75 675 LEU A O 1
ATOM 5186 N N . VAL A 1 676 ? 16.970 -3.572 -9.685 1.00 86.81 676 VAL A N 1
ATOM 5187 C CA . VAL A 1 676 ? 16.095 -2.719 -10.499 1.00 86.81 676 VAL A CA 1
ATOM 5188 C C . VAL A 1 676 ? 14.965 -3.566 -11.075 1.00 86.81 676 VAL A C 1
ATOM 5190 O O . VAL A 1 676 ? 15.213 -4.588 -11.717 1.00 86.81 676 VAL A O 1
ATOM 5193 N N . PHE A 1 677 ? 13.723 -3.125 -10.867 1.00 85.50 677 PHE A N 1
ATOM 5194 C CA . PHE A 1 677 ? 12.522 -3.762 -11.407 1.00 85.50 677 PHE A CA 1
ATOM 5195 C C . PHE A 1 677 ? 12.137 -3.154 -12.765 1.00 85.50 677 PHE A C 1
ATOM 5197 O O . PHE A 1 677 ? 11.665 -2.018 -12.850 1.00 85.50 677 PHE A O 1
ATOM 5204 N N . LEU A 1 678 ? 12.276 -3.936 -13.833 1.00 77.69 678 LEU A N 1
ATOM 5205 C CA . LEU A 1 678 ? 12.084 -3.487 -15.216 1.00 77.69 678 LEU A CA 1
ATOM 5206 C C . LEU A 1 678 ? 10.671 -3.745 -15.754 1.00 77.69 678 LEU A C 1
ATOM 5208 O O . LEU A 1 678 ? 10.313 -3.203 -16.794 1.00 77.69 678 LEU A O 1
ATOM 5212 N N . GLY A 1 679 ? 9.845 -4.511 -15.041 1.00 75.81 679 GLY A N 1
ATOM 5213 C CA . GLY A 1 679 ? 8.471 -4.816 -15.439 1.00 75.81 679 GLY A CA 1
ATOM 5214 C C . GLY A 1 679 ? 8.160 -6.302 -15.316 1.00 75.81 679 GLY A C 1
ATOM 5215 O O . GLY A 1 679 ? 8.848 -7.031 -14.611 1.00 75.81 679 GLY A O 1
ATOM 5216 N N . ARG A 1 680 ? 7.115 -6.756 -16.004 1.00 79.25 680 ARG A N 1
ATOM 5217 C CA . ARG A 1 680 ? 6.769 -8.179 -16.140 1.00 79.25 680 ARG A CA 1
ATOM 5218 C C . ARG A 1 680 ? 7.430 -8.760 -17.386 1.00 79.25 680 ARG A C 1
ATOM 5220 O O . ARG A 1 680 ? 7.711 -8.016 -18.325 1.00 79.25 680 ARG A O 1
ATOM 5227 N N . ILE A 1 681 ? 7.688 -10.065 -17.397 1.00 80.50 681 ILE A N 1
ATOM 5228 C CA . ILE A 1 681 ? 8.133 -10.750 -18.618 1.00 80.50 681 ILE A CA 1
ATOM 5229 C C . ILE A 1 681 ? 7.016 -10.745 -19.675 1.00 80.50 681 ILE A C 1
ATOM 5231 O O . ILE A 1 681 ? 5.829 -10.778 -19.342 1.00 80.50 681 ILE A O 1
ATOM 5235 N N . ASP A 1 682 ? 7.385 -10.725 -20.956 1.00 60.28 682 ASP A N 1
ATOM 5236 C CA . ASP A 1 682 ? 6.410 -10.753 -22.048 1.00 60.28 682 ASP A CA 1
ATOM 5237 C C . ASP A 1 682 ? 5.577 -12.046 -22.014 1.00 60.28 682 ASP A C 1
ATOM 5239 O O . ASP A 1 682 ? 6.101 -13.156 -21.927 1.00 60.28 682 ASP A O 1
ATOM 5243 N N . GLY A 1 683 ? 4.250 -11.901 -22.085 1.00 55.25 683 GLY A N 1
ATOM 5244 C CA . GLY A 1 683 ? 3.303 -13.014 -21.954 1.00 55.25 683 GLY A CA 1
ATOM 5245 C C . GLY A 1 683 ? 2.831 -13.306 -20.523 1.00 55.25 683 GLY A C 1
ATOM 5246 O O . GLY A 1 683 ? 1.906 -14.103 -20.371 1.00 55.25 683 GLY A O 1
ATOM 5247 N N . ASP A 1 684 ? 3.386 -12.648 -19.495 1.00 61.91 684 ASP A N 1
ATOM 5248 C CA . ASP A 1 684 ? 2.772 -12.576 -18.161 1.00 61.91 684 ASP A CA 1
ATOM 5249 C C . ASP A 1 684 ? 1.816 -11.374 -18.118 1.00 61.91 684 ASP A C 1
ATOM 5251 O O . ASP A 1 684 ? 2.230 -10.217 -18.071 1.00 61.91 684 ASP A O 1
ATOM 5255 N N . PHE A 1 685 ? 0.508 -11.636 -18.168 1.00 67.31 685 PHE A N 1
ATOM 5256 C CA . PHE A 1 685 ? -0.529 -10.594 -18.199 1.00 67.31 685 PHE A CA 1
ATOM 5257 C C . PHE A 1 685 ? -0.940 -10.110 -16.805 1.00 67.31 685 PHE A C 1
ATOM 5259 O O . PHE A 1 685 ? -2.056 -9.622 -16.598 1.00 67.31 685 PHE A O 1
ATOM 5266 N N . GLN A 1 686 ? -0.043 -10.272 -15.841 1.00 66.31 686 GLN A N 1
ATOM 5267 C CA . GLN A 1 686 ? -0.190 -9.715 -14.513 1.00 66.31 686 GLN A CA 1
ATOM 5268 C C . GLN A 1 686 ? 0.181 -8.250 -14.512 1.00 66.31 686 GLN A C 1
ATOM 5270 O O . GLN A 1 686 ? 1.202 -7.836 -15.048 1.00 66.31 686 GLN A O 1
ATOM 5275 N N . ILE A 1 687 ? -0.630 -7.462 -13.833 1.00 69.81 687 ILE A N 1
ATOM 5276 C CA . ILE A 1 687 ? -0.362 -6.051 -13.608 1.00 69.81 687 ILE A CA 1
ATOM 5277 C C . ILE A 1 687 ? -0.427 -5.770 -12.113 1.00 69.81 687 ILE A C 1
ATOM 5279 O O . ILE A 1 687 ? -1.063 -6.508 -11.357 1.00 69.81 687 ILE A O 1
ATOM 5283 N N . LYS A 1 688 ? 0.190 -4.672 -11.686 1.00 59.28 688 LYS A N 1
ATOM 5284 C CA . LYS A 1 688 ? -0.108 -4.065 -10.389 1.00 59.28 688 LYS A CA 1
ATOM 5285 C C . LYS A 1 688 ? -0.893 -2.787 -10.648 1.00 59.28 688 LYS A C 1
ATOM 5287 O O . LYS A 1 688 ? -0.384 -1.876 -11.296 1.00 59.28 688 LYS A O 1
ATOM 5292 N N . LEU A 1 689 ? -2.143 -2.757 -10.198 1.00 59.84 689 LEU A N 1
ATOM 5293 C CA . LEU A 1 689 ? -3.025 -1.602 -10.310 1.00 59.84 689 LEU A CA 1
ATOM 5294 C C . LEU A 1 689 ? -3.447 -1.188 -8.902 1.00 59.84 689 LEU A C 1
ATOM 5296 O O . LEU A 1 689 ? -4.129 -1.956 -8.223 1.00 59.84 689 LEU A O 1
ATOM 5300 N N . ARG A 1 690 ? -3.042 0.009 -8.456 1.00 58.41 690 ARG A N 1
ATOM 5301 C CA . ARG A 1 690 ? -3.310 0.516 -7.093 1.00 58.41 690 ARG A CA 1
ATOM 5302 C C . ARG A 1 690 ? -2.755 -0.424 -6.018 1.00 58.41 690 ARG A C 1
ATOM 5304 O O . ARG A 1 690 ? -3.425 -0.734 -5.039 1.00 58.41 690 ARG A O 1
ATOM 5311 N N . GLY A 1 691 ? -1.567 -0.968 -6.273 1.00 52.75 691 GLY A N 1
ATOM 5312 C CA . GLY A 1 691 ? -0.867 -1.933 -5.425 1.00 52.75 691 GLY A CA 1
ATOM 5313 C C . GLY A 1 691 ? -1.456 -3.344 -5.423 1.00 52.75 691 GLY A C 1
ATOM 5314 O O . GLY A 1 691 ? -0.872 -4.249 -4.832 1.00 52.75 691 GLY A O 1
ATOM 5315 N N . ILE A 1 692 ? -2.577 -3.566 -6.113 1.00 52.09 692 ILE A N 1
ATOM 5316 C CA . ILE A 1 692 ? -3.234 -4.867 -6.194 1.00 52.09 692 ILE A CA 1
ATOM 5317 C C . ILE A 1 692 ? -2.702 -5.601 -7.419 1.00 52.09 692 ILE A C 1
ATOM 5319 O O . ILE A 1 692 ? -2.763 -5.098 -8.542 1.00 52.09 692 ILE A O 1
ATOM 5323 N N . ARG A 1 693 ? -2.188 -6.814 -7.205 1.00 62.53 693 ARG A N 1
ATOM 5324 C CA . ARG A 1 693 ? -1.824 -7.722 -8.296 1.00 62.53 693 ARG A CA 1
ATOM 5325 C C . ARG A 1 693 ? -3.108 -8.199 -8.967 1.00 62.53 693 ARG A C 1
ATOM 5327 O O . ARG A 1 693 ? -3.955 -8.796 -8.301 1.00 62.53 693 ARG A O 1
ATOM 5334 N N . ILE A 1 694 ? -3.259 -7.943 -10.261 1.00 61.84 694 ILE A N 1
ATOM 5335 C CA . ILE A 1 694 ? -4.417 -8.352 -11.060 1.00 61.84 694 ILE A CA 1
ATOM 5336 C C . ILE A 1 694 ? -3.926 -9.212 -12.218 1.00 61.84 694 ILE A C 1
ATOM 5338 O O . ILE A 1 694 ? -3.078 -8.795 -13.001 1.00 61.84 694 ILE A O 1
ATOM 5342 N N . GLU A 1 695 ? -4.492 -10.406 -12.332 1.00 71.31 695 GLU A N 1
ATOM 5343 C CA . GLU A 1 695 ? -4.352 -11.281 -13.491 1.00 71.31 695 GLU A CA 1
ATOM 5344 C C . GLU A 1 695 ? -5.399 -10.853 -14.525 1.00 71.31 695 GLU A C 1
ATOM 5346 O O . GLU A 1 695 ? -6.598 -11.047 -14.313 1.00 71.31 695 GLU A O 1
ATOM 5351 N N . LEU A 1 696 ? -4.993 -10.254 -15.645 1.00 77.38 696 LEU A N 1
ATOM 5352 C CA . LEU A 1 696 ? -5.967 -9.760 -16.629 1.00 77.38 696 LEU A CA 1
ATOM 5353 C C . LEU A 1 696 ? -6.820 -10.889 -17.235 1.00 77.38 696 LEU A C 1
ATOM 5355 O O . LEU A 1 696 ? -7.976 -10.669 -17.594 1.00 77.38 696 LEU A O 1
ATOM 5359 N N . ASP A 1 697 ? -6.271 -12.103 -17.309 1.00 69.62 697 ASP A N 1
ATOM 5360 C CA . ASP A 1 697 ? -7.019 -13.293 -17.722 1.00 69.62 697 ASP A CA 1
ATOM 5361 C C . ASP A 1 697 ? -8.047 -13.751 -16.670 1.00 69.62 697 ASP A C 1
ATOM 5363 O O . ASP A 1 697 ? -9.076 -14.302 -17.048 1.00 69.62 697 ASP A O 1
ATOM 5367 N N . GLU A 1 698 ? -7.845 -13.482 -15.368 1.00 69.69 698 GLU A N 1
ATOM 5368 C CA . GLU A 1 698 ? -8.876 -13.734 -14.338 1.00 69.69 698 GLU A CA 1
ATOM 5369 C C . GLU A 1 698 ? -10.118 -12.905 -14.645 1.00 69.69 698 GLU A C 1
ATOM 5371 O O . GLU A 1 698 ? -11.226 -13.434 -14.717 1.00 69.69 698 GLU A O 1
ATOM 5376 N N . VAL A 1 699 ? -9.916 -11.609 -14.885 1.00 73.25 699 VAL A N 1
ATOM 5377 C CA . VAL A 1 699 ? -10.988 -10.667 -15.214 1.00 73.25 699 VAL A CA 1
ATOM 5378 C C . VAL A 1 699 ? -11.697 -11.112 -16.496 1.00 73.25 699 VAL A C 1
ATOM 5380 O O . VAL A 1 699 ? -12.923 -11.209 -16.511 1.00 73.25 699 VAL A O 1
ATOM 5383 N N . ALA A 1 700 ? -10.942 -11.466 -17.543 1.00 77.62 700 ALA A N 1
ATOM 5384 C CA . ALA A 1 700 ? -11.487 -11.986 -18.798 1.00 77.62 700 ALA A CA 1
ATOM 5385 C C . ALA A 1 700 ? -12.337 -13.255 -18.596 1.00 77.62 700 ALA A C 1
ATOM 5387 O O . ALA A 1 700 ? -13.475 -13.329 -19.065 1.00 77.62 700 ALA A O 1
ATOM 5388 N N . ASN A 1 701 ? -11.823 -14.236 -17.854 1.00 73.50 701 ASN A N 1
ATOM 5389 C CA . ASN A 1 701 ? -12.513 -15.499 -17.597 1.00 73.50 701 ASN A CA 1
ATOM 5390 C C . ASN A 1 701 ? -13.790 -15.305 -16.772 1.00 73.50 701 ASN A C 1
ATOM 5392 O O . ASN A 1 701 ? -14.808 -15.949 -17.046 1.00 73.50 701 ASN A O 1
ATOM 5396 N N . VAL A 1 702 ? -13.772 -14.390 -15.799 1.00 72.38 702 VAL A N 1
ATOM 5397 C CA . VAL A 1 702 ? -14.962 -14.046 -15.015 1.00 72.38 702 VAL A CA 1
ATOM 5398 C C . VAL A 1 702 ? -16.010 -13.337 -15.883 1.00 72.38 702 VAL A C 1
ATOM 5400 O O . VAL A 1 702 ? -17.187 -13.678 -15.772 1.00 72.38 702 VAL A O 1
ATOM 5403 N N . ILE A 1 703 ? -15.616 -12.432 -16.793 1.00 80.25 703 ILE A N 1
ATOM 5404 C CA . ILE A 1 703 ? -16.535 -11.801 -17.766 1.00 80.25 703 ILE A CA 1
ATOM 5405 C C . ILE A 1 703 ? -17.247 -12.872 -18.606 1.00 80.25 703 ILE A C 1
ATOM 5407 O O . ILE A 1 703 ? -18.475 -12.860 -18.719 1.00 80.25 703 ILE A O 1
ATOM 5411 N N . VAL A 1 704 ? -16.494 -13.823 -19.171 1.00 80.25 704 VAL A N 1
ATOM 5412 C CA . VAL A 1 704 ? -17.067 -14.905 -19.991 1.00 80.25 704 VAL A CA 1
ATOM 5413 C C . VAL A 1 704 ? -17.993 -15.785 -19.154 1.00 80.25 704 VAL A C 1
ATOM 5415 O O . VAL A 1 704 ? -19.118 -16.058 -19.571 1.00 80.25 704 VAL A O 1
ATOM 5418 N N . SER A 1 705 ? -17.571 -16.181 -17.954 1.00 75.56 705 SER A N 1
ATOM 5419 C CA . SER A 1 705 ? -18.361 -17.053 -17.074 1.00 75.56 705 SER A CA 1
ATOM 5420 C C . SER A 1 705 ? -19.678 -16.397 -16.643 1.00 75.56 705 SER A C 1
ATOM 5422 O O . SER A 1 705 ? -20.737 -17.021 -16.716 1.00 75.56 705 SER A O 1
ATOM 5424 N N . ALA A 1 706 ? -19.645 -15.113 -16.274 1.00 78.38 706 ALA A N 1
ATOM 5425 C CA . ALA A 1 706 ? -20.826 -14.342 -15.877 1.00 78.38 706 ALA A CA 1
ATOM 5426 C C . ALA A 1 706 ? -21.823 -14.110 -17.031 1.00 78.38 706 ALA A C 1
ATOM 5428 O O . ALA A 1 706 ? -22.997 -13.814 -16.795 1.00 78.38 706 ALA A O 1
ATOM 5429 N N . SER A 1 707 ? -21.380 -14.264 -18.283 1.00 81.25 707 SER A N 1
ATOM 5430 C CA . SER A 1 707 ? -22.239 -14.124 -19.464 1.00 81.25 707 SER A CA 1
ATOM 5431 C C . SER A 1 707 ? -23.201 -15.296 -19.683 1.00 81.25 707 SER A C 1
ATOM 5433 O O . SER A 1 707 ? -24.054 -15.213 -20.569 1.00 81.25 707 SER A O 1
ATOM 5435 N N . ALA A 1 708 ? -23.069 -16.382 -18.907 1.00 81.31 708 ALA A N 1
ATOM 5436 C CA . ALA A 1 708 ? -23.877 -17.598 -19.021 1.00 81.31 708 ALA A CA 1
ATOM 5437 C C . ALA A 1 708 ? -23.918 -18.175 -20.454 1.00 81.31 708 ALA A C 1
ATOM 5439 O O . ALA A 1 708 ? -24.948 -18.655 -20.924 1.00 81.31 708 ALA A O 1
ATOM 5440 N N . GLY A 1 709 ? -22.784 -18.109 -21.162 1.00 77.19 709 GLY A N 1
ATOM 5441 C CA . GLY A 1 709 ? -22.614 -18.677 -22.502 1.00 77.19 709 GLY A CA 1
ATOM 5442 C C . GLY A 1 709 ? -22.988 -17.753 -23.664 1.00 77.19 709 GLY A C 1
ATOM 5443 O O . GLY A 1 709 ? -22.915 -18.192 -24.809 1.00 77.19 709 GLY A O 1
ATOM 5444 N N . ILE A 1 710 ? -23.364 -16.492 -23.408 1.00 86.56 710 ILE A N 1
ATOM 5445 C CA . ILE A 1 710 ? -23.648 -15.476 -24.444 1.00 86.56 710 ILE A CA 1
ATOM 5446 C C . ILE A 1 710 ? -22.365 -14.889 -25.054 1.00 86.56 710 ILE A C 1
ATOM 5448 O O . ILE A 1 710 ? -22.343 -14.543 -26.239 1.00 86.56 710 ILE A O 1
ATOM 5452 N N . LEU A 1 711 ? -21.292 -14.782 -24.269 1.00 86.50 711 LEU A N 1
ATOM 5453 C CA . LEU A 1 711 ? -19.982 -14.375 -24.769 1.00 86.50 711 LEU A CA 1
ATOM 5454 C C . LEU A 1 711 ? -19.135 -15.604 -25.103 1.00 86.50 711 LEU A C 1
ATOM 5456 O O . LEU A 1 711 ? -19.123 -16.589 -24.366 1.00 86.50 711 LEU A O 1
ATOM 5460 N N . ARG A 1 712 ? -18.413 -15.534 -26.224 1.00 80.38 712 ARG A N 1
ATOM 5461 C CA . ARG A 1 712 ? -17.488 -16.571 -26.692 1.00 80.38 712 ARG A CA 1
ATOM 5462 C C . ARG A 1 712 ? -16.102 -16.397 -26.075 1.00 80.38 712 ARG A C 1
ATOM 5464 O O . ARG A 1 712 ? -15.511 -17.372 -25.625 1.00 80.38 712 ARG A O 1
ATOM 5471 N N . GLN A 1 713 ? -15.572 -15.175 -26.093 1.00 82.00 713 GLN A N 1
ATOM 5472 C CA . GLN A 1 713 ? -14.250 -14.831 -25.560 1.00 82.00 713 GLN A CA 1
ATOM 5473 C C . GLN A 1 713 ? -14.268 -13.423 -24.963 1.00 82.00 713 GLN A C 1
ATOM 5475 O O . GLN A 1 713 ? -15.049 -12.575 -25.400 1.00 82.00 713 GLN A O 1
ATOM 5480 N N . ALA A 1 714 ? -13.363 -13.175 -24.017 1.00 85.12 714 ALA A N 1
ATOM 5481 C CA . ALA A 1 714 ? -13.050 -11.846 -23.515 1.00 85.12 714 ALA A CA 1
ATOM 5482 C C . ALA A 1 714 ? -11.529 -11.647 -23.440 1.00 85.12 714 ALA A C 1
ATOM 5484 O O . ALA A 1 714 ? -10.779 -12.606 -23.266 1.00 85.12 714 ALA A O 1
ATOM 5485 N N . ALA A 1 715 ? -11.087 -10.401 -23.546 1.00 85.06 715 ALA A N 1
ATOM 5486 C CA . ALA A 1 715 ? -9.715 -9.955 -23.344 1.00 85.06 715 ALA A CA 1
ATOM 5487 C C . ALA A 1 715 ? -9.732 -8.653 -22.547 1.00 85.06 715 ALA A C 1
ATOM 5489 O O . ALA A 1 715 ? -10.607 -7.827 -22.767 1.00 85.06 715 ALA A O 1
ATOM 5490 N N . VAL A 1 716 ? -8.785 -8.442 -21.636 1.00 84.19 716 VAL A N 1
ATOM 5491 C CA . VAL A 1 716 ? -8.754 -7.227 -20.806 1.00 84.19 716 VAL A CA 1
ATOM 5492 C C . VAL A 1 716 ? -7.407 -6.539 -20.949 1.00 84.19 716 VAL A C 1
ATOM 5494 O O . VAL A 1 716 ? -6.377 -7.203 -20.861 1.00 84.19 716 VAL A O 1
ATOM 5497 N N . VAL A 1 717 ? -7.404 -5.224 -21.151 1.00 82.25 717 VAL A N 1
ATOM 5498 C CA . VAL A 1 717 ? -6.190 -4.389 -21.220 1.00 82.25 717 VAL A CA 1
ATOM 5499 C C . VAL A 1 717 ? -6.230 -3.286 -20.163 1.00 82.25 717 VAL A C 1
ATOM 5501 O O . VAL A 1 717 ? -7.286 -3.009 -19.593 1.00 82.25 717 VAL A O 1
ATOM 5504 N N . VAL A 1 718 ? -5.081 -2.666 -19.900 1.00 77.81 718 VAL A N 1
ATOM 5505 C CA . VAL A 1 718 ? -4.971 -1.481 -19.038 1.00 77.81 718 VAL A CA 1
ATOM 5506 C C . VAL A 1 718 ? -4.840 -0.246 -19.913 1.00 77.81 718 VAL A C 1
ATOM 5508 O O . VAL A 1 718 ? -4.048 -0.258 -20.845 1.00 77.81 718 VAL A O 1
ATOM 5511 N N . ARG A 1 719 ? -5.575 0.813 -19.584 1.00 70.06 719 ARG A N 1
ATOM 5512 C CA . ARG A 1 719 ? -5.576 2.107 -20.272 1.00 70.06 719 ARG A CA 1
ATOM 5513 C C . ARG A 1 719 ? -5.263 3.246 -19.307 1.00 70.06 719 ARG A C 1
ATOM 5515 O O . ARG A 1 719 ? -5.527 3.108 -18.116 1.00 70.06 719 ARG A O 1
ATOM 5522 N N . GLY A 1 720 ? -4.771 4.367 -19.837 1.00 55.41 720 GLY A N 1
ATOM 5523 C CA . GLY A 1 720 ? -4.465 5.595 -19.089 1.00 55.41 720 GLY A CA 1
ATOM 5524 C C . GLY A 1 720 ? -3.006 5.684 -18.624 1.00 55.41 720 GLY A C 1
ATOM 5525 O O . GLY A 1 720 ? -2.398 4.669 -18.286 1.00 55.41 720 GLY A O 1
ATOM 5526 N N . GLU A 1 721 ? -2.445 6.897 -18.612 1.00 50.25 721 GLU A N 1
ATOM 5527 C CA . GLU A 1 721 ? -1.073 7.158 -18.144 1.00 50.25 721 GLU A CA 1
ATOM 5528 C C . GLU A 1 721 ? -1.036 7.299 -16.614 1.00 50.25 721 GLU A C 1
ATOM 5530 O O . GLU A 1 721 ? -0.600 6.377 -15.920 1.00 50.25 721 GLU A O 1
ATOM 5535 N N . GLU A 1 722 ? -1.582 8.397 -16.076 1.00 42.44 722 GLU A N 1
ATOM 5536 C CA . GLU A 1 722 ? -1.626 8.661 -14.627 1.00 42.44 722 GLU A CA 1
ATOM 5537 C C . GLU A 1 722 ? -2.785 7.934 -13.918 1.00 42.44 722 GLU A C 1
ATOM 5539 O O . GLU A 1 722 ? -2.640 7.435 -12.802 1.00 42.44 722 GLU A O 1
ATOM 5544 N N . ASN A 1 723 ? -3.940 7.815 -14.581 1.00 49.44 723 ASN A N 1
ATOM 5545 C CA . ASN A 1 723 ? -5.163 7.226 -14.029 1.00 49.44 723 ASN A CA 1
ATOM 5546 C C . ASN A 1 723 ? -5.475 5.875 -14.676 1.00 49.44 723 ASN A C 1
ATOM 5548 O O . ASN A 1 723 ? -6.439 5.739 -15.425 1.00 49.44 723 ASN A O 1
ATOM 5552 N N . LYS A 1 724 ? -4.658 4.859 -14.384 1.00 59.56 724 LYS A N 1
ATOM 5553 C CA . LYS A 1 724 ? -4.824 3.528 -14.983 1.00 59.56 724 LYS A CA 1
ATOM 5554 C C . LYS A 1 724 ? -6.190 2.895 -14.659 1.00 59.56 724 LYS A C 1
ATOM 5556 O O . LYS A 1 724 ? -6.633 2.880 -13.500 1.00 59.56 724 LYS A O 1
ATOM 5561 N N . TYR A 1 725 ? -6.830 2.315 -15.673 1.00 67.69 725 TYR A N 1
ATOM 5562 C CA . TYR A 1 725 ? -8.094 1.574 -15.580 1.00 67.69 725 TYR A CA 1
ATOM 5563 C C . TYR A 1 725 ? -8.108 0.349 -16.505 1.00 67.69 725 TYR A C 1
ATOM 5565 O O . TYR A 1 725 ? -7.260 0.206 -17.382 1.00 67.69 725 TYR A O 1
ATOM 5573 N N . LEU A 1 726 ? -9.054 -0.567 -16.285 1.00 74.62 726 LEU A N 1
ATOM 5574 C CA . LEU A 1 726 ? -9.200 -1.803 -17.059 1.00 74.62 726 LEU A CA 1
ATOM 5575 C C . LEU A 1 726 ? -10.242 -1.632 -18.169 1.00 74.62 726 LEU A C 1
ATOM 5577 O O . LEU A 1 726 ? -11.294 -1.069 -17.915 1.00 74.62 726 LEU A O 1
ATOM 5581 N N . LEU A 1 727 ? -10.014 -2.171 -19.363 1.00 83.50 727 LEU A N 1
ATOM 5582 C CA . LEU A 1 727 ? -11.004 -2.212 -20.446 1.00 83.50 727 LEU A CA 1
ATOM 5583 C C . LEU A 1 727 ? -11.169 -3.653 -20.931 1.00 83.50 727 LEU A C 1
ATOM 5585 O O . LEU A 1 727 ? -10.173 -4.311 -21.228 1.00 83.50 727 LEU A O 1
ATOM 5589 N N . GLY A 1 728 ? -12.405 -4.153 -20.993 1.00 85.25 728 GLY A N 1
ATOM 5590 C CA . GLY A 1 728 ? -12.708 -5.491 -21.497 1.00 85.25 728 GLY A CA 1
ATOM 5591 C C . GLY A 1 728 ? -13.164 -5.455 -22.952 1.00 85.25 728 GLY A C 1
ATOM 5592 O O . GLY A 1 728 ? -14.026 -4.670 -23.310 1.00 85.25 728 GLY A O 1
ATOM 5593 N N . PHE A 1 729 ? -12.638 -6.330 -23.793 1.00 87.50 729 PHE A N 1
ATOM 5594 C CA . PHE A 1 729 ? -13.076 -6.566 -25.163 1.00 87.50 729 PHE A CA 1
ATOM 5595 C C . PHE A 1 729 ? -13.713 -7.942 -25.241 1.00 87.50 729 PHE A C 1
ATOM 5597 O O . PHE A 1 729 ? -13.140 -8.905 -24.736 1.00 87.50 729 PHE A O 1
ATOM 5604 N N . VAL A 1 730 ? -14.887 -8.055 -25.850 1.00 90.31 730 VAL A N 1
ATOM 5605 C CA . VAL A 1 730 ? -15.682 -9.287 -25.821 1.00 90.31 730 VAL A CA 1
ATOM 5606 C C . VAL A 1 730 ? -16.206 -9.658 -27.198 1.00 90.31 730 VAL A C 1
ATOM 5608 O O . VAL A 1 730 ? -16.526 -8.794 -28.007 1.00 90.31 730 VAL A O 1
ATOM 5611 N N . THR A 1 731 ? -16.329 -10.955 -27.457 1.00 87.75 731 THR A N 1
ATOM 5612 C CA . THR A 1 731 ? -16.951 -11.493 -28.676 1.00 87.75 731 THR A CA 1
ATOM 5613 C C . THR A 1 731 ? -18.194 -12.290 -28.307 1.00 87.75 731 THR A C 1
ATOM 5615 O O . THR A 1 731 ? -18.229 -12.965 -27.276 1.00 87.75 731 THR A O 1
ATOM 5618 N N . PHE A 1 732 ? -19.227 -12.229 -29.142 1.00 87.75 732 PHE A N 1
ATOM 5619 C CA . PHE A 1 732 ? -20.502 -12.898 -28.886 1.00 87.75 732 PHE A CA 1
ATOM 5620 C C . PHE A 1 732 ? -20.536 -14.296 -29.508 1.00 87.75 732 PHE A C 1
ATOM 5622 O O . PHE A 1 732 ? -20.116 -14.491 -30.647 1.00 87.75 732 PHE A O 1
ATOM 5629 N N . SER A 1 733 ? -21.053 -15.278 -28.768 1.00 81.69 733 SER A N 1
ATOM 5630 C CA . SER A 1 733 ? -21.340 -16.625 -29.288 1.00 81.69 733 SER A CA 1
ATOM 5631 C C . SER A 1 733 ? -22.711 -16.691 -29.976 1.00 81.69 733 SER A C 1
ATOM 5633 O O . SER A 1 733 ? -22.936 -17.545 -30.831 1.00 81.69 733 SER A O 1
ATOM 5635 N N . GLN A 1 734 ? -23.618 -15.775 -29.625 1.00 79.56 734 GLN A N 1
ATOM 5636 C CA . GLN A 1 734 ? -24.981 -15.677 -30.141 1.00 79.56 734 GLN A CA 1
ATOM 5637 C C . GLN A 1 734 ? -25.411 -14.215 -30.286 1.00 79.56 734 GLN A C 1
ATOM 5639 O O . GLN A 1 734 ? -24.931 -13.344 -29.562 1.00 79.56 734 GLN A O 1
ATOM 5644 N N . ARG A 1 735 ? -26.318 -13.932 -31.231 1.00 74.94 735 ARG A N 1
ATOM 5645 C CA . ARG A 1 735 ? -26.837 -12.572 -31.433 1.00 74.94 735 ARG A CA 1
ATOM 5646 C C . ARG A 1 735 ? -27.676 -12.147 -30.234 1.00 74.94 735 ARG A C 1
ATOM 5648 O O . ARG A 1 735 ? -28.599 -12.854 -29.839 1.00 74.94 735 ARG A O 1
ATOM 5655 N N . VAL A 1 736 ? -27.382 -10.961 -29.721 1.00 79.12 736 VAL A N 1
ATOM 5656 C CA . VAL A 1 736 ? -28.155 -10.284 -28.679 1.00 79.12 736 VAL A CA 1
ATOM 5657 C C . VAL A 1 736 ? -28.785 -9.047 -29.313 1.00 79.12 736 VAL A C 1
ATOM 5659 O O . VAL A 1 736 ? -28.205 -8.480 -30.236 1.00 79.12 736 VAL A O 1
ATOM 5662 N N . GLY A 1 737 ? -30.000 -8.689 -28.895 1.00 77.56 737 GLY A N 1
ATOM 5663 C CA . GLY A 1 737 ? -30.752 -7.591 -29.512 1.00 77.56 737 GLY A CA 1
ATOM 5664 C C . GLY A 1 737 ? -30.054 -6.243 -29.338 1.00 77.56 737 GLY A C 1
ATOM 5665 O O . GLY A 1 737 ? -29.637 -5.637 -30.321 1.00 77.56 737 GLY A O 1
ATOM 5666 N N . ASP A 1 738 ? -29.909 -5.811 -28.086 1.00 83.94 738 ASP A N 1
ATOM 5667 C CA . ASP A 1 738 ? -29.167 -4.605 -27.717 1.00 83.94 738 ASP A CA 1
ATOM 5668 C C . ASP A 1 738 ? -27.841 -5.004 -27.057 1.00 83.94 738 ASP A C 1
ATOM 5670 O O . ASP A 1 738 ? -27.792 -5.406 -25.891 1.00 83.94 738 ASP A O 1
ATOM 5674 N N . THR A 1 739 ? -26.774 -4.965 -27.854 1.00 78.56 739 THR A N 1
ATOM 5675 C CA . THR A 1 739 ? -25.415 -5.316 -27.433 1.00 78.56 739 THR A CA 1
ATOM 5676 C C . THR A 1 739 ? -24.928 -4.418 -26.299 1.00 78.56 739 THR A C 1
ATOM 5678 O O . THR A 1 739 ? -24.364 -4.926 -25.333 1.00 78.56 739 THR A O 1
ATOM 5681 N N . ASP A 1 740 ? -25.168 -3.111 -26.386 1.00 70.94 740 ASP A N 1
ATOM 5682 C CA . ASP A 1 740 ? -24.623 -2.135 -25.441 1.00 70.94 740 ASP A CA 1
ATOM 5683 C C . ASP A 1 740 ? -25.347 -2.244 -24.092 1.00 70.94 740 ASP A C 1
ATOM 5685 O O . ASP A 1 740 ? -24.700 -2.378 -23.049 1.00 70.94 740 ASP A O 1
ATOM 5689 N N . ALA A 1 741 ? -26.683 -2.336 -24.104 1.00 70.31 741 ALA A N 1
ATOM 5690 C CA . ALA A 1 741 ? -27.468 -2.562 -22.888 1.00 70.31 741 ALA A CA 1
ATOM 5691 C C . ALA A 1 741 ? -27.143 -3.914 -22.226 1.00 70.31 741 ALA A C 1
ATOM 5693 O O . ALA A 1 741 ? -27.062 -4.016 -20.998 1.00 70.31 741 ALA A O 1
ATOM 5694 N N . TYR A 1 742 ? -26.912 -4.965 -23.025 1.00 82.19 742 TYR A N 1
ATOM 5695 C CA . TYR A 1 742 ? -26.493 -6.263 -22.499 1.00 82.19 742 TYR A CA 1
ATOM 5696 C C . TYR A 1 742 ? -25.130 -6.187 -21.803 1.00 82.19 742 TYR A C 1
ATOM 5698 O O . TYR A 1 742 ? -24.975 -6.744 -20.713 1.00 82.19 742 TYR A O 1
ATOM 5706 N N . LEU A 1 743 ? -24.148 -5.517 -22.414 1.00 78.12 743 LEU A N 1
ATOM 5707 C CA . LEU A 1 743 ? -22.799 -5.390 -21.866 1.00 78.12 743 LEU A CA 1
ATOM 5708 C C . LEU A 1 743 ? -22.761 -4.527 -20.604 1.00 78.12 743 LEU A C 1
ATOM 5710 O O . LEU A 1 743 ? -22.110 -4.929 -19.638 1.00 78.12 743 LEU A O 1
ATOM 5714 N N . ALA A 1 744 ? -23.516 -3.427 -20.559 1.00 69.81 744 ALA A N 1
ATOM 5715 C CA . ALA A 1 744 ? -23.686 -2.623 -19.348 1.00 69.81 744 ALA A CA 1
ATOM 5716 C C . ALA A 1 744 ? -24.319 -3.450 -18.212 1.00 69.81 744 ALA A C 1
ATOM 5718 O O . ALA A 1 744 ? -23.780 -3.533 -17.105 1.00 69.81 744 ALA A O 1
ATOM 5719 N N . GLY A 1 745 ? -25.410 -4.166 -18.509 1.00 70.62 745 GLY A N 1
ATOM 5720 C CA . GLY A 1 745 ? -26.072 -5.042 -17.542 1.00 70.62 745 GLY A CA 1
ATOM 5721 C C . GLY A 1 745 ? -25.232 -6.256 -17.125 1.00 70.62 745 GLY A C 1
ATOM 5722 O O . GLY A 1 745 ? -25.420 -6.786 -16.031 1.00 70.62 745 GLY A O 1
ATOM 5723 N N . LEU A 1 746 ? -24.320 -6.739 -17.977 1.00 74.88 746 LEU A N 1
ATOM 5724 C CA . LEU A 1 746 ? -23.342 -7.772 -17.628 1.00 74.88 746 LEU A CA 1
ATOM 5725 C C . LEU A 1 746 ? -22.288 -7.215 -16.674 1.00 74.88 746 LEU A C 1
ATOM 5727 O O . LEU A 1 746 ? -22.039 -7.823 -15.637 1.00 74.88 746 LEU A O 1
ATOM 5731 N N . LEU A 1 747 ? -21.715 -6.053 -16.983 1.00 72.06 747 LEU A N 1
ATOM 5732 C CA . LEU A 1 747 ? -20.685 -5.429 -16.162 1.00 72.06 747 LEU A CA 1
ATOM 5733 C C . LEU A 1 747 ? -21.166 -5.156 -14.727 1.00 72.06 747 LEU A C 1
ATOM 5735 O O . LEU A 1 747 ? -20.441 -5.450 -13.776 1.00 72.06 747 LEU A O 1
ATOM 5739 N N . ALA A 1 748 ? -22.415 -4.705 -14.563 1.00 64.38 748 ALA A N 1
ATOM 5740 C CA . ALA A 1 748 ? -23.023 -4.436 -13.257 1.00 64.38 748 ALA A CA 1
ATOM 5741 C C . ALA A 1 748 ? -23.116 -5.674 -12.336 1.00 64.38 748 ALA A C 1
ATOM 5743 O O . ALA A 1 748 ? -23.024 -5.548 -11.113 1.00 64.38 748 ALA A O 1
ATOM 5744 N N . ARG A 1 749 ? -23.262 -6.879 -12.907 1.00 68.25 749 ARG A N 1
ATOM 5745 C CA . ARG A 1 749 ? -23.449 -8.142 -12.161 1.00 68.25 749 ARG A CA 1
ATOM 5746 C C . ARG A 1 749 ? -22.216 -9.046 -12.108 1.00 68.25 749 ARG A C 1
ATOM 5748 O O . ARG A 1 749 ? -22.305 -10.157 -11.591 1.00 68.25 749 ARG A O 1
ATOM 5755 N N . ILE A 1 750 ? -21.077 -8.620 -12.655 1.00 72.00 750 ILE A N 1
ATOM 5756 C CA . ILE A 1 750 ? -19.853 -9.427 -12.634 1.00 72.00 750 ILE A CA 1
ATOM 5757 C C . ILE A 1 750 ? -19.316 -9.551 -11.186 1.00 72.00 750 ILE A C 1
ATOM 5759 O O . ILE A 1 750 ? -19.111 -8.530 -10.514 1.00 72.00 750 ILE A O 1
ATOM 5763 N N . PRO A 1 751 ? -19.023 -10.777 -10.699 1.00 64.81 751 PRO A N 1
ATOM 5764 C CA . PRO A 1 751 ? -18.570 -11.032 -9.327 1.00 64.81 751 PRO A CA 1
ATOM 5765 C C . PRO A 1 751 ? -17.067 -10.743 -9.139 1.00 64.81 751 PRO A C 1
ATOM 5767 O O . PRO A 1 751 ? -16.301 -11.580 -8.664 1.00 64.81 751 PRO A O 1
ATOM 5770 N N . LEU A 1 752 ? -16.622 -9.547 -9.529 1.00 63.69 752 LEU A N 1
ATOM 5771 C CA . LEU A 1 752 ? -15.257 -9.060 -9.310 1.00 63.69 752 LEU A CA 1
ATOM 5772 C C . LEU A 1 752 ? -15.212 -8.034 -8.180 1.00 63.69 752 LEU A C 1
ATOM 5774 O O . LEU A 1 752 ? -16.150 -7.252 -7.994 1.00 63.69 752 LEU A O 1
ATOM 5778 N N . ALA A 1 753 ? -14.084 -8.007 -7.463 1.00 53.53 753 ALA A N 1
ATOM 5779 C CA . ALA A 1 753 ? -13.789 -6.948 -6.506 1.00 53.53 753 ALA A CA 1
ATOM 5780 C C . ALA A 1 753 ? -13.788 -5.575 -7.213 1.00 53.53 753 ALA A C 1
ATOM 5782 O O . ALA A 1 753 ? -13.378 -5.506 -8.375 1.00 53.53 753 ALA A O 1
ATOM 5783 N N . PRO A 1 754 ? -14.181 -4.477 -6.537 1.00 56.31 754 PRO A N 1
ATOM 5784 C CA . PRO A 1 754 ? -14.281 -3.156 -7.165 1.00 56.31 754 PRO A CA 1
ATOM 5785 C C . PRO A 1 754 ? -13.009 -2.693 -7.894 1.00 56.31 754 PRO A C 1
ATOM 5787 O O . PRO A 1 754 ? -13.095 -2.050 -8.931 1.00 56.31 754 PRO A O 1
ATOM 5790 N N . SER A 1 755 ? -11.825 -3.060 -7.398 1.00 52.28 755 SER A N 1
ATOM 5791 C CA . SER A 1 755 ? -10.527 -2.734 -8.009 1.00 52.28 755 SER A CA 1
ATOM 5792 C C . SER A 1 755 ? -10.185 -3.533 -9.273 1.00 52.28 755 SER A C 1
ATOM 5794 O O . SER A 1 755 ? -9.270 -3.151 -9.996 1.00 52.28 755 SER A O 1
ATOM 5796 N N . MET A 1 756 ? -10.893 -4.633 -9.538 1.00 62.66 756 MET A N 1
ATOM 5797 C CA . MET A 1 756 ? -10.678 -5.529 -10.681 1.00 62.66 756 MET A CA 1
ATOM 5798 C C . MET A 1 756 ? -11.772 -5.408 -11.746 1.00 62.66 756 MET A C 1
ATOM 5800 O O . MET A 1 756 ? -11.696 -6.080 -12.774 1.00 62.66 756 MET A O 1
ATOM 5804 N N . ARG A 1 757 ? -12.806 -4.592 -11.508 1.00 69.88 757 ARG A N 1
ATOM 5805 C CA . ARG A 1 757 ? -13.881 -4.384 -12.480 1.00 69.88 757 ARG A CA 1
ATOM 5806 C C . ARG A 1 757 ? -13.360 -3.557 -13.663 1.00 69.88 757 ARG A C 1
ATOM 5808 O O . ARG A 1 757 ? -12.764 -2.503 -13.432 1.00 69.88 757 ARG A O 1
ATOM 5815 N N . PRO A 1 758 ? -13.565 -4.016 -14.913 1.00 74.00 758 PRO A N 1
ATOM 5816 C CA . PRO A 1 758 ? -13.361 -3.177 -16.084 1.00 74.00 758 PRO A CA 1
ATOM 5817 C C . PRO A 1 758 ? -14.168 -1.888 -15.983 1.00 74.00 758 PRO A C 1
ATOM 5819 O O . PRO A 1 758 ? -15.293 -1.914 -15.493 1.00 74.00 758 PRO A O 1
ATOM 5822 N N . ALA A 1 759 ? -13.591 -0.802 -16.489 1.00 67.12 759 ALA A N 1
ATOM 5823 C CA . ALA A 1 759 ? -14.298 0.416 -16.821 1.00 67.12 759 ALA A CA 1
ATOM 5824 C C . ALA A 1 759 ? -15.447 0.057 -17.751 1.00 67.12 759 ALA A C 1
ATOM 5826 O O . ALA A 1 759 ? -16.577 0.110 -17.316 1.00 67.12 759 ALA A O 1
ATOM 5827 N N . ALA A 1 760 ? -15.181 -0.416 -18.969 1.00 74.88 760 ALA A N 1
ATOM 5828 C CA . ALA A 1 760 ? -16.219 -0.777 -19.934 1.00 74.88 760 ALA A CA 1
ATOM 5829 C C . ALA A 1 760 ? -15.963 -2.139 -20.596 1.00 74.88 760 ALA A C 1
ATOM 5831 O O . ALA A 1 760 ? -14.856 -2.687 -20.530 1.00 74.88 760 ALA A O 1
ATOM 5832 N N . LEU A 1 761 ? -17.003 -2.671 -21.250 1.00 80.19 761 LEU A N 1
ATOM 5833 C CA . LEU A 1 761 ? -16.925 -3.831 -22.138 1.00 80.19 761 LEU A CA 1
ATOM 5834 C C . LEU A 1 761 ? -17.208 -3.390 -23.580 1.00 80.19 761 LEU A C 1
ATOM 5836 O O . LEU A 1 761 ? -18.252 -2.811 -23.856 1.00 80.19 761 LEU A O 1
ATOM 5840 N N . VAL A 1 762 ? -16.295 -3.687 -24.500 1.00 83.38 762 VAL A N 1
ATOM 5841 C CA . VAL A 1 762 ? -16.360 -3.303 -25.913 1.00 83.38 762 VAL A CA 1
ATOM 5842 C C . VAL A 1 762 ? -16.601 -4.544 -26.763 1.00 83.38 762 VAL A C 1
ATOM 5844 O O . VAL A 1 762 ? -15.811 -5.491 -26.742 1.00 83.38 762 VAL A O 1
ATOM 5847 N N . ALA A 1 763 ? -17.689 -4.546 -27.529 1.00 85.81 763 ALA A N 1
ATOM 5848 C CA . ALA A 1 763 ? -17.992 -5.628 -28.455 1.00 85.81 763 ALA A CA 1
ATOM 5849 C C . ALA A 1 763 ? -17.015 -5.637 -29.641 1.00 85.81 763 ALA A C 1
ATOM 5851 O O . ALA A 1 763 ? -16.776 -4.613 -30.281 1.00 85.81 763 ALA A O 1
ATOM 5852 N N . MET A 1 764 ? -16.499 -6.815 -29.975 1.00 81.44 764 MET A N 1
ATOM 5853 C CA . MET A 1 764 ? -15.686 -7.061 -31.160 1.00 81.44 764 MET A CA 1
ATOM 5854 C C . MET A 1 764 ? -16.266 -8.214 -31.974 1.00 81.44 764 MET A C 1
ATOM 5856 O O . MET A 1 764 ? -16.863 -9.145 -31.430 1.00 81.44 764 MET A O 1
ATOM 5860 N N . ASN A 1 765 ? -16.052 -8.164 -33.289 1.00 80.44 765 ASN A N 1
ATOM 5861 C CA . ASN A 1 765 ? -16.363 -9.297 -34.161 1.00 80.44 765 ASN A CA 1
ATOM 5862 C C . ASN A 1 765 ? -15.427 -10.471 -33.850 1.00 80.44 765 ASN A C 1
ATOM 5864 O O . ASN A 1 765 ? -15.883 -11.594 -33.659 1.00 80.44 765 ASN A O 1
ATOM 5868 N N . GLU A 1 766 ? -14.129 -10.182 -33.740 1.00 79.88 766 GLU A N 1
ATOM 5869 C CA . GLU A 1 766 ? -13.081 -11.124 -33.357 1.00 79.88 766 GLU A CA 1
ATOM 5870 C C . GLU A 1 766 ? -12.014 -10.392 -32.538 1.00 79.88 766 GLU A C 1
ATOM 5872 O O . GLU A 1 766 ? -11.790 -9.193 -32.727 1.00 79.88 766 GLU A O 1
ATOM 5877 N N . LEU A 1 767 ? -11.365 -11.108 -31.618 1.00 80.31 767 LEU A N 1
ATOM 5878 C CA . LEU A 1 767 ? -10.210 -10.578 -30.900 1.00 80.31 767 LEU A CA 1
ATOM 5879 C C . LEU A 1 767 ? -8.978 -10.640 -31.819 1.00 80.31 767 LEU A C 1
ATOM 5881 O O . LEU A 1 767 ? -8.760 -11.679 -32.447 1.00 80.31 767 LEU A O 1
ATOM 5885 N N . PRO A 1 768 ? -8.169 -9.568 -31.912 1.00 75.19 768 PRO A N 1
ATOM 5886 C CA . PRO A 1 768 ? -6.987 -9.557 -32.757 1.00 75.19 768 PRO A CA 1
ATOM 5887 C C . PRO A 1 768 ? -5.971 -10.568 -32.229 1.00 75.19 768 PRO A C 1
ATOM 5889 O O . PRO A 1 768 ? -5.740 -10.682 -31.023 1.00 75.19 768 PRO A O 1
ATOM 5892 N N . MET A 1 769 ? -5.368 -11.306 -33.150 1.00 61.62 769 MET A N 1
ATOM 5893 C CA . MET A 1 769 ? -4.365 -12.322 -32.862 1.00 61.62 769 MET A CA 1
ATOM 5894 C C . MET A 1 769 ? -3.062 -11.915 -33.544 1.00 61.62 769 MET A C 1
ATOM 5896 O O . MET A 1 769 ? -3.077 -11.420 -34.670 1.00 61.62 769 MET A O 1
ATOM 5900 N N . ASN A 1 770 ? -1.935 -12.126 -32.877 1.00 50.31 770 ASN A N 1
ATOM 5901 C CA . ASN A 1 770 ? -0.621 -11.914 -33.458 1.00 50.31 770 ASN A CA 1
ATOM 5902 C C . ASN A 1 770 ? -0.275 -13.041 -34.446 1.00 50.31 770 ASN A C 1
ATOM 5904 O O . ASN A 1 770 ? -0.982 -14.046 -34.556 1.00 50.31 770 ASN A O 1
ATOM 5908 N N . VAL A 1 771 ? 0.860 -12.901 -35.133 1.00 37.94 771 VAL A N 1
ATOM 5909 C CA . VAL A 1 771 ? 1.361 -13.865 -36.134 1.00 37.94 771 VAL A CA 1
ATOM 5910 C C . VAL A 1 771 ? 1.531 -15.300 -35.610 1.00 37.94 771 VAL A C 1
ATOM 5912 O O . VAL A 1 771 ? 1.559 -16.237 -36.401 1.00 37.94 771 VAL A O 1
ATOM 5915 N N . ASN A 1 772 ? 1.580 -15.485 -34.286 1.00 33.31 772 ASN A N 1
ATOM 5916 C CA . ASN A 1 772 ? 1.690 -16.784 -33.618 1.00 33.31 772 ASN A CA 1
ATOM 5917 C C . ASN A 1 772 ? 0.333 -17.349 -33.162 1.00 33.31 772 ASN A C 1
ATOM 5919 O O . ASN A 1 772 ? 0.296 -18.327 -32.415 1.00 33.31 772 ASN A O 1
ATOM 5923 N N . GLY A 1 773 ? -0.786 -16.727 -33.548 1.00 33.72 773 GLY A N 1
ATOM 5924 C CA . GLY A 1 773 ? -2.122 -17.149 -33.132 1.00 33.72 773 GLY A CA 1
ATOM 5925 C C . GLY A 1 773 ? -2.390 -16.951 -31.636 1.00 33.72 773 GLY A C 1
ATOM 5926 O O . GLY A 1 773 ? -3.222 -17.658 -31.071 1.00 33.72 773 GLY A O 1
ATOM 5927 N N . LYS A 1 774 ? -1.685 -16.021 -30.976 1.00 42.97 774 LYS A N 1
ATOM 5928 C CA . LYS A 1 774 ? -1.968 -15.584 -29.598 1.00 42.97 774 LYS A CA 1
ATOM 5929 C C . LYS A 1 774 ? -2.673 -14.232 -29.615 1.00 42.97 774 LYS A C 1
ATOM 5931 O O . LYS A 1 774 ? -2.465 -13.453 -30.534 1.00 42.97 774 LYS A O 1
ATOM 5936 N N . LEU A 1 775 ? -3.450 -13.931 -28.577 1.00 60.62 775 LEU A N 1
ATOM 5937 C CA . LEU A 1 775 ? -4.137 -12.647 -28.417 1.00 60.62 775 LEU A CA 1
ATOM 5938 C C . LEU A 1 775 ? -3.156 -11.465 -28.514 1.00 60.62 775 LEU A C 1
ATOM 5940 O O . LEU A 1 775 ? -2.209 -11.373 -27.731 1.00 60.62 775 LEU A O 1
ATOM 5944 N N . ASP A 1 776 ? -3.408 -10.543 -29.440 1.00 71.00 776 ASP A N 1
ATOM 5945 C CA . ASP A 1 776 ? -2.624 -9.323 -29.606 1.00 71.00 776 ASP A CA 1
ATOM 5946 C C . ASP A 1 776 ? -3.204 -8.192 -28.749 1.00 71.00 776 ASP A C 1
ATOM 5948 O O . ASP A 1 776 ? -4.044 -7.392 -29.169 1.00 71.00 776 ASP A O 1
ATOM 5952 N N . ARG A 1 777 ? -2.750 -8.136 -27.496 1.00 74.19 777 ARG A N 1
ATOM 5953 C CA . ARG A 1 777 ? -3.181 -7.105 -26.548 1.00 74.19 777 ARG A CA 1
ATOM 5954 C C . ARG A 1 777 ? -2.651 -5.713 -26.889 1.00 74.19 777 ARG A C 1
ATOM 5956 O O . ARG A 1 777 ? -3.284 -4.753 -26.474 1.00 74.19 777 ARG A O 1
ATOM 5963 N N . LYS A 1 778 ? -1.555 -5.589 -27.652 1.00 68.88 778 LYS A N 1
ATOM 5964 C CA . LYS A 1 778 ? -1.077 -4.283 -28.139 1.00 68.88 778 LYS A CA 1
ATOM 5965 C C . LYS A 1 778 ? -2.005 -3.752 -29.224 1.00 68.88 778 LYS A C 1
ATOM 5967 O O . LYS A 1 778 ? -2.346 -2.579 -29.202 1.00 68.88 778 LYS A O 1
ATOM 5972 N N . ALA A 1 779 ? -2.481 -4.622 -30.116 1.00 72.81 779 ALA A N 1
ATOM 5973 C CA . ALA A 1 779 ? -3.508 -4.256 -31.083 1.00 72.81 779 ALA A CA 1
ATOM 5974 C C . ALA A 1 779 ? -4.824 -3.864 -30.392 1.00 72.81 779 ALA A C 1
ATOM 5976 O O . ALA A 1 779 ? -5.415 -2.858 -30.769 1.00 72.81 779 ALA A O 1
ATOM 5977 N N . LEU A 1 780 ? -5.250 -4.588 -29.345 1.00 77.69 780 LEU A N 1
ATOM 5978 C CA . LEU A 1 780 ? -6.396 -4.188 -28.504 1.00 77.69 780 LEU A CA 1
ATOM 5979 C C . LEU A 1 780 ? -6.174 -2.835 -27.821 1.00 77.69 780 LEU A C 1
ATOM 5981 O O . LEU A 1 780 ? -7.065 -1.987 -27.810 1.00 77.69 780 LEU A O 1
ATOM 5985 N N . ASP A 1 781 ? -4.966 -2.614 -27.310 1.00 73.81 781 ASP A N 1
ATOM 5986 C CA . ASP A 1 781 ? -4.516 -1.335 -26.773 1.00 73.81 781 ASP A CA 1
ATOM 5987 C C . ASP A 1 781 ? -4.299 -0.268 -27.873 1.00 73.81 781 ASP A C 1
ATOM 5989 O O . ASP A 1 781 ? -4.044 0.893 -27.598 1.00 73.81 781 ASP A O 1
ATOM 5993 N N . ALA A 1 782 ? -4.498 -0.564 -29.150 1.00 67.38 782 ALA A N 1
ATOM 5994 C CA . ALA A 1 782 ? -4.534 0.449 -30.208 1.00 67.38 782 ALA A CA 1
ATOM 5995 C C . ALA A 1 782 ? -5.954 0.686 -30.745 1.00 67.38 782 ALA A C 1
ATOM 5997 O O . ALA A 1 782 ? -6.171 1.629 -31.506 1.00 67.38 782 ALA A O 1
ATOM 5998 N N . VAL A 1 783 ? -6.940 -0.135 -30.350 1.00 68.88 783 VAL A N 1
ATOM 5999 C CA . VAL A 1 783 ? -8.327 0.012 -30.810 1.00 68.88 783 VAL A CA 1
ATOM 6000 C C . VAL A 1 783 ? -8.887 1.342 -30.314 1.00 68.88 783 VAL A C 1
ATOM 6002 O O . VAL A 1 783 ? -9.139 1.523 -29.122 1.00 68.88 783 VAL A O 1
ATOM 6005 N N . GLY A 1 784 ? -9.106 2.260 -31.258 1.00 53.78 784 GLY A N 1
ATOM 6006 C CA . GLY A 1 784 ? -9.843 3.493 -31.027 1.00 53.78 784 GLY A CA 1
ATOM 6007 C C . GLY A 1 784 ? -11.303 3.175 -30.721 1.00 53.78 784 GLY A C 1
ATOM 6008 O O . GLY A 1 784 ? -12.036 2.671 -31.576 1.00 53.78 784 GLY A O 1
ATOM 6009 N N . VAL A 1 785 ? -11.729 3.460 -29.496 1.00 54.91 785 VAL A N 1
ATOM 6010 C CA . VAL A 1 785 ? -13.129 3.340 -29.086 1.00 54.91 785 VAL A CA 1
ATOM 6011 C C . VAL A 1 785 ? -13.866 4.552 -29.669 1.00 54.91 785 VAL A C 1
ATOM 6013 O O . VAL A 1 785 ? -13.566 5.689 -29.321 1.00 54.91 785 VAL A O 1
ATOM 6016 N N . LYS A 1 786 ? -14.752 4.334 -30.653 1.00 36.50 786 LYS A N 1
ATOM 6017 C CA . LYS A 1 786 ? -15.432 5.426 -31.375 1.00 36.50 786 LYS A CA 1
ATOM 6018 C C . LYS A 1 786 ? -16.408 6.172 -30.461 1.00 36.50 786 LYS A C 1
ATOM 6020 O O . LYS A 1 786 ? -17.371 5.576 -29.988 1.00 36.50 786 LYS A O 1
ATOM 6025 N N . SER A 1 787 ? -16.223 7.485 -30.345 1.00 29.69 787 SER A N 1
ATOM 6026 C CA . SER A 1 787 ? -17.236 8.435 -29.883 1.00 29.69 787 SER A CA 1
ATOM 6027 C C . SER A 1 787 ? -18.332 8.595 -30.947 1.00 29.69 787 SER A C 1
ATOM 6029 O O . SER A 1 787 ? -18.058 8.805 -32.134 1.00 29.69 787 SER A O 1
ATOM 6031 N N . ARG A 1 788 ? -19.601 8.446 -30.552 1.00 28.62 788 ARG A N 1
ATOM 6032 C CA . ARG A 1 788 ? -20.755 8.671 -31.434 1.00 28.62 788 ARG A CA 1
ATOM 6033 C C . ARG A 1 788 ? -21.158 10.146 -31.389 1.00 28.62 788 ARG A C 1
ATOM 6035 O O . ARG A 1 788 ? -22.130 10.493 -30.744 1.00 28.62 788 ARG A O 1
ATOM 6042 N N . ARG A 1 789 ? -20.505 10.996 -32.192 1.00 25.06 789 ARG A N 1
ATOM 6043 C CA . ARG A 1 789 ? -21.047 12.337 -32.479 1.00 25.06 789 ARG A CA 1
ATOM 6044 C C . ARG A 1 789 ? -22.415 12.241 -33.166 1.00 25.06 789 ARG A C 1
ATOM 6046 O O . ARG A 1 789 ? -22.503 11.777 -34.303 1.00 25.06 789 ARG A O 1
ATOM 6053 N N . GLY A 1 790 ? -23.437 12.784 -32.510 1.00 24.91 790 GLY A N 1
ATOM 6054 C CA . GLY A 1 790 ? -24.703 13.216 -33.097 1.00 24.91 790 GLY A CA 1
ATOM 6055 C C . GLY A 1 790 ? -25.098 14.554 -32.474 1.00 24.91 790 GLY A C 1
ATOM 6056 O O . GLY A 1 790 ? -25.381 14.619 -31.288 1.00 24.91 790 GLY A O 1
ATOM 6057 N N . ILE A 1 791 ? -25.036 15.621 -33.270 1.00 28.12 791 ILE A N 1
ATOM 6058 C CA . ILE A 1 791 ? -25.372 16.999 -32.888 1.00 28.12 791 ILE A CA 1
ATOM 6059 C C . ILE A 1 791 ? -26.869 17.094 -32.578 1.00 28.12 791 ILE A C 1
ATOM 6061 O O . ILE A 1 791 ? -27.658 16.661 -33.408 1.00 28.12 791 ILE A O 1
ATOM 6065 N N . ASP A 1 792 ? -27.227 17.749 -31.471 1.00 23.52 792 ASP A N 1
ATOM 6066 C CA . ASP A 1 792 ? -28.311 18.736 -31.451 1.00 23.52 792 ASP A CA 1
ATOM 6067 C C . ASP A 1 792 ? -28.038 19.812 -30.385 1.00 23.52 792 ASP A C 1
ATOM 6069 O O . ASP A 1 792 ? -27.783 19.543 -29.214 1.00 23.52 792 ASP A O 1
ATOM 6073 N N . THR A 1 793 ? -28.044 21.059 -30.844 1.00 32.88 793 THR A N 1
ATOM 6074 C CA . THR A 1 793 ? -27.979 22.306 -30.075 1.00 32.88 793 THR A CA 1
ATOM 6075 C C . THR A 1 793 ? -29.296 22.578 -29.346 1.00 32.88 793 THR A C 1
ATOM 6077 O O . THR A 1 793 ? -30.292 22.772 -30.038 1.00 32.88 793 THR A O 1
ATOM 6080 N N . VAL A 1 794 ? -29.296 22.705 -28.011 1.00 22.95 794 VAL A N 1
ATOM 6081 C CA . VAL A 1 794 ? -30.352 23.349 -27.184 1.00 22.95 794 VAL A CA 1
ATOM 6082 C C . VAL A 1 794 ? -29.677 23.773 -25.860 1.00 22.95 794 VAL A C 1
ATOM 6084 O O . VAL A 1 794 ? -29.076 22.928 -25.215 1.00 22.95 794 VAL A O 1
ATOM 6087 N N . ASP A 1 795 ? -29.449 25.041 -25.507 1.00 23.36 795 ASP A N 1
ATOM 6088 C CA . ASP A 1 795 ? -30.309 26.182 -25.117 1.00 23.36 795 ASP A CA 1
ATOM 6089 C C . ASP A 1 795 ? -30.157 26.476 -23.604 1.00 23.36 795 ASP A C 1
ATOM 6091 O O . ASP A 1 795 ? -30.009 25.579 -22.774 1.00 23.36 795 ASP A O 1
ATOM 6095 N N . MET A 1 796 ? -30.101 27.759 -23.245 1.00 28.89 796 MET A N 1
ATOM 6096 C CA . MET A 1 796 ? -29.755 28.255 -21.908 1.00 28.89 796 MET A CA 1
ATOM 6097 C C . MET A 1 796 ? -30.832 27.899 -20.869 1.00 28.89 796 MET A C 1
ATOM 6099 O O . MET A 1 796 ? -31.804 28.637 -20.720 1.00 28.89 796 MET A O 1
ATOM 6103 N N . LYS A 1 797 ? -30.628 26.794 -20.132 1.00 35.62 797 LYS A N 1
ATOM 6104 C CA . LYS A 1 797 ? -31.052 26.512 -18.736 1.00 35.62 797 LYS A CA 1
ATOM 6105 C C . LYS A 1 797 ? -30.554 25.106 -18.345 1.00 35.62 797 LYS A C 1
ATOM 6107 O O . LYS A 1 797 ? -31.275 24.131 -18.509 1.00 35.62 797 LYS A O 1
ATOM 6112 N N . ALA A 1 798 ? -29.315 24.994 -17.868 1.00 40.00 798 ALA A N 1
ATOM 6113 C CA . ALA A 1 798 ? -28.699 23.695 -17.568 1.00 40.00 798 ALA A CA 1
ATOM 6114 C C . ALA A 1 798 ? -29.374 22.991 -16.372 1.00 40.00 798 ALA A C 1
ATOM 6116 O O . ALA A 1 798 ? -29.548 23.588 -15.305 1.00 40.00 798 ALA A O 1
ATOM 6117 N N . SER A 1 799 ? -29.745 21.723 -16.553 1.00 66.06 799 SER A N 1
ATOM 6118 C CA . SER A 1 799 ? -30.263 20.838 -15.504 1.00 66.06 799 SER A CA 1
ATOM 6119 C C . SER A 1 799 ? -29.139 20.365 -14.556 1.00 66.06 799 SER A C 1
ATOM 6121 O O . SER A 1 799 ? -27.955 20.530 -14.852 1.00 66.06 799 SER A O 1
ATOM 6123 N N . VAL A 1 800 ? -29.472 19.770 -13.398 1.00 70.00 800 VAL A N 1
ATOM 6124 C CA . VAL A 1 800 ? -28.470 19.146 -12.492 1.00 70.00 800 VAL A CA 1
ATOM 6125 C C . VAL A 1 800 ? -27.651 18.080 -13.228 1.00 70.00 800 VAL A C 1
ATOM 6127 O O . VAL A 1 800 ? -26.466 17.922 -12.953 1.00 70.00 800 VAL A O 1
ATOM 6130 N N . GLU A 1 801 ? -28.267 17.393 -14.191 1.00 73.75 801 GLU A N 1
ATOM 6131 C CA . GLU A 1 801 ? -27.622 16.403 -15.055 1.00 73.75 801 GLU A CA 1
ATOM 6132 C C . GLU A 1 801 ? -26.518 17.036 -15.915 1.00 73.75 801 GLU A C 1
ATOM 6134 O O . GLU A 1 801 ? -25.401 16.526 -15.934 1.00 73.75 801 GLU A O 1
ATOM 6139 N N . ASP A 1 802 ? -26.783 18.191 -16.534 1.00 74.25 802 ASP A N 1
ATOM 6140 C CA . ASP A 1 802 ? -25.817 18.895 -17.392 1.00 74.25 802 ASP A CA 1
ATOM 6141 C C . ASP A 1 802 ? -24.626 19.433 -16.596 1.00 74.25 802 ASP A C 1
ATOM 6143 O O . ASP A 1 802 ? -23.477 19.311 -17.011 1.00 74.25 802 ASP A O 1
ATOM 6147 N N . ARG A 1 803 ? -24.882 19.985 -15.406 1.00 76.56 803 ARG A N 1
ATOM 6148 C CA . ARG A 1 803 ? -23.813 20.442 -14.508 1.00 76.56 803 ARG A CA 1
ATOM 6149 C C . ARG A 1 803 ? -22.992 19.266 -13.984 1.00 76.56 803 ARG A C 1
ATOM 6151 O O . ARG A 1 803 ? -21.780 19.379 -13.826 1.00 76.56 803 ARG A O 1
ATOM 6158 N N . LEU A 1 804 ? -23.641 18.136 -13.682 1.00 84.12 804 LEU A N 1
ATOM 6159 C CA . LEU A 1 804 ? -22.952 16.962 -13.142 1.00 84.12 804 LEU A CA 1
ATOM 6160 C C . LEU A 1 804 ? -22.093 16.326 -14.224 1.00 84.12 804 LEU A C 1
ATOM 6162 O O . LEU A 1 804 ? -20.978 15.893 -13.946 1.00 84.12 804 LEU A O 1
ATOM 6166 N N . LYS A 1 805 ? -22.595 16.340 -15.458 1.00 85.38 805 LYS A N 1
ATOM 6167 C CA . LYS A 1 805 ? -21.838 15.997 -16.648 1.00 85.38 805 LYS A CA 1
ATOM 6168 C C . LYS A 1 805 ? -20.580 16.861 -16.774 1.00 85.38 805 LYS A C 1
ATOM 6170 O O . LYS A 1 805 ? -19.505 16.286 -16.880 1.00 85.38 805 LYS A O 1
ATOM 6175 N N . THR A 1 806 ? -20.673 18.189 -16.655 1.00 79.62 806 THR A N 1
ATOM 6176 C CA . THR A 1 806 ? -19.487 19.074 -16.672 1.00 79.62 806 THR A CA 1
ATOM 6177 C C . THR A 1 806 ? -18.502 18.746 -15.547 1.00 79.62 806 THR A C 1
ATOM 6179 O O . THR A 1 806 ? -17.303 18.646 -15.779 1.00 79.62 806 THR A O 1
ATOM 6182 N N . VAL A 1 807 ? -18.996 18.478 -14.334 1.00 82.50 807 VAL A N 1
ATOM 6183 C CA . VAL A 1 807 ? -18.145 18.048 -13.211 1.00 82.50 807 VAL A CA 1
ATOM 6184 C C . VAL A 1 807 ? -17.439 16.720 -13.496 1.00 82.50 807 VAL A C 1
ATOM 6186 O O . VAL A 1 807 ? -16.288 16.540 -13.099 1.00 82.50 807 VAL A O 1
ATOM 6189 N N . TRP A 1 808 ? -18.105 15.775 -14.160 1.00 85.75 808 TRP A N 1
ATOM 6190 C CA . TRP A 1 808 ? -17.470 14.532 -14.584 1.00 85.75 808 TRP A CA 1
ATOM 6191 C C . TRP A 1 808 ? -16.411 14.782 -15.656 1.00 85.75 808 TRP A C 1
ATOM 6193 O O . TRP A 1 808 ? -15.318 14.242 -15.530 1.00 85.75 808 TRP A O 1
ATOM 6203 N N . GLU A 1 809 ? -16.701 15.608 -16.661 1.00 80.88 809 GLU A N 1
ATOM 6204 C CA . GLU A 1 809 ? -15.750 15.979 -17.720 1.00 80.88 809 GLU A CA 1
ATOM 6205 C C . GLU A 1 809 ? -14.470 16.591 -17.119 1.00 80.88 809 GLU A C 1
ATOM 6207 O O . GLU A 1 809 ? -13.367 16.122 -17.412 1.00 80.88 809 GLU A O 1
ATOM 6212 N N . ASP A 1 810 ? -14.615 17.528 -16.177 1.00 73.75 810 ASP A N 1
ATOM 6213 C CA . ASP A 1 810 ? -13.498 18.169 -15.471 1.00 73.75 810 ASP A CA 1
ATOM 6214 C C . ASP A 1 810 ? -12.677 17.187 -14.623 1.00 73.75 810 ASP A C 1
ATOM 6216 O O . ASP A 1 810 ? -11.455 17.295 -14.530 1.00 73.75 810 ASP A O 1
ATOM 6220 N N . VAL A 1 811 ? -13.337 16.235 -13.957 1.00 76.50 811 VAL A N 1
ATOM 6221 C CA . VAL A 1 811 ? -12.669 15.281 -13.059 1.00 76.50 811 VAL A CA 1
ATOM 6222 C C . VAL A 1 811 ? -11.985 14.155 -13.824 1.00 76.50 811 VAL A C 1
ATOM 6224 O O . VAL A 1 811 ? -10.954 13.650 -13.372 1.00 76.50 811 VAL A O 1
ATOM 6227 N N . LEU A 1 812 ? -12.564 13.730 -14.943 1.00 73.06 812 LEU A N 1
ATOM 6228 C CA . LEU A 1 812 ? -12.027 12.654 -15.765 1.00 73.06 812 LEU A CA 1
ATOM 6229 C C . LEU A 1 812 ? -10.810 13.118 -16.569 1.00 73.06 812 LEU A C 1
ATOM 6231 O O . LEU A 1 812 ? -9.961 12.283 -16.867 1.00 73.06 812 LEU A O 1
ATOM 6235 N N . GLU A 1 813 ? -10.684 14.421 -16.853 1.00 62.62 813 GLU A N 1
ATOM 6236 C CA . GLU A 1 813 ? -9.552 15.001 -17.593 1.00 62.62 813 GLU A CA 1
ATOM 6237 C C . GLU A 1 813 ? -9.342 14.293 -18.959 1.00 62.62 813 GLU A C 1
ATOM 6239 O O . GLU A 1 813 ? -8.214 14.152 -19.434 1.00 62.62 813 GLU A O 1
ATOM 6244 N N . THR A 1 814 ? -10.420 13.801 -19.602 1.00 52.66 814 THR A N 1
ATOM 6245 C CA . THR A 1 814 ? -10.346 13.117 -20.910 1.00 52.66 814 THR A CA 1
ATOM 6246 C C . THR A 1 814 ? -11.334 13.681 -21.932 1.00 52.66 814 THR A C 1
ATOM 6248 O O . THR A 1 814 ? -12.537 13.676 -21.688 1.00 52.66 814 THR A O 1
ATOM 6251 N N . ASP A 1 815 ? -10.848 13.992 -23.136 1.00 49.56 815 ASP A N 1
ATOM 6252 C CA . ASP A 1 815 ? -11.675 14.310 -24.318 1.00 49.56 815 ASP A CA 1
ATOM 6253 C C . ASP A 1 815 ? -12.226 13.048 -25.032 1.00 49.56 815 ASP A C 1
ATOM 6255 O O . ASP A 1 815 ? -12.747 13.121 -26.148 1.00 49.56 815 ASP A O 1
ATOM 6259 N N . GLN A 1 816 ? -12.041 11.854 -24.449 1.00 45.88 816 GLN A N 1
ATOM 6260 C CA . GLN A 1 816 ? -12.185 10.570 -25.153 1.00 45.88 816 GLN A CA 1
ATOM 6261 C C . GLN A 1 816 ? -13.575 9.920 -25.037 1.00 45.88 816 GLN A C 1
ATOM 6263 O O . GLN A 1 816 ? -13.919 9.101 -25.893 1.00 45.88 816 GLN A O 1
ATOM 6268 N N . PHE A 1 817 ? -14.385 10.277 -24.034 1.00 50.34 817 PHE A N 1
ATOM 6269 C CA . PHE A 1 817 ? -15.690 9.655 -23.775 1.00 50.34 817 PHE A CA 1
ATOM 6270 C C . PHE A 1 817 ? -16.818 10.688 -23.768 1.00 50.34 817 PHE A C 1
ATOM 6272 O O . PHE A 1 817 ? -16.734 11.710 -23.095 1.00 50.34 817 PHE A O 1
ATOM 6279 N N . GLU A 1 818 ? -17.895 10.408 -24.502 1.00 60.91 818 GLU A N 1
ATOM 6280 C CA . GLU A 1 818 ? -19.107 11.225 -24.461 1.00 60.91 818 GLU A CA 1
ATOM 6281 C C . GLU A 1 818 ? -19.969 10.795 -23.270 1.00 60.91 818 GLU A C 1
ATOM 6283 O O . GLU A 1 818 ? -20.368 9.634 -23.159 1.00 60.91 818 GLU A O 1
ATOM 6288 N N . ILE A 1 819 ? -20.215 11.730 -22.353 1.00 71.56 819 ILE A N 1
ATOM 6289 C CA . ILE A 1 819 ? -20.958 11.469 -21.121 1.00 71.56 819 ILE A CA 1
ATOM 6290 C C . ILE A 1 819 ? -22.460 11.648 -21.389 1.00 71.56 819 ILE A C 1
ATOM 6292 O O . ILE A 1 819 ? -22.920 12.719 -21.799 1.00 71.56 819 ILE A O 1
ATOM 6296 N N . HIS A 1 820 ? -23.227 10.586 -21.160 1.00 72.12 820 HIS A N 1
ATOM 6297 C CA . HIS A 1 820 ? -24.681 10.521 -21.291 1.00 72.12 820 HIS A CA 1
ATOM 6298 C C . HIS A 1 820 ? -25.326 10.165 -19.941 1.00 72.12 820 HIS A C 1
ATOM 6300 O O . HIS A 1 820 ? -24.639 9.705 -19.032 1.00 72.12 820 HIS A O 1
ATOM 6306 N N . PRO A 1 821 ? -26.653 10.306 -19.788 1.00 66.12 821 PRO A N 1
ATOM 6307 C CA . PRO A 1 821 ? -27.326 10.047 -18.510 1.00 66.12 821 PRO A CA 1
ATOM 6308 C C . PRO A 1 821 ? -27.167 8.604 -18.012 1.00 66.12 821 PRO A C 1
ATOM 6310 O O . PRO A 1 821 ? -27.120 8.360 -16.816 1.00 66.12 821 PRO A O 1
ATOM 6313 N N . GLU A 1 822 ? -27.021 7.641 -18.918 1.00 68.50 822 GLU A N 1
ATOM 6314 C CA . GLU A 1 822 ? -26.793 6.231 -18.568 1.00 68.50 822 GLU A CA 1
ATOM 6315 C C . GLU A 1 822 ? -25.297 5.874 -18.443 1.00 68.50 822 GLU A C 1
ATOM 6317 O O . GLU A 1 822 ? -24.952 4.708 -18.259 1.00 68.50 822 GLU A O 1
ATOM 6322 N N . SER A 1 823 ? -24.386 6.849 -18.561 1.00 59.12 823 SER A N 1
ATOM 6323 C CA . SER A 1 823 ? -22.945 6.614 -18.439 1.00 59.12 823 SER A CA 1
ATOM 6324 C C . SER A 1 823 ? -22.571 6.295 -16.999 1.00 59.12 823 SER A C 1
ATOM 6326 O O . SER A 1 823 ? -22.831 7.084 -16.099 1.00 59.12 823 SER A O 1
ATOM 6328 N N . ASP A 1 824 ? -21.903 5.168 -16.778 1.00 68.06 824 ASP A N 1
ATOM 6329 C CA . ASP A 1 824 ? -21.293 4.854 -15.487 1.00 68.06 824 ASP A CA 1
ATOM 6330 C C . ASP A 1 824 ? -19.934 5.556 -15.340 1.00 68.06 824 ASP A C 1
ATOM 6332 O O . ASP A 1 824 ? -19.116 5.537 -16.260 1.00 68.06 824 ASP A O 1
ATOM 6336 N N . PHE A 1 825 ? -19.679 6.158 -14.177 1.00 71.81 825 PHE A N 1
ATOM 6337 C CA . PHE A 1 825 ? -18.474 6.923 -13.860 1.00 71.81 825 PHE A CA 1
ATOM 6338 C C . PHE A 1 825 ? -17.219 6.102 -14.100 1.00 71.81 825 PHE A C 1
ATOM 6340 O O . PHE A 1 825 ? -16.251 6.594 -14.673 1.00 71.81 825 PHE A O 1
ATOM 6347 N N . PHE A 1 826 ? -17.238 4.829 -13.710 1.00 59.22 826 PHE A N 1
ATOM 6348 C CA . PHE A 1 826 ? -16.115 3.934 -13.927 1.00 59.22 826 PHE A CA 1
ATOM 6349 C C . PHE A 1 826 ? -15.993 3.535 -15.397 1.00 59.22 826 PHE A C 1
ATOM 6351 O O . PHE A 1 826 ? -14.871 3.373 -15.867 1.00 59.22 826 PHE A O 1
ATOM 6358 N N . GLN A 1 827 ? -17.106 3.442 -16.138 1.00 53.78 827 GLN A N 1
ATOM 6359 C CA . GLN A 1 827 ? -17.111 3.158 -17.582 1.00 53.78 827 GLN A CA 1
ATOM 6360 C C . GLN A 1 827 ? -16.465 4.249 -18.426 1.00 53.78 827 GLN A C 1
ATOM 6362 O O . GLN A 1 827 ? -15.812 3.926 -19.417 1.00 53.78 827 GLN A O 1
ATOM 6367 N N . VAL A 1 828 ? -16.582 5.509 -18.014 1.00 60.41 828 VAL A N 1
ATOM 6368 C CA . VAL A 1 828 ? -16.007 6.657 -18.733 1.00 60.41 828 VAL A CA 1
ATOM 6369 C C . VAL A 1 828 ? -14.599 7.042 -18.252 1.00 60.41 828 VAL A C 1
ATOM 6371 O O . VAL A 1 828 ? -14.149 8.159 -18.477 1.00 60.41 828 VAL A O 1
ATOM 6374 N N . GLY A 1 829 ? -13.881 6.121 -17.597 1.00 53.62 829 GLY A N 1
ATOM 6375 C CA . GLY A 1 829 ? -12.492 6.322 -17.151 1.00 53.62 829 GLY A CA 1
ATOM 6376 C C . GLY A 1 829 ? -12.338 6.744 -15.685 1.00 53.62 829 GLY A C 1
ATOM 6377 O O . GLY A 1 829 ? -11.217 6.920 -15.202 1.00 53.62 829 GLY A O 1
ATOM 6378 N N . GLY A 1 830 ? -13.444 6.857 -14.947 1.00 59.00 830 GLY A N 1
ATOM 6379 C CA . GLY A 1 830 ? -13.455 7.157 -13.522 1.00 59.00 830 GLY A CA 1
ATOM 6380 C C . GLY A 1 830 ? -12.871 6.022 -12.689 1.00 59.00 830 GLY A C 1
ATOM 6381 O O . GLY A 1 830 ? -12.854 4.848 -13.058 1.00 59.00 830 GLY A O 1
ATOM 6382 N N . ASN A 1 831 ? -12.355 6.363 -11.516 1.00 54.81 831 ASN A N 1
ATOM 6383 C CA . ASN A 1 831 ? -11.758 5.395 -10.614 1.00 54.81 831 ASN A CA 1
ATOM 6384 C C . ASN A 1 831 ? -11.880 5.816 -9.148 1.00 54.81 831 ASN A C 1
ATOM 6386 O O . ASN A 1 831 ? -12.350 6.904 -8.858 1.00 54.81 831 ASN A O 1
ATOM 6390 N N . SER A 1 832 ? -11.453 4.966 -8.209 1.00 49.88 832 SER A N 1
ATOM 6391 C CA . SER A 1 832 ? -11.552 5.240 -6.768 1.00 49.88 832 SER A CA 1
ATOM 6392 C C . SER A 1 832 ? -10.856 6.539 -6.336 1.00 49.88 832 SER A C 1
ATOM 6394 O O . SER A 1 832 ? -11.333 7.185 -5.414 1.00 49.88 832 SER A O 1
ATOM 6396 N N . LEU A 1 833 ? -9.752 6.923 -6.991 1.00 53.81 833 LEU A N 1
ATOM 6397 C CA . LEU A 1 833 ? -9.035 8.179 -6.741 1.00 53.81 833 LEU A CA 1
ATOM 6398 C C . LEU A 1 833 ? -9.798 9.366 -7.345 1.00 53.81 833 LEU A C 1
ATOM 6400 O O . LEU A 1 833 ? -10.013 10.379 -6.679 1.00 53.81 833 LEU A O 1
ATOM 6404 N N . LEU A 1 834 ? -10.265 9.218 -8.585 1.00 63.25 834 LEU A N 1
ATOM 6405 C CA . LEU A 1 834 ? -11.114 10.202 -9.249 1.00 63.25 834 LEU A CA 1
ATOM 6406 C C . LEU A 1 834 ? -12.469 10.345 -8.561 1.00 63.25 834 LEU A C 1
ATOM 6408 O O . LEU A 1 834 ? -13.041 11.415 -8.624 1.00 63.25 834 LEU A O 1
ATOM 6412 N N . LEU A 1 835 ? -12.950 9.341 -7.829 1.00 66.12 835 LEU A N 1
ATOM 6413 C CA . LEU A 1 835 ? -14.144 9.443 -6.998 1.00 66.12 835 LEU A CA 1
ATOM 6414 C C . LEU A 1 835 ? -13.944 10.368 -5.802 1.00 66.12 835 LEU A C 1
ATOM 6416 O O . LEU A 1 835 ? -14.896 11.019 -5.396 1.00 66.12 835 LEU A O 1
ATOM 6420 N N . VAL A 1 836 ? -12.729 10.467 -5.255 1.00 53.19 836 VAL A N 1
ATOM 6421 C CA . VAL A 1 836 ? -12.411 11.454 -4.209 1.00 53.19 836 VAL A CA 1
ATOM 6422 C C . VAL A 1 836 ? -12.382 12.860 -4.809 1.00 53.19 836 VAL A C 1
ATOM 6424 O O . VAL A 1 836 ? -12.954 13.792 -4.242 1.00 53.19 836 VAL A O 1
ATOM 6427 N N . LYS A 1 837 ? -11.778 13.019 -5.998 1.00 62.94 837 LYS A N 1
ATOM 6428 C CA . LYS A 1 837 ? -11.841 14.283 -6.753 1.00 62.94 837 LYS A CA 1
ATOM 6429 C C . LYS A 1 837 ? -13.290 14.649 -7.093 1.00 62.94 837 LYS A C 1
ATOM 6431 O O . LYS A 1 837 ? -13.691 15.785 -6.862 1.00 62.94 837 LYS A O 1
ATOM 6436 N N . LEU A 1 838 ? -14.068 13.681 -7.575 1.00 76.62 838 LEU A N 1
ATOM 6437 C CA . LEU A 1 838 ? -15.473 13.811 -7.937 1.00 76.62 838 LEU A CA 1
ATOM 6438 C C . LEU A 1 838 ? -16.308 14.167 -6.719 1.00 76.62 838 LEU A C 1
ATOM 6440 O O . LEU A 1 838 ? -17.116 15.071 -6.799 1.00 76.62 838 LEU A O 1
ATOM 6444 N N . GLN A 1 839 ? -16.078 13.527 -5.577 1.00 74.19 839 GLN A N 1
ATOM 6445 C CA . GLN A 1 839 ? -16.728 13.871 -4.320 1.00 74.19 839 GLN A CA 1
ATOM 6446 C C . GLN A 1 839 ? -16.472 15.333 -3.948 1.00 74.19 839 GLN A C 1
ATOM 6448 O O . GLN A 1 839 ? -17.408 16.060 -3.621 1.00 74.19 839 GLN A O 1
ATOM 6453 N N . GLY A 1 840 ? -15.216 15.781 -4.029 1.00 53.69 8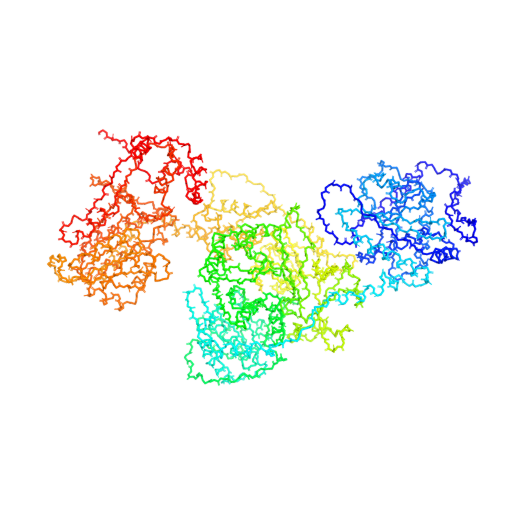40 GLY A N 1
ATOM 6454 C CA . GLY A 1 840 ? -14.852 17.174 -3.781 1.00 53.69 840 GLY A CA 1
ATOM 6455 C C . GLY A 1 840 ? -15.447 18.141 -4.810 1.00 53.69 840 GLY A C 1
ATOM 6456 O O . GLY A 1 840 ? -15.847 19.246 -4.457 1.00 53.69 840 GLY A O 1
ATOM 6457 N N . ALA A 1 841 ? -15.537 17.742 -6.078 1.00 68.75 841 ALA A N 1
ATOM 6458 C CA . ALA A 1 841 ? -16.119 18.545 -7.148 1.00 68.75 841 ALA A CA 1
ATOM 6459 C C . ALA A 1 841 ? -17.652 18.611 -7.059 1.00 68.75 841 ALA A C 1
ATOM 6461 O O . ALA A 1 841 ? -18.200 19.701 -7.123 1.00 68.75 841 ALA A O 1
ATOM 6462 N N . ILE A 1 842 ? -18.332 17.495 -6.784 1.00 72.62 842 ILE A N 1
ATOM 6463 C CA . ILE A 1 842 ? -19.768 17.432 -6.482 1.00 72.62 842 ILE A CA 1
ATOM 6464 C C . ILE A 1 842 ? -20.081 18.283 -5.250 1.00 72.62 842 ILE A C 1
ATOM 6466 O O . ILE A 1 842 ? -21.065 19.018 -5.249 1.00 72.62 842 ILE A O 1
ATOM 6470 N N . HIS A 1 843 ? -19.234 18.235 -4.217 1.00 56.19 843 HIS A N 1
ATOM 6471 C CA . HIS A 1 843 ? -19.409 19.082 -3.042 1.00 56.19 843 HIS A CA 1
ATOM 6472 C C . HIS A 1 843 ? -19.265 20.573 -3.379 1.00 56.19 843 HIS A C 1
ATOM 6474 O O . HIS A 1 843 ? -20.071 21.366 -2.902 1.00 56.19 843 HIS A O 1
ATOM 6480 N N . ARG A 1 844 ? -18.280 20.951 -4.207 1.00 62.91 844 ARG A N 1
ATOM 6481 C CA . ARG A 1 844 ? -18.086 22.338 -4.666 1.00 62.91 844 ARG A CA 1
ATOM 6482 C C . ARG A 1 844 ? -19.221 22.831 -5.566 1.00 62.91 844 ARG A C 1
ATOM 6484 O O . ARG A 1 844 ? -19.686 23.944 -5.371 1.00 62.91 844 ARG A O 1
ATOM 6491 N N . GLU A 1 845 ? -19.655 22.014 -6.522 1.00 66.06 845 GLU A N 1
ATOM 6492 C CA . GLU A 1 845 ? -20.629 22.397 -7.551 1.00 66.06 845 GLU A CA 1
ATOM 6493 C C . GLU A 1 845 ? -22.074 22.336 -7.036 1.00 66.06 845 GLU A C 1
ATOM 6495 O O . GLU A 1 845 ? -22.875 23.237 -7.283 1.00 66.06 845 GLU A O 1
ATOM 6500 N N . PHE A 1 846 ? -22.433 21.280 -6.303 1.00 66.00 846 PHE A N 1
ATOM 6501 C CA . PHE A 1 846 ? -23.814 21.030 -5.877 1.00 66.00 846 PHE A CA 1
ATOM 6502 C C . PHE A 1 846 ? -24.050 21.264 -4.388 1.00 66.00 846 PHE A C 1
ATOM 6504 O O . PHE A 1 846 ? -25.190 21.179 -3.942 1.00 66.00 846 PHE A O 1
ATOM 6511 N N . GLY A 1 847 ? -23.006 21.498 -3.587 1.00 47.25 847 GLY A N 1
ATOM 6512 C CA . GLY A 1 847 ? -23.137 21.626 -2.130 1.00 47.25 847 GLY A CA 1
ATOM 6513 C C . GLY A 1 847 ? -23.504 20.315 -1.421 1.00 47.25 847 GLY A C 1
ATOM 6514 O O . GLY A 1 847 ? -23.607 20.275 -0.195 1.00 47.25 847 GLY A O 1
ATOM 6515 N N . VAL A 1 848 ? -23.657 19.212 -2.159 1.00 58.72 848 VAL A N 1
ATOM 6516 C CA . VAL A 1 848 ? -24.085 17.914 -1.632 1.00 58.72 848 VAL A CA 1
ATOM 6517 C C . VAL A 1 848 ? -22.871 17.107 -1.183 1.00 58.72 848 VAL A C 1
ATOM 6519 O O . VAL A 1 848 ? -21.946 16.860 -1.955 1.00 58.72 848 VAL A O 1
ATOM 6522 N N . ARG A 1 849 ? -22.875 16.651 0.075 1.00 50.25 849 ARG A N 1
ATOM 6523 C CA . ARG A 1 849 ? -21.889 15.683 0.571 1.00 50.25 849 ARG A CA 1
ATOM 6524 C C . ARG A 1 849 ? -22.404 14.272 0.345 1.00 50.25 849 ARG A C 1
ATOM 6526 O O . ARG A 1 849 ? -23.212 13.776 1.121 1.00 50.25 849 ARG A O 1
ATOM 6533 N N . ILE A 1 850 ? -21.912 13.642 -0.712 1.00 60.50 850 ILE A N 1
ATOM 6534 C CA . ILE A 1 850 ? -22.112 12.215 -0.969 1.00 60.50 850 ILE A CA 1
ATOM 6535 C C . ILE A 1 850 ? -20.857 11.490 -0.495 1.00 60.50 850 ILE A C 1
ATOM 6537 O O . ILE A 1 850 ? -19.743 11.909 -0.800 1.00 60.50 850 ILE A O 1
ATOM 6541 N N . THR A 1 851 ? -20.998 10.434 0.298 1.00 51.69 851 THR A N 1
ATOM 6542 C CA . THR A 1 851 ? -19.844 9.627 0.714 1.00 51.69 851 THR A CA 1
ATOM 6543 C C . THR A 1 851 ? -19.257 8.882 -0.487 1.00 51.69 851 THR A C 1
ATOM 6545 O O . THR A 1 851 ? -19.972 8.530 -1.423 1.00 51.69 851 THR A O 1
ATOM 6548 N N . ILE A 1 852 ? -17.961 8.556 -0.455 1.00 50.09 852 ILE A N 1
ATOM 6549 C CA . ILE A 1 852 ? -17.331 7.737 -1.509 1.00 50.09 852 ILE A CA 1
ATOM 6550 C C . ILE A 1 852 ? -18.070 6.401 -1.676 1.00 50.09 852 ILE A C 1
ATOM 6552 O O . ILE A 1 852 ? -18.213 5.907 -2.790 1.00 50.09 852 ILE A O 1
ATOM 6556 N N . ARG A 1 853 ? -18.583 5.827 -0.577 1.00 44.84 853 ARG A N 1
ATOM 6557 C CA . ARG A 1 853 ? -19.399 4.604 -0.600 1.00 44.84 853 ARG A CA 1
ATOM 6558 C C . ARG A 1 853 ? -20.671 4.786 -1.422 1.00 44.84 853 ARG A C 1
ATOM 6560 O O . ARG A 1 853 ? -21.002 3.900 -2.198 1.00 44.84 853 ARG A O 1
ATOM 6567 N N . GLU A 1 854 ? -21.373 5.894 -1.232 1.00 51.06 854 GLU A N 1
ATOM 6568 C CA . GLU A 1 854 ? -22.588 6.196 -1.984 1.00 51.06 854 GLU A CA 1
ATOM 6569 C C . GLU A 1 854 ? -22.266 6.476 -3.452 1.00 51.06 854 GLU A C 1
ATOM 6571 O O . GLU A 1 854 ? -22.920 5.897 -4.306 1.00 51.06 854 GLU A O 1
ATOM 6576 N N . LEU A 1 855 ? -21.211 7.238 -3.766 1.00 64.75 855 LEU A N 1
ATOM 6577 C CA . LEU A 1 855 ? -20.772 7.439 -5.158 1.00 64.75 855 LEU A CA 1
ATOM 6578 C C . LEU A 1 855 ? -20.381 6.122 -5.851 1.00 64.75 855 LEU A C 1
ATOM 6580 O O . LEU A 1 855 ? -20.582 5.970 -7.050 1.00 64.75 855 LEU A O 1
ATOM 6584 N N . PHE A 1 856 ? -19.860 5.152 -5.095 1.00 56.00 856 PHE A N 1
ATOM 6585 C CA . PHE A 1 856 ? -19.612 3.789 -5.576 1.00 56.00 856 PHE A CA 1
ATOM 6586 C C . PHE A 1 856 ? -20.893 2.981 -5.830 1.00 56.00 856 PHE A C 1
ATOM 6588 O O . PHE A 1 856 ? -20.858 2.032 -6.608 1.00 56.00 856 PHE A O 1
ATOM 6595 N N . GLN A 1 857 ? -21.982 3.288 -5.122 1.00 48.81 857 GLN A N 1
ATOM 6596 C CA . GLN A 1 857 ? -23.268 2.593 -5.227 1.00 48.81 857 GLN A CA 1
ATOM 6597 C C . GLN A 1 857 ? -24.179 3.200 -6.297 1.00 48.81 857 GLN A C 1
ATOM 6599 O O . GLN A 1 857 ? -24.994 2.473 -6.852 1.00 48.81 857 GLN A O 1
ATOM 6604 N N . VAL A 1 858 ? -24.038 4.500 -6.570 1.00 65.00 858 VAL A N 1
ATOM 6605 C CA . VAL A 1 858 ? -24.765 5.243 -7.610 1.00 65.00 858 VAL A CA 1
ATOM 6606 C C . VAL A 1 858 ? -23.790 5.752 -8.669 1.00 65.00 858 VAL A C 1
ATOM 6608 O O . VAL A 1 858 ? -23.586 6.952 -8.826 1.00 65.00 858 VAL A O 1
ATOM 6611 N N . SER A 1 859 ? -23.118 4.832 -9.357 1.00 65.75 859 SER A N 1
ATOM 6612 C CA . SER A 1 859 ? -22.057 5.171 -10.306 1.00 65.75 859 SER A CA 1
ATOM 6613 C C . SER A 1 859 ? -22.563 5.611 -11.678 1.00 65.75 859 SER A C 1
ATOM 6615 O O . SER A 1 859 ? -21.779 6.185 -12.417 1.00 65.75 859 SER A O 1
ATOM 6617 N N . ILE A 1 860 ? -23.836 5.407 -12.026 1.00 76.44 860 ILE A N 1
ATOM 6618 C CA . ILE A 1 860 ? -24.443 5.864 -13.291 1.00 76.44 860 ILE A CA 1
ATOM 6619 C C . ILE A 1 860 ? -24.817 7.347 -13.191 1.00 76.44 860 ILE A C 1
ATOM 6621 O O . ILE A 1 860 ? -25.407 7.740 -12.194 1.00 76.44 860 ILE A O 1
ATOM 6625 N N . LEU A 1 861 ? -24.527 8.178 -14.201 1.00 80.50 861 LEU A N 1
ATOM 6626 C CA . LEU A 1 861 ? -24.707 9.638 -14.161 1.00 80.50 861 LEU A CA 1
ATOM 6627 C C . LEU A 1 861 ? -26.126 10.038 -13.747 1.00 80.50 861 LEU A C 1
ATOM 6629 O O . LEU A 1 861 ? -26.276 10.915 -12.906 1.00 80.50 861 LEU A O 1
ATOM 6633 N N . ARG A 1 862 ? -27.163 9.375 -14.268 1.00 69.44 862 ARG A N 1
ATOM 6634 C CA . ARG A 1 862 ? -28.567 9.612 -13.905 1.00 69.44 862 ARG A CA 1
ATOM 6635 C C . ARG A 1 862 ? -28.898 9.124 -12.500 1.00 69.44 862 ARG A C 1
ATOM 6637 O O . ARG A 1 862 ? -29.664 9.774 -11.803 1.00 69.44 862 ARG A O 1
ATOM 6644 N N . GLU A 1 863 ? -28.329 8.012 -12.044 1.00 70.94 863 GLU A N 1
ATOM 6645 C CA . GLU A 1 863 ? -28.519 7.539 -10.664 1.00 70.94 863 GLU A CA 1
ATOM 6646 C C . GLU A 1 863 ? -27.788 8.439 -9.665 1.00 70.94 863 GLU A C 1
ATOM 6648 O O . GLU A 1 863 ? -28.312 8.753 -8.598 1.00 70.94 863 GLU A O 1
ATOM 6653 N N . MET A 1 864 ? -26.599 8.908 -10.036 1.00 80.69 864 MET A N 1
ATOM 6654 C CA . MET A 1 864 ? -25.803 9.869 -9.294 1.00 80.69 864 MET A CA 1
ATOM 6655 C C . MET A 1 864 ? -26.487 11.228 -9.288 1.00 80.69 864 MET A C 1
ATOM 6657 O O . MET A 1 864 ? -26.555 11.851 -8.240 1.00 80.69 864 MET A O 1
ATOM 6661 N N . GLN A 1 865 ? -27.062 11.663 -10.408 1.00 82.44 865 GLN A N 1
ATOM 6662 C CA . GLN A 1 865 ? -27.894 12.855 -10.504 1.00 82.44 865 GLN A CA 1
ATOM 6663 C C . GLN A 1 865 ? -29.145 12.699 -9.653 1.00 82.44 865 GLN A C 1
ATOM 6665 O O . GLN A 1 865 ? -29.457 13.616 -8.908 1.00 82.44 865 GLN A O 1
ATOM 6670 N N . ALA A 1 866 ? -29.835 11.562 -9.693 1.00 68.12 866 ALA A N 1
ATOM 6671 C CA . ALA A 1 866 ? -30.986 11.293 -8.843 1.00 68.12 866 ALA A CA 1
ATOM 6672 C C . ALA A 1 866 ? -30.589 11.265 -7.364 1.00 68.12 866 ALA A C 1
ATOM 6674 O O . ALA A 1 866 ? -31.347 11.758 -6.541 1.00 68.12 866 ALA A O 1
ATOM 6675 N N . ARG A 1 867 ? -29.389 10.779 -7.018 1.00 73.31 867 ARG A N 1
ATOM 6676 C CA . ARG A 1 867 ? -28.849 10.821 -5.653 1.00 73.31 867 ARG A CA 1
ATOM 6677 C C . ARG A 1 867 ? -28.423 12.228 -5.249 1.00 73.31 867 ARG A C 1
ATOM 6679 O O . ARG A 1 867 ? -28.708 12.638 -4.139 1.00 73.31 867 ARG A O 1
ATOM 6686 N N . ILE A 1 868 ? -27.795 12.996 -6.130 1.00 72.62 868 ILE A N 1
ATOM 6687 C CA . ILE A 1 868 ? -27.461 14.412 -5.921 1.00 72.62 868 ILE A CA 1
ATOM 6688 C C . ILE A 1 868 ? -28.733 15.240 -5.836 1.00 72.62 868 ILE A C 1
ATOM 6690 O O . ILE A 1 868 ? -28.762 16.193 -5.082 1.00 72.62 868 ILE A O 1
ATOM 6694 N N . THR A 1 869 ? -29.787 14.863 -6.552 1.00 65.50 869 THR A N 1
ATOM 6695 C CA . THR A 1 869 ? -31.092 15.522 -6.510 1.00 65.50 869 THR A CA 1
ATOM 6696 C C . THR A 1 869 ? -31.873 15.065 -5.287 1.00 65.50 869 THR A C 1
ATOM 6698 O O . THR A 1 869 ? -32.506 15.897 -4.683 1.00 65.50 869 THR A O 1
ATOM 6701 N N . SER A 1 870 ? -31.770 13.814 -4.824 1.00 52.22 870 SER A N 1
ATOM 6702 C CA . SER A 1 870 ? -32.436 13.345 -3.599 1.00 52.22 870 SER A CA 1
ATOM 6703 C C . SER A 1 870 ? -31.731 13.828 -2.335 1.00 52.22 870 SER A C 1
ATOM 6705 O O . SER A 1 870 ? -32.378 14.252 -1.393 1.00 52.22 870 SER A O 1
ATOM 6707 N N . THR A 1 871 ? -30.398 13.776 -2.303 1.00 51.16 871 THR A N 1
ATOM 6708 C CA . THR A 1 871 ? -29.568 14.320 -1.216 1.00 51.16 871 THR A CA 1
ATOM 6709 C C . THR A 1 871 ? -29.502 15.845 -1.324 1.00 51.16 871 THR A C 1
ATOM 6711 O O . THR A 1 871 ? -29.347 16.540 -0.324 1.00 51.16 871 THR A O 1
ATOM 6714 N N . GLY A 1 872 ? -29.663 16.364 -2.542 1.00 43.12 872 GLY A N 1
ATOM 6715 C CA . GLY A 1 872 ? -29.969 17.750 -2.855 1.00 43.12 872 GLY A CA 1
ATOM 6716 C C . GLY A 1 872 ? -31.312 18.136 -2.276 1.00 43.12 872 GLY A C 1
ATOM 6717 O O . GLY A 1 872 ? -31.320 19.072 -1.524 1.00 43.12 872 GLY A O 1
ATOM 6718 N N . ASP A 1 873 ? -32.394 17.390 -2.475 1.00 37.91 873 ASP A N 1
ATOM 6719 C CA . ASP A 1 873 ? -33.741 17.649 -1.942 1.00 37.91 873 ASP A CA 1
ATOM 6720 C C . ASP A 1 873 ? -33.845 17.370 -0.428 1.00 37.91 873 ASP A C 1
ATOM 6722 O O . ASP A 1 873 ? -34.668 17.972 0.257 1.00 37.91 873 ASP A O 1
ATOM 6726 N N . GLU A 1 874 ? -32.977 16.523 0.136 1.00 39.72 874 GLU A N 1
ATOM 6727 C CA . GLU A 1 874 ? -32.795 16.367 1.589 1.00 39.72 874 GLU A CA 1
ATOM 6728 C C . GLU A 1 874 ? -31.974 17.521 2.206 1.00 39.72 874 GLU A C 1
ATOM 6730 O O . GLU A 1 874 ? -32.174 17.843 3.377 1.00 39.72 874 GLU A O 1
ATOM 6735 N N . ASN A 1 875 ? -31.103 18.184 1.429 1.00 40.34 875 ASN A N 1
ATOM 6736 C CA . ASN A 1 875 ? -30.379 19.409 1.816 1.00 40.34 875 ASN A CA 1
ATOM 6737 C C . ASN A 1 875 ? -31.044 20.713 1.318 1.00 40.34 875 ASN A C 1
ATOM 6739 O O . ASN A 1 875 ? -30.664 21.792 1.755 1.00 40.34 875 ASN A O 1
ATOM 6743 N N . ASN A 1 876 ? -32.027 20.615 0.426 1.00 36.75 876 ASN A N 1
ATOM 6744 C CA . ASN A 1 876 ? -32.709 21.691 -0.300 1.00 36.75 876 ASN A CA 1
ATOM 6745 C C . ASN A 1 876 ? -34.230 21.545 -0.166 1.00 36.75 876 ASN A C 1
ATOM 6747 O O . ASN A 1 876 ? -35.006 22.137 -0.917 1.00 36.75 876 ASN A O 1
ATOM 6751 N N . SER A 1 877 ? -34.692 20.816 0.854 1.00 41.12 877 SER A N 1
ATOM 6752 C CA . SER A 1 877 ? -35.930 21.222 1.488 1.00 41.12 877 SER A CA 1
ATOM 6753 C C . SER A 1 877 ? -35.634 22.598 2.062 1.00 41.12 877 SER A C 1
ATOM 6755 O O . SER A 1 877 ? -34.829 22.700 2.989 1.00 41.12 877 SER A O 1
ATOM 6757 N N . SER A 1 878 ? -36.255 23.642 1.513 1.00 51.72 878 SER A N 1
ATOM 6758 C CA . SER A 1 878 ? -36.361 24.916 2.214 1.00 51.72 878 SER A CA 1
ATOM 6759 C C . SER A 1 878 ? -36.706 24.588 3.666 1.00 51.72 878 SER A C 1
ATOM 6761 O O . SER A 1 878 ? -37.765 23.992 3.905 1.00 51.72 878 SER A O 1
ATOM 6763 N N . ILE A 1 879 ? -35.798 24.856 4.605 1.00 65.19 879 ILE A N 1
ATOM 6764 C CA . ILE A 1 879 ? -35.994 24.528 6.008 1.00 65.19 879 ILE A CA 1
ATOM 6765 C C . ILE A 1 879 ? -37.268 25.246 6.407 1.00 65.19 879 ILE A C 1
ATOM 6767 O O . ILE A 1 879 ? -37.332 26.472 6.464 1.00 65.19 879 ILE A O 1
ATOM 6771 N N . ASN A 1 880 ? -38.320 24.468 6.632 1.00 78.81 880 ASN A N 1
ATOM 6772 C CA . ASN A 1 880 ? -39.551 25.012 7.151 1.00 78.81 880 ASN A CA 1
ATOM 6773 C C . ASN A 1 880 ? -39.295 25.281 8.633 1.00 78.81 880 ASN A C 1
ATOM 6775 O O . ASN A 1 880 ? -39.460 24.391 9.469 1.00 78.81 880 ASN A O 1
ATOM 6779 N N . TRP A 1 881 ? -38.814 26.490 8.927 1.00 79.50 881 TRP A N 1
ATOM 6780 C CA . TRP A 1 881 ? -38.419 26.906 10.267 1.00 79.50 881 TRP A CA 1
ATOM 6781 C C . TRP A 1 881 ? -39.554 26.732 11.275 1.00 79.50 881 TRP A C 1
ATOM 6783 O O . TRP A 1 881 ? -39.304 26.285 12.390 1.00 79.50 881 TRP A O 1
ATOM 6793 N N . ASP A 1 882 ? -40.806 26.960 10.872 1.00 78.88 882 ASP A N 1
ATOM 6794 C CA . ASP A 1 882 ? -41.963 26.710 11.733 1.00 78.88 882 ASP A CA 1
ATOM 6795 C C . ASP A 1 882 ? -42.123 25.230 12.079 1.00 78.88 882 ASP A C 1
ATOM 6797 O O . ASP A 1 882 ? -42.313 24.887 13.246 1.00 78.88 882 ASP A O 1
ATOM 6801 N N . LYS A 1 883 ? -41.998 24.332 11.096 1.00 81.19 883 LYS A N 1
ATOM 6802 C CA . LYS A 1 883 ? -42.048 22.883 11.331 1.00 81.19 883 LYS A CA 1
ATOM 6803 C C . LYS A 1 883 ? -40.875 22.415 12.189 1.00 81.19 883 LYS A C 1
ATOM 6805 O O . LYS A 1 883 ? -41.061 21.572 13.066 1.00 81.19 883 LYS A O 1
ATOM 6810 N N . GLU A 1 884 ? -39.685 22.948 11.942 1.00 83.56 884 GLU A N 1
ATOM 6811 C CA . GLU A 1 884 ? -38.474 22.639 12.700 1.00 83.56 884 GLU A CA 1
ATOM 6812 C C . GLU A 1 884 ? -38.643 23.031 14.174 1.00 83.56 884 GLU A C 1
ATOM 6814 O O . GLU A 1 884 ? -38.476 22.192 15.060 1.00 83.56 884 GLU A O 1
ATOM 6819 N N . ILE A 1 885 ? -39.082 24.266 14.436 1.00 85.19 885 ILE A N 1
ATOM 6820 C CA . ILE A 1 885 ? -39.366 24.763 15.786 1.00 85.19 885 ILE A CA 1
ATOM 6821 C C . ILE A 1 885 ? -40.477 23.931 16.442 1.00 85.19 885 ILE A C 1
ATOM 6823 O O . ILE A 1 885 ? -40.329 23.495 17.583 1.00 85.19 885 ILE A O 1
ATOM 6827 N N . GLN A 1 886 ? -41.569 23.657 15.722 1.00 83.69 886 GLN A N 1
ATOM 6828 C CA . GLN A 1 886 ? -42.706 22.904 16.254 1.00 83.69 886 GLN A CA 1
ATOM 6829 C C . GLN A 1 886 ? -42.340 21.461 16.623 1.00 83.69 886 GLN A C 1
ATOM 6831 O O . GLN A 1 886 ? -42.842 20.938 17.617 1.00 83.69 886 GLN A O 1
ATOM 6836 N N . THR A 1 887 ? -41.459 20.823 15.850 1.00 85.88 887 THR A N 1
ATOM 6837 C CA . THR A 1 887 ? -41.011 19.447 16.109 1.00 85.88 887 THR A CA 1
ATOM 6838 C C . THR A 1 887 ? -40.271 19.359 17.442 1.00 85.88 887 THR A C 1
ATOM 6840 O O . THR A 1 887 ? -40.606 18.525 18.278 1.00 85.88 887 THR A O 1
ATOM 6843 N N . HIS A 1 888 ? -39.320 20.262 17.689 1.00 88.69 888 HIS A N 1
ATOM 6844 C CA . HIS A 1 888 ? -38.569 20.262 18.950 1.00 88.69 888 HIS A CA 1
ATOM 6845 C C . HIS A 1 888 ? -39.388 20.776 20.136 1.00 88.69 888 HIS A C 1
ATOM 6847 O O . HIS A 1 888 ? -39.155 20.364 21.270 1.00 88.69 888 HIS A O 1
ATOM 6853 N N . LEU A 1 889 ? -40.380 21.640 19.905 1.00 84.88 889 LEU A N 1
ATOM 6854 C CA . LEU A 1 889 ? -41.339 22.003 20.951 1.00 84.88 889 LEU A CA 1
ATOM 6855 C C . LEU A 1 889 ? -42.157 20.795 21.410 1.00 84.88 889 LEU A C 1
ATOM 6857 O O . LEU A 1 889 ? -42.373 20.636 22.610 1.00 84.88 889 LEU A O 1
ATOM 6861 N N . LEU A 1 890 ? -42.565 19.918 20.488 1.00 83.88 890 LEU A N 1
ATOM 6862 C CA . LEU A 1 890 ? -43.248 18.670 20.835 1.00 83.88 890 LEU A CA 1
ATOM 6863 C C . LEU A 1 890 ? -42.350 17.764 21.694 1.00 83.88 890 LEU A C 1
ATOM 6865 O O . LEU A 1 890 ? -42.812 17.199 22.683 1.00 83.88 890 LEU A O 1
ATOM 6869 N N . ASP A 1 891 ? -41.052 17.699 21.389 1.00 82.69 891 ASP A N 1
ATOM 6870 C CA . ASP A 1 891 ? -40.073 16.960 22.196 1.00 82.69 891 ASP A CA 1
ATOM 6871 C C . ASP A 1 891 ? -39.937 17.510 23.626 1.00 82.69 891 ASP A C 1
ATOM 6873 O O . ASP A 1 891 ? -39.658 16.741 24.552 1.00 82.69 891 ASP A O 1
ATOM 6877 N N . LEU A 1 892 ? -40.144 18.814 23.833 1.00 84.12 892 LEU A N 1
ATOM 6878 C CA . LEU A 1 892 ? -40.178 19.440 25.160 1.00 84.12 892 LEU A CA 1
ATOM 6879 C C . LEU A 1 892 ? -41.514 19.222 25.881 1.00 84.12 892 LEU A C 1
ATOM 6881 O O . LEU A 1 892 ? -41.513 19.059 27.097 1.00 84.12 892 LEU A O 1
ATOM 6885 N N . GLN A 1 893 ? -42.635 19.139 25.157 1.00 80.31 893 GLN A N 1
ATOM 6886 C CA . GLN A 1 893 ? -43.955 18.821 25.726 1.00 80.31 893 GLN A CA 1
ATOM 6887 C C . GLN A 1 893 ? -44.027 17.418 26.343 1.00 80.31 893 GLN A C 1
ATOM 6889 O O . GLN A 1 893 ? -44.879 17.167 27.191 1.00 80.31 893 GLN A O 1
ATOM 6894 N N . THR A 1 894 ? -43.135 16.505 25.944 1.00 76.81 894 THR A N 1
ATOM 6895 C CA . THR A 1 894 ? -43.013 15.183 26.583 1.00 76.81 894 THR A CA 1
ATOM 6896 C C . THR A 1 894 ? -42.434 15.245 28.000 1.00 76.81 894 THR A C 1
ATOM 6898 O O . THR A 1 894 ? -42.554 14.272 28.747 1.00 76.81 894 THR A O 1
ATOM 6901 N N . ALA A 1 895 ? -41.819 16.365 28.396 1.00 72.25 895 ALA A N 1
ATOM 6902 C CA . ALA A 1 895 ? -41.378 16.575 29.767 1.00 72.25 895 ALA A CA 1
ATOM 6903 C C . ALA A 1 895 ? -42.581 16.821 30.678 1.00 72.25 895 ALA A C 1
ATOM 6905 O O . ALA A 1 895 ? -43.489 17.571 30.329 1.00 72.25 895 ALA A O 1
ATOM 6906 N N . ILE A 1 896 ? -42.565 16.235 31.874 1.00 70.12 896 ILE A N 1
ATOM 6907 C CA . ILE A 1 896 ? -43.546 16.547 32.916 1.00 70.12 896 ILE A CA 1
ATOM 6908 C C . ILE A 1 896 ? -43.053 17.817 33.627 1.00 70.12 896 ILE A C 1
ATOM 6910 O O . ILE A 1 896 ? -42.030 17.741 34.312 1.00 70.12 896 ILE A O 1
ATOM 6914 N N . PRO A 1 897 ? -43.724 18.978 33.480 1.00 66.25 897 PRO A N 1
ATOM 6915 C CA . PRO A 1 897 ? -43.259 20.216 34.095 1.00 66.25 897 PRO A CA 1
ATOM 6916 C C . PRO A 1 897 ? -43.390 20.141 35.619 1.00 66.25 897 PRO A C 1
ATOM 6918 O O . PRO A 1 897 ? -44.397 19.650 36.140 1.00 66.25 897 PRO A O 1
ATOM 6921 N N . ALA A 1 898 ? -42.401 20.661 36.346 1.00 66.88 898 ALA A N 1
ATOM 6922 C CA . ALA A 1 898 ? -42.461 20.717 37.803 1.00 66.88 898 ALA A CA 1
ATOM 6923 C C . ALA A 1 898 ? -43.644 21.598 38.284 1.00 66.88 898 ALA A C 1
ATOM 6925 O O . ALA A 1 898 ? -43.808 22.730 37.812 1.00 66.88 898 ALA A O 1
ATOM 6926 N N . PRO A 1 899 ? -44.478 21.132 39.234 1.00 55.25 899 PRO A N 1
ATOM 6927 C CA . PRO A 1 899 ? -45.627 21.891 39.711 1.00 55.25 899 PRO A CA 1
ATOM 6928 C C . PRO A 1 899 ? -45.182 23.057 40.610 1.00 55.25 899 PRO A C 1
ATOM 6930 O O . PRO A 1 899 ? -44.675 22.852 41.708 1.00 55.25 899 PRO A O 1
ATOM 6933 N N . THR A 1 900 ? -45.466 24.289 40.174 1.00 55.16 900 THR A N 1
ATOM 6934 C CA . THR A 1 900 ? -45.361 25.575 40.908 1.00 55.16 900 THR A CA 1
ATOM 6935 C C . THR A 1 900 ? -43.967 26.105 41.282 1.00 55.16 900 THR A C 1
ATOM 6937 O O . THR A 1 900 ? -43.120 25.430 41.855 1.00 55.16 900 THR A O 1
ATOM 6940 N N . TRP A 1 901 ? -43.762 27.399 41.005 1.00 53.34 901 TRP A N 1
ATOM 6941 C CA . TRP A 1 901 ? -42.492 28.110 41.142 1.00 53.34 901 TRP A CA 1
ATOM 6942 C C . TRP A 1 901 ? -42.545 29.226 42.196 1.00 53.34 901 TRP A C 1
ATOM 6944 O O . TRP A 1 901 ? -43.334 30.159 42.096 1.00 53.34 901 TRP A O 1
ATOM 6954 N N . ALA A 1 902 ? -41.600 29.219 43.137 1.00 49.69 902 ALA A N 1
ATOM 6955 C CA . ALA A 1 902 ? -41.077 30.451 43.729 1.00 49.69 902 ALA A CA 1
ATOM 6956 C C . ALA A 1 902 ? -39.795 30.835 42.968 1.00 49.69 902 ALA A C 1
ATOM 6958 O O . ALA A 1 902 ? -39.062 29.962 42.507 1.00 49.69 902 ALA A O 1
ATOM 6959 N N . ARG A 1 903 ? -39.516 32.131 42.774 1.00 52.00 903 ARG A N 1
ATOM 6960 C CA . ARG A 1 903 ? -38.251 32.613 42.177 1.00 52.00 903 ARG A CA 1
ATOM 6961 C C . ARG A 1 903 ? -37.065 32.064 42.994 1.00 52.00 903 ARG A C 1
ATOM 6963 O O . ARG A 1 903 ? -36.790 32.571 44.078 1.00 52.00 903 ARG A O 1
ATOM 6970 N N . LYS A 1 904 ? -36.373 31.031 42.501 1.00 57.47 904 LYS A N 1
ATOM 6971 C CA . LYS A 1 904 ? -35.064 30.632 43.029 1.00 57.47 904 LYS A CA 1
ATOM 6972 C C . LYS A 1 904 ? -34.020 31.530 42.370 1.00 57.47 904 LYS A C 1
ATOM 6974 O O . LYS A 1 904 ? -33.612 31.287 41.245 1.00 57.47 904 LYS A O 1
ATOM 6979 N N . VAL A 1 905 ? -33.665 32.612 43.052 1.00 65.31 905 VAL A N 1
ATOM 6980 C CA . VAL A 1 905 ? -32.342 33.225 42.876 1.00 65.31 905 VAL A CA 1
ATOM 6981 C C . VAL A 1 905 ? -31.323 32.222 43.424 1.00 65.31 905 VAL A C 1
ATOM 6983 O O . VAL A 1 905 ? -31.662 31.532 44.396 1.00 65.31 905 VAL A O 1
ATOM 6986 N N . LEU A 1 906 ? -30.128 32.110 42.829 1.00 77.75 906 LEU A N 1
ATOM 6987 C CA . LEU A 1 906 ? -29.070 31.268 43.402 1.00 77.75 906 LEU A CA 1
ATOM 6988 C C . LEU A 1 906 ? -28.880 31.619 44.883 1.00 77.75 906 LEU A C 1
ATOM 6990 O O . LEU A 1 906 ? -28.790 32.789 45.264 1.00 77.75 906 LEU A O 1
ATOM 6994 N N . LYS A 1 907 ? -28.862 30.591 45.727 1.00 81.25 907 LYS A N 1
ATOM 6995 C CA . LYS A 1 907 ? -28.611 30.714 47.167 1.00 81.25 907 LYS A CA 1
ATOM 6996 C C . LYS A 1 907 ? -27.195 30.235 47.465 1.00 81.25 907 LYS A C 1
ATOM 6998 O O . LYS A 1 907 ? -26.576 29.566 46.647 1.00 81.25 907 LYS A O 1
ATOM 7003 N N . SER A 1 908 ? -26.685 30.540 48.652 1.00 82.25 908 SER A N 1
ATOM 7004 C CA . SER A 1 908 ? -25.431 29.929 49.104 1.00 82.25 908 SER A CA 1
ATOM 7005 C C . SER A 1 908 ? -25.546 28.401 49.072 1.00 82.25 908 SER A C 1
ATOM 7007 O O . SER A 1 908 ? -26.530 27.870 49.587 1.00 82.25 908 SER A O 1
ATOM 7009 N N . GLY A 1 909 ? -24.551 27.723 48.498 1.00 85.44 909 GLY A N 1
ATOM 7010 C CA . GLY A 1 909 ? -24.540 26.262 48.353 1.00 85.44 909 GLY A CA 1
ATOM 7011 C C . GLY A 1 909 ? -25.111 25.748 47.027 1.00 85.44 909 GLY A C 1
ATOM 7012 O O . GLY A 1 909 ? -25.486 24.587 46.940 1.00 85.44 909 GLY A O 1
ATOM 7013 N N . SER A 1 910 ? -25.256 26.601 46.007 1.00 91.69 910 SER A N 1
ATOM 7014 C CA . SER A 1 910 ? -25.919 26.193 44.760 1.00 91.69 910 SER A CA 1
ATOM 7015 C C . SER A 1 910 ? -24.992 25.448 43.797 1.00 91.69 910 SER A C 1
ATOM 7017 O O . SER A 1 910 ? -23.779 25.685 43.760 1.00 91.69 910 SER A O 1
ATOM 7019 N N . HIS A 1 911 ? -25.589 24.601 42.960 1.00 94.38 911 HIS A N 1
ATOM 7020 C CA . HIS A 1 911 ? -24.914 23.831 41.918 1.00 94.38 911 HIS A CA 1
ATOM 7021 C C . HIS A 1 911 ? -25.205 24.403 40.524 1.00 94.38 911 HIS A C 1
ATOM 7023 O O . HIS A 1 911 ? -26.360 24.506 40.112 1.00 94.38 911 HIS A O 1
ATOM 7029 N N . VAL A 1 912 ? -24.164 24.742 39.760 1.00 95.62 912 VAL A N 1
ATOM 7030 C CA . VAL A 1 912 ? -24.306 25.326 38.413 1.00 95.62 912 VAL A CA 1
ATOM 7031 C C . VAL A 1 912 ? -23.784 24.360 37.356 1.00 95.62 912 VAL A C 1
ATOM 7033 O O . VAL A 1 912 ? -22.646 23.902 37.435 1.00 95.62 912 VAL A O 1
ATOM 7036 N N . LEU A 1 913 ? -24.589 24.066 36.335 1.00 96.69 913 LEU A N 1
ATOM 7037 C CA . LEU A 1 913 ? -24.160 23.285 35.174 1.00 96.69 913 LEU A CA 1
ATOM 7038 C C . LEU A 1 913 ? -23.642 24.218 34.083 1.00 96.69 913 LEU A C 1
ATOM 7040 O O . LEU A 1 913 ? -24.365 25.100 33.630 1.00 96.69 913 LEU A O 1
ATOM 7044 N N . LEU A 1 914 ? -22.413 23.997 33.618 1.00 96.31 914 LEU A N 1
ATOM 7045 C CA . LEU A 1 914 ? -21.791 24.762 32.538 1.00 96.31 914 LEU A CA 1
ATOM 7046 C C . LEU A 1 914 ? -21.424 23.833 31.378 1.00 96.31 914 LEU A C 1
ATOM 7048 O O . LEU A 1 914 ? -20.624 22.913 31.534 1.00 96.31 914 LEU A O 1
ATOM 7052 N N . THR A 1 915 ? -21.947 24.106 30.184 1.00 95.44 915 THR A N 1
ATOM 7053 C CA . THR A 1 915 ? -21.429 23.491 28.945 1.00 95.44 915 THR A CA 1
ATOM 7054 C C . THR A 1 915 ? -20.459 24.429 28.239 1.00 95.44 915 THR A C 1
ATOM 7056 O O . THR A 1 915 ? -20.532 25.647 28.388 1.00 95.44 915 THR A O 1
ATOM 7059 N N . GLY A 1 916 ? -19.540 23.875 27.445 1.00 90.69 916 GLY A N 1
ATOM 7060 C CA . GLY A 1 916 ? -18.554 24.684 26.722 1.00 90.69 916 GLY A CA 1
ATOM 7061 C C . GLY A 1 916 ? -17.515 25.346 27.630 1.00 90.69 916 GLY A C 1
ATOM 7062 O O . GLY A 1 916 ? -16.951 26.364 27.244 1.00 90.69 916 GLY A O 1
ATOM 7063 N N . ALA A 1 917 ? -17.258 24.784 28.816 1.00 89.19 917 ALA A N 1
ATOM 7064 C CA . ALA A 1 917 ? -16.305 25.305 29.804 1.00 89.19 917 ALA A CA 1
ATOM 7065 C C . ALA A 1 917 ? -14.858 25.416 29.278 1.00 89.19 917 ALA A C 1
ATOM 7067 O O . ALA A 1 917 ? -14.080 26.232 29.761 1.00 89.19 917 ALA A O 1
ATOM 7068 N N . THR A 1 918 ? -14.500 24.616 28.269 1.00 84.19 918 THR A N 1
ATOM 7069 C CA . THR A 1 918 ? -13.189 24.647 27.597 1.00 84.19 918 THR A CA 1
ATOM 7070 C C . THR A 1 918 ? -13.136 25.605 26.402 1.00 84.19 918 THR A C 1
ATOM 7072 O O . THR A 1 918 ? -12.100 25.703 25.754 1.00 84.19 918 THR A O 1
ATOM 7075 N N . GLY A 1 919 ? -14.251 26.256 26.056 1.00 82.56 919 GLY A N 1
ATOM 7076 C CA . GLY A 1 919 ? -14.322 27.232 24.968 1.00 82.56 919 GLY A CA 1
ATOM 7077 C C . GLY A 1 919 ? -13.881 28.631 25.403 1.00 82.56 919 GLY A C 1
ATOM 7078 O O . GLY A 1 919 ? -13.757 28.906 26.597 1.00 82.56 919 GLY A O 1
ATOM 7079 N N . PHE A 1 920 ? -13.703 29.527 24.427 1.00 84.94 920 PHE A N 1
ATOM 7080 C CA . PHE A 1 920 ? -13.194 30.890 24.629 1.00 84.94 920 PHE A CA 1
ATOM 7081 C C . PHE A 1 920 ? -13.940 31.664 25.736 1.00 84.94 920 PHE A C 1
ATOM 7083 O O . PHE A 1 920 ? -13.350 31.967 26.769 1.00 84.94 920 PHE A O 1
ATOM 7090 N N . LEU A 1 921 ? -15.252 31.893 25.589 1.00 89.12 921 LEU A N 1
ATOM 7091 C CA . LEU A 1 921 ? -16.072 32.548 26.623 1.00 89.12 921 LEU A CA 1
ATOM 7092 C C . LEU A 1 921 ? -16.236 31.680 27.886 1.00 89.12 921 LEU A C 1
ATOM 7094 O O . LEU A 1 921 ? -16.241 32.191 29.007 1.00 89.12 921 LEU A O 1
ATOM 7098 N N . GLY A 1 922 ? -16.344 30.360 27.713 1.00 90.06 922 GLY A N 1
ATOM 7099 C CA . GLY A 1 922 ? -16.604 29.417 28.803 1.00 90.06 922 GLY A CA 1
ATOM 7100 C C . GLY A 1 922 ? -15.525 29.424 29.882 1.00 90.06 922 GLY A C 1
ATOM 7101 O O . GLY A 1 922 ? -15.857 29.308 31.060 1.00 90.06 922 GLY A O 1
ATOM 7102 N N . ARG A 1 923 ? -14.261 29.658 29.505 1.00 88.25 923 ARG A N 1
ATOM 7103 C CA . ARG A 1 923 ? -13.150 29.816 30.453 1.00 88.25 923 ARG A CA 1
ATOM 7104 C C . ARG A 1 923 ? -13.367 30.991 31.410 1.00 88.25 923 ARG A C 1
ATOM 7106 O O . ARG A 1 923 ? -13.132 30.850 32.606 1.00 88.25 923 ARG A O 1
ATOM 7113 N N . TYR A 1 924 ? -13.810 32.139 30.899 1.00 90.62 924 TYR A N 1
ATOM 7114 C CA . TYR A 1 924 ? -14.044 33.335 31.714 1.00 90.62 924 TYR A CA 1
ATOM 7115 C C . TYR A 1 924 ? -15.273 33.184 32.613 1.00 90.62 924 TYR A C 1
ATOM 7117 O O . TYR A 1 924 ? -15.252 33.630 33.757 1.00 90.62 924 TYR A O 1
ATOM 7125 N N . ILE A 1 925 ? -16.326 32.521 32.120 1.00 93.69 925 ILE A N 1
ATOM 7126 C CA . ILE A 1 925 ? -17.495 32.172 32.941 1.00 93.69 925 ILE A CA 1
ATOM 7127 C C . ILE A 1 925 ? -17.068 31.242 34.081 1.00 93.69 925 ILE A C 1
ATOM 7129 O O . ILE A 1 925 ? -17.425 31.478 35.232 1.00 93.69 925 ILE A O 1
ATOM 7133 N N . LEU A 1 926 ? -16.276 30.211 33.775 1.00 92.12 926 LEU A N 1
ATOM 7134 C CA . LEU A 1 926 ? -15.797 29.253 34.765 1.00 92.12 926 LEU A CA 1
ATOM 7135 C C . LEU A 1 926 ? -14.943 29.922 35.850 1.00 92.12 926 LEU A C 1
ATOM 7137 O O . LEU A 1 926 ? -15.161 29.657 37.028 1.00 92.12 926 LEU A O 1
ATOM 7141 N N . ASP A 1 927 ? -14.017 30.804 35.469 1.00 90.25 927 ASP A N 1
ATOM 7142 C CA . ASP A 1 927 ? -13.179 31.559 36.410 1.00 90.25 927 ASP A CA 1
ATOM 7143 C C . ASP A 1 927 ? -14.026 32.402 37.379 1.00 90.25 927 ASP A C 1
ATOM 7145 O O . ASP A 1 927 ? -13.821 32.375 38.593 1.00 90.25 927 ASP A O 1
ATOM 7149 N N . LEU A 1 928 ? -15.055 33.086 36.874 1.00 93.19 928 LEU A N 1
ATOM 7150 C CA . LEU A 1 928 ? -15.973 33.855 37.716 1.00 93.19 928 LEU A CA 1
ATOM 7151 C C . LEU A 1 928 ? -16.793 32.965 38.662 1.00 93.19 928 LEU A C 1
ATOM 7153 O O . LEU A 1 928 ? -16.909 33.296 39.838 1.00 93.19 928 LEU A O 1
ATOM 7157 N N . LEU A 1 929 ? -17.319 31.831 38.184 1.00 93.25 929 LEU A N 1
ATOM 7158 C CA . LEU A 1 929 ? -18.089 30.891 39.012 1.00 93.25 929 LEU A CA 1
ATOM 7159 C C . LEU A 1 929 ? -17.235 30.247 40.110 1.00 93.25 929 LEU A C 1
ATOM 7161 O O . LEU A 1 929 ? -17.705 30.055 41.229 1.00 93.25 929 LEU A O 1
ATOM 7165 N N . VAL A 1 930 ? -15.973 29.923 39.818 1.00 91.38 930 VAL A N 1
ATOM 7166 C CA . VAL A 1 930 ? -15.038 29.365 40.808 1.00 91.38 930 VAL A CA 1
ATOM 7167 C C . VAL A 1 930 ? -14.818 30.344 41.962 1.00 91.38 930 VAL A C 1
ATOM 7169 O O . VAL A 1 930 ? -14.816 29.934 43.128 1.00 91.38 930 VAL A O 1
ATOM 7172 N N . ASN A 1 931 ? -14.691 31.630 41.635 1.00 90.12 931 ASN A N 1
ATOM 7173 C CA . ASN A 1 931 ? -14.485 32.712 42.594 1.00 90.12 931 ASN A CA 1
ATOM 7174 C C . ASN A 1 931 ? -15.783 33.196 43.272 1.00 90.12 931 ASN A C 1
ATOM 7176 O O . ASN A 1 931 ? -15.730 34.036 44.171 1.00 90.12 931 ASN A O 1
ATOM 7180 N N . ASP A 1 932 ? -16.943 32.658 42.894 1.00 90.94 932 ASP A N 1
ATOM 7181 C CA . ASP A 1 932 ? -18.228 33.007 43.492 1.00 90.94 932 ASP A CA 1
ATOM 7182 C C . ASP A 1 932 ? -18.471 32.208 44.781 1.00 90.94 932 ASP A C 1
ATOM 7184 O O . ASP A 1 932 ? -18.550 30.978 44.775 1.00 90.94 932 ASP A O 1
ATOM 7188 N N . ALA A 1 933 ? -18.592 32.900 45.916 1.00 88.62 933 ALA A N 1
ATOM 7189 C CA . ALA A 1 933 ? -18.781 32.270 47.223 1.00 88.62 933 ALA A CA 1
ATOM 7190 C C . ALA A 1 933 ? -20.137 31.556 47.379 1.00 88.62 933 ALA A C 1
ATOM 7192 O O . ALA A 1 933 ? -20.278 30.720 48.269 1.00 88.62 933 ALA A O 1
ATOM 7193 N N . THR A 1 934 ? -21.128 31.869 46.541 1.00 89.69 934 THR A N 1
ATOM 7194 C CA . THR A 1 934 ? -22.465 31.267 46.628 1.00 89.69 934 THR A CA 1
ATOM 7195 C C . THR A 1 934 ? -22.582 29.949 45.855 1.00 89.69 934 THR A C 1
ATOM 7197 O O . THR A 1 934 ? -23.440 29.128 46.188 1.00 89.69 934 THR A O 1
ATOM 7200 N N . VAL A 1 935 ? -21.689 29.716 44.885 1.00 92.94 935 VAL A N 1
ATOM 7201 C CA . VAL A 1 935 ? -21.610 28.481 44.092 1.00 92.94 935 VAL A CA 1
ATOM 7202 C C . VAL A 1 935 ? -20.720 27.467 44.807 1.00 92.94 935 VAL A C 1
ATOM 7204 O O . VAL A 1 935 ? -19.539 27.726 45.061 1.00 92.94 935 VAL A O 1
ATOM 7207 N N . GLU A 1 936 ? -21.286 26.303 45.124 1.00 93.75 936 GLU A N 1
ATOM 7208 C CA . GLU A 1 936 ? -20.580 25.197 45.779 1.00 93.75 936 GLU A CA 1
ATOM 7209 C C . GLU A 1 936 ? -19.955 24.247 44.759 1.00 93.75 936 GLU A C 1
ATOM 7211 O O . GLU A 1 936 ? -18.764 23.950 44.853 1.00 93.75 936 GLU A O 1
ATOM 7216 N N . THR A 1 937 ? -20.727 23.829 43.752 1.00 93.62 937 THR A N 1
ATOM 7217 C CA . THR A 1 937 ? -20.263 22.897 42.717 1.00 93.62 937 THR A CA 1
ATOM 7218 C C . THR A 1 937 ? -20.576 23.413 41.316 1.00 93.62 937 THR A C 1
ATOM 7220 O O . THR A 1 937 ? -21.664 23.919 41.041 1.00 93.62 937 THR A O 1
ATOM 7223 N N . ILE A 1 938 ? -19.620 23.240 40.405 1.00 95.12 938 ILE A N 1
ATOM 7224 C CA . ILE A 1 938 ? -19.720 23.582 38.990 1.00 95.12 938 ILE A CA 1
ATOM 7225 C C . ILE A 1 938 ? -19.610 22.290 38.184 1.00 95.12 938 ILE A C 1
ATOM 7227 O O . ILE A 1 938 ? -18.541 21.684 38.097 1.00 95.12 938 ILE A O 1
ATOM 7231 N N . HIS A 1 939 ? -20.718 21.864 37.588 1.00 94.69 939 HIS A N 1
ATOM 7232 C CA . HIS A 1 939 ? -20.779 20.677 36.746 1.00 94.69 939 HIS A CA 1
ATOM 7233 C C . HIS A 1 939 ? -20.451 21.055 35.296 1.00 94.69 939 HIS A C 1
ATOM 7235 O O . HIS A 1 939 ? -21.310 21.510 34.541 1.00 94.69 939 HIS A O 1
ATOM 7241 N N . CYS A 1 940 ? -19.196 20.860 34.896 1.00 92.94 940 CYS A N 1
ATOM 7242 C CA . CYS A 1 940 ? -18.728 21.078 33.532 1.00 92.94 940 CYS A CA 1
ATOM 7243 C C . CYS A 1 940 ? -19.115 19.885 32.648 1.00 92.94 940 CYS A C 1
ATOM 7245 O O . CYS A 1 940 ? -18.462 18.841 32.694 1.00 92.94 940 CYS A O 1
ATOM 7247 N N . LEU A 1 941 ? -20.178 20.031 31.854 1.00 90.88 941 LEU A N 1
ATOM 7248 C CA . LEU A 1 941 ? -20.751 18.967 31.023 1.00 90.88 941 LEU A CA 1
ATOM 7249 C C . LEU A 1 941 ? -20.312 19.057 29.555 1.00 90.88 941 LEU A C 1
ATOM 7251 O O . LEU A 1 941 ? -20.061 20.142 29.028 1.00 90.88 941 LEU A O 1
ATOM 7255 N N . ALA A 1 942 ? -20.263 17.894 28.897 1.00 83.06 942 ALA A N 1
ATOM 7256 C CA . ALA A 1 942 ? -19.817 17.712 27.517 1.00 83.06 942 ALA A CA 1
ATOM 7257 C C . ALA A 1 942 ? -18.362 18.161 27.301 1.00 83.06 942 ALA A C 1
ATOM 7259 O O . ALA A 1 942 ? -17.995 18.720 26.266 1.00 83.06 942 ALA A O 1
ATOM 7260 N N . VAL A 1 943 ? -17.524 17.926 28.313 1.00 79.12 943 VAL A N 1
ATOM 7261 C CA . VAL A 1 943 ? -16.082 18.158 28.232 1.00 79.12 943 VAL A CA 1
ATOM 7262 C C . VAL A 1 943 ? -15.445 16.950 27.555 1.00 79.12 943 VAL A C 1
ATOM 7264 O O . VAL A 1 943 ? -15.699 15.819 27.953 1.00 79.12 943 VAL A O 1
ATOM 7267 N N . ARG A 1 944 ? -14.603 17.163 26.540 1.00 72.31 944 ARG A N 1
ATOM 7268 C CA . ARG A 1 944 ? -13.867 16.079 25.868 1.00 72.31 944 ARG A CA 1
ATOM 7269 C C . ARG A 1 944 ? -12.502 15.896 26.550 1.00 72.31 944 ARG A C 1
ATOM 7271 O O . ARG A 1 944 ? -11.611 16.712 26.306 1.00 72.31 944 ARG A O 1
ATOM 7278 N N . PRO A 1 945 ? -12.311 14.864 27.396 1.00 52.69 945 PRO A N 1
ATOM 7279 C CA . PRO A 1 945 ? -11.147 14.763 28.285 1.00 52.69 945 PRO A CA 1
ATOM 7280 C C . PRO A 1 945 ? -9.808 14.510 27.562 1.00 52.69 945 PRO A C 1
ATOM 7282 O O . PRO A 1 945 ? -8.753 14.654 28.173 1.00 52.69 945 PRO A O 1
ATOM 7285 N N . HIS A 1 946 ? -9.827 14.193 26.260 1.00 54.28 946 HIS A N 1
ATOM 7286 C CA . HIS A 1 946 ? -8.633 13.922 25.442 1.00 54.28 946 HIS A CA 1
ATOM 7287 C C . HIS A 1 946 ? -8.164 15.110 24.578 1.00 54.28 946 HIS A C 1
ATOM 7289 O O . HIS A 1 946 ? -7.211 14.976 23.816 1.00 54.28 946 HIS A O 1
ATOM 7295 N N . ASN A 1 947 ? -8.795 16.285 24.681 1.00 52.88 947 ASN A N 1
ATOM 7296 C CA . ASN A 1 947 ? -8.386 17.464 23.910 1.00 52.88 947 ASN A CA 1
ATOM 7297 C C . ASN A 1 947 ? -7.166 18.164 24.564 1.00 52.88 947 ASN A C 1
ATOM 7299 O O . ASN A 1 947 ? -7.155 18.393 25.769 1.00 52.88 947 ASN A O 1
ATOM 7303 N N . LEU A 1 948 ? -6.138 18.568 23.808 1.00 48.16 948 LEU A N 1
ATOM 7304 C CA . LEU A 1 948 ? -5.006 19.363 24.336 1.00 48.16 948 LEU A CA 1
ATOM 7305 C C . LEU A 1 948 ? -5.469 20.681 24.991 1.00 48.16 948 LEU A C 1
ATOM 7307 O O . LEU A 1 948 ? -4.885 21.121 25.982 1.00 48.16 948 LEU A O 1
ATOM 7311 N N . VAL A 1 949 ? -6.581 21.253 24.515 1.00 52.12 949 VAL A N 1
ATOM 7312 C CA . VAL A 1 949 ? -7.236 22.430 25.115 1.00 52.12 949 VAL A CA 1
ATOM 7313 C C . VAL A 1 949 ? -7.742 22.131 26.535 1.00 52.12 949 VAL A C 1
ATOM 7315 O O . VAL A 1 949 ? -7.610 22.965 27.424 1.00 52.12 949 VAL A O 1
ATOM 7318 N N . TYR A 1 950 ? -8.222 20.910 26.807 1.00 57.69 950 TYR A N 1
ATOM 7319 C CA . TYR A 1 950 ? -8.634 20.486 28.153 1.00 57.69 950 TYR A CA 1
ATOM 7320 C C . TYR A 1 950 ? -7.472 20.576 29.161 1.00 57.69 950 TYR A C 1
ATOM 7322 O O . TYR A 1 950 ? -7.655 21.113 30.256 1.00 57.69 950 TYR A O 1
ATOM 7330 N N . LYS A 1 951 ? -6.260 20.145 28.772 1.00 52.50 951 LYS A N 1
ATOM 7331 C CA . LYS A 1 951 ? -5.063 20.203 29.631 1.00 52.50 951 LYS A CA 1
ATOM 7332 C C . LYS A 1 951 ? -4.530 21.616 29.860 1.00 52.50 951 LYS A C 1
ATOM 7334 O O . LYS A 1 951 ? -3.916 21.823 30.896 1.00 52.50 951 LYS A O 1
ATOM 7339 N N . ASN A 1 952 ? -4.756 22.568 28.956 1.00 56.16 952 ASN A N 1
ATOM 7340 C CA . ASN A 1 952 ? -4.236 23.938 29.083 1.00 56.16 952 ASN A CA 1
ATOM 7341 C C . ASN A 1 952 ? -5.249 24.921 29.697 1.00 56.16 952 ASN A C 1
ATOM 7343 O O . ASN A 1 952 ? -4.853 25.900 30.325 1.00 56.16 952 ASN A O 1
ATOM 7347 N N . THR A 1 953 ? -6.553 24.675 29.537 1.00 58.12 953 THR A N 1
ATOM 7348 C CA . THR A 1 953 ? -7.609 25.600 29.982 1.00 58.12 953 THR A CA 1
ATOM 7349 C C . THR A 1 953 ? -8.091 25.319 31.407 1.00 58.12 953 THR A C 1
ATOM 7351 O O . THR A 1 953 ? -8.293 26.263 32.166 1.00 58.12 953 THR A O 1
ATOM 7354 N N . LEU A 1 954 ? -8.249 24.047 31.797 1.00 61.50 954 LEU A N 1
ATOM 7355 C CA . LEU A 1 954 ? -8.744 23.673 33.134 1.00 61.50 954 LEU A CA 1
ATOM 7356 C C . LEU A 1 954 ? -7.623 23.486 34.170 1.00 61.50 954 LEU A C 1
ATOM 7358 O O . LEU A 1 954 ? -7.865 23.652 35.361 1.00 61.50 954 LEU A O 1
ATOM 7362 N N . SER A 1 955 ? -6.385 23.212 33.742 1.00 53.94 955 SER A N 1
ATOM 7363 C CA . SER A 1 955 ? -5.220 23.135 34.645 1.00 53.94 955 SER A CA 1
ATOM 7364 C C . SER A 1 955 ? -4.847 24.481 35.276 1.00 53.94 955 SER A C 1
ATOM 7366 O O . SER A 1 955 ? -4.274 24.508 36.360 1.00 53.94 955 SER A O 1
ATOM 7368 N N . GLY A 1 956 ? -5.196 25.597 34.626 1.00 54.06 956 GLY A N 1
ATOM 7369 C CA . GLY A 1 956 ? -4.992 26.949 35.151 1.00 54.06 956 GLY A CA 1
ATOM 7370 C C . GLY A 1 956 ? -6.043 27.401 36.174 1.00 54.06 956 GLY A C 1
ATOM 7371 O O . GLY A 1 956 ? -5.852 28.436 36.801 1.00 54.06 956 GLY A O 1
ATOM 7372 N N . VAL A 1 957 ? -7.135 26.645 36.348 1.00 59.03 957 VAL A N 1
ATOM 7373 C CA . VAL A 1 957 ? -8.259 26.956 37.254 1.00 59.03 957 VAL A CA 1
ATOM 7374 C C . VAL A 1 957 ? -8.541 25.734 38.143 1.00 59.03 957 VAL A C 1
ATOM 7376 O O . VAL A 1 957 ? -9.648 25.203 38.187 1.00 59.03 957 VAL A O 1
ATOM 7379 N N . LEU A 1 958 ? -7.510 25.217 38.818 1.00 63.75 958 LEU A N 1
ATOM 7380 C CA . LEU A 1 958 ? -7.640 24.073 39.727 1.00 63.75 958 LEU A CA 1
ATOM 7381 C C . LEU A 1 958 ? -8.461 24.474 40.962 1.00 63.75 958 LEU A C 1
ATOM 7383 O O . LEU A 1 958 ? -7.960 25.142 41.863 1.00 63.75 958 LEU A O 1
ATOM 7387 N N . SER A 1 959 ? -9.724 24.052 41.007 1.00 76.69 959 SER A N 1
ATOM 7388 C CA . SER A 1 959 ? -10.630 24.276 42.135 1.00 76.69 959 SER A CA 1
ATOM 7389 C C . SER A 1 959 ? -11.387 23.000 42.478 1.00 76.69 959 SER A C 1
ATOM 7391 O O . SER A 1 959 ? -11.869 22.299 41.589 1.00 76.69 959 SER A O 1
ATOM 7393 N N . SER A 1 960 ? -11.548 22.726 43.775 1.00 82.38 960 SER A N 1
ATOM 7394 C CA . SER A 1 960 ? -12.361 21.610 44.276 1.00 82.38 960 SER A CA 1
ATOM 7395 C C . SER A 1 960 ? -13.849 21.751 43.945 1.00 82.38 960 SER A C 1
ATOM 7397 O O . SER A 1 960 ? -14.584 20.774 44.058 1.00 82.38 960 SER A O 1
ATOM 7399 N N . LYS A 1 961 ? -14.294 22.940 43.513 1.00 89.69 961 LYS A N 1
ATOM 7400 C CA . LYS A 1 961 ? -15.673 23.186 43.078 1.00 89.69 961 LYS A CA 1
ATOM 7401 C C . LYS A 1 961 ? -15.997 22.567 41.716 1.00 89.69 961 LYS A C 1
ATOM 7403 O O . LYS A 1 961 ? -17.168 22.442 41.381 1.00 89.69 961 LYS A O 1
ATOM 7408 N N . ILE A 1 962 ? -15.003 22.211 40.898 1.00 90.56 962 ILE A N 1
ATOM 7409 C CA . ILE A 1 962 ? -15.232 21.769 39.515 1.00 90.56 962 ILE A CA 1
ATOM 7410 C C . ILE A 1 962 ? -15.429 20.251 39.458 1.00 90.56 962 ILE A C 1
ATOM 7412 O O . ILE A 1 962 ? -14.544 19.483 39.830 1.00 90.56 962 ILE A O 1
ATOM 7416 N N . GLN A 1 963 ? -16.557 19.817 38.897 1.00 90.31 963 GLN A N 1
ATOM 7417 C CA . GLN A 1 963 ? -16.821 18.426 38.533 1.00 90.31 963 GLN A CA 1
ATOM 7418 C C . GLN A 1 963 ? -16.953 18.296 37.018 1.00 90.31 963 GLN A C 1
ATOM 7420 O O . GLN A 1 963 ? -17.751 18.990 36.391 1.00 90.31 963 GLN A O 1
ATOM 7425 N N . ILE A 1 964 ? -16.174 17.397 36.422 1.00 87.38 964 ILE A N 1
ATOM 7426 C CA . ILE A 1 964 ? -16.121 17.213 34.970 1.00 87.38 964 ILE A CA 1
ATOM 7427 C C . ILE A 1 964 ? -16.963 16.003 34.577 1.00 87.38 964 ILE A C 1
ATOM 7429 O O . ILE A 1 964 ? -16.736 14.896 35.060 1.00 87.38 964 ILE A O 1
ATOM 7433 N N . TRP A 1 965 ? -17.885 16.215 33.642 1.00 88.94 965 TRP A N 1
ATOM 7434 C CA . TRP A 1 965 ? -18.713 15.170 33.056 1.00 88.94 965 TRP A CA 1
ATOM 7435 C C . TRP A 1 965 ? -18.337 14.988 31.580 1.00 88.94 965 TRP A C 1
ATOM 7437 O O . TRP A 1 965 ? -18.604 15.887 30.766 1.00 88.94 965 TRP A O 1
ATOM 7447 N N . PRO A 1 966 ? -17.700 13.858 31.212 1.00 84.81 966 PRO A N 1
ATOM 7448 C CA . PRO A 1 966 ? -17.305 13.610 29.836 1.00 84.81 966 PRO A CA 1
ATOM 7449 C C . PRO A 1 966 ? -18.540 13.404 28.959 1.00 84.81 966 PRO A C 1
ATOM 7451 O O . PRO A 1 966 ? -19.466 12.692 29.342 1.00 84.81 966 PRO A O 1
ATOM 7454 N N . GLY A 1 967 ? -18.561 14.032 27.786 1.00 84.38 967 GLY A N 1
ATOM 7455 C CA . GLY A 1 967 ? -19.720 13.964 26.901 1.00 84.38 967 GLY A CA 1
ATOM 7456 C C . GLY A 1 967 ? -19.526 14.701 25.580 1.00 84.38 967 GLY A C 1
ATOM 7457 O O . GLY A 1 967 ? -18.480 15.303 25.332 1.00 84.38 967 GLY A O 1
ATOM 7458 N N . ASP A 1 968 ? -20.553 14.661 24.738 1.00 86.62 968 ASP A N 1
ATOM 7459 C CA . ASP A 1 968 ? -20.576 15.296 23.424 1.00 86.62 968 ASP A CA 1
ATOM 7460 C C . ASP A 1 968 ? -21.954 15.902 23.146 1.00 86.62 968 ASP A C 1
ATOM 7462 O O . ASP A 1 968 ? -22.972 15.214 23.225 1.00 86.62 968 ASP A O 1
ATOM 7466 N N . LEU A 1 969 ? -21.978 17.184 22.772 1.00 90.50 969 LEU A N 1
ATOM 7467 C CA . LEU A 1 969 ? -23.203 17.923 22.458 1.00 90.50 969 LEU A CA 1
ATOM 7468 C C . LEU A 1 969 ? -23.992 17.290 21.303 1.00 90.50 969 LEU A C 1
ATOM 7470 O O . LEU A 1 969 ? -25.201 17.469 21.225 1.00 90.50 969 LEU A O 1
ATOM 7474 N N . SER A 1 970 ? -23.325 16.550 20.410 1.00 89.25 970 SER A N 1
ATOM 7475 C CA . SER A 1 970 ? -23.971 15.898 19.263 1.00 89.25 970 SER A CA 1
ATOM 7476 C C . SER A 1 970 ? -24.770 14.635 19.623 1.00 89.25 970 SER A C 1
ATOM 7478 O O . SER A 1 970 ? -25.546 14.136 18.804 1.00 89.25 970 SER A O 1
ATOM 7480 N N . ARG A 1 971 ? -24.579 14.094 20.834 1.00 89.00 971 ARG A N 1
ATOM 7481 C CA . ARG A 1 971 ? -25.158 12.822 21.283 1.00 89.00 971 ARG A CA 1
ATOM 7482 C C . ARG A 1 971 ? -26.406 13.059 22.149 1.00 89.00 971 ARG A C 1
ATOM 7484 O O . ARG A 1 971 ? -26.473 14.064 22.859 1.00 89.00 971 ARG A O 1
ATOM 7491 N N . PRO A 1 972 ? -27.369 12.115 22.170 1.00 85.88 972 PRO A N 1
ATOM 7492 C CA . PRO A 1 972 ? -28.465 12.133 23.140 1.00 85.88 972 PRO A CA 1
ATOM 7493 C C . PRO A 1 972 ? -27.940 12.260 24.575 1.00 85.88 972 PRO A C 1
ATOM 7495 O O . PRO A 1 972 ? -26.873 11.724 24.885 1.00 85.88 972 PRO A O 1
ATOM 7498 N N . TYR A 1 973 ? -28.667 12.981 25.434 1.00 88.88 973 TYR A N 1
ATOM 7499 C CA . TYR A 1 973 ? -28.270 13.251 26.827 1.00 88.88 973 TYR A CA 1
ATOM 7500 C C . TYR A 1 973 ? -26.849 13.832 26.969 1.00 88.88 973 TYR A C 1
ATOM 7502 O O . TYR A 1 973 ? -26.165 13.610 27.971 1.00 88.88 973 TYR A O 1
ATOM 7510 N N . LEU A 1 974 ? -26.378 14.537 25.933 1.00 92.00 974 LEU A N 1
ATOM 7511 C CA . LEU A 1 974 ? -25.034 15.105 25.825 1.00 92.00 974 LEU A CA 1
ATOM 7512 C C . LEU A 1 974 ? -23.917 14.055 26.003 1.00 92.00 974 LEU A C 1
ATOM 7514 O O . LEU A 1 974 ? -22.822 14.366 26.470 1.00 92.00 974 LEU A O 1
ATOM 7518 N N . GLY A 1 975 ? -24.183 12.797 25.634 1.00 87.06 975 GLY A N 1
ATOM 7519 C CA . GLY A 1 975 ? -23.232 11.685 25.719 1.00 87.06 975 GLY A CA 1
ATOM 7520 C C . GLY A 1 975 ? -23.185 10.980 27.076 1.00 87.06 975 GLY A C 1
ATOM 7521 O O . GLY A 1 975 ? -22.400 10.048 27.241 1.00 87.06 975 GLY A O 1
ATOM 7522 N N . LEU A 1 976 ? -24.026 11.380 28.034 1.00 88.94 976 LEU A N 1
ATOM 7523 C CA . LEU A 1 976 ? -24.190 10.664 29.297 1.00 88.94 976 LEU A CA 1
ATOM 7524 C C . LEU A 1 976 ? -25.207 9.524 29.174 1.00 88.94 976 LEU A C 1
ATOM 7526 O O . LEU A 1 976 ? -26.116 9.541 28.347 1.00 88.94 976 LEU A O 1
ATOM 7530 N N . MET A 1 977 ? -25.101 8.544 30.072 1.00 87.81 977 MET A N 1
ATOM 7531 C CA . MET A 1 977 ? -26.185 7.587 30.295 1.00 87.81 977 MET A CA 1
ATOM 7532 C C . MET A 1 977 ? -27.432 8.334 30.783 1.00 87.81 977 MET A C 1
ATOM 7534 O O . MET A 1 977 ? -27.320 9.213 31.640 1.00 87.81 977 MET A O 1
ATOM 7538 N N . SER A 1 978 ? -28.618 7.945 30.309 1.00 85.00 978 SER A N 1
ATOM 7539 C CA . SER A 1 978 ? -29.894 8.588 30.672 1.00 85.00 978 SER A CA 1
ATOM 7540 C C . SER A 1 978 ? -30.115 8.676 32.188 1.00 85.00 978 SER A C 1
ATOM 7542 O O . SER A 1 978 ? -30.559 9.703 32.692 1.00 85.00 978 SER A O 1
ATOM 7544 N N . SER A 1 979 ? -29.722 7.643 32.941 1.00 85.94 979 SER A N 1
ATOM 7545 C CA . SER A 1 979 ? -29.791 7.622 34.409 1.00 85.94 979 SER A CA 1
ATOM 7546 C C . SER A 1 979 ? -28.827 8.604 35.082 1.00 85.94 979 SER A C 1
ATOM 7548 O O . SER A 1 979 ? -29.140 9.172 36.125 1.00 85.94 979 SER A O 1
ATOM 7550 N N . THR A 1 980 ? -27.649 8.835 34.503 1.00 87.50 980 THR A N 1
ATOM 7551 C CA . THR A 1 980 ? -26.694 9.836 34.999 1.00 87.50 980 THR A CA 1
ATOM 7552 C C . THR A 1 980 ? -27.169 11.245 34.674 1.00 87.50 980 THR A C 1
ATOM 7554 O O . THR A 1 980 ? -27.107 12.108 35.541 1.00 87.50 980 THR A O 1
ATOM 7557 N N . PHE A 1 981 ? -27.703 11.458 33.472 1.00 89.44 981 PHE A N 1
ATOM 7558 C CA . PHE A 1 981 ? -28.288 12.733 33.067 1.00 89.44 981 PHE A CA 1
ATOM 7559 C C . PHE A 1 981 ? -29.489 13.119 33.948 1.00 89.44 981 PHE A C 1
ATOM 7561 O O . PHE A 1 981 ? -29.568 14.254 34.408 1.00 89.44 981 PHE A O 1
ATOM 7568 N N . ALA A 1 982 ? -30.368 12.161 34.266 1.00 85.44 982 ALA A N 1
ATOM 7569 C CA . ALA A 1 982 ? -31.495 12.372 35.176 1.00 85.44 982 ALA A CA 1
ATOM 7570 C C . ALA A 1 982 ? -31.043 12.713 36.607 1.00 85.44 982 ALA A C 1
ATOM 7572 O O . ALA A 1 982 ? -31.514 13.689 37.178 1.00 85.44 982 ALA A O 1
ATOM 7573 N N . ARG A 1 983 ? -30.073 11.974 37.166 1.00 86.50 983 ARG A N 1
ATOM 7574 C CA . ARG A 1 983 ? -29.507 12.294 38.493 1.00 86.50 983 ARG A CA 1
ATOM 7575 C C . ARG A 1 983 ? -28.859 13.673 38.532 1.00 86.50 983 ARG A C 1
ATOM 7577 O O . ARG A 1 983 ? -28.993 14.382 39.520 1.00 86.50 983 ARG A O 1
ATOM 7584 N N . LEU A 1 984 ? -28.163 14.060 37.464 1.00 89.69 984 LEU A N 1
ATOM 7585 C CA . LEU A 1 984 ? -27.569 15.389 37.368 1.00 89.69 984 LEU A CA 1
ATOM 7586 C C . LEU A 1 984 ? -28.656 16.476 37.408 1.00 89.69 984 LEU A C 1
ATOM 7588 O O . LEU A 1 984 ? -28.502 17.457 38.131 1.00 89.69 984 LEU A O 1
ATOM 7592 N N . ALA A 1 985 ? -29.779 16.263 36.715 1.00 86.19 985 ALA A N 1
ATOM 7593 C CA . ALA A 1 985 ? -30.920 17.180 36.718 1.00 86.19 985 ALA A CA 1
ATOM 7594 C C . ALA A 1 985 ? -31.509 17.423 38.121 1.00 86.19 985 ALA A C 1
ATOM 7596 O O . ALA A 1 985 ? -31.955 18.530 38.402 1.00 86.19 985 ALA A O 1
ATOM 7597 N N . GLU A 1 986 ? -31.488 16.422 39.006 1.00 85.69 986 GLU A N 1
ATOM 7598 C CA . GLU A 1 986 ? -31.979 16.545 40.390 1.00 85.69 986 GLU A CA 1
ATOM 7599 C C . GLU A 1 986 ? -31.068 17.402 41.284 1.00 85.69 986 GLU A C 1
ATOM 7601 O O . GLU A 1 986 ? -31.509 17.901 42.318 1.00 85.69 986 GLU A O 1
ATOM 7606 N N . THR A 1 987 ? -29.798 17.562 40.900 1.00 88.12 987 THR A N 1
ATOM 7607 C CA . THR A 1 987 ? -28.772 18.229 41.721 1.00 88.12 987 THR A CA 1
ATOM 7608 C C . THR A 1 987 ? -28.476 19.667 41.314 1.00 88.12 987 THR A C 1
ATOM 7610 O O . THR A 1 987 ? -27.931 20.413 42.116 1.00 88.12 987 THR A O 1
ATOM 7613 N N . VAL A 1 988 ? -28.791 20.057 40.080 1.00 91.88 988 VAL A N 1
ATOM 7614 C CA . VAL A 1 988 ? -28.406 21.358 39.515 1.00 91.88 988 VAL A CA 1
ATOM 7615 C C . VAL A 1 988 ? -29.459 22.417 39.839 1.00 91.88 988 VAL A C 1
ATOM 7617 O O . VAL A 1 988 ? -30.650 22.179 39.674 1.00 91.88 988 VAL A O 1
ATOM 7620 N N . ASP A 1 989 ? -29.020 23.615 40.232 1.00 91.12 989 ASP A N 1
ATOM 7621 C CA . ASP A 1 989 ? -29.885 24.762 40.535 1.00 91.12 989 ASP A CA 1
ATOM 7622 C C . ASP A 1 989 ? -29.995 25.771 39.382 1.00 91.12 989 ASP A C 1
ATOM 7624 O O . ASP A 1 989 ? -30.964 26.527 39.333 1.00 91.12 989 ASP A O 1
ATOM 7628 N N . ALA A 1 990 ? -29.021 25.809 38.465 1.00 92.50 990 ALA A N 1
ATOM 7629 C CA . ALA A 1 990 ? -29.036 26.659 37.272 1.00 92.50 990 ALA A CA 1
ATOM 7630 C C . ALA A 1 990 ? -28.170 26.080 36.142 1.00 92.50 990 ALA A C 1
ATOM 7632 O O . ALA A 1 990 ? -27.129 25.469 36.395 1.00 92.50 990 ALA A O 1
ATOM 7633 N N . ILE A 1 991 ? -28.564 26.316 34.887 1.00 95.31 991 ILE A N 1
ATOM 7634 C CA . ILE A 1 991 ? -27.820 25.876 33.699 1.00 95.31 991 ILE A CA 1
ATOM 7635 C C . ILE A 1 991 ? -27.287 27.087 32.930 1.00 95.31 991 ILE A C 1
ATOM 7637 O O . ILE A 1 991 ? -28.049 27.987 32.594 1.00 95.31 991 ILE A O 1
ATOM 7641 N N . ILE A 1 992 ? -26.003 27.067 32.569 1.00 96.44 992 ILE A N 1
ATOM 7642 C CA . ILE A 1 992 ? -25.396 27.935 31.555 1.00 96.44 992 ILE A CA 1
ATOM 7643 C C . ILE A 1 992 ? -25.023 27.082 30.338 1.00 96.44 992 ILE A C 1
ATOM 7645 O O . ILE A 1 992 ? -24.059 26.303 30.340 1.00 96.44 992 ILE A O 1
ATOM 7649 N N . HIS A 1 993 ? -25.781 27.248 29.257 1.00 96.38 993 HIS A N 1
ATOM 7650 C CA . HIS A 1 993 ? -25.515 26.612 27.978 1.00 96.38 993 HIS A CA 1
ATOM 7651 C C . HIS A 1 993 ? -24.688 27.526 27.062 1.00 96.38 993 HIS A C 1
ATOM 7653 O O . HIS A 1 993 ? -25.228 28.294 26.268 1.00 96.38 993 HIS A O 1
ATOM 7659 N N . ASN A 1 994 ? -23.359 27.437 27.193 1.00 94.19 994 ASN A N 1
ATOM 7660 C CA . ASN A 1 994 ? -22.393 28.133 26.336 1.00 94.19 994 ASN A CA 1
ATOM 7661 C C . ASN A 1 994 ? -21.808 27.233 25.226 1.00 94.19 994 ASN A C 1
ATOM 7663 O O . ASN A 1 994 ? -21.303 27.732 24.222 1.00 94.19 994 ASN A O 1
ATOM 7667 N N . GLY A 1 995 ? -21.856 25.908 25.387 1.00 89.81 995 GLY A N 1
ATOM 7668 C CA . GLY A 1 995 ? -21.269 24.970 24.429 1.00 89.81 995 GLY A CA 1
ATOM 7669 C C . GLY A 1 995 ? -21.949 24.996 23.058 1.00 89.81 995 GLY A C 1
ATOM 7670 O O . GLY A 1 995 ? -23.169 24.931 22.975 1.00 89.81 995 GLY A O 1
ATOM 7671 N N . ALA A 1 996 ? -21.150 25.047 21.992 1.00 88.00 996 ALA A N 1
ATOM 7672 C CA . ALA A 1 996 ? -21.595 24.902 20.608 1.00 88.00 996 ALA A CA 1
ATOM 7673 C C . ALA A 1 996 ? -20.435 24.409 19.724 1.00 88.00 996 ALA A C 1
ATOM 7675 O O . ALA A 1 996 ? -19.266 24.617 20.055 1.00 88.00 996 ALA A O 1
ATOM 7676 N N . ASP A 1 997 ? -20.756 23.782 18.594 1.00 84.62 997 ASP A N 1
ATOM 7677 C CA . ASP A 1 997 ? -19.825 23.570 17.482 1.00 84.62 997 ASP A CA 1
ATOM 7678 C C . ASP A 1 997 ? -19.786 24.855 16.644 1.00 84.62 997 ASP A C 1
ATOM 7680 O O . ASP A 1 997 ? -20.745 25.179 15.939 1.00 84.62 997 ASP A O 1
ATOM 7684 N N . VAL A 1 998 ? -18.701 25.620 16.802 1.00 73.25 998 VAL A N 1
ATOM 7685 C CA . VAL A 1 998 ? -18.490 26.938 16.186 1.00 73.25 998 VAL A CA 1
ATOM 7686 C C . VAL A 1 998 ? -17.781 26.763 14.845 1.00 73.25 998 VAL A C 1
ATOM 7688 O O . VAL A 1 998 ? -16.586 27.016 14.712 1.00 73.25 998 VAL A O 1
ATOM 7691 N N . SER A 1 999 ? -18.514 26.269 13.849 1.00 67.88 999 SER A N 1
ATOM 7692 C CA . SER A 1 999 ? -18.000 26.079 12.492 1.00 67.88 999 SER A CA 1
ATOM 7693 C C . SER A 1 999 ? -18.894 26.781 11.476 1.00 67.88 999 SER A C 1
ATOM 7695 O O . SER A 1 999 ? -19.955 26.283 11.117 1.00 67.88 999 SER A O 1
ATOM 7697 N N . PHE A 1 1000 ? -18.440 27.929 10.976 1.00 61.12 1000 PHE A N 1
ATOM 7698 C CA . PHE A 1 1000 ? -19.161 28.734 9.979 1.00 61.12 1000 PHE A CA 1
ATOM 7699 C C . PHE A 1 1000 ? -19.182 28.112 8.570 1.00 61.12 1000 PHE A C 1
ATOM 7701 O O . PHE A 1 1000 ? -19.834 28.634 7.680 1.00 61.12 1000 PHE A O 1
ATOM 7708 N N . LEU A 1 1001 ? -18.477 26.993 8.367 1.00 52.00 1001 LEU A N 1
ATOM 7709 C CA . LEU A 1 1001 ? -18.378 26.272 7.088 1.00 52.00 1001 LEU A CA 1
ATOM 7710 C C . LEU A 1 1001 ? -19.294 25.037 7.027 1.00 52.00 1001 LEU A C 1
ATOM 7712 O O . LEU A 1 1001 ? -19.284 24.287 6.051 1.00 52.00 1001 LEU A O 1
ATOM 7716 N N . LYS A 1 1002 ? -20.026 24.763 8.109 1.00 59.59 1002 LYS A N 1
ATOM 7717 C CA . LYS A 1 1002 ? -20.925 23.617 8.241 1.00 59.59 1002 LYS A CA 1
ATOM 7718 C C . LYS A 1 1002 ? -22.373 24.070 8.045 1.00 59.59 1002 LYS A C 1
ATOM 7720 O O . LYS A 1 1002 ? -22.781 25.087 8.595 1.00 59.59 1002 LYS A O 1
ATOM 7725 N N . THR A 1 1003 ? -23.164 23.287 7.310 1.00 73.38 1003 THR A N 1
ATOM 7726 C CA . THR A 1 1003 ? -24.593 23.566 7.090 1.00 73.38 1003 THR A CA 1
ATOM 7727 C C . THR A 1 1003 ? -25.418 23.313 8.350 1.00 73.38 1003 THR A C 1
ATOM 7729 O O . THR A 1 1003 ? -25.002 22.558 9.243 1.00 73.38 1003 THR A O 1
ATOM 7732 N N . TYR A 1 1004 ? -26.624 23.886 8.398 1.00 79.94 1004 TYR A N 1
ATOM 7733 C CA . TYR A 1 1004 ? -27.563 23.728 9.509 1.00 79.94 1004 TYR A CA 1
ATOM 7734 C C . TYR A 1 1004 ? -27.788 22.255 9.851 1.00 79.94 1004 TYR A C 1
ATOM 7736 O O . TYR A 1 1004 ? -27.687 21.888 11.015 1.00 79.94 1004 TYR A O 1
ATOM 7744 N N . GLY A 1 1005 ? -27.992 21.386 8.853 1.00 75.94 1005 GLY A N 1
ATOM 7745 C CA . GLY A 1 1005 ? -28.218 19.953 9.073 1.00 75.94 1005 GLY A CA 1
ATOM 7746 C C . GLY A 1 1005 ? -27.100 19.272 9.873 1.00 75.94 1005 GLY A C 1
ATOM 7747 O O . GLY A 1 1005 ? -27.375 18.498 10.790 1.00 75.94 1005 GLY A O 1
ATOM 7748 N N . SER A 1 1006 ? -25.840 19.619 9.595 1.00 74.62 1006 SER A N 1
ATOM 7749 C CA . SER A 1 1006 ? -24.681 19.066 10.311 1.00 74.62 1006 SER A CA 1
ATOM 7750 C C . SER A 1 1006 ? -24.485 19.655 11.715 1.00 74.62 1006 SER A C 1
ATOM 7752 O O . SER A 1 1006 ? -23.995 18.968 12.611 1.00 74.62 1006 SER A O 1
ATOM 7754 N N . LEU A 1 1007 ? -24.916 20.902 11.933 1.00 82.31 1007 LEU A N 1
ATOM 7755 C CA . LEU A 1 1007 ? -24.843 21.593 13.225 1.00 82.31 1007 LEU A CA 1
ATOM 7756 C C . LEU A 1 1007 ? -26.100 21.415 14.085 1.00 82.31 1007 LEU A C 1
ATOM 7758 O O . LEU A 1 1007 ? -26.081 21.700 15.283 1.00 82.31 1007 LEU A O 1
ATOM 7762 N N . ARG A 1 1008 ? -27.179 20.882 13.510 1.00 89.50 1008 ARG A N 1
ATOM 7763 C CA . ARG A 1 1008 ? -28.478 20.685 14.160 1.00 89.50 1008 ARG A CA 1
ATOM 7764 C C . ARG A 1 1008 ? -28.365 19.852 15.432 1.00 89.50 1008 ARG A C 1
ATOM 7766 O O . ARG A 1 1008 ? -28.947 20.200 16.454 1.00 89.50 1008 ARG A O 1
ATOM 7773 N N . ALA A 1 1009 ? -27.603 18.759 15.402 1.00 87.12 1009 ALA A N 1
ATOM 7774 C CA . ALA A 1 1009 ? -27.388 17.933 16.589 1.00 87.12 1009 ALA A CA 1
ATOM 7775 C C . ALA A 1 1009 ? -26.602 18.675 17.694 1.00 87.12 1009 ALA A C 1
ATOM 7777 O O . ALA A 1 1009 ? -27.153 18.834 18.783 1.00 87.12 1009 ALA A O 1
ATOM 7778 N N . PRO A 1 1010 ? -25.375 19.180 17.449 1.00 87.31 1010 PRO A N 1
ATOM 7779 C CA . PRO A 1 1010 ? -24.581 19.817 18.499 1.00 87.31 1010 PRO A CA 1
ATOM 7780 C C . PRO A 1 1010 ? -25.088 21.190 18.967 1.00 87.31 1010 PRO A C 1
ATOM 7782 O O . PRO A 1 1010 ? -24.780 21.555 20.101 1.00 87.31 1010 PRO A O 1
ATOM 7785 N N . ASN A 1 1011 ? -25.847 21.939 18.156 1.00 91.75 1011 ASN A N 1
ATOM 7786 C CA . ASN A 1 1011 ? -26.248 23.320 18.481 1.00 91.75 1011 ASN A CA 1
ATOM 7787 C C . ASN A 1 1011 ? -27.747 23.495 18.778 1.00 91.75 1011 ASN A C 1
ATOM 7789 O O . ASN A 1 1011 ? -28.097 24.432 19.495 1.00 91.75 1011 ASN A O 1
ATOM 7793 N N . VAL A 1 1012 ? -28.622 22.624 18.249 1.00 93.31 1012 VAL A N 1
ATOM 7794 C CA . VAL A 1 1012 ? -30.084 22.702 18.457 1.00 93.31 1012 VAL A CA 1
ATOM 7795 C C . VAL A 1 1012 ? -30.565 21.617 19.407 1.00 93.31 1012 VAL A C 1
ATOM 7797 O O . VAL A 1 1012 ? -31.130 21.921 20.454 1.00 93.31 1012 VAL A O 1
ATOM 7800 N N . LYS A 1 1013 ? -30.293 20.342 19.106 1.00 93.31 1013 LYS A N 1
ATOM 7801 C CA . LYS A 1 1013 ? -30.756 19.234 19.961 1.00 93.31 1013 LYS A CA 1
ATOM 7802 C C . LYS A 1 1013 ? -30.145 19.281 21.362 1.00 93.31 1013 LYS A C 1
ATOM 7804 O O . LYS A 1 1013 ? -30.827 18.956 22.326 1.00 93.31 1013 LYS A O 1
ATOM 7809 N N . SER A 1 1014 ? -28.898 19.724 21.496 1.00 93.75 1014 SER A N 1
ATOM 7810 C CA . SER A 1 1014 ? -28.256 19.936 22.802 1.00 93.75 1014 SER A CA 1
ATOM 7811 C C . SER A 1 1014 ? -28.981 20.990 23.652 1.00 93.75 1014 SER A C 1
ATOM 7813 O O . SER A 1 1014 ? -29.220 20.761 24.839 1.00 93.75 1014 SER A O 1
ATOM 7815 N N . ALA A 1 1015 ? -29.397 22.105 23.041 1.00 94.25 1015 ALA A N 1
ATOM 7816 C CA . ALA A 1 1015 ? -30.193 23.141 23.690 1.00 94.25 1015 ALA A CA 1
ATOM 7817 C C . ALA A 1 1015 ? -31.579 22.614 24.090 1.00 94.25 1015 ALA A C 1
ATOM 7819 O O . ALA A 1 1015 ? -32.047 22.905 25.189 1.00 94.25 1015 ALA A O 1
ATOM 7820 N N . VAL A 1 1016 ? -32.201 21.784 23.246 1.00 94.06 1016 VAL A N 1
ATOM 7821 C CA . VAL A 1 1016 ? -33.476 21.107 23.542 1.00 94.06 1016 VAL A CA 1
ATOM 7822 C C . VAL A 1 1016 ? -33.334 20.138 24.718 1.00 94.06 1016 VAL A C 1
ATOM 7824 O O . VAL A 1 1016 ? -34.146 20.180 25.635 1.00 94.06 1016 VAL A O 1
ATOM 7827 N N . GLU A 1 1017 ? -32.291 19.307 24.765 1.00 93.06 1017 GLU A N 1
ATOM 7828 C CA . GLU A 1 1017 ? -32.060 18.380 25.887 1.00 93.06 1017 GLU A CA 1
ATOM 7829 C C . GLU A 1 1017 ? -31.836 19.120 27.217 1.00 93.06 1017 GLU A C 1
ATOM 7831 O O . GLU A 1 1017 ? -32.382 18.731 28.253 1.00 93.06 1017 GLU A O 1
ATOM 7836 N N . LEU A 1 1018 ? -31.087 20.227 27.204 1.00 94.44 1018 LEU A N 1
ATOM 7837 C CA . LEU A 1 1018 ? -30.901 21.068 28.392 1.00 94.44 1018 LEU A CA 1
ATOM 7838 C C . LEU A 1 1018 ? -32.169 21.851 28.759 1.00 94.44 1018 LEU A C 1
ATOM 7840 O O . LEU A 1 1018 ? -32.457 22.026 29.941 1.00 94.44 1018 LEU A O 1
ATOM 7844 N N . GLY A 1 1019 ? -32.964 22.270 27.772 1.00 92.69 1019 GLY A N 1
ATOM 7845 C CA . GLY A 1 1019 ? -34.294 22.846 27.979 1.00 92.69 1019 GLY A CA 1
ATOM 7846 C C . GLY A 1 1019 ? -35.250 21.851 28.632 1.00 92.69 1019 GLY A C 1
ATOM 7847 O O . GLY A 1 1019 ? -35.944 22.197 29.586 1.00 92.69 1019 GLY A O 1
ATOM 7848 N N . ARG A 1 1020 ? -35.226 20.586 28.197 1.00 91.19 1020 ARG A N 1
ATOM 7849 C CA . ARG A 1 1020 ? -35.999 19.492 28.799 1.00 91.19 1020 ARG A CA 1
ATOM 7850 C C . ARG A 1 1020 ? -35.594 19.262 30.252 1.00 91.19 1020 ARG A C 1
ATOM 7852 O O . ARG A 1 1020 ? -36.460 19.135 31.118 1.00 91.19 1020 ARG A O 1
ATOM 7859 N N . MET A 1 1021 ? -34.289 19.236 30.524 1.00 91.31 1021 MET A N 1
ATOM 7860 C CA . MET A 1 1021 ? -33.749 19.143 31.882 1.00 91.31 1021 MET A CA 1
ATOM 7861 C C . MET A 1 1021 ? -34.241 20.309 32.749 1.00 91.31 1021 MET A C 1
ATOM 7863 O O . MET A 1 1021 ? -34.777 20.077 33.830 1.00 91.31 1021 MET A O 1
ATOM 7867 N N . ALA A 1 1022 ? -34.124 21.543 32.254 1.00 90.56 1022 ALA A N 1
ATOM 7868 C CA . ALA A 1 1022 ? -34.552 22.744 32.964 1.00 90.56 1022 ALA A CA 1
ATOM 7869 C C . ALA A 1 1022 ? -36.062 22.761 33.258 1.00 90.56 1022 ALA A C 1
ATOM 7871 O O . ALA A 1 1022 ? -36.462 23.095 34.372 1.00 90.56 1022 ALA A O 1
ATOM 7872 N N . LEU A 1 1023 ? -36.892 22.346 32.295 1.00 88.31 1023 LEU A N 1
ATOM 7873 C CA . LEU A 1 1023 ? -38.345 22.192 32.451 1.00 88.31 1023 LEU A CA 1
ATOM 7874 C C . LEU A 1 1023 ? -38.711 21.148 33.511 1.00 88.31 1023 LEU A C 1
ATOM 7876 O O . LEU A 1 1023 ? -39.564 21.396 34.362 1.00 88.31 1023 LEU A O 1
ATOM 7880 N N . THR A 1 1024 ? -38.047 19.992 33.467 1.00 85.62 1024 THR A N 1
ATOM 7881 C CA . THR A 1 1024 ? -38.316 18.871 34.379 1.00 85.62 1024 THR A CA 1
ATOM 7882 C C . THR A 1 1024 ? -37.881 19.203 35.808 1.00 85.62 1024 THR A C 1
ATOM 7884 O O . THR A 1 1024 ? -38.603 18.920 36.759 1.00 85.62 1024 THR A O 1
ATOM 7887 N N . ALA A 1 1025 ? -36.715 19.836 35.968 1.00 85.12 1025 ALA A N 1
ATOM 7888 C CA . ALA A 1 1025 ? -36.166 20.211 37.271 1.00 85.12 1025 ALA A CA 1
ATOM 7889 C C . ALA A 1 1025 ? -36.714 21.551 37.810 1.00 85.12 1025 ALA A C 1
ATOM 7891 O O . ALA A 1 1025 ? -36.565 21.852 38.994 1.00 85.12 1025 ALA A O 1
ATOM 7892 N N . GLY A 1 1026 ? -37.357 22.365 36.967 1.00 85.38 1026 GLY A N 1
ATOM 7893 C CA . GLY A 1 1026 ? -37.892 23.675 37.345 1.00 85.38 1026 GLY A CA 1
ATOM 7894 C C . GLY A 1 1026 ? -36.813 24.726 37.641 1.00 85.38 1026 GLY A C 1
ATOM 7895 O O . GLY A 1 1026 ? -36.967 25.521 38.573 1.00 85.38 1026 GLY A O 1
ATOM 7896 N N . ILE A 1 1027 ? -35.723 24.735 36.869 1.00 87.88 1027 ILE A N 1
ATOM 7897 C CA . ILE A 1 1027 ? -34.532 25.583 37.078 1.00 87.88 1027 ILE A CA 1
ATOM 7898 C C . ILE A 1 1027 ? -34.278 26.540 35.897 1.00 87.88 1027 ILE A C 1
ATOM 7900 O O . ILE A 1 1027 ? -34.716 26.258 34.781 1.00 87.88 1027 ILE A O 1
ATOM 7904 N N . PRO A 1 1028 ? -33.604 27.689 36.109 1.00 90.12 1028 PRO A N 1
ATOM 7905 C CA . PRO A 1 1028 ? -33.277 28.626 35.035 1.00 90.12 1028 PRO A CA 1
ATOM 7906 C C . PRO A 1 1028 ? -32.235 28.072 34.048 1.00 90.12 1028 PRO A C 1
ATOM 7908 O O . PRO A 1 1028 ? -31.249 27.446 34.447 1.00 90.12 1028 PRO A O 1
ATOM 7911 N N . LEU A 1 1029 ? -32.437 28.370 32.760 1.00 92.62 1029 LEU A N 1
ATOM 7912 C CA . LEU A 1 1029 ? -31.524 28.067 31.656 1.00 92.62 1029 LEU A CA 1
ATOM 7913 C C . LEU A 1 1029 ? -31.027 29.364 31.009 1.00 92.62 1029 LEU A C 1
ATOM 7915 O O . LEU A 1 1029 ? -31.785 30.073 30.355 1.00 92.62 1029 LEU A O 1
ATOM 7919 N N . HIS A 1 1030 ? -29.735 29.633 31.138 1.00 93.75 1030 HIS A N 1
ATOM 7920 C CA . HIS A 1 1030 ? -29.034 30.736 30.490 1.00 93.75 1030 HIS A CA 1
ATOM 7921 C C . HIS A 1 1030 ? -28.373 30.230 29.207 1.00 93.75 1030 HIS A C 1
ATOM 7923 O O . HIS A 1 1030 ? -27.381 29.503 29.252 1.00 93.75 1030 HIS A O 1
ATOM 7929 N N . TYR A 1 1031 ? -28.925 30.588 28.053 1.00 94.75 1031 TYR A N 1
ATOM 7930 C CA . TYR A 1 1031 ? -28.433 30.201 26.736 1.00 94.75 1031 TYR A CA 1
ATOM 7931 C C . TYR A 1 1031 ? -27.571 31.306 26.121 1.00 94.75 1031 TYR A C 1
ATOM 7933 O O . TYR A 1 1031 ? -27.985 32.463 26.054 1.00 94.75 1031 TYR A O 1
ATOM 7941 N N . VAL A 1 1032 ? -26.374 30.951 25.646 1.00 92.56 1032 VAL A N 1
ATOM 7942 C CA . VAL A 1 1032 ? -25.492 31.886 24.937 1.00 92.56 1032 VAL A CA 1
ATOM 7943 C C . VAL A 1 1032 ? -25.677 31.739 23.432 1.00 92.56 1032 VAL A C 1
ATOM 7945 O O . VAL A 1 1032 ? -25.354 30.707 22.829 1.00 92.56 1032 VAL A O 1
ATOM 7948 N N . SER A 1 1033 ? -26.142 32.816 22.811 1.00 88.38 1033 SER A N 1
ATOM 7949 C CA . SER A 1 1033 ? -26.378 32.906 21.377 1.00 88.38 1033 SER A CA 1
ATOM 7950 C C . SER A 1 1033 ? -25.381 33.871 20.741 1.00 88.38 1033 SER A C 1
ATOM 7952 O O . SER A 1 1033 ? -25.612 35.072 20.625 1.00 88.38 1033 SER A O 1
ATOM 7954 N N . SER A 1 1034 ? -24.205 33.336 20.414 1.00 73.88 1034 SER A N 1
ATOM 7955 C CA . SER A 1 1034 ? -23.101 34.075 19.803 1.00 73.88 1034 SER A CA 1
ATOM 7956 C C . SER A 1 1034 ? -23.111 33.949 18.275 1.00 73.88 1034 SER A C 1
ATOM 7958 O O . SER A 1 1034 ? -23.526 32.923 17.748 1.00 73.88 1034 SER A O 1
ATOM 7960 N N . ALA A 1 1035 ? -22.574 34.969 17.596 1.00 60.38 1035 ALA A N 1
ATOM 7961 C CA . ALA A 1 1035 ? -22.535 35.186 16.142 1.00 60.38 1035 ALA A CA 1
ATOM 7962 C C . ALA A 1 1035 ? -23.834 35.695 15.506 1.00 60.38 1035 ALA A C 1
ATOM 7964 O O . ALA A 1 1035 ? -24.750 34.938 15.214 1.00 60.38 1035 ALA A O 1
ATOM 7965 N N . GLY A 1 1036 ? -23.858 36.998 15.218 1.00 58.12 1036 GLY A N 1
ATOM 7966 C CA . GLY A 1 1036 ? -24.660 37.587 14.144 1.00 58.12 1036 GLY A CA 1
ATOM 7967 C C . GLY A 1 1036 ? -26.186 37.520 14.251 1.00 58.12 1036 GLY A C 1
ATOM 7968 O O . GLY A 1 1036 ? -26.827 38.206 13.470 1.00 58.12 1036 GLY A O 1
ATOM 7969 N N . VAL A 1 1037 ? -26.791 36.800 15.206 1.00 55.81 1037 VAL A N 1
ATOM 7970 C CA . VAL A 1 1037 ? -28.262 36.716 15.351 1.00 55.81 1037 VAL A CA 1
ATOM 7971 C C . VAL A 1 1037 ? -28.886 38.095 15.610 1.00 55.81 1037 VAL A C 1
ATOM 7973 O O . VAL A 1 1037 ? -29.980 38.376 15.138 1.00 55.81 1037 VAL A O 1
ATOM 7976 N N . MET A 1 1038 ? -28.143 39.011 16.244 1.00 51.34 1038 MET A N 1
ATOM 7977 C CA . MET A 1 1038 ? -28.487 40.441 16.350 1.00 51.34 1038 MET A CA 1
ATOM 7978 C C . MET A 1 1038 ? -28.724 41.138 14.996 1.00 51.34 1038 MET A C 1
ATOM 7980 O O . MET A 1 1038 ? -29.393 42.160 14.954 1.00 51.34 1038 MET A O 1
ATOM 7984 N N . ARG A 1 1039 ? -28.183 40.618 13.887 1.00 52.69 1039 ARG A N 1
ATOM 7985 C CA . ARG A 1 1039 ? -28.400 41.146 12.527 1.00 52.69 1039 ARG A CA 1
ATOM 7986 C C . ARG A 1 1039 ? -29.712 40.657 11.903 1.00 52.69 1039 ARG A C 1
ATOM 7988 O O . ARG A 1 1039 ? -30.149 41.236 10.917 1.00 52.69 1039 ARG A O 1
ATOM 7995 N N . LEU A 1 1040 ? -30.312 39.600 12.458 1.00 47.91 1040 LEU A N 1
ATOM 7996 C CA . LEU A 1 1040 ? -31.566 38.996 11.991 1.00 47.91 1040 LEU A CA 1
ATOM 7997 C C . LEU A 1 1040 ? -32.798 39.538 12.740 1.00 47.91 1040 LEU A C 1
ATOM 7999 O O . LEU A 1 1040 ? -33.924 39.270 12.340 1.00 47.91 1040 LEU A O 1
ATOM 8003 N N . GLU A 1 1041 ? -32.615 40.326 13.800 1.00 47.41 1041 GLU A N 1
ATOM 8004 C CA . GLU A 1 1041 ? -33.708 41.015 14.490 1.00 47.41 1041 GLU A CA 1
ATOM 8005 C C . GLU A 1 1041 ? -33.277 42.412 14.928 1.00 47.41 1041 GLU A C 1
ATOM 8007 O O . GLU A 1 1041 ? -32.370 42.555 15.750 1.00 47.41 1041 GLU A O 1
ATOM 8012 N N . GLN A 1 1042 ? -33.987 43.439 14.456 1.00 47.47 1042 GLN A N 1
ATOM 8013 C CA . GLN A 1 1042 ? -34.054 44.690 15.203 1.00 47.47 1042 GLN A CA 1
ATOM 8014 C C . GLN A 1 1042 ? -35.096 44.534 16.321 1.00 47.47 1042 GLN A C 1
ATOM 8016 O O . GLN A 1 1042 ? -36.161 43.974 16.062 1.00 47.47 1042 GLN A O 1
ATOM 8021 N N . PRO A 1 1043 ? -34.841 45.033 17.544 1.00 39.97 1043 PRO A N 1
ATOM 8022 C CA . PRO A 1 1043 ? -35.760 44.859 18.672 1.00 39.97 1043 PRO A CA 1
ATOM 8023 C C . PRO A 1 1043 ? -37.171 45.449 18.482 1.00 39.97 1043 PRO A C 1
ATOM 8025 O O . PRO A 1 1043 ? -38.044 45.119 19.275 1.00 39.97 1043 PRO A O 1
ATOM 8028 N N . ASP A 1 1044 ? -37.399 46.286 17.459 1.00 40.91 1044 ASP A N 1
ATOM 8029 C CA . ASP A 1 1044 ? -38.620 47.095 17.298 1.00 40.91 1044 ASP A CA 1
ATOM 8030 C C . ASP A 1 1044 ? -39.336 46.940 15.934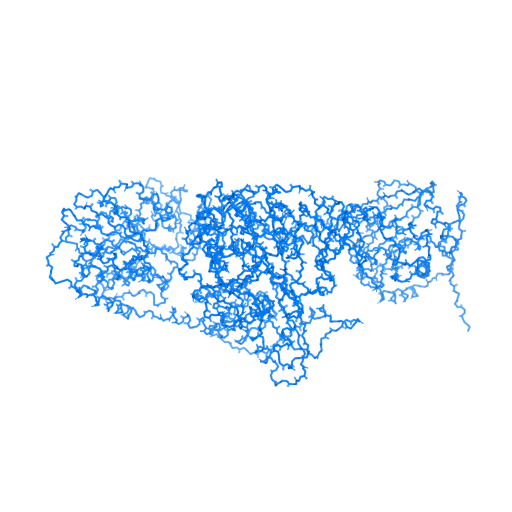 1.00 40.91 1044 ASP A C 1
ATOM 8032 O O . ASP A 1 1044 ? -40.205 47.746 15.598 1.00 40.91 1044 ASP A O 1
ATOM 8036 N N . THR A 1 1045 ? -39.022 45.920 15.125 1.00 39.78 1045 THR A N 1
ATOM 8037 C CA . THR A 1 1045 ? -39.708 45.697 13.833 1.00 39.78 1045 THR A CA 1
ATOM 8038 C C . THR A 1 1045 ? -40.334 44.306 13.756 1.00 39.78 1045 THR A C 1
ATOM 8040 O O . THR A 1 1045 ? -39.611 43.316 13.786 1.00 39.78 1045 THR A O 1
ATOM 8043 N N . ASP A 1 1046 ? -41.659 44.241 13.581 1.00 38.47 1046 ASP A N 1
ATOM 8044 C CA . ASP A 1 1046 ? -42.522 43.039 13.463 1.00 38.47 1046 ASP A CA 1
ATOM 8045 C C . ASP A 1 1046 ? -42.222 42.118 12.247 1.00 38.47 1046 ASP A C 1
ATOM 8047 O O . ASP A 1 1046 ? -43.055 41.318 11.818 1.00 38.47 1046 ASP A O 1
ATOM 8051 N N . THR A 1 1047 ? -41.038 42.219 11.645 1.00 43.34 1047 THR A N 1
ATOM 8052 C CA . THR A 1 1047 ? -40.593 41.383 10.526 1.00 43.34 1047 THR A CA 1
ATOM 8053 C C . THR A 1 1047 ? -39.535 40.394 11.003 1.00 43.34 1047 THR A C 1
ATOM 8055 O O . THR A 1 1047 ? -38.359 40.745 11.094 1.00 43.34 1047 THR A O 1
ATOM 8058 N N . ASP A 1 1048 ? -39.948 39.154 11.282 1.00 53.41 1048 ASP A N 1
ATOM 8059 C CA . ASP A 1 1048 ? -39.036 38.031 11.534 1.00 53.41 1048 ASP A CA 1
ATOM 8060 C C . ASP A 1 1048 ? -38.160 37.798 10.285 1.00 53.41 1048 ASP A C 1
ATOM 8062 O O . ASP A 1 1048 ? -38.649 37.364 9.237 1.00 53.41 1048 ASP A O 1
ATOM 8066 N N . ILE A 1 1049 ? -36.855 38.077 10.374 1.00 55.12 1049 ILE A N 1
ATOM 8067 C CA . ILE A 1 1049 ? -35.897 37.674 9.337 1.00 55.12 1049 ILE A CA 1
ATOM 8068 C C . ILE A 1 1049 ? -35.480 36.232 9.631 1.00 55.12 1049 ILE A C 1
ATOM 8070 O O . ILE A 1 1049 ? -34.923 35.920 10.688 1.00 55.12 1049 ILE A O 1
ATOM 8074 N N . PHE A 1 1050 ? -35.758 35.337 8.686 1.00 62.91 1050 PHE A N 1
ATOM 8075 C CA . PHE A 1 1050 ? -35.389 33.929 8.784 1.00 62.91 1050 PHE A CA 1
ATOM 8076 C C . PHE A 1 1050 ? -33.953 33.702 8.292 1.00 62.91 1050 PHE A C 1
ATOM 8078 O O . PHE A 1 1050 ? -33.539 34.329 7.313 1.00 62.91 1050 PHE A O 1
ATOM 8085 N N . PRO A 1 1051 ? -33.197 32.776 8.912 1.00 66.94 1051 PRO A N 1
ATOM 8086 C CA . PRO A 1 1051 ? -31.946 32.313 8.335 1.00 66.94 1051 PRO A CA 1
ATOM 8087 C C . PRO A 1 1051 ? -32.192 31.651 6.967 1.00 66.94 1051 PRO A C 1
ATOM 8089 O O . PRO A 1 1051 ? -33.312 31.185 6.708 1.00 66.94 1051 PRO A O 1
ATOM 8092 N N . PRO A 1 1052 ? -31.161 31.578 6.099 1.00 61.56 1052 PRO A N 1
ATOM 8093 C CA . PRO A 1 1052 ? -31.276 30.992 4.769 1.00 61.56 1052 PRO A CA 1
ATOM 8094 C C . PRO A 1 1052 ? -31.989 29.638 4.797 1.00 61.56 1052 PRO A C 1
ATOM 8096 O O . PRO A 1 1052 ? -31.636 28.742 5.569 1.00 61.56 1052 PRO A O 1
ATOM 8099 N N . LEU A 1 1053 ? -33.023 29.500 3.965 1.00 61.28 1053 LEU A N 1
ATOM 8100 C CA . LEU A 1 1053 ? -33.856 28.296 3.914 1.00 61.28 1053 LEU A CA 1
ATOM 8101 C C . LEU A 1 1053 ? -33.082 27.082 3.380 1.00 61.28 1053 LEU A C 1
ATOM 8103 O O . LEU A 1 1053 ? -33.507 25.957 3.589 1.00 61.28 1053 LEU A O 1
ATOM 8107 N N . ASP A 1 1054 ? -31.947 27.288 2.723 1.00 56.59 1054 ASP A N 1
ATOM 8108 C CA . ASP A 1 1054 ? -31.044 26.231 2.255 1.00 56.59 1054 ASP A CA 1
ATOM 8109 C C . ASP A 1 1054 ? -30.088 25.719 3.354 1.00 56.59 1054 ASP A C 1
ATOM 8111 O O . ASP A 1 1054 ? -29.288 24.813 3.128 1.00 56.59 1054 ASP A O 1
ATOM 8115 N N . GLY A 1 1055 ? -30.137 26.301 4.561 1.00 63.75 1055 GLY A N 1
ATOM 8116 C CA . GLY A 1 1055 ? -29.276 25.915 5.676 1.00 63.75 1055 GLY A CA 1
ATOM 8117 C C . GLY A 1 1055 ? -27.789 26.211 5.459 1.00 63.75 1055 GLY A C 1
ATOM 8118 O O . GLY A 1 1055 ? -26.965 25.633 6.177 1.00 63.75 1055 GLY A O 1
ATOM 8119 N N . SER A 1 1056 ? -27.447 27.078 4.500 1.00 55.25 1056 SER A N 1
ATOM 8120 C CA . SER A 1 1056 ? -26.071 27.464 4.153 1.00 55.25 1056 SER A CA 1
ATOM 8121 C C . SER A 1 1056 ? -25.335 28.143 5.315 1.00 55.25 1056 SER A C 1
ATOM 8123 O O . SER A 1 1056 ? -24.178 27.820 5.578 1.00 55.25 1056 SER A O 1
ATOM 8125 N N . ASP A 1 1057 ? -26.023 28.985 6.091 1.00 66.62 1057 ASP A N 1
ATOM 8126 C CA . ASP A 1 1057 ? -25.480 29.639 7.290 1.00 66.62 1057 ASP A CA 1
ATOM 8127 C C . ASP A 1 1057 ? -25.768 28.829 8.567 1.00 66.62 1057 ASP A C 1
ATOM 8129 O O . ASP A 1 1057 ? -26.541 29.214 9.450 1.00 66.62 1057 ASP A O 1
ATOM 8133 N N . GLY A 1 1058 ? -25.193 27.628 8.639 1.00 74.19 1058 GLY A N 1
ATOM 8134 C CA . GLY A 1 1058 ? -25.595 26.622 9.619 1.00 74.19 1058 GLY A CA 1
ATOM 8135 C C . GLY A 1 1058 ? -25.387 27.004 11.082 1.00 74.19 1058 GLY A C 1
ATOM 8136 O O . GLY A 1 1058 ? -26.170 26.584 11.939 1.00 74.19 1058 GLY A O 1
ATOM 8137 N N . TYR A 1 1059 ? -24.349 27.787 11.390 1.00 77.38 1059 TYR A N 1
ATOM 8138 C CA . TYR A 1 1059 ? -24.063 28.196 12.765 1.00 77.38 1059 TYR A CA 1
ATOM 8139 C C . TYR A 1 1059 ? -25.061 29.252 13.248 1.00 77.38 1059 TYR A C 1
ATOM 8141 O O . TYR A 1 1059 ? -25.674 29.060 14.302 1.00 77.38 1059 TYR A O 1
ATOM 8149 N N . ILE A 1 1060 ? -25.291 30.307 12.456 1.00 77.50 1060 ILE A N 1
ATOM 8150 C CA . ILE A 1 1060 ? -26.262 31.359 12.787 1.00 77.50 1060 ILE A CA 1
ATOM 8151 C C . ILE A 1 1060 ? -27.680 30.782 12.792 1.00 77.50 1060 ILE A C 1
ATOM 8153 O O . ILE A 1 1060 ? -28.436 31.016 13.737 1.00 77.50 1060 ILE A O 1
ATOM 8157 N N . ALA A 1 1061 ? -28.018 29.939 11.813 1.00 81.81 1061 ALA A N 1
ATOM 8158 C CA . ALA A 1 1061 ? -29.304 29.253 11.754 1.00 81.81 1061 ALA A CA 1
ATOM 8159 C C . ALA A 1 1061 ? -29.536 28.329 12.963 1.00 81.81 1061 ALA A C 1
ATOM 8161 O O . ALA A 1 1061 ? -30.630 28.295 13.527 1.00 81.81 1061 ALA A O 1
ATOM 8162 N N . GLY A 1 1062 ? -28.494 27.622 13.416 1.00 86.50 1062 GLY A N 1
ATOM 8163 C CA . GLY A 1 1062 ? -28.520 26.818 14.638 1.00 86.50 1062 GLY A CA 1
ATOM 8164 C C . GLY A 1 1062 ? -28.815 27.655 15.880 1.00 86.50 1062 GLY A C 1
ATOM 8165 O O . GLY A 1 1062 ? -29.691 27.305 16.670 1.00 86.50 1062 GLY A O 1
ATOM 8166 N N . LYS A 1 1063 ? -28.123 28.788 16.040 1.00 87.69 1063 LYS A N 1
ATOM 8167 C CA . LYS A 1 1063 ? -28.329 29.698 17.172 1.00 87.69 1063 LYS A CA 1
ATOM 8168 C C . LYS A 1 1063 ? -29.727 30.314 17.170 1.00 87.69 1063 LYS A C 1
ATOM 8170 O O . LYS A 1 1063 ? -30.399 30.246 18.199 1.00 87.69 1063 LYS A O 1
ATOM 8175 N N . TRP A 1 1064 ? -30.183 30.813 16.022 1.00 87.31 1064 TRP A N 1
ATOM 8176 C CA . TRP A 1 1064 ? -31.527 31.362 15.836 1.00 87.31 1064 TRP A CA 1
ATOM 8177 C C . TRP A 1 1064 ? -32.622 30.324 16.134 1.00 87.31 1064 TRP A C 1
ATOM 8179 O O . TRP A 1 1064 ? -33.552 30.611 16.889 1.00 87.31 1064 TRP A O 1
ATOM 8189 N N . ALA A 1 1065 ? -32.494 29.094 15.619 1.00 88.25 1065 ALA A N 1
ATOM 8190 C CA . ALA A 1 1065 ? -33.478 28.035 15.854 1.00 88.25 1065 ALA A CA 1
ATOM 8191 C C . ALA A 1 1065 ? -33.581 27.680 17.346 1.00 88.25 1065 ALA A C 1
ATOM 8193 O O . ALA A 1 1065 ? -34.685 27.601 17.887 1.00 88.25 1065 ALA A O 1
ATOM 8194 N N . SER A 1 1066 ? -32.444 27.528 18.031 1.00 91.19 1066 SER A N 1
ATOM 8195 C CA . SER A 1 1066 ? -32.410 27.271 19.474 1.00 91.19 1066 SER A CA 1
ATOM 8196 C C . SER A 1 1066 ? -33.059 28.395 20.277 1.00 91.19 1066 SER A C 1
ATOM 8198 O O . SER A 1 1066 ? -33.842 28.114 21.181 1.00 91.19 1066 SER A O 1
ATOM 8200 N N . GLU A 1 1067 ? -32.802 29.662 19.939 1.00 88.69 1067 GLU A N 1
ATOM 8201 C CA . GLU A 1 1067 ? -33.469 30.788 20.602 1.00 88.69 1067 GLU A CA 1
ATOM 8202 C C . GLU A 1 1067 ? -34.990 30.740 20.437 1.00 88.69 1067 GLU A C 1
ATOM 8204 O O . GLU A 1 1067 ? -35.708 30.933 21.417 1.00 88.69 1067 GLU A O 1
ATOM 8209 N N . ARG A 1 1068 ? -35.498 30.457 19.229 1.00 87.75 1068 ARG A N 1
ATOM 8210 C CA . ARG A 1 1068 ? -36.947 30.367 18.975 1.00 87.75 1068 ARG A CA 1
ATOM 8211 C C . ARG A 1 1068 ? -37.590 29.222 19.740 1.00 87.75 1068 ARG A C 1
ATOM 8213 O O . ARG A 1 1068 ? -38.651 29.414 20.332 1.00 87.75 1068 ARG A O 1
ATOM 8220 N N . ILE A 1 1069 ? -36.948 28.054 19.755 1.00 90.12 1069 ILE A N 1
ATOM 8221 C CA . ILE A 1 1069 ? -37.444 26.879 20.479 1.00 90.12 1069 ILE A CA 1
ATOM 8222 C C . ILE A 1 1069 ? -37.487 27.166 21.982 1.00 90.12 1069 ILE A C 1
ATOM 8224 O O . ILE A 1 1069 ? -38.528 26.973 22.604 1.00 90.12 1069 ILE A O 1
ATOM 8228 N N . LEU A 1 1070 ? -36.397 27.677 22.564 1.00 89.00 1070 LEU A N 1
ATOM 8229 C CA . LEU A 1 1070 ? -36.340 27.988 23.995 1.00 89.00 1070 LEU A CA 1
ATOM 8230 C C . LEU A 1 1070 ? -37.303 29.123 24.378 1.00 89.00 1070 LEU A C 1
ATOM 8232 O O . LEU A 1 1070 ? -37.934 29.053 25.427 1.00 89.00 1070 LEU A O 1
ATOM 8236 N N . SER A 1 1071 ? -37.463 30.129 23.514 1.00 85.62 1071 SER A N 1
ATOM 8237 C CA . SER A 1 1071 ? -38.401 31.240 23.712 1.00 85.62 1071 SER A CA 1
ATOM 8238 C C . SER A 1 1071 ? -39.861 30.779 23.702 1.00 85.62 1071 SER A C 1
ATOM 8240 O O . SER A 1 1071 ? -40.622 31.182 24.576 1.00 85.62 1071 SER A O 1
ATOM 8242 N N . ARG A 1 1072 ? -40.255 29.903 22.763 1.00 85.56 1072 ARG A N 1
ATOM 8243 C CA . ARG A 1 1072 ? -41.613 29.326 22.714 1.00 85.56 1072 ARG A CA 1
ATOM 8244 C C . ARG A 1 1072 ? -41.851 28.278 23.810 1.00 85.56 1072 ARG A C 1
ATOM 8246 O O . ARG A 1 1072 ? -42.981 28.084 24.239 1.00 85.56 1072 ARG A O 1
ATOM 8253 N N . ALA A 1 1073 ? -40.804 27.619 24.307 1.00 86.50 1073 ALA A N 1
ATOM 8254 C CA . ALA A 1 1073 ? -40.912 26.671 25.417 1.00 86.50 1073 ALA A CA 1
ATOM 8255 C C . ALA A 1 1073 ? -41.244 27.336 26.769 1.00 86.50 1073 ALA A C 1
ATOM 8257 O O . ALA A 1 1073 ? -41.569 26.634 27.729 1.00 86.50 1073 ALA A O 1
ATOM 8258 N N . GLU A 1 1074 ? -41.212 28.669 26.869 1.00 81.88 1074 GLU A N 1
ATOM 8259 C CA . GLU A 1 1074 ? -41.711 29.401 28.043 1.00 81.88 1074 GLU A CA 1
ATOM 8260 C C . GLU A 1 1074 ? -43.202 29.154 28.293 1.00 81.88 1074 GLU A C 1
ATOM 8262 O O . GLU A 1 1074 ? -43.610 29.050 29.451 1.00 81.88 1074 GLU A O 1
ATOM 8267 N N . ASP A 1 1075 ? -43.994 28.950 27.234 1.00 83.56 1075 ASP A N 1
ATOM 8268 C CA . ASP A 1 1075 ? -45.412 28.580 27.340 1.00 83.56 1075 ASP A CA 1
ATOM 8269 C C . ASP A 1 1075 ? -45.600 27.223 28.044 1.00 83.56 1075 ASP A C 1
ATOM 8271 O O . ASP A 1 1075 ? -46.654 26.943 28.615 1.00 83.56 1075 ASP A O 1
ATOM 8275 N N . LEU A 1 1076 ? -44.555 26.386 28.050 1.00 84.38 1076 LEU A N 1
ATOM 8276 C CA . LEU A 1 1076 ? -44.495 25.107 28.765 1.00 84.38 1076 LEU A CA 1
ATOM 8277 C C . LEU A 1 1076 ? -43.949 25.249 30.198 1.00 84.38 1076 LEU A C 1
ATOM 8279 O O . LEU A 1 1076 ? -43.844 24.260 30.921 1.00 84.38 1076 LEU A O 1
ATOM 8283 N N . GLY A 1 1077 ? -43.601 26.467 30.620 1.00 82.69 1077 GLY A N 1
ATOM 8284 C CA . GLY A 1 1077 ? -43.046 26.780 31.935 1.00 82.69 1077 GLY A CA 1
ATOM 8285 C C . GLY A 1 1077 ? -41.518 26.876 31.993 1.00 82.69 1077 GLY A C 1
ATOM 8286 O O . GLY A 1 1077 ? -40.974 26.972 33.097 1.00 82.69 1077 GLY A O 1
ATOM 8287 N N . LEU A 1 1078 ? -40.808 26.858 30.853 1.00 87.12 1078 LEU A N 1
ATOM 8288 C CA . LEU A 1 1078 ? -39.348 27.011 30.828 1.00 87.12 1078 LEU A CA 1
ATOM 8289 C C . LEU A 1 1078 ? -38.959 28.431 31.259 1.00 87.12 1078 LEU A C 1
ATOM 8291 O O . LEU A 1 1078 ? -39.581 29.407 30.856 1.00 87.12 1078 LEU A O 1
ATOM 8295 N N . ARG A 1 1079 ? -37.886 28.562 32.044 1.00 84.81 1079 ARG A N 1
ATOM 8296 C CA . ARG A 1 1079 ? -37.269 29.858 32.366 1.00 84.81 1079 ARG A CA 1
ATOM 8297 C C . ARG A 1 1079 ? -35.974 30.030 31.582 1.00 84.81 1079 ARG A C 1
ATOM 8299 O O . ARG A 1 1079 ? -34.900 29.729 32.100 1.00 84.81 1079 ARG A O 1
ATOM 8306 N N . GLY A 1 1080 ? -36.102 30.463 30.331 1.00 86.19 1080 GLY A N 1
ATOM 8307 C CA . GLY A 1 1080 ? -34.978 30.727 29.439 1.00 86.19 1080 GLY A CA 1
ATOM 8308 C C . GLY A 1 1080 ? -34.504 32.180 29.513 1.00 86.19 1080 GLY A C 1
ATOM 8309 O O . GLY A 1 1080 ? -35.308 33.103 29.454 1.00 86.19 1080 GLY A O 1
ATOM 8310 N N . PHE A 1 1081 ? -33.194 32.385 29.599 1.00 89.31 1081 PHE A N 1
ATOM 8311 C CA . PHE A 1 1081 ? -32.543 33.683 29.424 1.00 89.31 1081 PHE A CA 1
ATOM 8312 C C . PHE A 1 1081 ? -31.560 33.580 28.266 1.00 89.31 1081 PHE A C 1
ATOM 8314 O O . PHE A 1 1081 ? -30.748 32.658 28.226 1.00 89.31 1081 PHE A O 1
ATOM 8321 N N . VAL A 1 1082 ? -31.622 34.510 27.318 1.00 89.44 1082 VAL A N 1
ATOM 8322 C CA . VAL A 1 1082 ? -30.779 34.507 26.121 1.00 89.44 1082 VAL A CA 1
ATOM 8323 C C . VAL A 1 1082 ? -29.770 35.646 26.203 1.00 89.44 1082 VAL A C 1
ATOM 8325 O O . VAL A 1 1082 ? -30.122 36.825 26.258 1.00 89.44 1082 VAL A O 1
ATOM 8328 N N . HIS A 1 1083 ? -28.494 35.284 26.177 1.00 90.56 1083 HIS A N 1
ATOM 8329 C CA . HIS A 1 1083 ? -27.370 36.209 26.158 1.00 90.56 1083 HIS A CA 1
ATOM 8330 C C . HIS A 1 1083 ? -26.870 36.353 24.720 1.00 90.56 1083 HIS A C 1
ATOM 8332 O O . HIS A 1 1083 ? -26.373 35.380 24.147 1.00 90.56 1083 HIS A O 1
ATOM 8338 N N . ARG A 1 1084 ? -26.997 37.556 24.145 1.00 87.50 1084 ARG A N 1
ATOM 8339 C CA . ARG A 1 1084 ? -26.611 37.879 22.761 1.00 87.50 1084 ARG A CA 1
ATOM 8340 C C . ARG A 1 1084 ? -25.395 38.815 22.745 1.00 87.50 1084 ARG A C 1
ATOM 8342 O O . ARG A 1 1084 ? -25.566 40.036 22.674 1.00 87.50 1084 ARG A O 1
ATOM 8349 N N . PRO A 1 1085 ? -24.165 38.290 22.876 1.00 85.25 1085 PRO A N 1
ATOM 8350 C CA . PRO A 1 1085 ? -22.974 39.100 22.676 1.00 85.25 1085 PRO A CA 1
ATOM 8351 C C . PRO A 1 1085 ? -22.728 39.402 21.196 1.00 85.25 1085 PRO A C 1
ATOM 8353 O O . PRO A 1 1085 ? -22.991 38.556 20.336 1.00 85.25 1085 PRO A O 1
ATOM 8356 N N . THR A 1 1086 ? -22.188 40.592 20.907 1.00 75.62 1086 THR A N 1
ATOM 8357 C CA . THR A 1 1086 ? -21.583 40.891 19.598 1.00 75.62 1086 THR A CA 1
ATOM 8358 C C . THR A 1 1086 ? -20.244 40.150 19.458 1.00 75.62 1086 THR A C 1
ATOM 8360 O O . THR A 1 1086 ? -19.996 39.163 20.161 1.00 75.62 1086 THR A O 1
ATOM 8363 N N . THR A 1 1087 ? -19.381 40.537 18.517 1.00 77.31 1087 THR A N 1
ATOM 8364 C CA . THR A 1 1087 ? -18.112 39.828 18.312 1.00 77.31 1087 THR A CA 1
ATOM 8365 C C . THR A 1 1087 ? -17.226 39.981 19.548 1.00 77.31 1087 THR A C 1
ATOM 8367 O O . THR A 1 1087 ? -16.867 41.087 19.942 1.00 77.31 1087 THR A O 1
ATOM 8370 N N . MET A 1 1088 ? -16.901 38.871 20.210 1.00 82.88 1088 MET A N 1
ATOM 8371 C CA . MET A 1 1088 ? -16.160 38.902 21.471 1.00 82.88 1088 MET A CA 1
ATOM 8372 C C . MET A 1 1088 ? -14.656 38.963 21.226 1.00 82.88 1088 MET A C 1
ATOM 8374 O O . MET A 1 1088 ? -14.123 38.137 20.493 1.00 82.88 1088 MET A O 1
ATOM 8378 N N . VAL A 1 1089 ? -13.971 39.869 21.919 1.00 79.50 1089 VAL A N 1
ATOM 8379 C CA . VAL A 1 1089 ? -12.511 40.031 21.851 1.00 79.50 1089 VAL A CA 1
ATOM 8380 C C . VAL A 1 1089 ? -11.862 39.853 23.223 1.00 79.50 1089 VAL A C 1
ATOM 8382 O O . VAL A 1 1089 ? -12.465 40.157 24.259 1.00 79.50 1089 VAL A O 1
ATOM 8385 N N . GLY A 1 1090 ? -10.630 39.340 23.250 1.00 77.62 1090 GLY A N 1
ATOM 8386 C CA . GLY A 1 1090 ? -9.862 39.110 24.476 1.00 77.62 1090 GLY A CA 1
ATOM 8387 C C . GLY A 1 1090 ? -8.726 38.102 24.295 1.00 77.62 1090 GLY A C 1
ATOM 8388 O O . GLY A 1 1090 ? -8.471 37.623 23.197 1.00 77.62 1090 GLY A O 1
ATOM 8389 N N . ASP A 1 1091 ? -8.041 37.757 25.382 1.00 73.69 1091 ASP A N 1
ATOM 8390 C CA . ASP A 1 1091 ? -6.914 36.820 25.325 1.00 73.69 1091 ASP A CA 1
ATOM 8391 C C . ASP A 1 1091 ? -7.381 35.373 25.085 1.00 73.69 1091 ASP A C 1
ATOM 8393 O O . ASP A 1 1091 ? -8.234 34.850 25.802 1.00 73.69 1091 ASP A O 1
ATOM 8397 N N . GLY A 1 1092 ? -6.770 34.676 24.124 1.00 67.12 1092 GLY A N 1
ATOM 8398 C CA . GLY A 1 1092 ? -7.079 33.268 23.843 1.00 67.12 1092 GLY A CA 1
ATOM 8399 C C . GLY A 1 1092 ? -8.240 33.042 22.871 1.00 67.12 1092 GLY A C 1
ATOM 8400 O O . GLY A 1 1092 ? -8.815 31.950 22.871 1.00 67.12 1092 GLY A O 1
ATOM 8401 N N . VAL A 1 1093 ? -8.578 34.047 22.051 1.00 69.62 1093 VAL A N 1
ATOM 8402 C CA . VAL A 1 1093 ? -9.393 33.860 20.838 1.00 69.62 1093 VAL A CA 1
ATOM 8403 C C . VAL A 1 1093 ? -8.672 32.865 19.909 1.00 69.62 1093 VAL A C 1
ATOM 8405 O O . VAL A 1 1093 ? -7.451 32.962 19.763 1.00 69.62 1093 VAL A O 1
ATOM 8408 N N . PRO A 1 1094 ? -9.376 31.892 19.299 1.00 64.94 1094 PRO A N 1
ATOM 8409 C CA . PRO A 1 1094 ? -8.772 30.987 18.324 1.00 64.94 1094 PRO A CA 1
ATOM 8410 C C . PRO A 1 1094 ? -8.150 31.738 17.140 1.00 64.94 1094 PRO A C 1
ATOM 8412 O O . PRO A 1 1094 ? -8.756 32.662 16.608 1.00 64.94 1094 PRO A O 1
ATOM 8415 N N . ASP A 1 1095 ? -6.999 31.272 16.652 1.00 61.59 1095 ASP A N 1
ATOM 8416 C CA . ASP A 1 1095 ? -6.280 31.865 15.504 1.00 61.59 1095 ASP A CA 1
ATOM 8417 C C . ASP A 1 1095 ? -7.036 31.771 14.166 1.00 61.59 1095 ASP A C 1
ATOM 8419 O O . ASP A 1 1095 ? -6.570 32.249 13.137 1.00 61.59 1095 ASP A O 1
ATOM 8423 N N . THR A 1 1096 ? -8.199 31.123 14.167 1.00 56.91 1096 THR A N 1
ATOM 8424 C CA . THR A 1 1096 ? -9.109 31.013 13.026 1.00 56.91 1096 THR A CA 1
ATOM 8425 C C . THR A 1 1096 ? -10.181 32.104 13.009 1.00 56.91 1096 THR A C 1
ATOM 8427 O O . THR A 1 1096 ? -10.941 32.177 12.044 1.00 56.91 1096 THR A O 1
ATOM 8430 N N . ASP A 1 1097 ? -10.274 32.943 14.048 1.00 70.44 1097 ASP A N 1
ATOM 8431 C CA . ASP A 1 1097 ? -11.166 34.103 14.043 1.00 70.44 1097 ASP A CA 1
ATOM 8432 C C . ASP A 1 1097 ? -10.606 35.188 13.115 1.00 70.44 1097 ASP A C 1
ATOM 8434 O O . ASP A 1 1097 ? -9.501 35.704 13.314 1.00 70.44 1097 ASP A O 1
ATOM 8438 N N . LEU A 1 1098 ? -11.371 35.515 12.073 1.00 70.25 1098 LEU A N 1
ATOM 8439 C CA . LEU A 1 1098 ? -10.963 36.438 11.016 1.00 70.25 1098 LEU A CA 1
ATOM 8440 C C . LEU A 1 1098 ? -10.661 37.839 11.565 1.00 70.25 1098 LEU A C 1
ATOM 8442 O O . LEU A 1 1098 ? -9.676 38.458 11.166 1.00 70.25 1098 LEU A O 1
ATOM 8446 N N . LEU A 1 1099 ? -11.489 38.333 12.488 1.00 74.12 1099 LEU A N 1
ATOM 8447 C CA . LEU A 1 1099 ? -11.399 39.701 12.985 1.00 74.12 1099 LEU A CA 1
ATOM 8448 C C . LEU A 1 1099 ? -10.235 39.854 13.967 1.00 74.12 1099 LEU A C 1
ATOM 8450 O O . LEU A 1 1099 ? -9.461 40.806 13.853 1.00 74.12 1099 LEU A O 1
ATOM 8454 N N . ASP A 1 1100 ? -10.069 38.902 14.888 1.00 75.56 1100 ASP A N 1
ATOM 8455 C CA . ASP A 1 1100 ? -8.914 38.887 15.792 1.00 75.56 1100 ASP A CA 1
ATOM 8456 C C . ASP A 1 1100 ? -7.600 38.748 15.019 1.00 75.56 1100 ASP A C 1
ATOM 8458 O O . ASP A 1 1100 ? -6.638 39.474 15.282 1.00 75.56 1100 ASP A O 1
ATOM 8462 N N . THR A 1 1101 ? -7.582 37.893 13.994 1.00 77.88 1101 THR A N 1
ATOM 8463 C CA . THR A 1 1101 ? -6.416 37.720 13.123 1.00 77.88 1101 THR A CA 1
ATOM 8464 C C . THR A 1 1101 ? -6.071 39.017 12.397 1.00 77.88 1101 THR A C 1
ATOM 8466 O O . THR A 1 1101 ? -4.918 39.455 12.445 1.00 77.88 1101 THR A O 1
ATOM 8469 N N . VAL A 1 1102 ? -7.060 39.692 11.801 1.00 83.00 1102 VAL A N 1
ATOM 8470 C CA . VAL A 1 1102 ? -6.857 40.998 11.160 1.00 83.00 1102 VAL A CA 1
ATOM 8471 C C . VAL A 1 1102 ? -6.286 42.010 12.150 1.00 83.00 1102 VAL A C 1
ATOM 8473 O O . VAL A 1 1102 ? -5.274 42.641 11.849 1.00 83.00 1102 VAL A O 1
ATOM 8476 N N . MET A 1 1103 ? -6.845 42.144 13.353 1.00 82.25 1103 MET A N 1
ATOM 8477 C CA . MET A 1 1103 ? -6.334 43.095 14.350 1.00 82.25 1103 MET A CA 1
ATOM 8478 C C . MET A 1 1103 ? -4.908 42.768 14.808 1.00 82.25 1103 MET A C 1
ATOM 8480 O O . MET A 1 1103 ? -4.054 43.654 14.901 1.00 82.25 1103 MET A O 1
ATOM 8484 N N . ARG A 1 1104 ? -4.632 41.493 15.086 1.00 83.69 1104 ARG A N 1
ATOM 8485 C CA . ARG A 1 1104 ? -3.348 41.018 15.604 1.00 83.69 1104 ARG A CA 1
ATOM 8486 C C . ARG A 1 1104 ? -2.223 41.223 14.599 1.00 83.69 1104 ARG A C 1
ATOM 8488 O O . ARG A 1 1104 ? -1.184 41.784 14.950 1.00 83.69 1104 ARG A O 1
ATOM 8495 N N . TYR A 1 1105 ? -2.427 40.788 13.358 1.00 88.44 1105 TYR A N 1
ATOM 8496 C CA . TYR A 1 1105 ? -1.441 40.966 12.297 1.00 88.44 1105 TYR A CA 1
ATOM 8497 C C . TYR A 1 1105 ? -1.314 42.436 11.906 1.00 88.44 1105 TYR A C 1
ATOM 8499 O O . TYR A 1 1105 ? -0.196 42.894 11.686 1.00 88.44 1105 TYR A O 1
ATOM 8507 N N . SER A 1 1106 ? -2.402 43.215 11.961 1.00 90.19 1106 SER A N 1
ATOM 8508 C CA . SER A 1 1106 ? -2.323 44.649 11.677 1.00 90.19 1106 SER A CA 1
ATOM 8509 C C . SER A 1 1106 ? -1.435 45.391 12.674 1.00 90.19 1106 SER A C 1
ATOM 8511 O O . SER A 1 1106 ? -0.612 46.218 12.286 1.00 90.19 1106 SER A O 1
ATOM 8513 N N . ARG A 1 1107 ? -1.533 45.045 13.964 1.00 86.19 1107 ARG A N 1
ATOM 8514 C CA . ARG A 1 1107 ? -0.647 45.581 15.009 1.00 86.19 1107 ARG A CA 1
ATOM 8515 C C . ARG A 1 1107 ? 0.803 45.135 14.835 1.00 86.19 1107 ARG A C 1
ATOM 8517 O O . ARG A 1 1107 ? 1.705 45.950 15.003 1.00 86.19 1107 ARG A O 1
ATOM 8524 N N . LYS A 1 1108 ? 1.040 43.863 14.489 1.00 87.94 1108 LYS A N 1
ATOM 8525 C CA . LYS A 1 1108 ? 2.399 43.336 14.259 1.00 87.94 1108 LYS A CA 1
ATOM 8526 C C . LYS A 1 1108 ? 3.087 44.006 13.068 1.00 87.94 1108 LYS A C 1
ATOM 8528 O O . LYS A 1 1108 ? 4.255 44.364 13.172 1.00 87.94 1108 LYS A O 1
ATOM 8533 N N . MET A 1 1109 ? 2.363 44.185 11.966 1.00 91.31 1109 MET A N 1
ATOM 8534 C CA . MET A 1 1109 ? 2.878 44.780 10.727 1.00 91.31 1109 MET A CA 1
ATOM 8535 C C . MET A 1 1109 ? 2.880 46.308 10.750 1.00 91.31 1109 MET A C 1
ATOM 8537 O O . MET A 1 1109 ? 3.509 46.930 9.901 1.00 91.31 1109 MET A O 1
ATOM 8541 N N . LYS A 1 1110 ? 2.180 46.912 11.719 1.00 90.56 1110 LYS A N 1
ATOM 8542 C CA . LYS A 1 1110 ? 1.872 48.345 11.755 1.00 90.56 1110 LYS A CA 1
ATOM 8543 C C . LYS A 1 1110 ? 1.146 48.819 10.489 1.00 90.56 1110 LYS A C 1
ATOM 8545 O O . LYS A 1 1110 ? 1.465 49.878 9.962 1.00 90.56 1110 LYS A O 1
ATOM 8550 N N . ALA A 1 1111 ? 0.177 48.042 10.006 1.00 90.81 1111 ALA A N 1
ATOM 8551 C CA . ALA A 1 1111 ? -0.644 48.374 8.841 1.00 90.81 1111 ALA A CA 1
ATOM 8552 C C . ALA A 1 1111 ? -1.988 47.628 8.869 1.00 90.81 1111 ALA A C 1
ATOM 8554 O O . ALA A 1 1111 ? -2.031 46.478 9.290 1.00 90.81 1111 ALA A O 1
ATOM 8555 N N . VAL A 1 1112 ? -3.080 48.236 8.401 1.00 90.56 1112 VAL A N 1
ATOM 8556 C CA . VAL A 1 1112 ? -4.427 47.622 8.357 1.00 90.56 1112 VAL A CA 1
ATOM 8557 C C . VAL A 1 1112 ? -4.835 47.229 6.931 1.00 90.56 1112 VAL A C 1
ATOM 8559 O O . VAL A 1 1112 ? -4.389 47.884 5.987 1.00 90.56 1112 VAL A O 1
ATOM 8562 N N . PRO A 1 1113 ? -5.681 46.202 6.726 1.00 88.50 1113 PRO A N 1
ATOM 8563 C CA . PRO A 1 1113 ? -6.169 45.874 5.392 1.00 88.50 1113 PRO A CA 1
ATOM 8564 C C . PRO A 1 1113 ? -7.233 46.883 4.953 1.00 88.50 1113 PRO A C 1
ATOM 8566 O O . PRO A 1 1113 ? -8.090 47.300 5.736 1.00 88.50 1113 PRO A O 1
ATOM 8569 N N . ARG A 1 1114 ? -7.196 47.269 3.678 1.00 86.00 1114 ARG A N 1
ATOM 8570 C CA . ARG A 1 1114 ? -8.218 48.097 3.044 1.00 86.00 1114 ARG A CA 1
ATOM 8571 C C . ARG A 1 1114 ? -9.338 47.199 2.530 1.00 86.00 1114 ARG A C 1
ATOM 8573 O O . ARG A 1 1114 ? -9.163 46.467 1.561 1.00 86.00 1114 ARG A O 1
ATOM 8580 N N . PHE A 1 1115 ? -10.498 47.289 3.166 1.00 78.69 1115 PHE A N 1
ATOM 8581 C CA . PHE A 1 1115 ? -11.713 46.632 2.691 1.00 78.69 1115 PHE A CA 1
ATOM 8582 C C . PHE A 1 1115 ? -12.394 47.469 1.604 1.00 78.69 1115 PHE A C 1
ATOM 8584 O O . PHE A 1 1115 ? -12.281 48.695 1.586 1.00 78.69 1115 PHE A O 1
ATOM 8591 N N . THR A 1 1116 ? -13.107 46.804 0.696 1.00 69.94 1116 THR A N 1
ATOM 8592 C CA . THR A 1 1116 ? -13.789 47.462 -0.437 1.00 69.94 1116 THR A CA 1
ATOM 8593 C C . THR A 1 1116 ? -15.187 47.991 -0.097 1.00 69.94 1116 THR A C 1
ATOM 8595 O O . THR A 1 1116 ? -15.805 48.662 -0.920 1.00 69.94 1116 THR A O 1
ATOM 8598 N N . CYS A 1 1117 ? -15.685 47.713 1.111 1.00 67.69 1117 CYS A N 1
ATOM 8599 C CA . CYS A 1 1117 ? -16.988 48.148 1.606 1.00 67.69 1117 CYS A CA 1
ATOM 8600 C C . CYS A 1 1117 ? -16.862 49.183 2.733 1.00 67.69 1117 CYS A C 1
ATOM 8602 O O . CYS A 1 1117 ? -15.954 49.105 3.563 1.00 67.69 1117 CYS A O 1
ATOM 8604 N N . ASP A 1 1118 ? -17.850 50.072 2.837 1.00 66.31 1118 ASP A N 1
ATOM 8605 C CA . ASP A 1 1118 ? -18.078 50.849 4.054 1.00 66.31 1118 ASP A CA 1
ATOM 8606 C C . ASP A 1 1118 ? -18.826 49.981 5.075 1.00 66.31 1118 ASP A C 1
ATOM 8608 O O . ASP A 1 1118 ? -19.882 49.419 4.788 1.00 66.31 1118 ASP A O 1
ATOM 8612 N N . GLY A 1 1119 ? -18.254 49.834 6.269 1.00 69.25 1119 GLY A N 1
ATOM 8613 C CA . GLY A 1 1119 ? -18.747 48.932 7.307 1.00 69.25 1119 GLY A CA 1
ATOM 8614 C C . GLY A 1 1119 ? -18.319 49.371 8.706 1.00 69.25 1119 GLY A C 1
ATOM 8615 O O . GLY A 1 1119 ? -17.425 50.202 8.863 1.00 69.25 1119 GLY A O 1
ATOM 8616 N N . MET A 1 1120 ? -18.955 48.799 9.723 1.00 71.06 1120 MET A N 1
ATOM 8617 C CA . MET A 1 1120 ? -18.678 49.002 11.143 1.00 71.06 1120 MET A CA 1
ATOM 8618 C C . MET A 1 1120 ? -18.313 47.663 11.784 1.00 71.06 1120 MET A C 1
ATOM 8620 O O . MET A 1 1120 ? -19.051 46.679 11.660 1.00 71.06 1120 MET A O 1
ATOM 8624 N N . ILE A 1 1121 ? -17.195 47.631 12.497 1.00 74.38 1121 ILE A N 1
ATOM 8625 C CA . ILE A 1 1121 ? -16.804 46.524 13.365 1.00 74.38 1121 ILE A CA 1
ATOM 8626 C C . ILE A 1 1121 ? -17.440 46.758 14.737 1.00 74.38 1121 ILE A C 1
ATOM 8628 O O . ILE A 1 1121 ? -17.239 47.818 15.317 1.00 74.38 1121 ILE A O 1
ATOM 8632 N N . ASP A 1 1122 ? -18.180 45.781 15.259 1.00 74.69 1122 ASP A N 1
ATOM 8633 C CA . ASP A 1 1122 ? -18.764 45.816 16.607 1.00 74.69 1122 ASP A CA 1
ATOM 8634 C C . ASP A 1 1122 ? -18.098 44.738 17.472 1.00 74.69 1122 ASP A C 1
ATOM 8636 O O . ASP A 1 1122 ? -18.198 43.547 17.156 1.00 74.69 1122 ASP A O 1
ATOM 8640 N N . MET A 1 1123 ? -17.382 45.153 18.525 1.00 78.62 1123 MET A N 1
ATOM 8641 C CA . MET A 1 1123 ? -16.607 44.251 19.386 1.00 78.62 1123 MET A CA 1
ATOM 8642 C C . MET A 1 1123 ? -16.843 44.484 20.872 1.00 78.62 1123 MET A C 1
ATOM 8644 O O . MET A 1 1123 ? -16.675 45.598 21.365 1.00 78.62 1123 MET A O 1
ATOM 8648 N N . VAL A 1 1124 ? -17.139 43.422 21.615 1.00 84.12 1124 VAL A N 1
ATOM 8649 C CA . VAL A 1 1124 ? -17.343 43.465 23.068 1.00 84.12 1124 VAL A CA 1
ATOM 8650 C C . VAL A 1 1124 ? -16.256 42.686 23.805 1.00 84.12 1124 VAL A C 1
ATOM 8652 O O . VAL A 1 1124 ? -15.798 41.632 23.361 1.00 84.12 1124 VAL A O 1
ATOM 8655 N N . CYS A 1 1125 ? -15.829 43.184 24.965 1.00 85.81 1125 CYS A N 1
ATOM 8656 C CA . CYS A 1 1125 ? -14.845 42.492 25.787 1.00 85.81 1125 CYS A CA 1
ATOM 8657 C C . CYS A 1 1125 ? -15.433 41.190 26.358 1.00 85.81 1125 CYS A C 1
ATOM 8659 O O . CYS A 1 1125 ? -16.437 41.203 27.074 1.00 85.81 1125 CYS A O 1
ATOM 8661 N N . VAL A 1 1126 ? -14.769 40.052 26.120 1.00 88.69 1126 VAL A N 1
ATOM 8662 C CA . VAL A 1 1126 ? -15.223 38.728 26.595 1.00 88.69 1126 VAL A CA 1
ATOM 8663 C C . VAL A 1 1126 ? -15.427 38.676 28.119 1.00 88.69 1126 VAL A C 1
ATOM 8665 O O . VAL A 1 1126 ? -16.330 37.996 28.610 1.00 88.69 1126 VAL A O 1
ATOM 8668 N N . ARG A 1 1127 ? -14.639 39.443 28.890 1.00 89.19 1127 ARG A N 1
ATOM 8669 C CA . ARG A 1 1127 ? -14.767 39.531 30.357 1.00 89.19 1127 ARG A CA 1
ATOM 8670 C C . ARG A 1 1127 ? -16.056 40.229 30.788 1.00 89.19 1127 ARG A C 1
ATOM 8672 O O . ARG A 1 1127 ? -16.615 39.875 31.824 1.00 89.19 1127 ARG A O 1
ATOM 8679 N N . GLU A 1 1128 ? -16.520 41.214 30.024 1.00 89.38 1128 GLU A N 1
ATOM 8680 C CA . GLU A 1 1128 ? -17.771 41.927 30.301 1.00 89.38 1128 GLU A CA 1
ATOM 8681 C C . GLU A 1 1128 ? -18.975 41.027 30.033 1.00 89.38 1128 GLU A C 1
ATOM 8683 O O . GLU A 1 1128 ? -19.864 40.930 30.881 1.00 89.38 1128 GLU A O 1
ATOM 8688 N N . VAL A 1 1129 ? -18.941 40.285 28.921 1.00 90.69 1129 VAL A N 1
ATOM 8689 C CA . VAL A 1 1129 ? -19.955 39.274 28.590 1.00 90.69 1129 VAL A CA 1
ATOM 8690 C C . VAL A 1 1129 ? -20.029 38.208 29.685 1.00 90.69 1129 VAL A C 1
ATOM 8692 O O . VAL A 1 1129 ? -21.103 37.956 30.231 1.00 90.69 1129 VAL A O 1
ATOM 8695 N N . ALA A 1 1130 ? -18.889 37.625 30.073 1.00 93.38 1130 ALA A N 1
ATOM 8696 C CA . ALA A 1 1130 ? -18.836 36.611 31.126 1.00 93.38 1130 ALA A CA 1
ATOM 8697 C C . ALA A 1 1130 ? -19.380 37.134 32.468 1.00 93.38 1130 ALA A C 1
ATOM 8699 O O . ALA A 1 1130 ? -20.172 36.451 33.119 1.00 93.38 1130 ALA A O 1
ATOM 8700 N N . ARG A 1 1131 ? -19.008 38.364 32.860 1.00 92.38 1131 ARG A N 1
ATOM 8701 C CA . ARG A 1 1131 ? -19.500 38.998 34.092 1.00 92.38 1131 ARG A CA 1
ATOM 8702 C C . ARG A 1 1131 ? -21.012 39.173 34.067 1.00 92.38 1131 ARG A C 1
ATOM 8704 O O . ARG A 1 1131 ? -21.666 38.836 35.050 1.00 92.38 1131 ARG A O 1
ATOM 8711 N N . GLY A 1 1132 ? -21.565 39.662 32.961 1.00 90.81 1132 GLY A N 1
ATOM 8712 C CA . GLY A 1 1132 ? -23.007 39.843 32.848 1.00 90.81 1132 GLY A CA 1
ATOM 8713 C C . GLY A 1 1132 ? -23.779 38.522 32.850 1.00 90.81 1132 GLY A C 1
ATOM 8714 O O . GLY A 1 1132 ? -24.844 38.458 33.460 1.00 90.81 1132 GLY A O 1
ATOM 8715 N N . ILE A 1 1133 ? -23.244 37.458 32.235 1.00 92.81 1133 ILE A N 1
ATOM 8716 C CA . ILE A 1 1133 ? -23.855 36.119 32.293 1.00 92.81 1133 ILE A CA 1
ATOM 8717 C C . ILE A 1 1133 ? -23.900 35.622 33.743 1.00 92.81 1133 ILE A C 1
ATOM 8719 O O . ILE A 1 1133 ? -24.967 35.252 34.224 1.00 92.81 1133 ILE A O 1
ATOM 8723 N N . VAL A 1 1134 ? -22.786 35.672 34.479 1.00 92.56 1134 VAL A N 1
ATOM 8724 C CA . VAL A 1 1134 ? -22.749 35.200 35.877 1.00 92.56 1134 VAL A CA 1
ATOM 8725 C C . VAL A 1 1134 ? -23.631 36.058 36.793 1.00 92.56 1134 VAL A C 1
ATOM 8727 O O . VAL A 1 1134 ? -24.374 35.521 37.608 1.00 92.56 1134 VAL A O 1
ATOM 8730 N N . GLN A 1 1135 ? -23.639 37.385 36.627 1.00 89.81 1135 GLN A N 1
ATOM 8731 C CA . GLN A 1 1135 ? -24.520 38.276 37.398 1.00 89.81 1135 GLN A CA 1
ATOM 8732 C C . GLN A 1 1135 ? -26.010 37.997 37.161 1.00 89.81 1135 GLN A C 1
ATOM 8734 O O . GLN A 1 1135 ? -26.819 38.143 38.082 1.00 89.81 1135 GLN A O 1
ATOM 8739 N N . SER A 1 1136 ? -26.380 37.562 35.954 1.00 88.62 1136 SER A N 1
ATOM 8740 C CA . SER A 1 1136 ? -27.772 37.250 35.613 1.00 88.62 1136 SER A CA 1
ATOM 8741 C C . SER A 1 1136 ? -28.347 36.055 36.380 1.00 88.62 1136 SER A C 1
ATOM 8743 O O . SER A 1 1136 ? -29.564 35.916 36.442 1.00 88.62 1136 SER A O 1
ATOM 8745 N N . LEU A 1 1137 ? -27.501 35.239 37.019 1.00 87.75 1137 LEU A N 1
ATOM 8746 C CA . LEU A 1 1137 ? -27.946 34.165 37.906 1.00 87.75 1137 LEU A CA 1
ATOM 8747 C C . LEU A 1 1137 ? -28.549 34.694 39.227 1.00 87.75 1137 LEU A C 1
ATOM 8749 O O . LEU A 1 1137 ? -29.294 33.983 39.907 1.00 87.75 1137 LEU A O 1
ATOM 8753 N N . TYR A 1 1138 ? -28.222 35.939 39.603 1.00 84.88 1138 TYR A N 1
ATOM 8754 C CA . TYR A 1 1138 ? -28.618 36.551 40.878 1.00 84.88 1138 TYR A CA 1
ATOM 8755 C C . TYR A 1 1138 ? -29.698 37.629 40.738 1.00 84.88 1138 TYR A C 1
ATOM 8757 O O . TYR A 1 1138 ? -30.450 37.895 41.677 1.00 84.88 1138 TYR A O 1
ATOM 8765 N N . ILE A 1 1139 ? -29.765 38.280 39.579 1.00 75.75 1139 ILE A N 1
ATOM 8766 C CA . ILE A 1 1139 ? -30.632 39.435 39.330 1.00 75.75 1139 ILE A CA 1
ATOM 8767 C C . ILE A 1 1139 ? -31.750 39.008 38.373 1.00 75.75 1139 ILE A C 1
ATOM 8769 O O . ILE A 1 1139 ? -31.480 38.235 37.457 1.00 75.75 1139 ILE A O 1
ATOM 8773 N N . PRO A 1 1140 ? -32.996 39.507 38.520 1.00 61.91 1140 PRO A N 1
ATOM 8774 C CA . PRO A 1 1140 ? -34.011 39.361 37.482 1.00 61.91 1140 PRO A CA 1
ATOM 8775 C C . PRO A 1 1140 ? -33.509 39.993 36.175 1.00 61.91 1140 PRO A C 1
ATOM 8777 O O . PRO A 1 1140 ? -33.571 41.209 36.007 1.00 61.91 1140 PRO A O 1
ATOM 8780 N N . SER A 1 1141 ? -32.966 39.179 35.276 1.00 61.53 1141 SER A N 1
ATOM 8781 C CA . SER A 1 1141 ? -32.524 39.613 33.956 1.00 61.53 1141 SER A CA 1
ATOM 8782 C C . SER A 1 1141 ? -33.720 39.715 33.012 1.00 61.53 1141 SER A C 1
ATOM 8784 O O . SER A 1 1141 ? -34.744 39.043 33.176 1.00 61.53 1141 SER A O 1
ATOM 8786 N N . THR A 1 1142 ? -33.615 40.609 32.034 1.00 68.06 1142 THR A N 1
ATOM 8787 C CA . THR A 1 1142 ? -34.522 40.619 30.889 1.00 68.06 1142 THR A CA 1
ATOM 8788 C C . THR A 1 1142 ? -34.306 39.342 30.080 1.00 68.06 1142 THR A C 1
ATOM 8790 O O . THR A 1 1142 ? -33.184 38.844 29.988 1.00 68.06 1142 THR A O 1
ATOM 8793 N N . LYS A 1 1143 ? -35.381 38.815 29.479 1.00 75.56 1143 LYS A N 1
ATOM 8794 C CA . LYS A 1 1143 ? -35.365 37.585 28.664 1.00 75.56 1143 LYS A CA 1
ATOM 8795 C C . LYS A 1 1143 ? -34.218 37.567 27.650 1.00 75.56 1143 LYS A C 1
ATOM 8797 O O . LYS A 1 1143 ? -33.545 36.553 27.501 1.00 75.56 1143 LYS A O 1
ATOM 8802 N N . TYR A 1 1144 ? -33.968 38.709 27.016 1.00 80.44 1144 TYR A N 1
ATOM 8803 C CA . TYR A 1 1144 ? -32.804 38.944 26.174 1.00 80.44 1144 TYR A CA 1
ATOM 8804 C C . TYR A 1 1144 ? -31.874 39.940 26.863 1.00 80.44 1144 TYR A C 1
ATOM 8806 O O . TYR A 1 1144 ? -32.303 41.020 27.277 1.00 80.44 1144 TYR A O 1
ATOM 8814 N N . THR A 1 1145 ? -30.599 39.578 26.983 1.00 85.50 1145 THR A N 1
ATOM 8815 C CA . THR A 1 1145 ? -29.532 40.488 27.409 1.00 85.50 1145 THR A CA 1
ATOM 8816 C C . THR A 1 1145 ? -28.592 40.708 26.232 1.00 85.50 1145 THR A C 1
ATOM 8818 O O . THR A 1 1145 ? -27.929 39.772 25.777 1.00 85.50 1145 THR A O 1
ATOM 8821 N N . LEU A 1 1146 ? -28.560 41.942 25.730 1.00 83.12 1146 LEU A N 1
ATOM 8822 C CA . LEU A 1 1146 ? -27.662 42.356 24.657 1.00 83.12 1146 LEU A CA 1
ATOM 8823 C C . LEU A 1 1146 ? -26.342 42.837 25.259 1.00 83.12 1146 LEU A C 1
ATOM 8825 O O . LEU A 1 1146 ? -26.349 43.593 26.230 1.00 83.12 1146 LEU A O 1
ATOM 8829 N N . TYR A 1 1147 ? -25.225 42.433 24.659 1.00 82.88 1147 TYR A N 1
ATOM 8830 C CA . TYR A 1 1147 ? -23.906 42.968 24.998 1.00 82.88 1147 TYR A CA 1
ATOM 8831 C C . TYR A 1 1147 ? -23.356 43.708 23.779 1.00 82.88 1147 TYR A C 1
ATOM 8833 O O . TYR A 1 1147 ? -22.618 43.098 23.000 1.00 82.88 1147 TYR A O 1
ATOM 8841 N N . PRO A 1 1148 ? -23.779 44.969 23.556 1.00 71.81 1148 PRO A N 1
ATOM 8842 C CA . PRO A 1 1148 ? -23.255 45.772 22.462 1.00 71.81 1148 PRO A CA 1
ATOM 8843 C C . PRO A 1 1148 ? -21.775 46.064 22.707 1.00 71.81 1148 PRO A C 1
ATOM 8845 O O . PRO A 1 1148 ? -21.353 46.279 23.846 1.00 71.81 1148 PRO A O 1
ATOM 8848 N N . GLY A 1 1149 ? -20.993 46.049 21.638 1.00 72.31 1149 GLY A N 1
ATOM 8849 C CA . GLY A 1 1149 ? -19.576 46.346 21.674 1.00 72.31 1149 GLY A CA 1
ATOM 8850 C C . GLY A 1 1149 ? -19.252 47.783 21.280 1.00 72.31 1149 GLY A C 1
ATOM 8851 O O . GLY A 1 1149 ? -20.126 48.618 21.041 1.00 72.31 1149 GLY A O 1
ATOM 8852 N N . VAL A 1 1150 ? -17.956 48.071 21.199 1.00 79.00 1150 VAL A N 1
ATOM 8853 C CA . VAL A 1 1150 ? -17.433 49.300 20.601 1.00 79.00 1150 VAL A CA 1
ATOM 8854 C C . VAL A 1 1150 ? -17.626 49.213 19.090 1.00 79.00 1150 VAL A C 1
ATOM 8856 O O . VAL A 1 1150 ? -17.171 48.254 18.465 1.00 79.00 1150 VAL A O 1
ATOM 8859 N N . GLN A 1 1151 ? -18.290 50.215 18.515 1.00 79.19 1151 GLN A N 1
ATOM 8860 C CA . GLN A 1 1151 ? -18.535 50.309 17.079 1.00 79.19 1151 GLN A CA 1
ATOM 8861 C C . GLN A 1 1151 ? -17.464 51.165 16.404 1.00 79.19 1151 GLN A C 1
ATOM 8863 O O . GLN A 1 1151 ? -17.319 52.347 16.711 1.00 79.19 1151 GLN A O 1
ATOM 8868 N N . ILE A 1 1152 ? -16.723 50.570 15.473 1.00 79.25 1152 ILE A N 1
ATOM 8869 C CA . ILE A 1 1152 ? -15.565 51.184 14.820 1.00 79.25 1152 ILE A CA 1
ATOM 8870 C C . ILE A 1 1152 ? -15.792 51.176 13.306 1.00 79.25 1152 ILE A C 1
ATOM 8872 O O . ILE A 1 1152 ? -15.853 50.095 12.712 1.00 79.25 1152 ILE A O 1
ATOM 8876 N N . PRO A 1 1153 ? -15.895 52.343 12.649 1.00 82.56 1153 PRO A N 1
ATOM 8877 C CA . PRO A 1 1153 ? -15.906 52.412 11.192 1.00 82.56 1153 PRO A CA 1
ATOM 8878 C C . PRO A 1 1153 ? -14.638 51.796 10.594 1.00 82.56 1153 PRO A C 1
ATOM 8880 O O . PRO A 1 1153 ? -13.532 52.130 11.025 1.00 82.56 1153 PRO A O 1
ATOM 8883 N N . LEU A 1 1154 ? -14.769 50.952 9.565 1.00 76.25 1154 LEU A N 1
ATOM 8884 C CA . LEU A 1 1154 ? -13.635 50.265 8.927 1.00 76.25 1154 LEU A CA 1
ATOM 8885 C C . LEU A 1 1154 ? -12.528 51.224 8.482 1.00 76.25 1154 LEU A C 1
ATOM 8887 O O . LEU A 1 1154 ? -11.350 50.950 8.698 1.00 76.25 1154 LEU A O 1
ATOM 8891 N N . HIS A 1 1155 ? -12.899 52.378 7.925 1.00 79.81 1155 HIS A N 1
ATOM 8892 C CA . HIS A 1 1155 ? -11.942 53.391 7.474 1.00 79.81 1155 HIS A CA 1
ATOM 8893 C C . HIS A 1 1155 ? -11.166 54.057 8.626 1.00 79.81 1155 HIS A C 1
ATOM 8895 O O . HIS A 1 1155 ? -10.134 54.676 8.391 1.00 79.81 1155 HIS A O 1
ATOM 8901 N N . THR A 1 1156 ? -11.633 53.918 9.871 1.00 83.88 1156 THR A N 1
ATOM 8902 C CA . THR A 1 1156 ? -10.951 54.414 11.080 1.00 83.88 1156 THR A CA 1
ATOM 8903 C C . THR A 1 1156 ? -10.178 53.332 11.834 1.00 83.88 1156 THR A C 1
ATOM 8905 O O . THR A 1 1156 ? -9.538 53.641 12.836 1.00 83.88 1156 THR A O 1
ATOM 8908 N N . LEU A 1 1157 ? -10.170 52.078 11.355 1.00 84.44 1157 LEU A N 1
ATOM 8909 C CA . LEU A 1 1157 ? -9.537 50.952 12.054 1.00 84.44 1157 LEU A CA 1
ATOM 8910 C C . LEU A 1 1157 ? -8.054 51.206 12.373 1.00 84.44 1157 LEU A C 1
ATOM 8912 O O . LEU A 1 1157 ? -7.598 50.882 13.465 1.00 84.44 1157 LEU A O 1
ATOM 8916 N N . GLY A 1 1158 ? -7.309 51.826 11.452 1.00 84.88 1158 GLY A N 1
ATOM 8917 C CA . GLY A 1 1158 ? -5.897 52.163 11.665 1.00 84.88 1158 GLY A CA 1
ATOM 8918 C C . GLY A 1 1158 ? -5.672 53.179 12.788 1.00 84.88 1158 GLY A C 1
ATOM 8919 O O . GLY A 1 1158 ? -4.728 53.020 13.556 1.00 84.88 1158 GLY A O 1
ATOM 8920 N N . ALA A 1 1159 ? -6.560 54.170 12.920 1.00 84.94 1159 ALA A N 1
ATOM 8921 C CA . ALA A 1 1159 ? -6.523 55.159 13.999 1.00 84.94 1159 ALA A CA 1
ATOM 8922 C C . ALA A 1 1159 ? -7.007 54.577 15.337 1.00 84.94 1159 ALA A C 1
ATOM 8924 O O . ALA A 1 1159 ? -6.521 54.964 16.390 1.00 84.94 1159 ALA A O 1
ATOM 8925 N N . TYR A 1 1160 ? -7.937 53.618 15.305 1.00 84.44 1160 TYR A N 1
ATOM 8926 C CA . TYR A 1 1160 ? -8.394 52.925 16.511 1.00 84.44 1160 TYR A CA 1
ATOM 8927 C C . TYR A 1 1160 ? -7.317 52.006 17.109 1.00 84.44 1160 TYR A C 1
ATOM 8929 O O . TYR A 1 1160 ? -7.243 51.828 18.323 1.00 84.44 1160 TYR A O 1
ATOM 8937 N N . LEU A 1 1161 ? -6.491 51.374 16.268 1.00 83.00 1161 LEU A N 1
ATOM 8938 C CA . LEU A 1 1161 ? -5.439 50.474 16.745 1.00 83.00 1161 LEU A CA 1
ATOM 8939 C C . LEU A 1 1161 ? -4.235 51.215 17.347 1.00 83.00 1161 LEU A C 1
ATOM 8941 O O . LEU A 1 1161 ? -3.566 50.619 18.194 1.00 83.00 1161 LEU A O 1
ATOM 8945 N N . ASP A 1 1162 ? -3.980 52.458 16.925 1.00 81.38 1162 ASP A N 1
ATOM 8946 C CA . ASP A 1 1162 ? -2.933 53.347 17.442 1.00 81.38 1162 ASP A CA 1
ATOM 8947 C C . ASP A 1 1162 ? -3.367 54.819 17.264 1.00 81.38 1162 ASP A C 1
ATOM 8949 O O . ASP A 1 1162 ? -3.362 55.349 16.149 1.00 81.38 1162 ASP A O 1
ATOM 8953 N N . GLU A 1 1163 ? -3.787 55.462 18.362 1.00 77.44 1163 GLU A N 1
ATOM 8954 C CA . GLU A 1 1163 ? -4.297 56.844 18.350 1.00 77.44 1163 GLU A CA 1
ATOM 8955 C C . GLU A 1 1163 ? -3.192 57.881 18.086 1.00 77.44 1163 GLU A C 1
ATOM 8957 O O . GLU A 1 1163 ? -3.452 58.913 17.465 1.00 77.44 1163 GLU A O 1
ATOM 8962 N N . ASP A 1 1164 ? -1.958 57.607 18.527 1.00 80.56 1164 ASP A N 1
ATOM 8963 C CA . ASP A 1 1164 ? -0.829 58.535 18.406 1.00 80.56 1164 ASP A CA 1
ATOM 8964 C C . ASP A 1 1164 ? -0.173 58.450 17.016 1.00 80.56 1164 ASP A C 1
ATOM 8966 O O . ASP A 1 1164 ? 0.315 59.454 16.489 1.00 80.56 1164 ASP A O 1
ATOM 8970 N N . HIS A 1 1165 ? -0.159 57.255 16.409 1.00 80.44 1165 HIS A N 1
ATOM 8971 C CA . HIS A 1 1165 ? 0.434 56.992 15.094 1.00 80.44 1165 HIS A CA 1
ATOM 8972 C C . HIS A 1 1165 ? -0.492 56.111 14.234 1.00 80.44 1165 HIS A C 1
ATOM 8974 O O . HIS A 1 1165 ? -0.249 54.906 14.114 1.00 80.44 1165 HIS A O 1
ATOM 8980 N N . PRO A 1 1166 ? -1.522 56.691 13.584 1.00 82.75 1166 PRO A N 1
ATOM 8981 C CA . PRO A 1 1166 ? -2.506 55.930 12.819 1.00 82.75 1166 PRO A CA 1
ATOM 8982 C C . PRO A 1 1166 ? -1.868 54.992 11.793 1.00 82.75 1166 PRO A C 1
ATOM 8984 O O . PRO A 1 1166 ? -1.054 55.411 10.963 1.00 82.75 1166 PRO A O 1
ATOM 8987 N N . LEU A 1 1167 ? -2.255 53.715 11.836 1.00 90.56 1167 LEU A N 1
ATOM 8988 C CA . LEU A 1 1167 ? -1.660 52.693 10.977 1.00 90.56 1167 LEU A CA 1
ATOM 8989 C C . LEU A 1 1167 ? -2.077 52.889 9.501 1.00 90.56 1167 LEU A C 1
ATOM 8991 O O . LEU A 1 1167 ? -3.270 53.058 9.228 1.00 90.56 1167 LEU A O 1
ATOM 8995 N N . PRO A 1 1168 ? -1.141 52.825 8.531 1.00 89.00 1168 PRO A N 1
ATOM 8996 C CA . PRO A 1 1168 ? -1.449 52.917 7.104 1.00 89.00 1168 PRO A CA 1
ATOM 8997 C C . PRO A 1 1168 ? -2.321 51.751 6.615 1.00 89.00 1168 PRO A C 1
ATOM 8999 O O . PRO A 1 1168 ? -2.231 50.637 7.129 1.00 89.00 1168 PRO A O 1
ATOM 9002 N N . SER A 1 1169 ? -3.144 51.993 5.588 1.00 88.50 1169 SER A N 1
ATOM 9003 C CA . SER A 1 1169 ? -3.990 50.962 4.965 1.00 88.50 1169 SER A CA 1
ATOM 9004 C C . SER A 1 1169 ? -3.363 50.381 3.695 1.00 88.50 1169 SER A C 1
ATOM 9006 O O . SER A 1 1169 ? -3.142 51.125 2.735 1.00 88.50 1169 SER A O 1
ATOM 9008 N N . LEU A 1 1170 ? -3.165 49.063 3.662 1.00 90.62 1170 LEU A N 1
ATOM 9009 C CA . LEU A 1 1170 ? -2.645 48.302 2.517 1.00 90.62 1170 LEU A CA 1
ATOM 9010 C C . LEU A 1 1170 ? -3.779 47.682 1.700 1.00 90.62 1170 LEU A C 1
ATOM 9012 O O . LEU A 1 1170 ? -4.859 47.443 2.239 1.00 90.62 1170 LEU A O 1
ATOM 9016 N N . ASP A 1 1171 ? -3.544 47.409 0.414 1.00 88.94 1171 ASP A N 1
ATOM 9017 C CA . ASP A 1 1171 ? -4.463 46.552 -0.343 1.00 88.94 1171 ASP A CA 1
ATOM 9018 C C . ASP A 1 1171 ? -4.574 45.182 0.342 1.00 88.94 1171 ASP A C 1
ATOM 9020 O O . ASP A 1 1171 ? -3.620 44.728 0.969 1.00 88.94 1171 ASP A O 1
ATOM 9024 N N . ILE A 1 1172 ? -5.737 44.536 0.285 1.00 86.00 1172 ILE A N 1
ATOM 9025 C CA . ILE A 1 1172 ? -5.949 43.272 0.997 1.00 86.00 1172 ILE A CA 1
ATOM 9026 C C . ILE A 1 1172 ? -5.015 42.162 0.505 1.00 86.00 1172 ILE A C 1
ATOM 9028 O O . ILE A 1 1172 ? -4.559 41.368 1.324 1.00 86.00 1172 ILE A O 1
ATOM 9032 N N . ASP A 1 1173 ? -4.666 42.150 -0.785 1.00 88.50 1173 ASP A N 1
ATOM 9033 C CA . ASP A 1 1173 ? -3.724 41.182 -1.348 1.00 88.50 1173 ASP A CA 1
ATOM 9034 C C . ASP A 1 1173 ? -2.317 41.399 -0.762 1.00 88.50 1173 ASP A C 1
ATOM 9036 O O . ASP A 1 1173 ? -1.681 40.461 -0.277 1.00 88.50 1173 ASP A O 1
ATOM 9040 N N . GLU A 1 1174 ? -1.882 42.660 -0.702 1.00 90.25 1174 GLU A N 1
ATOM 9041 C CA . GLU A 1 1174 ? -0.597 43.076 -0.124 1.00 90.25 1174 GLU A CA 1
ATOM 9042 C C . GLU A 1 1174 ? -0.549 42.851 1.396 1.00 90.25 1174 GLU A C 1
ATOM 9044 O O . GLU A 1 1174 ? 0.448 42.378 1.942 1.00 90.25 1174 GLU A O 1
ATOM 9049 N N . TRP A 1 1175 ? -1.644 43.151 2.095 1.00 93.50 1175 TRP A N 1
ATOM 9050 C CA . TRP A 1 1175 ? -1.760 42.938 3.532 1.00 93.50 1175 TRP A CA 1
ATOM 9051 C C . TRP A 1 1175 ? -1.670 41.447 3.872 1.00 93.50 1175 TRP A C 1
ATOM 9053 O O . TRP A 1 1175 ? -0.968 41.073 4.810 1.00 93.50 1175 TRP A O 1
ATOM 9063 N N . VAL A 1 1176 ? -2.342 40.587 3.096 1.00 89.38 1176 VAL A N 1
ATOM 9064 C CA . VAL A 1 1176 ? -2.286 39.128 3.268 1.00 89.38 1176 VAL A CA 1
ATOM 9065 C C . VAL A 1 1176 ? -0.892 38.591 2.958 1.00 89.38 1176 VAL A C 1
ATOM 9067 O O . VAL A 1 1176 ? -0.412 37.725 3.684 1.00 89.38 1176 VAL A O 1
ATOM 9070 N N . GLU A 1 1177 ? -0.216 39.101 1.930 1.00 90.50 1177 GLU A N 1
ATOM 9071 C CA . GLU A 1 1177 ? 1.159 38.710 1.609 1.00 90.50 1177 GLU A CA 1
ATOM 9072 C C . GLU A 1 1177 ? 2.133 39.051 2.748 1.00 90.50 1177 GLU A C 1
ATOM 9074 O O . GLU A 1 1177 ? 2.907 38.196 3.186 1.00 90.50 1177 GLU A O 1
ATOM 9079 N N . GLN A 1 1178 ? 2.046 40.261 3.305 1.00 91.06 1178 GLN A N 1
ATOM 9080 C CA . GLN A 1 1178 ? 2.866 40.641 4.458 1.00 91.06 1178 GLN A CA 1
ATOM 9081 C C . GLN A 1 1178 ? 2.502 39.836 5.712 1.00 91.06 1178 GLN A C 1
ATOM 9083 O O . GLN A 1 1178 ? 3.383 39.441 6.478 1.00 91.06 1178 GLN A O 1
ATOM 9088 N N . ALA A 1 1179 ? 1.219 39.533 5.911 1.00 87.69 1179 ALA A N 1
ATOM 9089 C CA . ALA A 1 1179 ? 0.776 38.725 7.038 1.00 87.69 1179 ALA A CA 1
ATOM 9090 C C . ALA A 1 1179 ? 1.245 37.265 6.908 1.00 87.69 1179 ALA A C 1
ATOM 9092 O O . ALA A 1 1179 ? 1.634 36.666 7.910 1.00 87.69 1179 ALA A O 1
ATOM 9093 N N . ARG A 1 1180 ? 1.288 36.702 5.691 1.00 88.50 1180 ARG A N 1
ATOM 9094 C CA . ARG A 1 1180 ? 1.870 35.376 5.400 1.00 88.50 1180 ARG A CA 1
ATOM 9095 C C . ARG A 1 1180 ? 3.339 35.299 5.785 1.00 88.50 1180 ARG A C 1
ATOM 9097 O O . ARG A 1 1180 ? 3.756 34.295 6.351 1.00 88.50 1180 ARG A O 1
ATOM 9104 N N . ALA A 1 1181 ? 4.101 36.370 5.565 1.00 86.50 1181 ALA A N 1
ATOM 9105 C CA . ALA A 1 1181 ? 5.493 36.452 6.010 1.00 86.50 1181 ALA A CA 1
ATOM 9106 C C . ALA A 1 1181 ? 5.650 36.438 7.548 1.00 86.50 1181 ALA A C 1
ATOM 9108 O O . ALA A 1 1181 ? 6.755 36.254 8.053 1.00 86.50 1181 ALA A O 1
ATOM 9109 N N . LEU A 1 1182 ? 4.553 36.618 8.291 1.00 84.38 1182 LEU A N 1
ATOM 9110 C CA . LEU A 1 1182 ? 4.466 36.494 9.749 1.00 84.38 1182 LEU A CA 1
ATOM 9111 C C . LEU A 1 1182 ? 3.649 35.258 10.183 1.00 84.38 1182 LEU A C 1
ATOM 9113 O O . LEU A 1 1182 ? 3.075 35.250 11.278 1.00 84.38 1182 LEU A O 1
ATOM 9117 N N . ASP A 1 1183 ? 3.577 34.242 9.322 1.00 82.19 1183 ASP A N 1
ATOM 9118 C CA . ASP A 1 1183 ? 2.890 32.962 9.530 1.00 82.19 1183 ASP A CA 1
ATOM 9119 C C . ASP A 1 1183 ? 1.351 33.052 9.584 1.00 82.19 1183 ASP A C 1
ATOM 9121 O O . ASP A 1 1183 ? 0.706 32.361 10.375 1.00 82.19 1183 ASP A O 1
ATOM 9125 N N . LEU A 1 1184 ? 0.724 33.920 8.775 1.00 79.88 1184 LEU A N 1
ATOM 9126 C CA . LEU A 1 1184 ? -0.740 33.934 8.633 1.00 79.88 1184 LEU A CA 1
ATOM 9127 C C . LEU A 1 1184 ? -1.256 32.574 8.130 1.00 79.88 1184 LEU A C 1
ATOM 9129 O O . LEU A 1 1184 ? -0.790 32.044 7.125 1.00 79.88 1184 LEU A O 1
ATOM 9133 N N . ASN A 1 1185 ? -2.276 32.041 8.804 1.00 74.19 1185 ASN A N 1
ATOM 9134 C CA . ASN A 1 1185 ? -2.943 30.798 8.423 1.00 74.19 1185 ASN A CA 1
ATOM 9135 C C . ASN A 1 1185 ? -3.528 30.877 6.994 1.00 74.19 1185 ASN A C 1
ATOM 9137 O O . ASN A 1 1185 ? -4.321 31.771 6.696 1.00 74.19 1185 ASN A O 1
ATOM 9141 N N . GLU A 1 1186 ? -3.201 29.910 6.128 1.00 73.25 1186 GLU A N 1
ATOM 9142 C CA . GLU A 1 1186 ? -3.616 29.915 4.713 1.00 73.25 1186 GLU A CA 1
ATOM 9143 C C . GLU A 1 1186 ? -5.132 29.817 4.494 1.00 73.25 1186 GLU A C 1
ATOM 9145 O O . GLU A 1 1186 ? -5.655 30.342 3.513 1.00 73.25 1186 GLU A O 1
ATOM 9150 N N . GLN A 1 1187 ? -5.875 29.210 5.421 1.00 56.44 1187 GLN A N 1
ATOM 9151 C CA . GLN A 1 1187 ? -7.335 29.206 5.365 1.00 56.44 1187 GLN A CA 1
ATOM 9152 C C . GLN A 1 1187 ? -7.889 30.622 5.576 1.00 56.44 1187 GLN A C 1
ATOM 9154 O O . GLN A 1 1187 ? -8.795 31.041 4.861 1.00 56.44 1187 GLN A O 1
ATOM 9159 N N . VAL A 1 1188 ? -7.314 31.379 6.516 1.00 64.06 1188 VAL A N 1
ATOM 9160 C CA . VAL A 1 1188 ? -7.694 32.776 6.786 1.00 64.06 1188 VAL A CA 1
ATOM 9161 C C . VAL A 1 1188 ? -7.242 33.690 5.647 1.00 64.06 1188 VAL A C 1
ATOM 9163 O O . VAL A 1 1188 ? -8.017 34.536 5.206 1.00 64.06 1188 VAL A O 1
ATOM 9166 N N . ALA A 1 1189 ? -6.038 33.472 5.111 1.00 75.62 1189 ALA A N 1
ATOM 9167 C CA . ALA A 1 1189 ? -5.551 34.155 3.915 1.00 75.62 1189 ALA A CA 1
ATOM 9168 C C . ALA A 1 1189 ? -6.496 33.928 2.725 1.00 75.62 1189 ALA A C 1
ATOM 9170 O O . ALA A 1 1189 ? -6.945 34.884 2.105 1.00 75.62 1189 ALA A O 1
ATOM 9171 N N . SER A 1 1190 ? -6.886 32.680 2.451 1.00 65.88 1190 SER A N 1
ATOM 9172 C CA . SER A 1 1190 ? -7.833 32.356 1.380 1.00 65.88 1190 SER A CA 1
ATOM 9173 C C . SER A 1 1190 ? -9.206 33.000 1.588 1.00 65.88 1190 SER A C 1
ATOM 9175 O O . SER A 1 1190 ? -9.840 33.381 0.605 1.00 65.88 1190 SER A O 1
ATOM 9177 N N . ILE A 1 1191 ? -9.675 33.128 2.836 1.00 64.06 1191 ILE A N 1
ATOM 9178 C CA . ILE A 1 1191 ? -10.933 33.818 3.143 1.00 64.06 1191 ILE A CA 1
ATOM 9179 C C . ILE A 1 1191 ? -10.788 35.311 2.852 1.00 64.06 1191 ILE A C 1
ATOM 9181 O O . ILE A 1 1191 ? -11.613 35.841 2.118 1.00 64.06 1191 ILE A O 1
ATOM 9185 N N . LEU A 1 1192 ? -9.736 35.973 3.346 1.00 71.00 1192 LEU A N 1
ATOM 9186 C CA . LEU A 1 1192 ? -9.480 37.398 3.095 1.00 71.00 1192 LEU A CA 1
ATOM 9187 C C . LEU A 1 1192 ? -9.329 37.710 1.599 1.00 71.00 1192 LEU A C 1
ATOM 9189 O O . LEU A 1 1192 ? -9.823 38.733 1.138 1.00 71.00 1192 LEU A O 1
ATOM 9193 N N . LEU A 1 1193 ? -8.710 36.808 0.833 1.00 77.88 1193 LEU A N 1
ATOM 9194 C CA . LEU A 1 1193 ? -8.494 36.965 -0.608 1.00 77.88 1193 LEU A CA 1
ATOM 9195 C C . LEU A 1 1193 ? -9.741 36.667 -1.462 1.00 77.88 1193 LEU A C 1
ATOM 9197 O O . LEU A 1 1193 ? -9.770 37.050 -2.633 1.00 77.88 1193 LEU A O 1
ATOM 9201 N N . SER A 1 1194 ? -10.762 36.005 -0.907 1.00 69.69 1194 SER A N 1
ATOM 9202 C CA . SER A 1 1194 ? -12.030 35.726 -1.601 1.00 69.69 1194 SER A CA 1
ATOM 9203 C C . SER A 1 1194 ? -12.853 36.997 -1.837 1.00 69.69 1194 SER A C 1
ATOM 9205 O O . SER A 1 1194 ? -12.692 37.981 -1.118 1.00 69.69 1194 SER A O 1
ATOM 9207 N N . GLU A 1 1195 ? -13.785 36.987 -2.798 1.00 64.50 1195 GLU A N 1
ATOM 9208 C CA . GLU A 1 1195 ? -14.669 38.144 -3.023 1.00 64.50 1195 GLU A CA 1
ATOM 9209 C C . GLU A 1 1195 ? -15.424 38.580 -1.756 1.00 64.50 1195 GLU A C 1
ATOM 9211 O O . GLU A 1 1195 ? -15.577 39.778 -1.526 1.00 64.50 1195 GLU A O 1
ATOM 9216 N N . ASP A 1 1196 ? -15.852 37.642 -0.910 1.00 55.66 1196 ASP A N 1
ATOM 9217 C CA . ASP A 1 1196 ? -16.582 37.950 0.325 1.00 55.66 1196 ASP A CA 1
ATOM 9218 C C . ASP A 1 1196 ? -15.662 38.456 1.448 1.00 55.66 1196 ASP A C 1
ATOM 9220 O O . ASP A 1 1196 ? -16.045 39.335 2.222 1.00 55.66 1196 ASP A O 1
ATOM 9224 N N . GLY A 1 1197 ? -14.415 37.979 1.517 1.00 59.72 1197 GLY A N 1
ATOM 9225 C CA . GLY A 1 1197 ? -13.397 38.533 2.418 1.00 59.72 1197 GLY A CA 1
ATOM 9226 C C . GLY A 1 1197 ? -12.966 39.943 2.025 1.00 59.72 1197 GLY A C 1
ATOM 9227 O O . GLY A 1 1197 ? -12.868 40.819 2.886 1.00 59.72 1197 GLY A O 1
ATOM 9228 N N . ARG A 1 1198 ? -12.829 40.201 0.718 1.00 66.62 1198 ARG A N 1
ATOM 9229 C CA . ARG A 1 1198 ? -12.590 41.539 0.147 1.00 66.62 1198 ARG A CA 1
ATOM 9230 C C . ARG A 1 1198 ? -13.736 42.512 0.448 1.00 66.62 1198 ARG A C 1
ATOM 9232 O O . ARG A 1 1198 ? -13.495 43.715 0.600 1.00 66.62 1198 ARG A O 1
ATOM 9239 N N . LYS A 1 1199 ? -14.964 41.993 0.573 1.00 62.72 1199 LYS A N 1
ATOM 9240 C CA . LYS A 1 1199 ? -16.180 42.705 1.012 1.00 62.72 1199 LYS A CA 1
ATOM 9241 C C . LYS A 1 1199 ? -16.365 42.737 2.539 1.00 62.72 1199 LYS A C 1
ATOM 9243 O O . LYS A 1 1199 ? -17.394 43.215 3.001 1.00 62.72 1199 LYS A O 1
ATOM 9248 N N . GLY A 1 1200 ? -15.404 42.250 3.328 1.00 57.41 1200 GLY A N 1
ATOM 9249 C CA . GLY A 1 1200 ? -15.423 42.378 4.785 1.00 57.41 1200 GLY A CA 1
ATOM 9250 C C . GLY A 1 1200 ? -16.353 41.399 5.515 1.00 57.41 1200 GLY A C 1
ATOM 9251 O O . GLY A 1 1200 ? -17.146 41.814 6.363 1.00 57.41 1200 GLY A O 1
ATOM 9252 N N . TYR A 1 1201 ? -16.263 40.098 5.219 1.00 54.31 1201 TYR A N 1
ATOM 9253 C CA . TYR A 1 1201 ? -16.995 39.044 5.936 1.00 54.31 1201 TYR A CA 1
ATOM 9254 C C . TYR A 1 1201 ? -16.931 39.226 7.470 1.00 54.31 1201 TYR A C 1
ATOM 9256 O O . TYR A 1 1201 ? -15.858 39.372 8.052 1.00 54.31 1201 TYR A O 1
ATOM 9264 N N . GLY A 1 1202 ? -18.089 39.241 8.139 1.00 52.47 1202 GLY A N 1
ATOM 9265 C CA . GLY A 1 1202 ? -18.183 39.479 9.588 1.00 52.47 1202 GLY A CA 1
ATOM 9266 C C . GLY A 1 1202 ? -18.310 40.949 10.015 1.00 52.47 1202 GLY A C 1
ATOM 9267 O O . GLY A 1 1202 ? -18.537 41.208 11.197 1.00 52.47 1202 GLY A O 1
ATOM 9268 N N . ILE A 1 1203 ? -18.293 41.910 9.089 1.00 56.75 1203 ILE A N 1
ATOM 9269 C CA . ILE A 1 1203 ? -18.443 43.347 9.371 1.00 56.75 1203 ILE A CA 1
ATOM 9270 C C . ILE A 1 1203 ? -19.891 43.795 9.104 1.00 56.75 1203 ILE A C 1
ATOM 9272 O O . ILE A 1 1203 ? -20.567 43.277 8.218 1.00 56.75 1203 ILE A O 1
ATOM 9276 N N . SER A 1 1204 ? -20.419 44.709 9.920 1.00 52.03 1204 SER A N 1
ATOM 9277 C CA . SER A 1 1204 ? -21.782 45.241 9.767 1.00 52.03 1204 SER A CA 1
ATOM 9278 C C . SER A 1 1204 ? -21.785 46.351 8.718 1.00 52.03 1204 SER A C 1
ATOM 9280 O O . SER A 1 1204 ? -21.158 47.382 8.931 1.00 52.03 1204 SER A O 1
ATOM 9282 N N . ILE A 1 1205 ? -22.490 46.182 7.603 1.00 48.50 1205 ILE A N 1
ATOM 9283 C CA . ILE A 1 1205 ? -22.702 47.272 6.638 1.00 48.50 1205 ILE A CA 1
ATOM 9284 C C . ILE A 1 1205 ? -23.738 48.232 7.250 1.00 48.50 1205 ILE A C 1
ATOM 9286 O O . ILE A 1 1205 ? -24.788 47.754 7.688 1.00 48.50 1205 ILE A O 1
ATOM 9290 N N . PRO A 1 1206 ? -23.493 49.553 7.329 1.00 40.31 1206 PRO A N 1
ATOM 9291 C CA . PRO A 1 1206 ? -24.514 50.488 7.771 1.00 40.31 1206 PRO A CA 1
ATOM 9292 C C . PRO A 1 1206 ? -25.672 50.462 6.768 1.00 40.31 1206 PRO A C 1
ATOM 9294 O O . PRO A 1 1206 ? -25.539 50.910 5.631 1.00 40.31 1206 PRO A O 1
ATOM 9297 N N . THR A 1 1207 ? -26.826 49.936 7.173 1.00 38.31 1207 THR A N 1
ATOM 9298 C CA . THR A 1 1207 ? -28.075 50.205 6.454 1.00 38.31 1207 THR A CA 1
ATOM 9299 C C . THR A 1 1207 ? -28.336 51.711 6.508 1.00 38.31 1207 THR A C 1
ATOM 9301 O O . THR A 1 1207 ? -28.229 52.290 7.595 1.00 38.31 1207 THR A O 1
ATOM 9304 N N . PRO A 1 1208 ? -28.667 52.370 5.381 1.00 29.39 1208 PRO A N 1
ATOM 9305 C CA . PRO A 1 1208 ? -29.018 53.781 5.416 1.00 29.39 1208 PRO A CA 1
ATOM 9306 C C . PRO A 1 1208 ? -30.223 53.968 6.351 1.00 29.39 1208 PRO A C 1
ATOM 9308 O O . PRO A 1 1208 ? -31.129 53.127 6.337 1.00 29.39 1208 PRO A O 1
ATOM 9311 N N . PRO A 1 1209 ? -30.265 55.036 7.166 1.00 29.22 1209 PRO A N 1
ATOM 9312 C CA . PRO A 1 1209 ? -31.481 55.375 7.882 1.00 29.22 1209 PRO A CA 1
ATOM 9313 C C . PRO A 1 1209 ? -32.540 55.699 6.826 1.00 29.22 1209 PRO A C 1
ATOM 9315 O O . PRO A 1 1209 ? -32.421 56.689 6.102 1.00 29.22 1209 PRO A O 1
ATOM 9318 N N . ASN A 1 1210 ? -33.552 54.842 6.696 1.00 32.16 1210 AS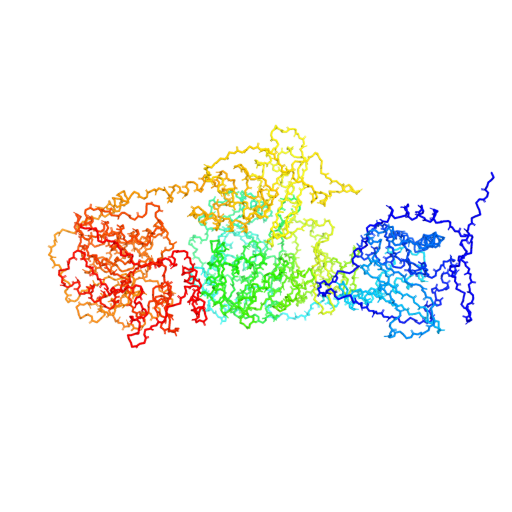N A N 1
ATOM 9319 C CA . ASN A 1 1210 ? -34.779 55.259 6.037 1.00 32.16 1210 ASN A CA 1
ATOM 9320 C C . ASN A 1 1210 ? -35.367 56.394 6.884 1.00 32.16 1210 ASN A C 1
ATOM 9322 O O . ASN A 1 1210 ? -35.491 56.258 8.100 1.00 32.16 1210 ASN A O 1
ATOM 9326 N N . SER A 1 1211 ? -35.624 57.510 6.203 1.00 30.39 1211 SER A N 1
ATOM 9327 C CA . SER A 1 1211 ? -36.253 58.748 6.678 1.00 30.39 1211 SER A CA 1
ATOM 9328 C C . SER A 1 1211 ? -37.345 58.567 7.723 1.00 30.39 1211 SER A C 1
ATOM 9330 O O . SER A 1 1211 ? -38.222 57.708 7.459 1.00 30.39 1211 SER A O 1
#

Foldseek 3Di:
DDDPPDFDFDQDFDDDPPRFTAGDTDGDDDDDDPVNLVVVVVVVLVVQDDAADDLFFDWADDPPPWDKQKDKDKADLVLLSLLSVLCVVLVFHSVLLLVLLVVLSRCVSVVDQDKHWEWEDDQETWIFIAGQHQQDFLSVRSVVSRVRVSVRVNSDYDDPVVDPADSYQEYEYEDEDADPDPPDDPDCPVPPPHHQWKYWYWYQHPVSIIMIMIMTTPSGDDSVRSVQSVQLSVQLSVQCSVDRGDGSNPRDSHDQVLQLVVQVLQAAAADDFPAALFLLVLLVVLCVVFVQFFAEAELVRDTDGSVRLLLLLLLLLVVCVVLPDAAAAEEEEDEWWDSNSLSNLSNCQQRNHEYHYDFPLADLVLSLLSCVQNVHQEYEYAPVCVVVVVSSVHPHHYHHSPDDRDDSPDDGRDFDNAGFRYWAWAADLQLHTWTFTAGRQQQVVVLSLVCVVVVQAQFAFEQLDGPSDLQNVSSSSNNSSRSHYYYYYTPVQSLPLQSVLQSCQLSLGAEYEFAQVSLVVNLVRNVVSQLNSLNHAEYEHELDAHFLVSLQSQCVSPQVRGYFYKAFDDDVQNRGGQFMDTDDSPVSVRVDGTLFPFRHAGTHFKGKFFAAPVRRGDRASRKHFIKMWGRNRTPAIRPCVPVRPVFWDFDPSDPDTTTIGGGQWMWGAHPSSTITTNGGDPPQQWDRDSSGTYRQSSLFNLLCVLLVQQWDGKGWDWDDDPQIFIEIETEGPDDDDDPQVSQLVSLVPRSDRQRSRGLGYHYDNDFDAPPVRHGDVVVVVVDQDDDDDDDDDDDPDDDLLRLLQVLLCVLQVDPRYDADQQRFSSNRRHDLVSLVVSQVSLCVRLVARDDSVRCVVQRGSNSVSVVSVVSSCVLPQLAPLVVLLVVLLVVLVPFDFDPDDDDDQQAAAAEEEEEPCLPDLNLLLVLVLLVDRRQQAYEYAQDACSDPSNVVRVVVVDHPRYDYHHADQLDVLRRDDPVVSLVVLQRHQEYEAPDADPDQQDFQVVRCRNQAVSLSNVQSSCRNSVHEYEYEQEDDLCVQDDPPDPDRRADGSSRNRNNNNSSVSSLSNQVVCVVVVYHYAYEYEAAEDDPPDDLLPLVNVQLVLCLVVLAHEDAPAWFKDWYAYSNVSSVVSNVVSRDVDDSYDYGTGDIHTPVCSQCVSPVVDRRHYDHLLVSLVSSVVVVRDVVSSVCCPDPVVSNPPSTGHDDPPDD

Sequence (1211 aa):
MTTLATSTVQTQMYVSEGDARRYELTLEGDAITDEQRAAFWNAEIEQIPLPLPPLLYSNRNVSSAVGWHRVVRRLDSSFGLKLDNMASKHRFSTTAFYLAALGTMASRLLNIDAELCVGVHAKGVMPVRLHPKPGQSVLSLLGDVQRRLERVLRHGRIESTDVREPLFTIALDCDSGPEGDLSQDTVNVEAIPGVEIGGAVARCVDDGSIAITLAVANSLYTQHDARLLLNCLIHILQNMQNNVVQSLRECPIFDPNEAWNQLDVGKGPCVEHVWPSTLIHKIDQIVHSQPDAIAVEDDTGRMWTYSEVTHRVHLIANSLLQEGIRRGSTVAVFCEPGIDSLCALLAITRVAGVYVPLDLNHPIERLALIVDDSRPHVIIAHAQTTDKVHGLHSTATVLDLSSSQSSASPVPISCSSDDAAFVLYTSGSTGRPKGVLLSHQNFAGQIASVSREFHLHRERVLQQSSLGFDVSLFQIFVALTTGGTLIIATNAIRREPTHLAELMRTTNVTFTLGVPSEYAILLRYGIHHLQQCLSWRYAVCGGERMTVSLKRAFRALDAESGPTLLSCYGPTEVSLASSYGVLSYTDISSGAEDENSPVGFTLPNYSVYILDEDMHPVPTGFPGEVYISGVGVAIGYLNNATRTNERFLPDPFSATPTTMYKTGDRGRLLPDRSLVFLGRIDGDFQIKLRGIRIELDEVANVIVSASAGILRQAAVVVRGEENKYLLGFVTFSQRVGDTDAYLAGLLARIPLAPSMRPAALVAMNELPMNVNGKLDRKALDAVGVKSRRGIDTVDMKASVEDRLKTVWEDVLETDQFEIHPESDFFQVGGNSLLLVKLQGAIHREFGVRITIRELFQVSILREMQARITSTGDENNSSINWDKEIQTHLLDLQTAIPAPTWARKVLKSGSHVLLTGATGFLGRYILDLLVNDATVETIHCLAVRPHNLVYKNTLSGVLSSKIQIWPGDLSRPYLGLMSSTFARLAETVDAIIHNGADVSFLKTYGSLRAPNVKSAVELGRMALTAGIPLHYVSSAGVMRLEQPDTDTDIFPPLDGSDGYIAGKWASERILSRAEDLGLRGFVHRPTTMVGDGVPDTDLLDTVMRYSRKMKAVPRFTCDGMIDMVCVREVARGIVQSLYIPSTKYTLYPGVQIPLHTLGAYLDEDHPLPSLDIDEWVEQARALDLNEQVASILLSEDGRKGYGISIPTPPNS

Organism: NCBI:txid1220188

InterPro domains:
  IPR000873 AMP-dependent synthetase/ligase domain [PF00501] (287-638)
  IPR009081 Phosphopantetheine binding ACP domain [PF00550] (802-864)
  IPR009081 Phosphopantetheine binding ACP domain [PS50075] (798-872)
  IPR010071 Amino acid adenylation domain [TIGR01733] (305-706)
  IPR013120 Fatty acyl-CoA reductase-like, NAD-binding domain [PF07993] (914-1132)
  IPR020806 Polyketide synthase-like, phosphopantetheine-binding domain [SM00823] (801-855)
  IPR020845 AMP-binding, conserved site [PS00455] (423-434)
  IPR036291 NAD(P)-binding domain superfamily [SSF51735] (909-1143)
  IPR036736 ACP-like superfamily [G3DSA:1.10.1200.10] (799-866)
  IPR036736 ACP-like superfamily [SSF47336] (799-868)
  IPR042099 ANL, N-terminal domain [G3DSA:3.40.50.12780] (277-681)
  IPR045851 AMP-binding enzyme domain superfamily [G3DSA:3.30.300.30] (684-789)

Secondary structure (DSSP, 8-state):
-------EEEEEEEE-SSS-EEEEEEEESPPPPHHHHHHHHHHHHTTPPPPPPPSS-------S---EEEEEEEE-HHHHHHHHHHHHHHT--HHHHHHHHHHHHHHHHHT--S-EEEEEESSSEEEEEE---TTSBHHHHHHHHHHHHHHHHHH-PPPGGG-SS-S-SEEEE--------TTSS---GGGSTT--S-EEEEEE-TTS-EEEEEEEETTT--HHHHHHHHHHHHHHHHHHHH-TTSBTTTS-SS-HHHHHHHHHHHBPPP----S-SSHHHHHHHHHHH-TTSEEEEETT--EEEHHHHHHHHHHHHHHHHHTT--TT-EEEEE--SSHHHHHHHHHHHHTT-EEEE--TTS-HHHHHHHHHHH--SEEEE-HHHHHHHGGGT--SEEEETTS-----PPPPP---TTSEEEEEEE--TTSS-EEEEEEHHHHHHHHHHHHHHTT--S-EEEE-S-TTSHHHHHHHHHHHHTT-EEEEPPHHHHT-HHHHHHHHHHTT--EEEE-HHHHHHHHHHHHHHHTT-TT--EEEEESSPPPHHHHHHHHTT-TTTSPEEEEEE--GGGSS-SEEEEPPSSTTTT-S--TT-EEEEEPTTEEEEEE-TTS-B--TT--EEEEEEETT---EETT-HHHHHHHEEE-TT-SS--EEEEEEEEEEE-TTSEEEEEEEPTT--EEEETTEEEEHHHHHHHHHHHTTTSEEEEEEEEE-SSS-EEEEEEEESS--S-HHHHHHHHHHH----GGGS-SEEEEESS--B-TTSSB-HHHHTT-------------S---HHHHHHHHHHHHHT-SS----TT-BTTTTT--HHHHHHHHHHHHHHH-----HHHHHHS-BHHHHHHHHHHHHHHH-S---HHHHHHHHHHHHHTS-PPS--------TTEEEEEESTTSHHHHHHHHHHHT-TTEEEEEEEEE-TT-HHHHHHSTTS--TTEEEEE--TTSGGGGS-HHHHHHHHHH-SEEEE------TTS-HHHHIIIIIIHHHHHHHHHHHHT-EEEEE--SSGGGT--TT-S--PPPPTT--SHHHHHHHHHHHHHHHGGGGT-EEEEEEE-EEESTT--TT-HHHHHHHHHHHHT-EEE-SS--EEEEEEHHHHHHHHHHTTTS---SEEEE--EEEEGGGHHHHH-SSSPPPEEEHHHHHHHHHTTT--HHHHHHHHSHHHHTTTTPBP------

pLDDT: mean 77.39, std 17.24, range [22.95, 98.69]